Protein AF-0000000070043891 (afdb_homodimer)

InterPro domains:
  IPR001279 Metallo-beta-lactamase [PF00753] (77-173)
  IPR036866 Ribonuclease Z/Hydroxyacylglutathione hydrolase-like [G3DSA:3.60.15.10] (69-363)
  IPR036866 Ribonuclease Z/Hydroxyacylglutathione hydrolase-like [SSF56281] (68-349)
  IPR052159 Bacterial competence-related DNA uptake protein [PTHR30619] (62-343)

Foldseek 3Di:
DPLVQKKWFADQKWFFFAPPPDPDDDGDTQAIDGGQFIWGFDADDQQWTWIDGPNDIGITGNVGIGSFGWWKKKFFAQAQATWIWIQHRVGAIEIEFFFQAQRSVVVVCSVQVVVPVVAADEHAEYEQFFPDNGGQLNCLCQLQDLRYAYAEYEYAQWFAFPPRDTADDDPQKHFHGHFLCLPDDLNGGDPSVSSRSVSVVNNCVSPVNYGTGYDAQVNQFDPPPDDPFKTKGWLFDHFPDDPVGGMGGHDDDSVLRRQLGTTWIWIGGQQAIETDREARFQVSLVVSCVVDPLCVQAHQEYEDHSQQAPGYDLSSLLSHQYLEYEGHHHDDPPRPPNDPVSQVSNQVNHDPVRPDGYYAYLHVLKDKDWDDVVRPVVPDPDPDIDIDTDFGSMWMWIDPNFKIKIKGFRDQPVSCDPNNVRHTDMDMDMDGD/DPLVQKKWFADQKWFFFAPPPDPDDDGDTQAIDGGQFIWGFPADDQQWTWIDGPNAIGITGNVGIGSFGWWKKKFFAQAQATWIWIQHRVGAIEIEFFFQAQRSVVVVCSVQVVVPVVAAEEHAEYEQFFPDNGGQLNCLCQLQDLRYAYAEYEYAQWFAFPPRDTADDDPQKHFHGHFLPLPDDLNGGDPSRSSRSVSVVNNCVSPVNYGTGYDAQVNQFDPPPDDPFKTKGWLFDHFPDDPVGGMGGHDDDSVLRRQLGTGWIWIGGQQAIETDREQRFDVSLVVSCVVDPLCVQAHQEYEDHSQQAPGYDLSSLLSHQYLEYEGHHHDDPPRPPNDPVSQVSNVVNHDPVRPDGYYAYLHVLKDKDWDDVVRPVVPDPDPDIDIDTDFGSMWMWIDPNFKIKIKGFRDQPVSCDPNNVRRTDMDMDMDGD

Radius of gyration: 28.55 Å; Cα contacts (8 Å, |Δi|>4): 2301; chains: 2; bounding box: 86×83×62 Å

pLDDT: mean 90.48, std 13.35, range [35.81, 98.94]

Nearest PDB structures (foldseek):
  5xgg-assembly1_A  TM=6.224E-01  e=1.564E-01  Entamoeba histolytica
  6a9c-assembly1_A  TM=5.913E-01  e=1.472E-01  Entamoeba histolytica
  6biq-assembly4_C  TM=3.679E-01  e=1.414E-02  Trichomonas vaginalis
  1uhf-assembly1_A  TM=5.810E-01  e=4.089E-01  Homo sapiens
  6biq-assembly5_D  TM=2.377E-01  e=6.095E-03  Trichomonas vaginalis

Structure (mmCIF, N/CA/C/O backbone):
data_AF-0000000070043891-model_v1
#
loop_
_entity.id
_entity.type
_entity.pdbx_description
1 polymer 'Metallo-beta-lactamase domain-containing protein'
#
loop_
_atom_site.group_PDB
_atom_site.id
_atom_site.type_symbol
_atom_site.label_atom_id
_atom_site.label_alt_id
_atom_site.label_comp_id
_atom_site.label_asym_id
_atom_site.label_entity_id
_atom_site.label_seq_id
_atom_site.pdbx_PDB_ins_code
_atom_site.Cartn_x
_atom_site.Cartn_y
_atom_site.Cartn_z
_atom_site.occupancy
_atom_site.B_iso_or_equiv
_atom_site.auth_seq_id
_atom_site.auth_comp_id
_atom_site.auth_asym_id
_atom_site.auth_atom_id
_atom_site.pdbx_PDB_model_num
ATOM 1 N N . MET A 1 1 ? -24.203 30.234 5.625 1 35.81 1 MET A N 1
ATOM 2 C CA . MET A 1 1 ? -25.438 29.875 6.32 1 35.81 1 MET A CA 1
ATOM 3 C C . MET A 1 1 ? -25.172 29.594 7.793 1 35.81 1 MET A C 1
ATOM 5 O O . MET A 1 1 ? -24.109 29.094 8.148 1 35.81 1 MET A O 1
ATOM 9 N N . PRO A 1 2 ? -25.859 30.156 8.586 1 42.94 2 PRO A N 1
ATOM 10 C CA . PRO A 1 2 ? -25.547 29.922 9.992 1 42.94 2 PRO A CA 1
ATOM 11 C C . PRO A 1 2 ? -25.391 28.438 10.32 1 42.94 2 PRO A C 1
ATOM 13 O O . PRO A 1 2 ? -26.125 27.609 9.789 1 42.94 2 PRO A O 1
ATOM 16 N N . ILE A 1 3 ? -24.125 27.984 10.789 1 52.38 3 ILE A N 1
ATOM 17 C CA . ILE A 1 3 ? -23.812 26.656 11.328 1 52.38 3 ILE A CA 1
ATOM 18 C C . ILE A 1 3 ? -25.031 26.109 12.078 1 52.38 3 ILE A C 1
ATOM 20 O O . ILE A 1 3 ? -25.203 24.906 12.203 1 52.38 3 ILE A O 1
ATOM 24 N N . SER A 1 4 ? -25.938 27.031 12.359 1 60.5 4 SER A N 1
ATOM 25 C CA . SER A 1 4 ? -27.016 26.703 13.305 1 60.5 4 SER A CA 1
ATOM 26 C C . SER A 1 4 ? -28 25.719 12.68 1 60.5 4 SER A C 1
ATOM 28 O O . SER A 1 4 ? -28.672 24.969 13.398 1 60.5 4 SER A O 1
ATOM 30 N N . ASP A 1 5 ? -27.906 25.516 11.344 1 80.81 5 ASP A N 1
ATOM 31 C CA . ASP A 1 5 ? -28.969 24.672 10.805 1 80.81 5 ASP A CA 1
ATOM 32 C C . ASP A 1 5 ? -28.391 23.328 10.32 1 80.81 5 ASP A C 1
ATOM 34 O O . ASP A 1 5 ? -29.141 22.453 9.898 1 80.81 5 ASP A O 1
ATOM 38 N N . TRP A 1 6 ? -27.062 23.188 10.555 1 88.62 6 TRP A N 1
ATOM 39 C CA . TRP A 1 6 ? -26.453 21.953 10.062 1 88.62 6 TRP A CA 1
ATOM 40 C C . TRP A 1 6 ? -26.531 20.859 11.125 1 88.62 6 TRP A C 1
ATOM 42 O O . TRP A 1 6 ? -26.609 21.156 12.32 1 88.62 6 TRP A O 1
ATOM 52 N N . ARG A 1 7 ? -26.672 19.656 10.602 1 94.88 7 ARG A N 1
ATOM 53 C CA . ARG A 1 7 ? -26.562 18.438 11.406 1 94.88 7 ARG A CA 1
ATOM 54 C C . ARG A 1 7 ? -25.438 17.547 10.891 1 94.88 7 ARG A C 1
ATOM 56 O O . ARG A 1 7 ? -24.906 17.766 9.812 1 94.88 7 ARG A O 1
ATOM 63 N N . PHE A 1 8 ? -25.078 16.609 11.75 1 96 8 PHE A N 1
ATOM 64 C CA . PHE A 1 8 ? -23.938 15.758 11.43 1 96 8 PHE A CA 1
ATOM 65 C C . PHE A 1 8 ? -24.297 14.289 11.609 1 96 8 PHE A C 1
ATOM 67 O O . PHE A 1 8 ? -24.938 13.914 12.594 1 96 8 PHE A O 1
ATOM 74 N N . THR A 1 9 ? -23.906 13.5 10.633 1 96.19 9 THR A N 1
ATOM 75 C CA . THR A 1 9 ? -24.172 12.07 10.727 1 96.19 9 THR A CA 1
ATOM 76 C C . THR A 1 9 ? -23.422 11.461 11.906 1 96.19 9 THR A C 1
ATOM 78 O O . THR A 1 9 ? -22.281 11.828 12.18 1 96.19 9 THR A O 1
ATOM 81 N N . LYS A 1 10 ? -24.062 10.398 12.562 1 95.25 10 LYS A N 1
ATOM 82 C CA . LYS A 1 10 ? -23.5 9.875 13.805 1 95.25 10 LYS A CA 1
ATOM 83 C C . LYS A 1 10 ? -23 8.438 13.625 1 95.25 10 LYS A C 1
ATOM 85 O O . LYS A 1 10 ? -22.141 7.98 14.367 1 95.25 10 LYS A O 1
ATOM 90 N N . ASN A 1 11 ? -23.625 7.73 12.672 1 95.19 11 ASN A N 1
ATOM 91 C CA . ASN A 1 11 ? -23.234 6.344 12.445 1 95.19 11 ASN A CA 1
ATOM 92 C C . ASN A 1 11 ? -21.969 6.25 11.609 1 95.19 11 ASN A C 1
ATOM 94 O O . ASN A 1 11 ? -21.625 7.188 10.891 1 95.19 11 ASN A O 1
ATOM 98 N N . PRO A 1 12 ? -21.234 5.137 11.805 1 95.44 12 PRO A N 1
ATOM 99 C CA . PRO A 1 12 ? -20.047 5.008 10.961 1 95.44 12 PRO A CA 1
ATOM 100 C C . PRO A 1 12 ? -20.328 5.262 9.484 1 95.44 12 PRO A C 1
ATOM 102 O O . PRO A 1 12 ? -19.516 5.863 8.789 1 95.44 12 PRO A O 1
ATOM 105 N N . LEU A 1 13 ? -21.453 4.715 9.102 1 93.19 13 LEU A N 1
ATOM 106 C CA . LEU A 1 13 ? -21.953 4.973 7.758 1 93.19 13 LEU A CA 1
ATOM 107 C C . LEU A 1 13 ? -23.453 5.191 7.773 1 93.19 13 LEU A C 1
ATOM 109 O O . LEU A 1 13 ? -24.203 4.34 8.25 1 93.19 13 LEU A O 1
ATOM 113 N N . THR A 1 14 ? -23.906 6.355 7.285 1 93.88 14 THR A N 1
ATOM 114 C CA . THR A 1 14 ? -25.328 6.703 7.188 1 93.88 14 THR A CA 1
ATOM 115 C C . THR A 1 14 ? -25.812 6.602 5.746 1 93.88 14 THR A C 1
ATOM 117 O O . THR A 1 14 ? -25.188 7.152 4.836 1 93.88 14 THR A O 1
ATOM 120 N N . LEU A 1 15 ? -26.875 5.902 5.566 1 90.56 15 LEU A N 1
ATOM 121 C CA . LEU A 1 15 ? -27.422 5.715 4.234 1 90.56 15 LEU A CA 1
ATOM 122 C C . LEU A 1 15 ? -28.438 6.809 3.91 1 90.56 15 LEU A C 1
ATOM 124 O O . LEU A 1 15 ? -29.25 7.184 4.762 1 90.56 15 LEU A O 1
ATOM 128 N N . VAL A 1 16 ? -28.312 7.328 2.785 1 91 16 VAL A N 1
ATOM 129 C CA . VAL A 1 16 ? -29.312 8.258 2.25 1 91 16 VAL A CA 1
ATOM 130 C C . VAL A 1 16 ? -30.188 7.539 1.224 1 91 16 VAL A C 1
ATOM 132 O O . VAL A 1 16 ? -29.672 6.859 0.329 1 91 16 VAL A O 1
ATOM 135 N N . ARG A 1 17 ? -31.391 7.676 1.381 1 89.94 17 ARG A N 1
ATOM 136 C CA . ARG A 1 17 ? -32.312 6.969 0.52 1 89.94 17 ARG A CA 1
ATOM 137 C C . ARG A 1 17 ? -33.062 7.941 -0.387 1 89.94 17 ARG A C 1
ATOM 139 O O . ARG A 1 17 ? -33.25 9.109 -0.037 1 89.94 17 ARG A O 1
ATOM 146 N N . ASP A 1 18 ? -33.469 7.363 -1.527 1 85.06 18 ASP A N 1
ATOM 147 C CA . ASP A 1 18 ? -34.156 8.156 -2.543 1 85.06 18 ASP A CA 1
ATOM 148 C C . ASP A 1 18 ? -35.562 8.547 -2.086 1 85.06 18 ASP A C 1
ATOM 150 O O . ASP A 1 18 ? -36.156 7.879 -1.235 1 85.06 18 ASP A O 1
ATOM 154 N N . SER A 1 19 ? -36.062 9.805 -2.496 1 70.12 19 SER A N 1
ATOM 155 C CA . SER A 1 19 ? -37.375 10.312 -2.166 1 70.12 19 SER A CA 1
ATOM 156 C C . SER A 1 19 ? -38.469 9.523 -2.891 1 70.12 19 SER A C 1
ATOM 158 O O . SER A 1 19 ? -39.594 9.438 -2.416 1 70.12 19 SER A O 1
ATOM 160 N N . LYS A 1 20 ? -38.156 9.188 -4.176 1 62.25 20 LYS A N 1
ATOM 161 C CA . LYS A 1 20 ? -39.219 8.555 -4.973 1 62.25 20 LYS A CA 1
ATOM 162 C C . LYS A 1 20 ? -39.562 7.168 -4.441 1 62.25 20 LYS A C 1
ATOM 164 O O . LYS A 1 20 ? -38.656 6.375 -4.145 1 62.25 20 LYS A O 1
ATOM 169 N N . LYS A 1 21 ? -40.688 7.184 -3.678 1 52.72 21 LYS A N 1
ATOM 170 C CA . LYS A 1 21 ? -41.156 5.898 -3.17 1 52.72 21 LYS A CA 1
ATOM 171 C C . LYS A 1 21 ? -41.344 4.891 -4.301 1 52.72 21 LYS A C 1
ATOM 173 O O . LYS A 1 21 ? -42 5.176 -5.301 1 52.72 21 LYS A O 1
ATOM 178 N N . SER A 1 22 ? -40.281 4.184 -4.711 1 46 22 SER A N 1
ATOM 179 C CA . SER A 1 22 ? -40.75 3.09 -5.555 1 46 22 SER A CA 1
ATOM 180 C C . SER A 1 22 ? -41.781 2.238 -4.824 1 46 22 SER A C 1
ATOM 182 O O . SER A 1 22 ? -41.844 2.232 -3.594 1 46 22 SER A O 1
ATOM 184 N N . SER A 1 23 ? -42.938 1.804 -5.559 1 43.19 23 SER A N 1
ATOM 185 C CA . SER A 1 23 ? -43.969 0.9 -5.043 1 43.19 23 SER A CA 1
ATOM 186 C C . SER A 1 23 ? -43.375 -0.094 -4.051 1 43.19 23 SER A C 1
ATOM 188 O O . SER A 1 23 ? -44.125 -0.786 -3.344 1 43.19 23 SER A O 1
ATOM 190 N N . LYS A 1 24 ? -42.188 -0.672 -4.441 1 45 24 LYS A N 1
ATOM 191 C CA . LYS A 1 24 ? -41.719 -1.715 -3.543 1 45 24 LYS A CA 1
ATOM 192 C C . LYS A 1 24 ? -41.156 -1.114 -2.254 1 45 24 LYS A C 1
ATOM 194 O O . LYS A 1 24 ? -40.719 0.037 -2.238 1 45 24 LYS A O 1
ATOM 199 N N . LYS A 1 25 ? -41.031 -1.783 -0.883 1 56.41 25 LYS A N 1
ATOM 200 C CA . LYS A 1 25 ? -40.812 -1.515 0.537 1 56.41 25 LYS A CA 1
ATOM 201 C C . LYS A 1 25 ? -39.594 -0.644 0.758 1 56.41 25 LYS A C 1
ATOM 203 O O . LYS A 1 25 ? -39.594 0.267 1.589 1 56.41 25 LYS A O 1
ATOM 208 N N . ARG A 1 26 ? -38.406 -1.036 0.554 1 58.62 26 ARG A N 1
ATOM 209 C CA . ARG A 1 26 ? -37.219 -0.329 1.082 1 58.62 26 ARG A CA 1
ATOM 210 C C . ARG A 1 26 ? -36.688 0.666 0.063 1 58.62 26 ARG A C 1
ATOM 212 O O . ARG A 1 26 ? -36.5 0.326 -1.108 1 58.62 26 ARG A O 1
ATOM 219 N N . ARG A 1 27 ? -36.625 2.037 0.257 1 68.56 27 ARG A N 1
ATOM 220 C CA . ARG A 1 27 ? -36 3.098 -0.533 1 68.56 27 ARG A CA 1
ATOM 221 C C . ARG A 1 27 ? -34.594 2.721 -0.94 1 68.56 27 ARG A C 1
ATOM 223 O O . ARG A 1 27 ? -33.844 2.127 -0.155 1 68.56 27 ARG A O 1
ATOM 230 N N . LYS A 1 28 ? -34.406 2.895 -2.205 1 80.44 28 LYS A N 1
ATOM 231 C CA . LYS A 1 28 ? -33.062 2.643 -2.742 1 80.44 28 LYS A CA 1
ATOM 232 C C . LYS A 1 28 ? -32.031 3.57 -2.109 1 80.44 28 LYS A C 1
ATOM 234 O O . LYS A 1 28 ? -32.281 4.758 -1.92 1 80.44 28 LYS A O 1
ATOM 239 N N . THR A 1 29 ? -30.875 3.059 -1.69 1 85.94 29 THR A N 1
ATOM 240 C CA . THR A 1 29 ? -29.766 3.863 -1.184 1 85.94 29 THR A CA 1
ATOM 241 C C . THR A 1 29 ? -29.156 4.699 -2.301 1 85.94 29 THR A C 1
ATOM 243 O O . THR A 1 29 ? -28.812 4.172 -3.363 1 85.94 29 THR A O 1
ATOM 246 N N . ILE A 1 30 ? -29.016 6.012 -2.074 1 85.56 30 ILE A N 1
ATOM 247 C CA . ILE A 1 30 ? -28.5 6.871 -3.135 1 85.56 30 ILE A CA 1
ATOM 248 C C . ILE A 1 30 ? -27.188 7.496 -2.697 1 85.56 30 ILE A C 1
ATOM 250 O O . ILE A 1 30 ? -26.453 8.062 -3.518 1 85.56 30 ILE A O 1
ATOM 254 N N . ALA A 1 31 ? -26.844 7.445 -1.452 1 88.06 31 ALA A N 1
ATOM 255 C CA . ALA A 1 31 ? -25.562 7.953 -0.951 1 88.06 31 ALA A CA 1
ATOM 256 C C . ALA A 1 31 ? -25.203 7.305 0.383 1 88.06 31 ALA A C 1
ATOM 258 O O . ALA A 1 31 ? -26.062 6.758 1.069 1 88.06 31 ALA A O 1
ATOM 259 N N . ARG A 1 32 ? -24.016 7.262 0.603 1 90.69 32 ARG A N 1
ATOM 260 C CA . ARG A 1 32 ? -23.469 6.824 1.882 1 90.69 32 ARG A CA 1
ATOM 261 C C . ARG A 1 32 ? -22.594 7.91 2.498 1 90.69 32 ARG A C 1
ATOM 263 O O . ARG A 1 32 ? -21.672 8.406 1.852 1 90.69 32 ARG A O 1
ATOM 270 N N . LEU A 1 33 ? -22.922 8.281 3.695 1 92.44 33 LEU A N 1
ATOM 271 C CA . LEU A 1 33 ? -22.219 9.367 4.367 1 92.44 33 LEU A CA 1
ATOM 272 C C . LEU A 1 33 ? -21.438 8.844 5.566 1 92.44 33 LEU A C 1
ATOM 274 O O . LEU A 1 33 ? -21.984 8.156 6.426 1 92.44 33 LEU A O 1
ATOM 278 N N . LEU A 1 34 ? -20.188 9.125 5.582 1 94.75 34 LEU A N 1
ATOM 279 C CA . LEU A 1 34 ? -19.359 8.727 6.711 1 94.75 34 LEU A CA 1
ATOM 280 C C . LEU A 1 34 ? -19.734 9.508 7.969 1 94.75 34 LEU A C 1
ATOM 282 O O . LEU A 1 34 ? -20.422 10.523 7.887 1 94.75 34 LEU A O 1
ATOM 286 N N . MET A 1 35 ? -19.328 9.023 9.086 1 96.25 35 MET A N 1
ATOM 287 C CA . MET A 1 35 ? -19.547 9.711 10.352 1 96.25 35 MET A CA 1
ATOM 288 C C . MET A 1 35 ? -19.047 11.148 10.281 1 96.25 35 MET A C 1
ATOM 290 O O . MET A 1 35 ? -17.953 11.406 9.789 1 96.25 35 MET A O 1
ATOM 294 N N . GLY A 1 36 ? -19.844 12.086 10.734 1 95.31 36 GLY A N 1
ATOM 295 C CA . GLY A 1 36 ? -19.438 13.477 10.844 1 95.31 36 GLY A CA 1
ATOM 296 C C . GLY A 1 36 ? -19.766 14.297 9.609 1 95.31 36 GLY A C 1
ATOM 297 O O . GLY A 1 36 ? -19.516 15.508 9.586 1 95.31 36 GLY A O 1
ATOM 298 N N . GLU A 1 37 ? -20.344 13.656 8.617 1 93.5 37 GLU A N 1
ATOM 299 C CA . GLU A 1 37 ? -20.719 14.414 7.426 1 93.5 37 GLU A CA 1
ATOM 300 C C . GLU A 1 37 ? -21.844 15.398 7.723 1 93.5 37 GLU A C 1
ATOM 302 O O . GLU A 1 37 ? -22.75 15.086 8.508 1 93.5 37 GLU A O 1
ATOM 307 N N . TRP A 1 38 ? -21.797 16.516 7.031 1 92.62 38 TRP A N 1
ATOM 308 C CA . TRP A 1 38 ? -22.781 17.578 7.258 1 92.62 38 TRP A CA 1
ATOM 309 C C . TRP A 1 38 ? -24.031 17.328 6.414 1 92.62 38 TRP A C 1
ATOM 311 O O . TRP A 1 38 ? -23.938 17 5.23 1 92.62 38 TRP A O 1
ATOM 321 N N . VAL A 1 39 ? -25.141 17.484 7.109 1 93.25 39 VAL A N 1
ATOM 322 C CA . VAL A 1 39 ? -26.422 17.469 6.414 1 93.25 39 VAL A CA 1
ATOM 323 C C . VAL A 1 39 ? -27.281 18.641 6.867 1 93.25 39 VAL A C 1
ATOM 325 O O . VAL A 1 39 ? -27.094 19.172 7.969 1 93.25 39 VAL A O 1
ATOM 328 N N . LYS A 1 40 ? -28.094 19.078 5.988 1 93.94 40 LYS A N 1
ATOM 329 C CA . LYS A 1 40 ? -29.047 20.141 6.309 1 93.94 40 LYS A CA 1
ATOM 330 C C . LYS A 1 40 ? -30.484 19.641 6.227 1 93.94 40 LYS A C 1
ATOM 332 O O . LYS A 1 40 ? -30.969 19.281 5.145 1 93.94 40 LYS A O 1
ATOM 337 N N . PRO A 1 41 ? -31.125 19.656 7.344 1 94.12 41 PRO A N 1
ATOM 338 C CA . PRO A 1 41 ? -32.531 19.219 7.289 1 94.12 41 PRO A CA 1
ATOM 339 C C . PRO A 1 41 ? -33.406 20.156 6.445 1 94.12 41 PRO A C 1
ATOM 341 O O . PRO A 1 41 ? -33.312 21.375 6.582 1 94.12 41 PRO A O 1
ATOM 344 N N . ILE A 1 42 ? -34.125 19.578 5.602 1 94.06 42 ILE A N 1
ATOM 345 C CA . ILE A 1 42 ? -35.125 20.297 4.781 1 94.06 42 ILE A CA 1
ATOM 346 C C . ILE A 1 42 ? -36.5 20.109 5.359 1 94.06 42 ILE A C 1
ATOM 348 O O . ILE A 1 42 ? -37.281 21.078 5.465 1 94.06 42 ILE A O 1
ATOM 352 N N . ASP A 1 43 ? -36.844 18.906 5.656 1 93.69 43 ASP A N 1
ATOM 353 C CA . ASP A 1 43 ? -38.125 18.516 6.293 1 93.69 43 ASP A CA 1
ATOM 354 C C . ASP A 1 43 ? -37.875 17.469 7.379 1 93.69 43 ASP A C 1
ATOM 356 O O . ASP A 1 43 ? -37.812 16.266 7.094 1 93.69 43 ASP A O 1
ATOM 360 N N . MET A 1 44 ? -37.906 17.938 8.602 1 92.69 44 MET A N 1
ATOM 361 C CA . MET A 1 44 ? -37.594 17.062 9.742 1 92.69 44 MET A CA 1
ATOM 362 C C . MET A 1 44 ? -38.844 16.312 10.188 1 92.69 44 MET A C 1
ATOM 364 O O . MET A 1 44 ? -39.906 16.922 10.383 1 92.69 44 MET A O 1
ATOM 368 N N . LYS A 1 45 ? -38.688 15.078 10.258 1 92.62 45 LYS A N 1
ATOM 369 C CA . LYS A 1 45 ? -39.75 14.219 10.789 1 92.62 45 LYS A CA 1
ATOM 370 C C . LYS A 1 45 ? -39.219 13.289 11.867 1 92.62 45 LYS A C 1
ATOM 372 O O . LYS A 1 45 ? -38 13.312 12.172 1 92.62 45 LYS A O 1
ATOM 377 N N . ASN A 1 46 ? -40.062 12.438 12.406 1 90.69 46 ASN A N 1
ATOM 378 C CA . ASN A 1 46 ? -39.688 11.625 13.555 1 90.69 46 ASN A CA 1
ATOM 379 C C . ASN A 1 46 ? -38.844 10.422 13.133 1 90.69 46 ASN A C 1
ATOM 381 O O . ASN A 1 46 ? -37.906 10.047 13.82 1 90.69 46 ASN A O 1
ATOM 385 N N . THR A 1 47 ? -39.188 9.82 12.141 1 90.69 47 THR A N 1
ATOM 386 C CA . THR A 1 47 ? -38.531 8.578 11.758 1 90.69 47 THR A CA 1
ATOM 387 C C . THR A 1 47 ? -37.5 8.828 10.68 1 90.69 47 THR A C 1
ATOM 389 O O . THR A 1 47 ? -36.344 8.422 10.82 1 90.69 47 THR A O 1
ATOM 392 N N . GLU A 1 48 ? -37.938 9.508 9.594 1 93.5 48 GLU A N 1
ATOM 393 C CA . GLU A 1 48 ? -37.062 9.844 8.469 1 93.5 48 GLU A CA 1
ATOM 394 C C . GLU A 1 48 ? -37.188 11.312 8.086 1 93.5 48 GLU A C 1
ATOM 396 O O . GLU A 1 48 ? -38.312 11.859 8.086 1 93.5 48 GLU A O 1
ATOM 401 N N . SER A 1 49 ? -36.094 11.922 7.84 1 94.44 49 SER A N 1
ATOM 402 C CA . SER A 1 49 ? -36.062 13.336 7.48 1 94.44 49 SER A CA 1
ATOM 403 C C . SER A 1 49 ? -35.469 13.547 6.098 1 94.44 49 SER A C 1
ATOM 405 O O . SER A 1 49 ? -34.5 12.852 5.719 1 94.44 49 SER A O 1
ATOM 407 N N . LEU A 1 50 ? -36 14.43 5.414 1 94.56 50 LEU A N 1
ATOM 408 C CA . LEU A 1 50 ? -35.375 14.883 4.176 1 94.56 50 LEU A CA 1
ATOM 409 C C . LEU A 1 50 ? -34.25 15.852 4.469 1 94.56 50 LEU A C 1
ATOM 411 O O . LEU A 1 50 ? -34.406 16.844 5.18 1 94.56 50 LEU A O 1
ATOM 415 N N . VAL A 1 51 ? -33.094 15.484 3.953 1 93.56 51 VAL A N 1
ATOM 416 C CA . VAL A 1 51 ? -31.922 16.328 4.219 1 93.56 51 VAL A CA 1
ATOM 417 C C . VAL A 1 51 ? -31.219 16.656 2.906 1 93.56 51 VAL A C 1
ATOM 419 O O . VAL A 1 51 ? -31.344 15.922 1.923 1 93.56 51 VAL A O 1
ATOM 422 N N . ALA A 1 52 ? -30.547 17.812 2.883 1 92.19 52 ALA A N 1
ATOM 423 C CA . ALA A 1 52 ? -29.578 18.156 1.845 1 92.19 52 ALA A CA 1
ATOM 424 C C . ALA A 1 52 ? -28.172 17.734 2.254 1 92.19 52 ALA A C 1
ATOM 426 O O . ALA A 1 52 ? -27.797 17.844 3.426 1 92.19 52 ALA A O 1
ATOM 427 N N . TYR A 1 53 ? -27.469 17.141 1.362 1 89.31 53 TYR A N 1
ATOM 428 C CA . TYR A 1 53 ? -26.094 16.719 1.587 1 89.31 53 TYR A CA 1
ATOM 429 C C . TYR A 1 53 ? -25.266 16.875 0.319 1 89.31 53 TYR A C 1
ATOM 431 O O . TYR A 1 53 ? -25.688 16.484 -0.766 1 89.31 53 TYR A O 1
ATOM 439 N N . ARG A 1 54 ? -24.016 17.375 0.364 1 83 54 ARG A N 1
ATOM 440 C CA . ARG A 1 54 ? -23.031 17.453 -0.711 1 83 54 ARG A CA 1
ATOM 441 C C . ARG A 1 54 ? -23.688 17.797 -2.041 1 83 54 ARG A C 1
ATOM 443 O O . ARG A 1 54 ? -23.5 17.094 -3.037 1 83 54 ARG A O 1
ATOM 450 N N . GLY A 1 55 ? -24.594 18.625 -2.045 1 78.38 55 GLY A N 1
ATOM 451 C CA . GLY A 1 55 ? -25.219 19.094 -3.27 1 78.38 55 GLY A CA 1
ATOM 452 C C . GLY A 1 55 ? -26.453 18.281 -3.662 1 78.38 55 GLY A C 1
ATOM 453 O O . GLY A 1 55 ? -27.109 18.594 -4.656 1 78.38 55 GLY A O 1
ATOM 454 N N . GLY A 1 56 ? -26.75 17.188 -2.916 1 83.44 56 GLY A N 1
ATOM 455 C CA . GLY A 1 56 ? -27.938 16.375 -3.162 1 83.44 56 GLY A CA 1
ATOM 456 C C . GLY A 1 56 ? -28.938 16.406 -2.025 1 83.44 56 GLY A C 1
ATOM 457 O O . GLY A 1 56 ? -28.797 17.188 -1.087 1 83.44 56 GLY A O 1
ATOM 458 N N . LYS A 1 57 ? -30 15.672 -2.285 1 90.12 57 LYS A N 1
ATOM 459 C CA . LYS A 1 57 ? -31.016 15.555 -1.244 1 90.12 57 LYS A CA 1
ATOM 460 C C . LYS A 1 57 ? -31.547 14.125 -1.146 1 90.12 57 LYS A C 1
ATOM 462 O O . LYS A 1 57 ? 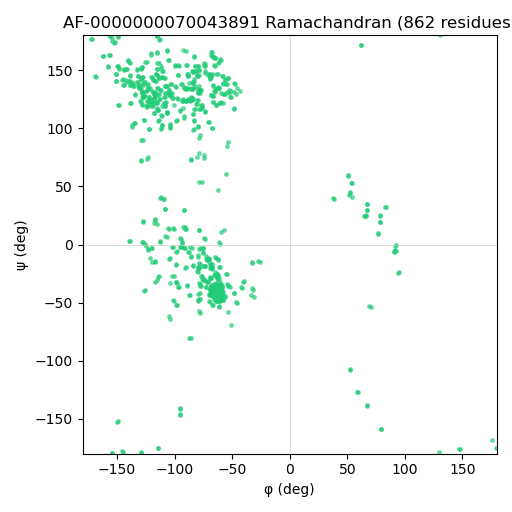-31.516 13.383 -2.131 1 90.12 57 LYS A O 1
ATOM 467 N N . GLY A 1 58 ? -31.844 13.75 -0.032 1 90.25 58 GLY A N 1
ATOM 468 C CA . GLY A 1 58 ? -32.406 12.43 0.21 1 90.25 58 GLY A CA 1
ATOM 469 C C . GLY A 1 58 ? -32.875 12.234 1.643 1 90.25 58 GLY A C 1
ATOM 470 O O . GLY A 1 58 ? -32.812 13.156 2.455 1 90.25 58 GLY A O 1
ATOM 471 N N . TYR A 1 59 ? -33.438 11.078 1.877 1 92.75 59 TYR A N 1
ATOM 472 C CA . TYR A 1 59 ? -33.969 10.781 3.195 1 92.75 59 TYR A CA 1
ATOM 473 C C . TYR A 1 59 ? -32.969 10.047 4.055 1 92.75 59 TYR A C 1
ATOM 475 O O . TYR A 1 59 ? -32.25 9.172 3.564 1 92.75 59 TYR A O 1
ATOM 483 N N . VAL A 1 60 ? -32.906 10.438 5.289 1 94.12 60 VAL A N 1
ATOM 484 C CA . VAL A 1 60 ? -32.031 9.812 6.293 1 94.12 60 VAL A CA 1
ATOM 485 C C . VAL A 1 60 ? -32.844 9.547 7.566 1 94.12 60 VAL A C 1
ATOM 487 O O . VAL A 1 60 ? -33.75 10.32 7.914 1 94.12 60 VAL A O 1
ATOM 490 N N . ASP A 1 61 ? -32.562 8.375 8.133 1 95.31 61 ASP A N 1
ATOM 491 C CA . ASP A 1 61 ? -33.188 8.188 9.445 1 95.31 61 ASP A CA 1
ATOM 492 C C . ASP A 1 61 ? -32.844 9.344 10.383 1 95.31 61 ASP A C 1
ATOM 494 O O . ASP A 1 61 ? -31.672 9.688 10.555 1 95.31 61 ASP A O 1
ATOM 498 N N . THR A 1 62 ? -33.844 9.883 11.016 1 95.38 62 THR A N 1
ATOM 499 C CA . THR A 1 62 ? -33.656 11.07 11.852 1 95.38 62 THR A CA 1
ATOM 500 C C . THR A 1 62 ? -32.719 10.766 13.008 1 95.38 62 THR A C 1
ATOM 502 O O . THR A 1 62 ? -31.969 11.648 13.453 1 95.38 62 THR A O 1
ATOM 505 N N . SER A 1 63 ? -32.656 9.555 13.453 1 95.56 63 SER A N 1
ATOM 506 C CA . SER A 1 63 ? -31.812 9.148 14.562 1 95.56 63 SER A CA 1
ATOM 507 C C . SER A 1 63 ? -30.359 9.07 14.141 1 95.56 63 SER A C 1
ATOM 509 O O . SER A 1 63 ? -29.469 8.922 14.977 1 95.56 63 SER A O 1
ATOM 511 N N . ASP A 1 64 ? -30.078 9.227 12.828 1 96 64 ASP A N 1
ATOM 512 C CA . ASP A 1 64 ? -28.734 8.984 12.305 1 96 64 ASP A CA 1
ATOM 513 C C . ASP A 1 64 ? -27.922 10.281 12.258 1 96 64 ASP A C 1
ATOM 515 O O . ASP A 1 64 ? -26.75 10.273 11.852 1 96 64 ASP A O 1
ATOM 519 N N . PHE A 1 65 ? -28.484 11.375 12.625 1 94.62 65 PHE A N 1
ATOM 520 C CA . PHE A 1 65 ? -27.734 12.625 12.656 1 94.62 65 PHE A CA 1
ATOM 521 C C . PHE A 1 65 ? -28.094 13.438 13.906 1 94.62 65 PHE A C 1
ATOM 523 O O . PHE A 1 65 ? -29.094 13.172 14.555 1 94.62 65 PHE A O 1
ATOM 530 N N . SER A 1 66 ? -27.203 14.297 14.32 1 92.88 66 SER A N 1
ATOM 531 C CA . SER A 1 66 ? -27.391 15.141 15.492 1 92.88 66 SER A CA 1
ATOM 532 C C . SER A 1 66 ? -26.75 16.516 15.297 1 92.88 66 SER A C 1
ATOM 534 O O . SER A 1 66 ? -26.203 16.797 14.227 1 92.88 66 SER A O 1
ATOM 536 N N . THR A 1 67 ? -26.844 17.328 16.312 1 92.88 67 THR A N 1
ATOM 537 C CA . THR A 1 67 ? -26.297 18.688 16.25 1 92.88 67 THR A CA 1
ATOM 538 C C . THR A 1 67 ? -24.828 18.703 16.672 1 92.88 67 THR A C 1
ATOM 540 O O . THR A 1 67 ? -24.141 19.703 16.5 1 92.88 67 THR A O 1
ATOM 543 N N . LYS A 1 68 ? -24.406 17.547 17.125 1 90.38 68 LYS A N 1
ATOM 544 C CA . LYS A 1 68 ? -23.047 17.5 17.641 1 90.38 68 LYS A CA 1
ATOM 545 C C . LYS A 1 68 ? -22.031 17.25 16.531 1 90.38 68 LYS A C 1
ATOM 547 O O . LYS A 1 68 ? -22.141 16.25 15.805 1 90.38 68 LYS A O 1
ATOM 552 N N . ARG A 1 69 ? -21.062 18.094 16.406 1 92.88 69 ARG A N 1
ATOM 553 C CA . ARG A 1 69 ? -20.016 17.938 15.414 1 92.88 69 ARG A CA 1
ATOM 554 C C . ARG A 1 69 ? -18.922 17 15.922 1 92.88 69 ARG A C 1
ATOM 556 O O . ARG A 1 69 ? -18.672 16.922 17.125 1 92.88 69 ARG A O 1
ATOM 563 N N . MET A 1 70 ? -18.312 16.297 15.016 1 94.25 70 MET A N 1
ATOM 564 C CA . MET A 1 70 ? -17.281 15.328 15.336 1 94.25 70 MET A CA 1
ATOM 565 C C . MET A 1 70 ? -15.898 15.867 14.961 1 94.25 70 MET A C 1
ATOM 567 O O . MET A 1 70 ? -15.789 16.891 14.273 1 94.25 70 MET A O 1
ATOM 571 N N . LEU A 1 71 ? -14.898 15.273 15.594 1 96.81 71 LEU A N 1
ATOM 572 C CA . LEU A 1 71 ? -13.547 15.5 15.094 1 96.81 71 LEU A CA 1
ATOM 573 C C . LEU A 1 71 ? -13.367 14.875 13.711 1 96.81 71 LEU A C 1
ATOM 575 O O . LEU A 1 71 ? -13.672 13.695 13.516 1 96.81 71 LEU A O 1
ATOM 579 N N . GLU A 1 72 ? -12.984 15.711 12.742 1 98 72 GLU A N 1
ATOM 580 C CA . GLU A 1 72 ? -12.695 15.234 11.391 1 98 72 GLU A CA 1
ATOM 581 C C . GLU A 1 72 ? -11.234 15.477 11.023 1 98 72 GLU A C 1
ATOM 583 O O . GLU A 1 72 ? -10.734 16.594 11.172 1 98 72 GLU A O 1
ATOM 588 N N . ILE A 1 73 ? -10.609 14.438 10.594 1 98.81 73 ILE A N 1
ATOM 589 C CA . ILE A 1 73 ? -9.25 14.562 10.086 1 98.81 73 ILE A CA 1
ATOM 590 C C . ILE A 1 73 ? -9.172 13.961 8.68 1 98.81 73 ILE A C 1
ATOM 592 O O . ILE A 1 73 ? -9.633 12.844 8.453 1 98.81 73 ILE A O 1
ATOM 596 N N . TYR A 1 74 ? -8.648 14.727 7.75 1 98.69 74 TYR A N 1
ATOM 597 C CA . TYR A 1 74 ? -8.406 14.305 6.375 1 98.69 74 TYR A CA 1
ATOM 598 C C . TYR A 1 74 ? -6.914 14.203 6.09 1 98.69 74 TYR A C 1
ATOM 600 O O . TYR A 1 74 ? -6.199 15.203 6.105 1 98.69 74 TYR A O 1
ATOM 608 N N . PHE A 1 75 ? -6.445 13.008 5.906 1 98.81 75 PHE A N 1
ATOM 609 C CA . PHE A 1 75 ? -5.117 12.844 5.32 1 98.81 75 PHE A CA 1
ATOM 610 C C . PHE A 1 75 ? -5.184 12.898 3.801 1 98.81 75 PHE A C 1
ATOM 612 O O . PHE A 1 75 ? -5.715 11.984 3.164 1 98.81 75 PHE A O 1
ATOM 619 N N . LEU A 1 76 ? -4.625 13.922 3.248 1 98.06 76 LEU A N 1
ATOM 620 C CA . LEU A 1 76 ? -4.82 14.203 1.83 1 98.06 76 LEU A CA 1
ATOM 621 C C . LEU A 1 76 ? -3.773 13.484 0.984 1 98.06 76 LEU A C 1
ATOM 623 O O . LEU A 1 76 ? -2.625 13.336 1.405 1 98.06 76 LEU A O 1
ATOM 627 N N . ASP A 1 77 ? -4.184 13.047 -0.193 1 94.38 77 ASP A N 1
ATOM 628 C CA . ASP A 1 77 ? -3.252 12.492 -1.172 1 94.38 77 ASP A CA 1
ATOM 629 C C . ASP A 1 77 ? -2.51 13.602 -1.913 1 94.38 77 ASP A C 1
ATOM 631 O O . ASP A 1 77 ? -3.012 14.141 -2.9 1 94.38 77 ASP A O 1
ATOM 635 N N . VAL A 1 78 ? -1.26 13.828 -1.474 1 94 78 VAL A N 1
ATOM 636 C CA . VAL A 1 78 ? -0.444 14.859 -2.102 1 94 78 VAL A CA 1
ATOM 637 C C . VAL A 1 78 ? 0.784 14.227 -2.752 1 94 78 VAL A C 1
ATOM 639 O O . VAL A 1 78 ? 1.8 14.898 -2.955 1 94 78 VAL A O 1
ATOM 642 N N . GLY A 1 79 ? 0.64 12.922 -3.018 1 90.56 79 GLY A N 1
ATOM 643 C CA . GLY A 1 79 ? 1.835 12.211 -3.436 1 90.56 79 GLY A CA 1
ATOM 644 C C . GLY A 1 79 ? 2.883 12.102 -2.344 1 90.56 79 GLY A C 1
ATOM 645 O O . GLY A 1 79 ? 2.557 11.82 -1.188 1 90.56 79 GLY A O 1
ATOM 646 N N . GLN A 1 80 ? 4.113 12.281 -2.691 1 91.31 80 GLN A N 1
ATOM 647 C CA . GLN A 1 80 ? 5.18 12.305 -1.697 1 91.31 80 GLN A CA 1
ATOM 648 C C . GLN A 1 80 ? 5.105 13.562 -0.833 1 91.31 80 GLN A C 1
ATOM 650 O O . GLN A 1 80 ? 5.41 14.664 -1.3 1 91.31 80 GLN A O 1
ATOM 655 N N . GLY A 1 81 ? 4.648 13.352 0.392 1 94.62 81 GLY A N 1
ATOM 656 C CA . GLY A 1 81 ? 4.496 14.5 1.278 1 94.62 81 GLY A CA 1
ATOM 657 C C . GLY A 1 81 ? 3.328 14.359 2.234 1 94.62 81 GLY A C 1
ATOM 658 O O . GLY A 1 81 ? 2.699 13.305 2.309 1 94.62 81 GLY A O 1
ATOM 659 N N . ASP A 1 82 ? 3.117 15.445 2.996 1 97.5 82 ASP A N 1
ATOM 660 C CA . ASP A 1 82 ? 2.027 15.445 3.967 1 97.5 82 ASP A CA 1
ATOM 661 C C . ASP A 1 82 ? 1.141 16.672 3.791 1 97.5 82 ASP A C 1
ATOM 663 O O . ASP A 1 82 ? 1.636 17.766 3.498 1 97.5 82 ASP A O 1
ATOM 667 N N . ALA A 1 83 ? -0.077 16.5 3.867 1 98.75 83 ALA A N 1
ATOM 668 C CA . ALA A 1 83 ? -1.101 17.516 4.059 1 98.75 83 ALA A CA 1
ATOM 669 C C . ALA A 1 83 ? -2.295 16.969 4.828 1 98.75 83 ALA A C 1
ATOM 671 O O . ALA A 1 83 ? -2.92 15.992 4.402 1 98.75 83 ALA A O 1
ATOM 672 N N . ILE A 1 84 ? -2.588 17.547 5.969 1 98.94 84 ILE A N 1
ATOM 673 C CA . ILE A 1 84 ? -3.627 17.031 6.855 1 98.94 84 ILE A CA 1
ATOM 674 C C . ILE A 1 84 ? -4.594 18.156 7.223 1 98.94 84 ILE A C 1
ATOM 676 O O . ILE A 1 84 ? -4.18 19.188 7.758 1 98.94 84 ILE A O 1
ATOM 680 N N . LEU A 1 85 ? -5.848 17.984 6.914 1 98.88 85 LEU A N 1
ATOM 681 C CA . LEU A 1 85 ? -6.898 18.922 7.309 1 98.88 85 LEU A CA 1
ATOM 682 C C . LEU A 1 85 ? -7.613 18.422 8.562 1 98.88 85 LEU A C 1
ATOM 684 O O . LEU A 1 85 ? -8.07 17.281 8.617 1 98.88 85 LEU A O 1
ATOM 688 N N . VAL A 1 86 ? -7.66 19.25 9.547 1 98.19 86 VAL A N 1
ATOM 689 C CA . VAL A 1 86 ? -8.352 18.922 10.797 1 98.19 86 VAL A CA 1
ATOM 690 C C . VAL A 1 86 ? -9.531 19.875 10.992 1 98.19 86 VAL A C 1
ATOM 692 O O . VAL A 1 86 ? -9.375 21.094 10.93 1 98.19 86 VAL A O 1
ATOM 695 N N . GLN A 1 87 ? -10.664 19.375 11.117 1 96.31 87 GLN A N 1
ATOM 696 C CA . GLN A 1 87 ? -11.867 20.078 11.555 1 96.31 87 GLN A CA 1
ATOM 697 C C . GLN A 1 87 ? -12.25 19.672 12.977 1 96.31 87 GLN A C 1
ATOM 699 O O . GLN A 1 87 ? -12.664 18.531 13.211 1 96.31 87 GLN A O 1
ATOM 704 N N . THR A 1 88 ? -12.164 20.609 13.867 1 95.19 88 THR A N 1
ATOM 705 C CA . THR A 1 88 ? -12.422 20.297 15.273 1 95.19 88 THR A CA 1
ATOM 706 C C . THR A 1 88 ? -13.922 20.328 15.562 1 95.19 88 THR A C 1
ATOM 708 O O . THR A 1 88 ? -14.703 20.891 14.789 1 95.19 88 THR A O 1
ATOM 711 N N . PRO A 1 89 ? -14.336 19.719 16.641 1 92.62 89 PRO A N 1
ATOM 712 C CA . PRO A 1 89 ? -15.758 19.672 16.984 1 92.62 89 PRO A CA 1
ATOM 713 C C . PRO A 1 89 ? -16.328 21.062 17.266 1 92.62 89 PRO A C 1
ATOM 715 O O . PRO A 1 89 ? -17.547 21.25 17.188 1 92.62 89 PRO A O 1
ATOM 718 N N . ASP A 1 90 ? -15.539 22.016 17.688 1 90.5 90 ASP A N 1
ATOM 719 C CA . ASP A 1 90 ? -16 23.375 17.922 1 90.5 90 ASP A CA 1
ATOM 720 C C . ASP A 1 90 ? -15.844 24.234 16.672 1 90.5 90 ASP A C 1
ATOM 722 O O . ASP A 1 90 ? -15.703 25.453 16.766 1 90.5 90 ASP A O 1
ATOM 726 N N . ASP A 1 91 ? -15.617 23.578 15.5 1 89.94 91 ASP A N 1
ATOM 727 C CA . ASP A 1 91 ? -15.703 24.156 14.156 1 89.94 91 ASP A CA 1
ATOM 728 C C . ASP A 1 91 ? -14.461 24.984 13.836 1 89.94 91 ASP A C 1
ATOM 730 O O . ASP A 1 91 ? -14.523 25.922 13.047 1 89.94 91 ASP A O 1
ATOM 734 N N . ARG A 1 92 ? -13.414 24.688 14.453 1 93.69 92 ARG A N 1
ATOM 735 C CA . ARG A 1 92 ? -12.133 25.281 14.078 1 93.69 92 ARG A CA 1
ATOM 736 C C . ARG A 1 92 ? -11.422 24.422 13.039 1 93.69 92 ARG A C 1
ATOM 738 O O . ARG A 1 92 ? -11.664 23.219 12.945 1 93.69 92 ARG A O 1
ATOM 745 N N . ARG A 1 93 ? -10.57 25.094 12.281 1 96.56 93 ARG A N 1
ATOM 746 C CA . ARG A 1 93 ? -9.93 24.422 11.148 1 96.56 93 ARG A CA 1
ATOM 747 C C . ARG A 1 93 ? -8.422 24.594 11.188 1 96.56 93 ARG A C 1
ATOM 749 O O . ARG A 1 93 ? -7.922 25.703 11.383 1 96.56 93 ARG A O 1
ATOM 756 N N . ILE A 1 94 ? -7.75 23.5 11.039 1 98.31 94 ILE A N 1
ATOM 757 C CA . ILE A 1 94 ? -6.289 23.484 11.031 1 98.31 94 ILE A CA 1
ATOM 758 C C . ILE A 1 94 ? -5.785 22.75 9.797 1 98.31 94 ILE A C 1
ATOM 760 O O . ILE A 1 94 ? -6.293 21.688 9.445 1 98.31 94 ILE A O 1
ATOM 764 N N . LEU A 1 95 ? -4.883 23.328 9.086 1 98.81 95 LEU A N 1
ATOM 765 C CA . LEU A 1 95 ? -4.156 22.641 8.031 1 98.81 95 LEU A CA 1
ATOM 766 C C . LEU A 1 95 ? -2.711 22.375 8.445 1 98.81 95 LEU A C 1
ATOM 768 O O . LEU A 1 95 ? -1.999 23.297 8.844 1 98.81 95 LEU A O 1
ATOM 772 N N . ILE A 1 96 ? -2.354 21.141 8.438 1 98.94 96 ILE A N 1
ATOM 773 C CA . ILE A 1 96 ? -0.986 20.75 8.766 1 98.94 96 ILE A CA 1
ATOM 774 C C . ILE A 1 96 ? -0.25 20.328 7.496 1 98.94 96 ILE A C 1
ATOM 776 O O . ILE A 1 96 ? -0.589 19.312 6.883 1 98.94 96 ILE A O 1
ATOM 780 N N . ASP A 1 97 ? 0.75 21.109 7.094 1 98.81 97 ASP A N 1
ATOM 781 C CA . ASP A 1 97 ? 1.524 20.922 5.871 1 98.81 97 ASP A CA 1
ATOM 782 C C . ASP A 1 97 ? 0.633 21.031 4.637 1 98.81 97 ASP A C 1
ATOM 784 O O . ASP A 1 97 ? -0.585 21.188 4.754 1 98.81 97 ASP A O 1
ATOM 788 N N . GLY A 1 98 ? 1.354 21.047 3.443 1 98.25 98 GLY A N 1
ATOM 789 C CA . GLY A 1 98 ? 0.596 21.266 2.223 1 98.25 98 GLY A CA 1
ATOM 790 C C . GLY A 1 98 ? 1.052 20.391 1.072 1 98.25 98 GLY A C 1
ATOM 791 O O . GLY A 1 98 ? 0.53 20.5 -0.04 1 98.25 98 GLY A O 1
ATOM 792 N N . GLY A 1 99 ? 1.998 19.531 1.338 1 96.12 99 GLY A N 1
ATOM 793 C CA . GLY A 1 99 ? 2.535 18.703 0.266 1 96.12 99 GLY A CA 1
ATOM 794 C C . GLY A 1 99 ? 3.541 19.438 -0.602 1 96.12 99 GLY A C 1
ATOM 795 O O . GLY A 1 99 ? 4.141 20.438 -0.171 1 96.12 99 GLY A O 1
ATOM 796 N N . ARG A 1 100 ? 3.771 18.938 -1.87 1 93.38 100 ARG A N 1
ATOM 797 C CA . ARG A 1 100 ? 4.836 19.438 -2.736 1 93.38 100 ARG A CA 1
ATOM 798 C C . ARG A 1 100 ? 4.277 20.328 -3.832 1 93.38 100 ARG A C 1
ATOM 800 O O . ARG A 1 100 ? 5.035 21.016 -4.531 1 93.38 100 ARG A O 1
ATOM 807 N N . ASP A 1 101 ? 2.953 20.297 -3.965 1 92.19 101 ASP A N 1
ATOM 808 C CA . ASP A 1 101 ? 2.352 21.062 -5.055 1 92.19 101 ASP A CA 1
ATOM 809 C C . ASP A 1 101 ? 0.95 21.531 -4.68 1 92.19 101 ASP A C 1
ATOM 811 O O . ASP A 1 101 ? 0.663 21.781 -3.508 1 92.19 101 ASP A O 1
ATOM 815 N N . GLY A 1 102 ? 0.128 21.719 -5.66 1 94.06 102 GLY A N 1
ATOM 816 C CA . GLY A 1 102 ? -1.15 22.375 -5.418 1 94.06 102 GLY A CA 1
ATOM 817 C C . GLY A 1 102 ? -2.258 21.391 -5.066 1 94.06 102 GLY A C 1
ATOM 818 O O . GLY A 1 102 ? -3.43 21.766 -5.008 1 94.06 102 GLY A O 1
ATOM 819 N N . LYS A 1 103 ? -1.939 20.156 -4.762 1 93.5 103 LYS A N 1
ATOM 820 C CA . LYS A 1 103 ? -2.963 19.141 -4.574 1 93.5 103 LYS A CA 1
ATOM 821 C C . LYS A 1 103 ? -3.793 19.406 -3.324 1 93.5 103 LYS A C 1
ATOM 823 O O . LYS A 1 103 ? -5.012 19.234 -3.334 1 93.5 103 LYS A O 1
ATOM 828 N N . ALA A 1 104 ? -3.141 19.797 -2.252 1 97.62 104 ALA A N 1
ATOM 829 C CA . ALA A 1 104 ? -3.902 20.156 -1.06 1 97.62 104 ALA A CA 1
ATOM 830 C C . ALA A 1 104 ? -4.859 21.312 -1.346 1 97.62 104 ALA A C 1
ATOM 832 O O . ALA A 1 104 ? -6.027 21.266 -0.951 1 97.62 104 ALA A O 1
ATOM 833 N N . HIS A 1 105 ? -4.355 22.312 -2.033 1 98.12 105 HIS A N 1
ATOM 834 C CA . HIS A 1 105 ? -5.172 23.453 -2.408 1 98.12 105 HIS A CA 1
ATOM 835 C C . HIS A 1 105 ? -6.355 23.031 -3.271 1 98.12 105 HIS A C 1
ATOM 837 O O . HIS A 1 105 ? -7.473 23.516 -3.074 1 98.12 105 HIS A O 1
ATOM 843 N N . SER A 1 106 ? -6.074 22.172 -4.207 1 94.5 106 SER A N 1
ATOM 844 C CA . SER A 1 106 ? -7.133 21.672 -5.078 1 94.5 106 SER A CA 1
ATOM 845 C C . SER A 1 106 ? -8.219 20.953 -4.277 1 94.5 106 SER A C 1
ATOM 847 O O . SER A 1 106 ? -9.414 21.109 -4.559 1 94.5 106 SER A O 1
ATOM 849 N N . PHE A 1 107 ? -7.824 20.203 -3.369 1 95.38 107 PHE A N 1
ATOM 850 C CA . PHE A 1 107 ? -8.789 19.531 -2.51 1 95.38 107 PHE A CA 1
ATOM 851 C C . PHE A 1 107 ? -9.648 20.547 -1.768 1 95.38 107 PHE A C 1
ATOM 853 O O . PHE A 1 107 ? -10.875 20.406 -1.701 1 95.38 107 PHE A O 1
ATOM 860 N N . LEU A 1 108 ? -9.008 21.531 -1.18 1 97.12 108 LEU A N 1
ATOM 861 C CA . LEU A 1 108 ? -9.727 22.547 -0.434 1 97.12 108 LEU A CA 1
ATOM 862 C C . LEU A 1 108 ? -10.711 23.297 -1.336 1 97.12 108 LEU A C 1
ATOM 864 O O . LEU A 1 108 ? -11.836 23.578 -0.93 1 97.12 108 LEU A O 1
ATOM 868 N N . LYS A 1 109 ? -10.242 23.609 -2.5 1 95.56 109 LYS A N 1
ATOM 869 C CA . LYS A 1 109 ? -11.117 24.281 -3.451 1 95.56 109 LYS A CA 1
ATOM 870 C C . LYS A 1 109 ? -12.359 23.438 -3.746 1 95.56 109 LYS A C 1
ATOM 872 O O . LYS A 1 109 ? -13.469 23.969 -3.838 1 95.56 109 LYS A O 1
ATOM 877 N N . TRP A 1 110 ? -12.062 22.156 -3.928 1 91.19 110 TRP A N 1
ATOM 878 C CA . TRP A 1 110 ? -13.18 21.25 -4.176 1 91.19 110 TRP A CA 1
ATOM 879 C C . TRP A 1 110 ? -14.078 21.141 -2.951 1 91.19 110 TRP A C 1
ATOM 881 O O . TRP A 1 110 ? -15.289 21.328 -3.047 1 91.19 110 TRP A O 1
ATOM 891 N N . LYS A 1 111 ? -13.547 20.859 -1.803 1 92.5 111 LYS A N 1
ATOM 892 C CA . LYS A 1 111 ? -14.305 20.578 -0.581 1 92.5 111 LYS A CA 1
ATOM 893 C C . LYS A 1 111 ? -15.18 21.766 -0.202 1 92.5 111 LYS A C 1
ATOM 895 O O . LYS A 1 111 ? -16.328 21.594 0.219 1 92.5 111 LYS A O 1
ATOM 900 N N . TYR A 1 112 ? -14.648 22.922 -0.401 1 93.81 112 TYR A N 1
ATOM 901 C CA . TYR A 1 112 ? -15.359 24.109 0.082 1 93.81 112 TYR A CA 1
ATOM 902 C C . TYR A 1 112 ? -15.977 24.891 -1.076 1 93.81 112 TYR A C 1
ATOM 904 O O . TYR A 1 112 ? -16.422 26.016 -0.901 1 93.81 112 TYR A O 1
ATOM 912 N N . ASN A 1 113 ? -15.922 24.359 -2.266 1 92 113 ASN A N 1
ATOM 913 C CA . ASN A 1 113 ? -16.5 24.953 -3.469 1 92 113 ASN A CA 1
ATOM 914 C C . ASN A 1 113 ? -16 26.391 -3.674 1 92 113 ASN A C 1
ATOM 916 O O . ASN A 1 113 ? -16.812 27.312 -3.811 1 92 113 ASN A O 1
ATOM 920 N N . LEU A 1 114 ? -14.766 26.562 -3.664 1 94.31 114 LEU A N 1
ATOM 921 C CA . LEU A 1 114 ? -14.164 27.891 -3.789 1 94.31 114 LEU A CA 1
ATOM 922 C C . LEU A 1 114 ? -14.227 28.391 -5.23 1 94.31 114 LEU A C 1
ATOM 924 O O . LEU A 1 114 ? -13.797 29.5 -5.531 1 94.31 114 LEU A O 1
ATOM 928 N N . LYS A 1 115 ? -14.742 27.547 -6.094 1 92 115 LYS A N 1
ATOM 929 C CA . LYS A 1 115 ? -15.078 28.062 -7.418 1 92 115 LYS A CA 1
ATOM 930 C C . LYS A 1 115 ? -16.125 29.172 -7.332 1 92 115 LYS A C 1
ATOM 932 O O . LYS A 1 115 ? -16.156 30.078 -8.172 1 92 115 LYS A O 1
ATOM 937 N N . LYS A 1 116 ? -16.922 29.016 -6.375 1 93 116 LYS A N 1
ATOM 938 C CA . LYS A 1 116 ? -17.844 30.094 -6.074 1 93 116 LYS A CA 1
ATOM 939 C C . LYS A 1 116 ? -17.141 31.234 -5.359 1 93 116 LYS A C 1
ATOM 941 O O . LYS A 1 116 ? -16.781 31.125 -4.184 1 93 116 LYS A O 1
ATOM 946 N N . THR A 1 117 ? -17.125 32.312 -5.922 1 92.19 117 THR A N 1
ATOM 947 C CA . THR A 1 117 ? -16.297 33.438 -5.469 1 92.19 117 THR A CA 1
ATOM 948 C C . THR A 1 117 ? -16.828 33.969 -4.145 1 92.19 117 THR A C 1
ATOM 950 O O . THR A 1 117 ? -16.109 34.688 -3.436 1 92.19 117 THR A O 1
ATOM 953 N N . THR A 1 118 ? -18 33.688 -3.855 1 94.06 118 THR A N 1
ATOM 954 C CA . THR A 1 118 ? -18.594 34.188 -2.621 1 94.06 118 THR A CA 1
ATOM 955 C C . THR A 1 118 ? -18.141 33.344 -1.429 1 94.06 118 THR A C 1
ATOM 957 O O . THR A 1 118 ? -18.266 33.781 -0.28 1 94.06 118 THR A O 1
ATOM 960 N N . ASN A 1 119 ? -17.672 32.125 -1.696 1 94.31 119 ASN A N 1
ATOM 961 C CA . ASN A 1 119 ? -17.234 31.25 -0.61 1 94.31 119 ASN A CA 1
ATOM 962 C C . ASN A 1 119 ? -15.859 31.625 -0.094 1 94.31 119 ASN A C 1
ATOM 964 O O . ASN A 1 119 ? -14.961 31.938 -0.88 1 94.31 119 ASN A O 1
ATOM 968 N N . LYS A 1 120 ? -15.773 31.75 1.2 1 95.75 120 LYS A N 1
ATOM 969 C CA . LYS A 1 120 ? -14.508 32 1.869 1 95.75 120 LYS A CA 1
ATOM 970 C C . LYS A 1 120 ? -14.258 31 2.99 1 95.75 120 LYS A C 1
ATOM 972 O O . LYS A 1 120 ? -15.203 30.531 3.637 1 95.75 120 LYS A O 1
ATOM 977 N N . ILE A 1 121 ? -13.023 30.703 3.086 1 95.69 121 ILE A N 1
ATOM 978 C CA . ILE A 1 121 ? -12.664 29.781 4.148 1 95.69 121 ILE A CA 1
ATOM 979 C C . ILE A 1 121 ? -11.609 30.406 5.059 1 95.69 121 ILE A C 1
ATOM 981 O O . ILE A 1 121 ? -10.695 31.078 4.582 1 95.69 121 ILE A O 1
ATOM 985 N N . HIS A 1 122 ? -11.828 30.203 6.312 1 97 122 HIS A N 1
ATOM 986 C CA . HIS A 1 122 ? -10.914 30.703 7.332 1 97 122 HIS A CA 1
ATOM 987 C C . HIS A 1 122 ? -10.227 29.562 8.062 1 97 122 HIS A C 1
ATOM 989 O O . HIS A 1 122 ? -10.883 28.625 8.516 1 97 122 HIS A O 1
ATOM 995 N N . PHE A 1 123 ? -8.906 29.609 8.164 1 97.94 123 PHE A N 1
ATOM 996 C CA . PHE A 1 123 ? -8.141 28.688 8.984 1 97.94 123 PHE A CA 1
ATOM 997 C C . PHE A 1 123 ? -7.711 29.344 10.289 1 97.94 123 PHE A C 1
ATOM 999 O O . PHE A 1 123 ? -7.098 30.406 10.273 1 97.94 123 PHE A O 1
ATOM 1006 N N . ASP A 1 124 ? -8.055 28.672 11.359 1 97.25 124 ASP A N 1
ATOM 1007 C CA . ASP A 1 124 ? -7.586 29.141 12.656 1 97.25 124 ASP A CA 1
ATOM 1008 C C . ASP A 1 124 ? -6.074 28.984 12.781 1 97.25 124 ASP A C 1
ATOM 1010 O O . ASP A 1 124 ? -5.406 29.828 13.398 1 97.25 124 ASP A O 1
ATOM 1014 N N . ALA A 1 125 ? -5.586 27.938 12.195 1 98.31 125 ALA A N 1
ATOM 1015 C CA . ALA A 1 125 ? -4.141 27.734 12.203 1 98.31 125 ALA A CA 1
ATOM 1016 C C . ALA A 1 125 ? -3.686 26.969 10.969 1 98.31 125 ALA A C 1
ATOM 1018 O O . ALA A 1 125 ? -4.395 26.078 10.492 1 98.31 125 ALA A O 1
ATOM 1019 N N . ILE A 1 126 ? -2.537 27.266 10.508 1 98.62 126 ILE A N 1
ATOM 1020 C CA . ILE A 1 126 ? -1.746 26.438 9.609 1 98.62 126 ILE A CA 1
ATOM 1021 C C . ILE A 1 126 ? -0.427 26.047 10.273 1 98.62 126 ILE A C 1
ATOM 1023 O O . ILE A 1 126 ? 0.24 26.906 10.867 1 98.62 126 ILE A O 1
ATOM 1027 N N . VAL A 1 127 ? -0.117 24.797 10.25 1 98.81 127 VAL A N 1
ATOM 1028 C CA . VAL A 1 127 ? 1.129 24.312 10.844 1 98.81 127 VAL A CA 1
ATOM 1029 C C . VAL A 1 127 ? 2.037 23.75 9.758 1 98.81 127 VAL A C 1
ATOM 1031 O O . VAL A 1 127 ? 1.662 22.812 9.055 1 98.81 127 VAL A O 1
ATOM 1034 N N . MET A 1 128 ? 3.135 24.344 9.547 1 98.62 128 MET A N 1
ATOM 1035 C CA . MET A 1 128 ? 4.207 23.766 8.742 1 98.62 128 MET A CA 1
ATOM 1036 C C . MET A 1 128 ? 5.191 22.984 9.609 1 98.62 128 MET A C 1
ATOM 1038 O O . MET A 1 128 ? 5.957 23.578 10.367 1 98.62 128 MET A O 1
ATOM 1042 N N . THR A 1 129 ? 5.199 21.672 9.477 1 98.81 129 THR A N 1
ATOM 1043 C CA . THR A 1 129 ? 5.965 20.859 10.406 1 98.81 129 THR A CA 1
ATOM 1044 C C . THR A 1 129 ? 7.461 21.125 10.258 1 98.81 129 THR A C 1
ATOM 1046 O O . THR A 1 129 ? 8.188 21.203 11.25 1 98.81 129 THR A O 1
ATOM 1049 N N . HIS A 1 130 ? 7.938 21.141 9.023 1 98.5 130 HIS A N 1
ATOM 1050 C CA . HIS A 1 130 ? 9.32 21.5 8.695 1 98.5 130 HIS A CA 1
ATOM 1051 C C . HIS A 1 130 ? 9.43 22 7.262 1 98.5 130 HIS A C 1
ATOM 1053 O O . HIS A 1 130 ? 8.531 21.781 6.449 1 98.5 130 HIS A O 1
ATOM 1059 N N . PRO A 1 131 ? 10.516 22.672 6.898 1 97.56 131 PRO A N 1
ATOM 1060 C CA . PRO A 1 131 ? 10.484 23.469 5.668 1 97.56 131 PRO A CA 1
ATOM 1061 C C . PRO A 1 131 ? 10.969 22.688 4.449 1 97.56 131 PRO A C 1
ATOM 1063 O O . PRO A 1 131 ? 11.477 23.266 3.492 1 97.56 131 PRO A O 1
ATOM 1066 N N . ASP A 1 132 ? 10.797 21.391 4.414 1 95.56 132 ASP A N 1
ATOM 1067 C CA . ASP A 1 132 ? 11.047 20.641 3.18 1 95.56 132 ASP A CA 1
ATOM 1068 C C . ASP A 1 132 ? 9.93 20.891 2.162 1 95.56 132 ASP A C 1
ATOM 1070 O O . ASP A 1 132 ? 8.789 21.156 2.535 1 95.56 132 ASP A O 1
ATOM 1074 N N . GLN A 1 133 ? 10.25 20.75 0.942 1 95.06 133 GLN A N 1
ATOM 1075 C CA . GLN A 1 133 ? 9.352 21.094 -0.155 1 95.06 133 GLN A CA 1
ATOM 1076 C C . GLN A 1 133 ? 8.062 20.266 -0.09 1 95.06 133 GLN A C 1
ATOM 1078 O O . GLN A 1 133 ? 6.977 20.781 -0.354 1 95.06 133 GLN A O 1
ATOM 1083 N N . ASP A 1 134 ? 8.156 19 0.26 1 94.5 134 ASP A N 1
ATOM 1084 C CA . ASP A 1 134 ? 6.996 18.125 0.237 1 94.5 134 ASP A CA 1
ATOM 1085 C C . ASP A 1 134 ? 6.117 18.344 1.465 1 94.5 134 ASP A C 1
ATOM 1087 O O . ASP A 1 134 ? 5.199 17.562 1.724 1 94.5 134 ASP A O 1
ATOM 1091 N N . HIS A 1 135 ? 6.328 19.375 2.219 1 97.19 135 HIS A N 1
ATOM 1092 C CA . HIS A 1 135 ? 5.484 19.828 3.32 1 97.19 135 HIS A CA 1
ATOM 1093 C C . HIS A 1 135 ? 5.082 21.297 3.143 1 97.19 135 HIS A C 1
ATOM 1095 O O . HIS A 1 135 ? 3.918 21.641 3.342 1 97.19 135 HIS A O 1
ATOM 1101 N N . ALA A 1 136 ? 6.027 22.094 2.67 1 97.56 136 ALA A N 1
ATOM 1102 C CA . ALA A 1 136 ? 5.871 23.547 2.723 1 97.56 136 ALA A CA 1
ATOM 1103 C C . ALA A 1 136 ? 5.348 24.094 1.395 1 97.56 136 ALA A C 1
ATOM 1105 O O . ALA A 1 136 ? 4.566 25.047 1.371 1 97.56 136 ALA A O 1
ATOM 1106 N N . LYS A 1 137 ? 5.773 23.516 0.345 1 97.19 137 LYS A N 1
ATOM 1107 C CA . LYS A 1 137 ? 5.523 24.125 -0.963 1 97.19 137 LYS A CA 1
ATOM 1108 C C . LYS A 1 137 ? 4.031 24.156 -1.274 1 97.19 137 LYS A C 1
ATOM 1110 O O . LYS A 1 137 ? 3.549 25.078 -1.926 1 97.19 137 LYS A O 1
ATOM 1115 N N . GLY A 1 138 ? 3.324 23.141 -0.843 1 97.69 138 GLY A N 1
ATOM 1116 C CA . GLY A 1 138 ? 1.892 23.094 -1.093 1 97.69 138 GLY A CA 1
ATOM 1117 C C . GLY A 1 138 ? 1.108 24.125 -0.303 1 97.69 138 GLY A C 1
ATOM 1118 O O . GLY A 1 138 ? -0.064 24.375 -0.591 1 97.69 138 GLY A O 1
ATOM 1119 N N . LEU A 1 139 ? 1.699 24.75 0.656 1 98.62 139 LEU A N 1
ATOM 1120 C CA . LEU A 1 139 ? 1.046 25.797 1.438 1 98.62 139 LEU A CA 1
ATOM 1121 C C . LEU A 1 139 ? 1.023 27.109 0.672 1 98.62 139 LEU A C 1
ATOM 1123 O O . LEU A 1 139 ? 0.237 28 0.991 1 98.62 139 LEU A O 1
ATOM 1127 N N . VAL A 1 140 ? 1.889 27.25 -0.313 1 98.44 140 VAL A N 1
ATOM 1128 C CA . VAL A 1 140 ? 2.027 28.5 -1.055 1 98.44 140 VAL A CA 1
ATOM 1129 C C . VAL A 1 140 ? 0.71 28.828 -1.747 1 98.44 140 VAL A C 1
ATOM 1131 O O . VAL A 1 140 ? 0.153 29.906 -1.54 1 98.44 140 VAL A O 1
ATOM 1134 N N . PRO A 1 141 ? 0.165 27.891 -2.527 1 98.31 141 PRO A N 1
ATOM 1135 C CA . PRO A 1 141 ? -1.11 28.25 -3.156 1 98.31 141 PRO A CA 1
ATOM 1136 C C . PRO A 1 141 ? -2.236 28.438 -2.141 1 98.31 141 PRO A C 1
ATOM 1138 O O . PRO A 1 141 ? -3.172 29.203 -2.383 1 98.31 141 PRO A O 1
ATOM 1141 N N . VAL A 1 142 ? -2.201 27.812 -0.991 1 98.62 142 VAL A N 1
ATOM 1142 C CA . VAL A 1 142 ? -3.227 27.953 0.038 1 98.62 142 VAL A CA 1
ATOM 1143 C C . VAL A 1 142 ? -3.174 29.359 0.643 1 98.62 142 VAL A C 1
ATOM 1145 O O . VAL A 1 142 ? -4.184 30.062 0.689 1 98.62 142 VAL A O 1
ATOM 1148 N N . LEU A 1 143 ? -2.027 29.75 1.006 1 98.56 143 LEU A N 1
ATOM 1149 C CA . LEU A 1 143 ? -1.826 31.047 1.655 1 98.56 143 LEU A CA 1
ATOM 1150 C C . LEU A 1 143 ? -2.061 32.188 0.676 1 98.56 143 LEU A C 1
ATOM 1152 O O . LEU A 1 143 ? -2.451 33.281 1.079 1 98.56 143 LEU A O 1
ATOM 1156 N N . SER A 1 144 ? -1.824 31.938 -0.597 1 98.12 144 SER A N 1
ATOM 1157 C CA . SER A 1 144 ? -1.923 32.969 -1.617 1 98.12 144 SER A CA 1
ATOM 1158 C C . SER A 1 144 ? -3.359 33.156 -2.102 1 98.12 144 SER A C 1
ATOM 1160 O O . SER A 1 144 ? -3.686 34.125 -2.771 1 98.12 144 SER A O 1
ATOM 1162 N N . ASP A 1 145 ? -4.164 32.188 -1.845 1 98.06 145 ASP A N 1
ATOM 1163 C CA . ASP A 1 145 ? -5.531 32.219 -2.352 1 98.06 145 ASP A CA 1
ATOM 1164 C C . ASP A 1 145 ? -6.336 33.344 -1.707 1 98.06 145 ASP A C 1
ATOM 1166 O O . ASP A 1 145 ? -6.453 33.406 -0.482 1 98.06 145 ASP A O 1
ATOM 1170 N N . PRO A 1 146 ? -7.004 34.219 -2.479 1 97.19 146 PRO A N 1
ATOM 1171 C CA . PRO A 1 146 ? -7.73 35.344 -1.922 1 97.19 146 PRO A CA 1
ATOM 1172 C C . PRO A 1 146 ? -8.961 34.938 -1.113 1 97.19 146 PRO A C 1
ATOM 1174 O O . PRO A 1 146 ? -9.477 35.719 -0.32 1 97.19 146 PRO A O 1
ATOM 1177 N N . GLN A 1 147 ? -9.375 33.75 -1.305 1 97.94 147 GLN A N 1
ATOM 1178 C CA . GLN A 1 147 ? -10.578 33.281 -0.628 1 97.94 147 GLN A CA 1
ATOM 1179 C C . GLN A 1 147 ? -10.242 32.562 0.679 1 97.94 147 GLN A C 1
ATOM 1181 O O . GLN A 1 147 ? -11.133 32.094 1.391 1 97.94 147 GLN A O 1
ATOM 1186 N N . ILE A 1 148 ? -8.961 32.5 1.013 1 98.44 148 ILE A N 1
ATOM 1187 C CA . ILE A 1 148 ? -8.523 31.812 2.217 1 98.44 148 ILE A CA 1
ATOM 1188 C C . ILE A 1 148 ? -7.82 32.781 3.152 1 98.44 148 ILE A C 1
ATOM 1190 O O . ILE A 1 148 ? -6.875 33.469 2.752 1 98.44 148 ILE A O 1
ATOM 1194 N N . THR A 1 149 ? -8.312 32.906 4.367 1 98.31 149 THR A N 1
ATOM 1195 C CA . THR A 1 149 ? -7.656 33.688 5.406 1 98.31 149 THR A CA 1
ATOM 1196 C C . THR A 1 149 ? -7.16 32.812 6.539 1 98.31 149 THR A C 1
ATOM 1198 O O . THR A 1 149 ? -7.633 31.672 6.695 1 98.31 149 THR A O 1
ATOM 1201 N N . VAL A 1 150 ? -6.195 33.25 7.262 1 98.31 150 VAL A N 1
ATOM 1202 C CA . VAL A 1 150 ? -5.562 32.438 8.312 1 98.31 150 VAL A CA 1
ATOM 1203 C C . VAL A 1 150 ? -5.285 33.312 9.523 1 98.31 150 VAL A C 1
ATOM 1205 O O . VAL A 1 150 ? -4.887 34.469 9.383 1 98.31 150 VAL A O 1
ATOM 1208 N N . ASP A 1 151 ? -5.484 32.781 10.742 1 97.81 151 ASP A N 1
ATOM 1209 C CA . ASP A 1 151 ? -5.215 33.531 11.961 1 97.81 151 ASP A CA 1
ATOM 1210 C C . ASP A 1 151 ? -3.756 33.375 12.391 1 97.81 151 ASP A C 1
ATOM 1212 O O . ASP A 1 151 ? -3.125 34.344 12.828 1 97.81 151 ASP A O 1
ATOM 1216 N N . SER A 1 152 ? -3.297 32.156 12.305 1 98.12 152 SER A N 1
ATOM 1217 C CA . SER A 1 152 ? -1.951 31.906 12.797 1 98.12 152 SER A CA 1
ATOM 1218 C C . SER A 1 152 ? -1.227 30.906 11.906 1 98.12 152 SER A C 1
ATOM 1220 O O . SER A 1 152 ? -1.832 29.938 11.414 1 98.12 152 SER A O 1
ATOM 1222 N N . VAL A 1 153 ? -0.003 31.078 11.672 1 98.5 153 VAL A N 1
ATOM 1223 C CA . VAL A 1 153 ? 0.878 30.125 11.016 1 98.5 153 VAL A CA 1
ATOM 1224 C C . VAL A 1 153 ? 1.982 29.688 11.984 1 98.5 153 VAL A C 1
ATOM 1226 O O . VAL A 1 153 ? 2.711 30.531 12.516 1 98.5 153 VAL A O 1
ATOM 1229 N N . TYR A 1 154 ? 2.057 28.438 12.219 1 98.5 154 TYR A N 1
ATOM 1230 C CA . TYR A 1 154 ? 3.07 27.875 13.102 1 98.5 154 TYR A CA 1
ATOM 1231 C C . TYR A 1 154 ? 4.086 27.047 12.32 1 98.5 154 TYR A C 1
ATOM 1233 O O . TYR A 1 154 ? 3.756 26.469 11.281 1 98.5 154 TYR A O 1
ATOM 1241 N N . HIS A 1 155 ? 5.254 27 12.773 1 98.38 155 HIS A N 1
ATOM 1242 C CA . HIS A 1 155 ? 6.336 26.25 12.148 1 98.38 155 HIS A CA 1
ATOM 1243 C C . HIS A 1 155 ? 7.398 25.859 13.172 1 98.38 155 HIS A C 1
ATOM 1245 O O . HIS A 1 155 ? 7.25 26.141 14.367 1 98.38 155 HIS A O 1
ATOM 1251 N N . ASN A 1 156 ? 8.484 25.172 12.742 1 98.38 156 ASN A N 1
ATOM 1252 C CA . ASN A 1 156 ? 9.461 24.656 13.703 1 98.38 156 ASN A CA 1
ATOM 1253 C C . ASN A 1 156 ? 10.586 25.672 13.938 1 98.38 156 ASN A C 1
ATOM 1255 O O . ASN A 1 156 ? 11.508 25.406 14.711 1 98.38 156 ASN A O 1
ATOM 1259 N N . GLY A 1 157 ? 10.602 26.828 13.242 1 97.44 157 GLY A N 1
ATOM 1260 C CA . GLY A 1 157 ? 11.578 27.891 13.453 1 97.44 157 GLY A CA 1
ATOM 1261 C C . GLY A 1 157 ? 12.812 27.734 12.57 1 97.44 157 GLY A C 1
ATOM 1262 O O . GLY A 1 157 ? 13.672 28.625 12.562 1 97.44 157 GLY A O 1
ATOM 1263 N N . ILE A 1 158 ? 12.898 26.625 11.844 1 98.06 158 ILE A N 1
ATOM 1264 C CA . ILE A 1 158 ? 14.07 26.391 11 1 98.06 158 ILE A CA 1
ATOM 1265 C C . ILE A 1 158 ? 13.828 26.984 9.609 1 98.06 158 ILE A C 1
ATOM 1267 O O . ILE A 1 158 ? 12.773 26.766 9.008 1 98.06 158 ILE A O 1
ATOM 1271 N N . VAL A 1 159 ? 14.82 27.703 9.078 1 96.94 159 VAL A N 1
ATOM 1272 C CA . VAL A 1 159 ? 14.727 28.375 7.789 1 96.94 159 VAL A CA 1
ATOM 1273 C C . VAL A 1 159 ? 15.68 27.734 6.793 1 96.94 159 VAL A C 1
ATOM 1275 O O . VAL A 1 159 ? 16.766 27.266 7.168 1 96.94 159 VAL A O 1
ATOM 1278 N N . ARG A 1 160 ? 15.203 27.672 5.578 1 96.69 160 ARG A N 1
ATOM 1279 C CA . ARG A 1 160 ? 16.094 27.234 4.512 1 96.69 160 ARG A CA 1
ATOM 1280 C C . ARG A 1 160 ? 16.766 28.438 3.836 1 96.69 160 ARG A C 1
ATOM 1282 O O . ARG A 1 160 ? 16.078 29.281 3.256 1 96.69 160 ARG A O 1
ATOM 1289 N N . PHE A 1 161 ? 18.062 28.438 3.83 1 96.44 161 PHE A N 1
ATOM 1290 C CA . PHE A 1 161 ? 18.844 29.516 3.234 1 96.44 161 PHE A CA 1
ATOM 1291 C C . PHE A 1 161 ? 19.469 29.078 1.917 1 96.44 161 PHE A C 1
ATOM 1293 O O . PHE A 1 161 ? 19.438 27.891 1.579 1 96.44 161 PHE A O 1
ATOM 1300 N N . LYS A 1 162 ? 19.938 30 1.212 1 94.62 162 LYS A N 1
ATOM 1301 C CA . LYS A 1 162 ? 20.656 29.688 -0.021 1 94.62 162 LYS A CA 1
ATOM 1302 C C . LYS A 1 162 ? 21.781 28.688 0.232 1 94.62 162 LYS A C 1
ATOM 1304 O O . LYS A 1 162 ? 22.422 28.719 1.284 1 94.62 162 LYS A O 1
ATOM 1309 N N . GLY A 1 163 ? 21.969 27.797 -0.762 1 92 163 GLY A N 1
ATOM 1310 C CA . GLY A 1 163 ? 23.047 26.828 -0.665 1 92 163 GLY A CA 1
ATOM 1311 C C . GLY A 1 163 ? 22.734 25.672 0.247 1 92 163 GLY A C 1
ATOM 1312 O O . GLY A 1 163 ? 23.625 25.109 0.881 1 92 163 GLY A O 1
ATOM 1313 N N . ASP A 1 164 ? 21.469 25.438 0.52 1 90.12 164 ASP A N 1
ATOM 1314 C CA . ASP A 1 164 ? 20.984 24.312 1.318 1 90.12 164 ASP A CA 1
ATOM 1315 C C . ASP A 1 164 ? 21.422 24.438 2.773 1 90.12 164 ASP A C 1
ATOM 1317 O O . ASP A 1 164 ? 21.766 23.453 3.414 1 90.12 164 ASP A O 1
ATOM 1321 N N . LYS A 1 165 ? 21.469 25.609 3.23 1 94.38 165 LYS A N 1
ATOM 1322 C CA . LYS A 1 165 ? 21.828 25.891 4.621 1 94.38 165 LYS A CA 1
ATOM 1323 C C . LYS A 1 165 ? 20.594 26.062 5.484 1 94.38 165 LYS A C 1
ATOM 1325 O O . LYS A 1 165 ? 19.531 26.438 4.984 1 94.38 165 LYS A O 1
ATOM 1330 N N . ILE A 1 166 ? 20.531 25.812 6.922 1 95.62 166 ILE A N 1
ATOM 1331 C CA . ILE A 1 166 ? 19.344 25.891 7.754 1 95.62 166 ILE A CA 1
ATOM 1332 C C . ILE A 1 166 ? 19.594 26.797 8.953 1 95.62 166 ILE A C 1
ATOM 1334 O O . ILE A 1 166 ? 18.734 26.953 9.82 1 95.62 166 ILE A O 1
ATOM 1338 N N . GLY A 1 167 ? 20.766 27.438 9.117 1 93.81 167 GLY A N 1
ATOM 1339 C CA . GLY A 1 167 ? 21.125 28.281 10.25 1 93.81 167 GLY A CA 1
ATOM 1340 C C . GLY A 1 167 ? 22.469 27.922 10.859 1 93.81 167 GLY A C 1
ATOM 1341 O O . GLY A 1 167 ? 23.125 26.984 10.414 1 93.81 167 GLY A O 1
ATOM 1342 N N . LYS A 1 168 ? 22.75 28.641 11.859 1 96.06 168 LYS A N 1
ATOM 1343 C CA . LYS A 1 168 ? 24.062 28.453 12.492 1 96.06 168 LYS A CA 1
ATOM 1344 C C . LYS A 1 168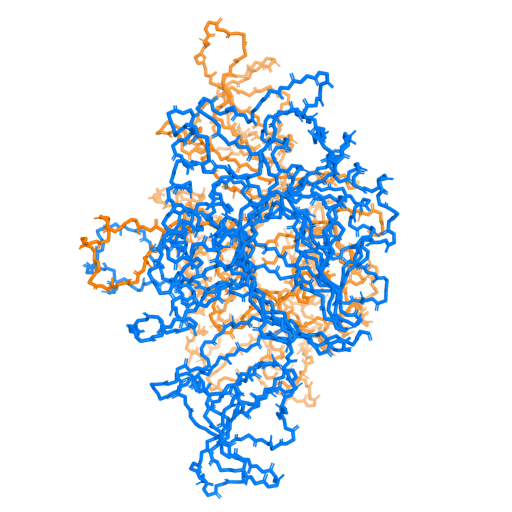 ? 24.062 27.219 13.383 1 96.06 168 LYS A C 1
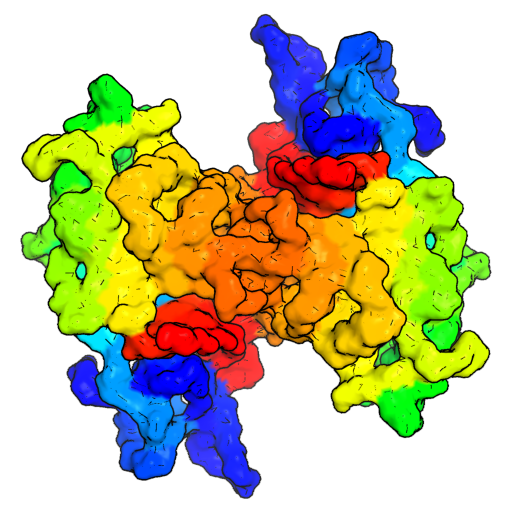ATOM 1346 O O . LYS A 1 168 ? 23.109 26.969 14.125 1 96.06 168 LYS A O 1
ATOM 1351 N N . ILE A 1 169 ? 25.094 26.391 13.242 1 96.81 169 ILE A N 1
ATOM 1352 C CA . ILE A 1 169 ? 25.297 25.203 14.062 1 96.81 169 ILE A CA 1
ATOM 1353 C C . ILE A 1 169 ? 26.469 25.422 15.008 1 96.81 169 ILE A C 1
ATOM 1355 O O . ILE A 1 169 ? 27.562 25.797 14.57 1 96.81 169 ILE A O 1
ATOM 1359 N N . LYS A 1 170 ? 26.281 25.328 16.266 1 96.25 170 LYS A N 1
ATOM 1360 C CA . LYS A 1 170 ? 27.312 25.391 17.297 1 96.25 170 LYS A CA 1
ATOM 1361 C C . LYS A 1 170 ? 27.219 24.188 18.234 1 96.25 170 LYS A C 1
ATOM 1363 O O . LYS A 1 170 ? 26.156 23.906 18.781 1 96.25 170 LYS A O 1
ATOM 1368 N N . ASN A 1 171 ? 28.359 23.422 18.453 1 95.81 171 ASN A N 1
ATOM 1369 C CA . ASN A 1 171 ? 28.422 22.297 19.359 1 95.81 171 ASN A CA 1
ATOM 1370 C C . ASN A 1 171 ? 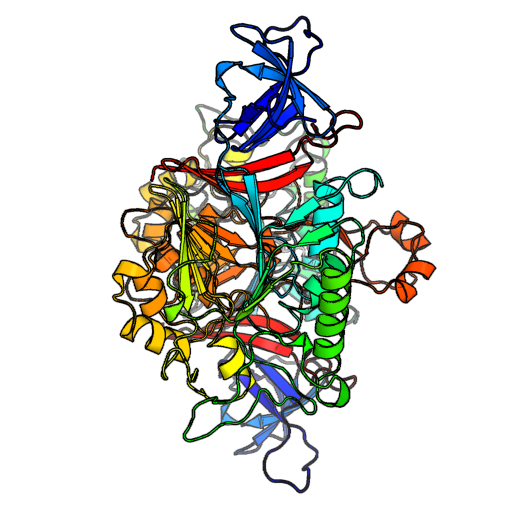27.297 21.281 19.094 1 95.81 171 ASN A C 1
ATOM 1372 O O . ASN A 1 171 ? 26.562 20.906 20 1 95.81 171 ASN A O 1
ATOM 1376 N N . LYS A 1 172 ? 27 20.969 17.828 1 96.38 172 LYS A N 1
ATOM 1377 C CA . LYS A 1 172 ? 26.031 19.984 17.359 1 96.38 172 LYS A CA 1
ATOM 1378 C C . LYS A 1 172 ? 24.594 20.406 17.703 1 96.38 172 LYS A C 1
ATOM 1380 O O . LYS A 1 172 ? 23.75 19.578 17.984 1 96.38 172 LYS A O 1
ATOM 1385 N N . GLN A 1 173 ? 24.453 21.703 17.75 1 97.88 173 GLN A N 1
ATOM 1386 C CA . GLN A 1 173 ? 23.125 22.281 17.984 1 97.88 173 GLN A CA 1
ATOM 1387 C C . GLN A 1 173 ? 22.812 23.359 16.969 1 97.88 173 GLN A C 1
ATOM 1389 O O . GLN A 1 173 ? 23.688 24.156 16.609 1 97.88 173 GLN A O 1
ATOM 1394 N N . LEU A 1 174 ? 21.656 23.297 16.484 1 98.25 174 LEU A N 1
ATOM 1395 C CA . LEU A 1 174 ? 21.156 24.406 15.688 1 98.25 174 LEU A CA 1
ATOM 1396 C C . LEU A 1 174 ? 20.734 25.562 16.578 1 98.25 174 LEU A C 1
ATOM 1398 O O . LEU A 1 174 ? 19.797 25.438 17.375 1 98.25 174 LEU A O 1
ATOM 1402 N N . VAL A 1 175 ? 21.344 26.812 16.453 1 97.25 175 VAL A N 1
ATOM 1403 C CA . VAL A 1 175 ? 21.188 27.859 17.453 1 97.25 175 VAL A CA 1
ATOM 1404 C C . VAL A 1 175 ? 20.547 29.094 16.812 1 97.25 175 VAL A C 1
ATOM 1406 O O . VAL A 1 175 ? 20.328 30.109 17.484 1 97.25 175 VAL A O 1
ATOM 1409 N N . GLU A 1 176 ? 20.328 29.016 15.547 1 95.94 176 GLU A N 1
ATOM 1410 C CA . GLU A 1 176 ? 19.672 30.109 14.836 1 95.94 176 GLU A CA 1
ATOM 1411 C C . GLU A 1 176 ? 18.281 29.688 14.352 1 95.94 176 GLU A C 1
ATOM 1413 O O . GLU A 1 176 ? 18.156 28.984 13.344 1 95.94 176 GLU A O 1
ATOM 1418 N N . LEU A 1 177 ? 17.281 30.078 15.062 1 96.19 177 LEU A N 1
ATOM 1419 C CA . LEU A 1 177 ? 15.867 29.797 14.789 1 96.19 177 LEU A CA 1
ATOM 1420 C C . LEU A 1 177 ? 15.062 31.094 14.734 1 96.19 177 LEU A C 1
ATOM 1422 O O . LEU A 1 177 ? 15.492 32.125 15.266 1 96.19 177 LEU A O 1
ATOM 1426 N N . TYR A 1 178 ? 13.969 31.047 14.086 1 94.88 178 TYR A N 1
ATOM 1427 C CA . TYR A 1 178 ? 13.195 32.25 13.852 1 94.88 178 TYR A CA 1
ATOM 1428 C C . TYR A 1 178 ? 11.727 32.062 14.195 1 94.88 178 TYR A C 1
ATOM 1430 O O . TYR A 1 178 ? 11.18 30.984 13.977 1 94.88 178 TYR A O 1
ATOM 1438 N N . ASP A 1 179 ? 11.117 33.062 14.688 1 94.5 179 ASP A N 1
ATOM 1439 C CA . ASP A 1 179 ? 9.664 33.094 14.82 1 94.5 179 ASP A CA 1
ATOM 1440 C C . ASP A 1 179 ? 9.016 33.625 13.531 1 94.5 179 ASP A C 1
ATOM 1442 O O . ASP A 1 179 ? 8.734 32.812 12.617 1 94.5 179 ASP A O 1
ATOM 1446 N N . ASP A 1 180 ? 8.969 34.875 13.305 1 95.62 180 ASP A N 1
ATOM 1447 C CA . ASP A 1 180 ? 8.391 35.438 12.094 1 95.62 180 ASP A CA 1
ATOM 1448 C C . ASP A 1 180 ? 9.398 35.438 10.945 1 95.62 180 ASP A C 1
ATOM 1450 O O . ASP A 1 180 ? 10.211 36.344 10.82 1 95.62 180 ASP A O 1
ATOM 1454 N N . VAL A 1 181 ? 9.266 34.5 10.133 1 95.75 181 VAL A N 1
ATOM 1455 C CA . VAL A 1 181 ? 10.242 34.25 9.078 1 95.75 181 VAL A CA 1
ATOM 1456 C C . VAL A 1 181 ? 10.117 35.312 7.996 1 95.75 181 VAL A C 1
ATOM 1458 O O . VAL A 1 181 ? 10.992 35.438 7.129 1 95.75 181 VAL A O 1
ATOM 1461 N N . THR A 1 182 ? 9.039 36.125 7.988 1 95.75 182 THR A N 1
ATOM 1462 C CA . THR A 1 182 ? 8.859 37.156 6.984 1 95.75 182 THR A CA 1
ATOM 1463 C C . THR A 1 182 ? 9.828 38.312 7.227 1 95.75 182 THR A C 1
ATOM 1465 O O . THR A 1 182 ? 10 39.156 6.359 1 95.75 182 THR A O 1
ATOM 1468 N N . GLU A 1 183 ? 10.477 38.312 8.32 1 94.5 183 GLU A N 1
ATOM 1469 C CA . GLU A 1 183 ? 11.406 39.375 8.672 1 94.5 183 GLU A CA 1
ATOM 1470 C C . GLU A 1 183 ? 12.797 39.125 8.102 1 94.5 183 GLU A C 1
ATOM 1472 O O . GLU A 1 183 ? 13.664 40 8.141 1 94.5 183 GLU A O 1
ATOM 1477 N N . ILE A 1 184 ? 12.992 37.969 7.605 1 95 184 ILE A N 1
ATOM 1478 C CA . ILE A 1 184 ? 14.297 37.594 7.066 1 95 184 ILE A CA 1
ATOM 1479 C C . ILE A 1 184 ? 14.461 38.188 5.664 1 95 184 ILE A C 1
ATOM 1481 O O . ILE A 1 184 ? 13.516 38.188 4.875 1 95 184 ILE A O 1
ATOM 1485 N N . ASP A 1 185 ? 15.711 38.594 5.312 1 94.44 185 ASP A N 1
ATOM 1486 C CA . ASP A 1 185 ? 16 39.094 3.971 1 94.44 185 ASP A CA 1
ATOM 1487 C C . ASP A 1 185 ? 15.789 38 2.924 1 94.44 185 ASP A C 1
ATOM 1489 O O . ASP A 1 185 ? 16.453 36.969 2.967 1 94.44 185 ASP A O 1
ATOM 1493 N N . LYS A 1 186 ? 14.914 38.25 2.02 1 91.94 186 LYS A N 1
ATOM 1494 C CA . LYS A 1 186 ? 14.562 37.281 0.98 1 91.94 186 LYS A CA 1
ATOM 1495 C C . LYS A 1 186 ? 15.797 36.781 0.235 1 91.94 186 LYS A C 1
ATOM 1497 O O . LYS A 1 186 ? 15.836 35.656 -0.241 1 91.94 186 LYS A O 1
ATOM 1502 N N . ARG A 1 187 ? 16.875 37.688 0.009 1 91 187 ARG A N 1
ATOM 1503 C CA . ARG A 1 187 ? 18.078 37.375 -0.748 1 91 187 ARG A CA 1
ATOM 1504 C C . ARG A 1 187 ? 18.875 36.25 -0.092 1 91 187 ARG A C 1
ATOM 1506 O O . ARG A 1 187 ? 19.719 35.625 -0.731 1 91 187 ARG A O 1
ATOM 1513 N N . ASP A 1 188 ? 18.469 35.969 1.134 1 95.38 188 ASP A N 1
ATOM 1514 C CA . ASP A 1 188 ? 19.219 34.969 1.876 1 95.38 188 ASP A CA 1
ATOM 1515 C C . ASP A 1 188 ? 18.531 33.625 1.815 1 95.38 188 ASP A C 1
ATOM 1517 O O . ASP A 1 188 ? 19.141 32.594 2.141 1 95.38 188 ASP A O 1
ATOM 1521 N N . LEU A 1 189 ? 17.359 33.656 1.476 1 96.62 189 LEU A N 1
ATOM 1522 C CA . LEU A 1 189 ? 16.531 32.438 1.53 1 96.62 189 LEU A CA 1
ATOM 1523 C C . LEU A 1 189 ? 16.719 31.594 0.279 1 96.62 189 LEU A C 1
ATOM 1525 O O . LEU A 1 189 ? 17.031 32.125 -0.793 1 96.62 189 LEU A O 1
ATOM 1529 N N . SER A 1 190 ? 16.578 30.281 0.455 1 95.38 190 SER A N 1
ATOM 1530 C CA . SER A 1 190 ? 16.484 29.422 -0.721 1 95.38 190 SER A CA 1
ATOM 1531 C C . SER A 1 190 ? 15.281 29.797 -1.584 1 95.38 190 SER A C 1
ATOM 1533 O O . SER A 1 190 ? 14.312 30.375 -1.093 1 95.38 190 SER A O 1
ATOM 1535 N N . ARG A 1 191 ? 15.344 29.406 -2.846 1 92 191 ARG A N 1
ATOM 1536 C CA . ARG A 1 191 ? 14.289 29.781 -3.785 1 92 191 ARG A CA 1
ATOM 1537 C C . ARG A 1 191 ? 12.938 29.234 -3.332 1 92 191 ARG A C 1
ATOM 1539 O O . ARG A 1 191 ? 11.93 29.953 -3.365 1 92 191 ARG A O 1
ATOM 1546 N N . ASP A 1 192 ? 12.906 28.078 -2.936 1 88.56 192 ASP A N 1
ATOM 1547 C CA . ASP A 1 192 ? 11.648 27.453 -2.521 1 88.56 192 ASP A CA 1
ATOM 1548 C C . ASP A 1 192 ? 11.086 28.141 -1.276 1 88.56 192 ASP A C 1
ATOM 1550 O O . ASP A 1 192 ? 9.875 28.344 -1.169 1 88.56 192 ASP A O 1
ATOM 1554 N N . TYR A 1 193 ? 11.961 28.5 -0.424 1 94.38 193 TYR A N 1
ATOM 1555 C CA . TYR A 1 193 ? 11.492 29.109 0.811 1 94.38 193 TYR A CA 1
ATOM 1556 C C . TYR A 1 193 ? 11.055 30.547 0.565 1 94.38 193 TYR A C 1
ATOM 1558 O O . TYR A 1 193 ? 10.195 31.078 1.283 1 94.38 193 TYR A O 1
ATOM 1566 N N . GLN A 1 194 ? 11.664 31.188 -0.481 1 95.81 194 GLN A N 1
ATOM 1567 C CA . GLN A 1 194 ? 11.219 32.531 -0.878 1 95.81 194 GLN A CA 1
ATOM 1568 C C . GLN A 1 194 ? 9.734 32.531 -1.237 1 95.81 194 GLN A C 1
ATOM 1570 O O . GLN A 1 194 ? 9.008 33.438 -0.879 1 95.81 194 GLN A O 1
ATOM 1575 N N . GLY A 1 195 ? 9.359 31.484 -1.927 1 95.62 195 GLY A N 1
ATOM 1576 C CA . GLY A 1 195 ? 7.961 31.375 -2.295 1 95.62 195 GLY A CA 1
ATOM 1577 C C . GLY A 1 195 ? 7.035 31.281 -1.098 1 95.62 195 GLY A C 1
ATOM 1578 O O . GLY A 1 195 ? 5.973 31.922 -1.078 1 95.62 195 GLY A O 1
ATOM 1579 N N . PHE A 1 196 ? 7.449 30.578 -0.154 1 96.81 196 PHE A N 1
ATOM 1580 C CA . PHE A 1 196 ? 6.656 30.406 1.059 1 96.81 196 PHE A CA 1
ATOM 1581 C C . PHE A 1 196 ? 6.539 31.734 1.809 1 96.81 196 PHE A C 1
ATOM 1583 O O . PHE A 1 196 ? 5.441 32.125 2.221 1 96.81 196 PHE A O 1
ATOM 1590 N N . VAL A 1 197 ? 7.617 32.438 1.926 1 97.38 197 VAL A N 1
ATOM 1591 C CA . VAL A 1 197 ? 7.645 33.719 2.643 1 97.38 197 VAL A CA 1
ATOM 1592 C C . VAL A 1 197 ? 6.793 34.75 1.901 1 97.38 197 VAL A C 1
ATOM 1594 O O . VAL A 1 197 ? 6.074 35.531 2.523 1 97.38 197 VAL A O 1
ATOM 1597 N N . ALA A 1 198 ? 6.879 34.719 0.638 1 97.56 198 ALA A N 1
ATOM 1598 C CA . ALA A 1 198 ? 6.043 35.594 -0.157 1 97.56 198 ALA A CA 1
ATOM 1599 C C . ALA A 1 198 ? 4.562 35.312 0.076 1 97.56 198 ALA A C 1
ATOM 1601 O O . ALA A 1 198 ? 3.756 36.25 0.177 1 97.56 198 ALA A O 1
ATOM 1602 N N . ALA A 1 199 ? 4.238 34.094 0.122 1 98.06 199 ALA A N 1
ATOM 1603 C CA . ALA A 1 199 ? 2.855 33.688 0.373 1 98.06 199 ALA A CA 1
ATOM 1604 C C . ALA A 1 199 ? 2.404 34.125 1.763 1 98.06 199 ALA A C 1
ATOM 1606 O O . ALA A 1 199 ? 1.253 34.531 1.95 1 98.06 199 ALA A O 1
ATOM 1607 N N . LEU A 1 200 ? 3.258 34.062 2.73 1 98 200 LEU A N 1
ATOM 1608 C CA . LEU A 1 200 ? 2.955 34.531 4.078 1 98 200 LEU A CA 1
ATOM 1609 C C . LEU A 1 200 ? 2.66 36.031 4.09 1 98 200 LEU A C 1
ATOM 1611 O O . LEU A 1 200 ? 1.744 36.469 4.777 1 98 200 LEU A O 1
ATOM 1615 N N . ASN A 1 201 ? 3.445 36.719 3.354 1 97.5 201 ASN A N 1
ATOM 1616 C CA . ASN A 1 201 ? 3.225 38.156 3.266 1 97.5 201 ASN A CA 1
ATOM 1617 C C . ASN A 1 201 ? 1.866 38.469 2.646 1 97.5 201 ASN A C 1
ATOM 1619 O O . ASN A 1 201 ? 1.188 39.406 3.076 1 97.5 201 ASN A O 1
ATOM 1623 N N . LEU A 1 202 ? 1.539 37.719 1.687 1 97.75 202 LEU A N 1
ATOM 1624 C CA . LEU A 1 202 ? 0.217 37.875 1.097 1 97.75 202 LEU A CA 1
ATOM 1625 C C . LEU A 1 202 ? -0.878 37.594 2.113 1 97.75 202 LEU A C 1
ATOM 1627 O O . LEU A 1 202 ? -1.893 38.281 2.166 1 97.75 202 LEU A O 1
ATOM 1631 N N . ALA A 1 203 ? -0.691 36.562 2.883 1 98.12 203 ALA A N 1
ATOM 1632 C CA . ALA A 1 203 ? -1.653 36.188 3.924 1 98.12 203 ALA A CA 1
ATOM 1633 C C . ALA A 1 203 ? -1.783 37.312 4.953 1 98.12 203 ALA A C 1
ATOM 1635 O O . ALA A 1 203 ? -2.883 37.625 5.43 1 98.12 203 ALA A O 1
ATOM 1636 N N . LYS A 1 204 ? -0.708 38 5.277 1 97.25 204 LYS A N 1
ATOM 1637 C CA . LYS A 1 204 ? -0.712 39.125 6.203 1 97.25 204 LYS A CA 1
ATOM 1638 C C . LYS A 1 204 ? -1.536 40.281 5.652 1 97.25 204 LYS A C 1
ATOM 1640 O O . LYS A 1 204 ? -2.178 41.031 6.41 1 97.25 204 LYS A O 1
ATOM 1645 N N . GLN A 1 205 ? -1.441 40.438 4.418 1 97.31 205 GLN A N 1
ATOM 1646 C CA . GLN A 1 205 ? -2.211 41.5 3.781 1 97.31 205 GLN A CA 1
ATOM 1647 C C . GLN A 1 205 ? -3.709 41.25 3.891 1 97.31 205 GLN A C 1
ATOM 1649 O O . GLN A 1 205 ? -4.5 42.188 4.023 1 97.31 205 GLN A O 1
ATOM 1654 N N . LYS A 1 206 ? -4.051 40 3.838 1 97 206 LYS A N 1
ATOM 1655 C CA . LYS A 1 206 ? -5.461 39.625 3.91 1 97 206 LYS A CA 1
ATOM 1656 C C . LYS A 1 206 ? -5.969 39.656 5.348 1 97 206 LYS A C 1
ATOM 1658 O O . LYS A 1 206 ? -7.152 39.906 5.582 1 97 206 LYS A O 1
ATOM 1663 N N . ASN A 1 207 ? -5.117 39.344 6.27 1 97.25 207 ASN A N 1
ATOM 1664 C CA . ASN A 1 207 ? -5.398 39.438 7.699 1 97.25 207 ASN A CA 1
ATOM 1665 C C . ASN A 1 207 ? -4.25 40.094 8.461 1 97.25 207 ASN A C 1
ATOM 1667 O O . ASN A 1 207 ? -3.293 39.406 8.852 1 97.25 207 ASN A O 1
ATOM 1671 N N . SER A 1 208 ? -4.418 41.25 8.828 1 95.31 208 SER A N 1
ATOM 1672 C CA . SER A 1 208 ? -3.355 42.031 9.445 1 95.31 208 SER A CA 1
ATOM 1673 C C . SER A 1 208 ? -3.023 41.531 10.844 1 95.31 208 SER A C 1
ATOM 1675 O O . SER A 1 208 ? -1.969 41.844 11.391 1 95.31 208 SER A O 1
ATOM 1677 N N . ASN A 1 209 ? -3.869 40.75 11.391 1 96.44 209 ASN A N 1
ATOM 1678 C CA . ASN A 1 209 ? -3.656 40.219 12.734 1 96.44 209 ASN A CA 1
ATOM 1679 C C . ASN A 1 209 ? -3.023 38.844 12.695 1 96.44 209 ASN A C 1
ATOM 1681 O O . ASN A 1 209 ? -2.875 38.188 13.734 1 96.44 209 ASN A O 1
ATOM 1685 N N . LEU A 1 210 ? -2.65 38.375 11.484 1 97.44 210 LEU A N 1
ATOM 1686 C CA . LEU A 1 210 ? -2.035 37.031 11.352 1 97.44 210 LEU A CA 1
ATOM 1687 C C . LEU A 1 210 ? -0.762 36.969 12.18 1 97.44 210 LEU A C 1
ATOM 1689 O O . LEU A 1 210 ? 0.083 37.844 12.133 1 97.44 210 LEU A O 1
ATOM 1693 N N . THR A 1 211 ? -0.655 35.938 12.969 1 97.12 211 THR A N 1
ATOM 1694 C CA . THR A 1 211 ? 0.547 35.688 13.758 1 97.12 211 THR A CA 1
ATOM 1695 C C . THR A 1 211 ? 1.391 34.594 13.133 1 97.12 211 THR A C 1
ATOM 1697 O O . THR A 1 211 ? 0.854 33.594 12.633 1 97.12 211 THR A O 1
ATOM 1700 N N . ILE A 1 212 ? 2.645 34.719 13.094 1 97.62 212 ILE A N 1
ATOM 1701 C CA . ILE A 1 212 ? 3.621 33.75 12.664 1 97.62 212 ILE A CA 1
ATOM 1702 C C . ILE A 1 212 ? 4.586 33.438 13.805 1 97.62 212 ILE A C 1
ATOM 1704 O O . ILE A 1 212 ? 5.277 34.312 14.297 1 97.62 212 ILE A O 1
ATOM 1708 N N . LYS A 1 213 ? 4.602 32.156 14.219 1 96.38 213 LYS A N 1
ATOM 1709 C CA . LYS A 1 213 ? 5.402 31.812 15.391 1 96.38 213 LYS A CA 1
ATOM 1710 C C . LYS A 1 213 ? 5.938 30.391 15.281 1 96.38 213 LYS A C 1
ATOM 1712 O O . LYS A 1 213 ? 5.293 29.531 14.688 1 96.38 213 LYS A O 1
ATOM 1717 N N . HIS A 1 214 ? 7.07 30.141 15.898 1 96.56 214 HIS A N 1
ATOM 1718 C CA . HIS A 1 214 ? 7.559 28.781 15.992 1 96.56 214 HIS A CA 1
ATOM 1719 C C . HIS A 1 214 ? 6.895 28.031 17.156 1 96.56 214 HIS A C 1
ATOM 1721 O O . HIS A 1 214 ? 6.379 28.656 18.078 1 96.56 214 HIS A O 1
ATOM 1727 N N . LEU A 1 215 ? 6.832 26.703 17.031 1 97.44 215 LEU A N 1
ATOM 1728 C CA . LEU A 1 215 ? 6.398 25.812 18.094 1 97.44 215 LEU A CA 1
ATOM 1729 C C . LEU A 1 215 ? 7.531 24.891 18.531 1 97.44 215 LEU A C 1
ATOM 1731 O O . LEU A 1 215 ? 8.352 24.484 17.703 1 97.44 215 LEU A O 1
ATOM 1735 N N . ASP A 1 216 ? 7.582 24.562 19.719 1 97.69 216 ASP A N 1
ATOM 1736 C CA . ASP A 1 216 ? 8.375 23.469 20.281 1 97.69 216 ASP A CA 1
ATOM 1737 C C . ASP A 1 216 ? 7.691 22.859 21.516 1 97.69 216 ASP A C 1
ATOM 1739 O O . ASP A 1 216 ? 6.562 23.234 21.844 1 97.69 216 ASP A O 1
ATOM 1743 N N . GLN A 1 217 ? 8.328 21.844 22.078 1 97.06 217 GLN A N 1
ATOM 1744 C CA . GLN A 1 217 ? 7.66 21.109 23.156 1 97.06 217 GLN A CA 1
ATOM 1745 C C . GLN A 1 217 ? 7.34 22.016 24.328 1 97.06 217 GLN A C 1
ATOM 1747 O O . GLN A 1 217 ? 6.465 21.703 25.141 1 97.06 217 GLN A O 1
ATOM 1752 N N . LEU A 1 218 ? 7.988 23.156 24.453 1 96.31 218 LEU A N 1
ATOM 1753 C CA . LEU A 1 218 ? 7.75 24.062 25.562 1 96.31 218 LEU A CA 1
ATOM 1754 C C . LEU A 1 218 ? 6.477 24.875 25.344 1 96.31 218 LEU A C 1
ATOM 1756 O O . LEU A 1 218 ? 5.961 25.5 26.266 1 96.31 218 LEU A O 1
ATOM 1760 N N . SER A 1 219 ? 5.992 24.875 24.078 1 94.88 219 SER A N 1
ATOM 1761 C CA . SER A 1 219 ? 4.695 25.484 23.797 1 94.88 219 SER A CA 1
ATOM 1762 C C . SER A 1 219 ? 3.564 24.734 24.484 1 94.88 219 SER A C 1
ATOM 1764 O O . SER A 1 219 ? 2.479 25.281 24.703 1 94.88 219 SER A O 1
ATOM 1766 N N . LYS A 1 220 ? 3.721 23.5 24.797 1 94.31 220 LYS A N 1
ATOM 1767 C CA . LYS A 1 220 ? 2.826 22.594 25.531 1 94.31 220 LYS A CA 1
ATOM 1768 C C . LYS A 1 220 ? 1.578 22.281 24.719 1 94.31 220 LYS A C 1
ATOM 1770 O O . LYS A 1 220 ? 1.257 21.109 24.484 1 94.31 220 LYS A O 1
ATOM 1775 N N . LYS A 1 221 ? 0.872 23.312 24.234 1 95.19 221 LYS A N 1
ATOM 1776 C CA . LYS A 1 221 ? -0.328 23.109 23.438 1 95.19 221 LYS A CA 1
ATOM 1777 C C . LYS A 1 221 ? -0.417 24.141 22.312 1 95.19 221 LYS A C 1
ATOM 1779 O O . LYS A 1 221 ? 0.199 25.203 22.391 1 95.19 221 LYS A O 1
ATOM 1784 N N . LEU A 1 222 ? -1.058 23.75 21.234 1 94.56 222 LEU A N 1
ATOM 1785 C CA . LEU A 1 222 ? -1.34 24.719 20.172 1 94.56 222 LEU A CA 1
ATOM 1786 C C . LEU A 1 222 ? -2.209 25.859 20.703 1 94.56 222 LEU A C 1
ATOM 1788 O O . LEU A 1 222 ? -3.283 25.625 21.25 1 94.56 222 LEU A O 1
ATOM 1792 N N . PRO A 1 223 ? -1.765 27.047 20.609 1 85.12 223 PRO A N 1
ATOM 1793 C CA . PRO A 1 223 ? -2.492 28.172 21.188 1 85.12 223 PRO A CA 1
ATOM 1794 C C . PRO A 1 223 ? -3.914 28.297 20.641 1 85.12 223 PRO A C 1
ATOM 1796 O O . PRO A 1 223 ? -4.148 28.062 19.453 1 85.12 223 PRO A O 1
ATOM 1799 N N . GLU A 1 224 ? -4.891 28.578 21.406 1 77.12 224 GLU A N 1
ATOM 1800 C CA . GLU A 1 224 ? -6.273 28.938 21.109 1 77.12 224 GLU A CA 1
ATOM 1801 C C . GLU A 1 224 ? -7.086 27.703 20.719 1 77.12 224 GLU A C 1
ATOM 1803 O O . GLU A 1 224 ? -8.164 27.812 20.141 1 77.12 224 GLU A O 1
ATOM 1808 N N . PHE A 1 225 ? -6.492 26.547 20.891 1 79.31 225 PHE A N 1
ATOM 1809 C CA . PHE A 1 225 ? -7.25 25.328 20.578 1 79.31 225 PHE A CA 1
ATOM 1810 C C . PHE A 1 225 ? -7.555 24.547 21.844 1 79.31 225 PHE A C 1
ATOM 1812 O O . PHE A 1 225 ? -7.461 23.312 21.859 1 79.31 225 PHE A O 1
ATOM 1819 N N . ASP A 1 226 ? -7.898 25.219 22.844 1 71.56 226 ASP A N 1
ATOM 1820 C CA . ASP A 1 226 ? -8.289 24.547 24.062 1 71.56 226 ASP A CA 1
ATOM 1821 C C . ASP A 1 226 ? -9.805 24.578 24.25 1 71.56 226 ASP A C 1
ATOM 1823 O O . ASP A 1 226 ? -10.406 25.641 24.328 1 71.56 226 ASP A O 1
ATOM 1827 N N . SER A 1 227 ? -10.312 23.469 23.953 1 77.31 227 SER A N 1
ATOM 1828 C CA . SER A 1 227 ? -11.711 23.266 24.312 1 77.31 227 SER A CA 1
ATOM 1829 C C . SER A 1 227 ? -11.852 22.156 25.359 1 77.31 227 SER A C 1
ATOM 1831 O O . SER A 1 227 ? -10.867 21.5 25.719 1 77.31 227 SER A O 1
ATOM 1833 N N . ASP A 1 228 ? -13.016 22.109 25.969 1 72.56 228 ASP A N 1
ATOM 1834 C CA . ASP A 1 228 ? -13.242 21.172 27.078 1 72.56 228 ASP A CA 1
ATOM 1835 C C . ASP A 1 228 ? -12.93 19.734 26.656 1 72.56 228 ASP A C 1
ATOM 1837 O O . ASP A 1 228 ? -12.422 18.953 27.453 1 72.56 228 ASP A O 1
ATOM 1841 N N . ASP A 1 229 ? -13.016 19.453 25.406 1 86.44 229 ASP A N 1
ATOM 1842 C CA . ASP A 1 229 ? -12.891 18.031 25.109 1 86.44 229 ASP A CA 1
ATOM 1843 C C . ASP A 1 229 ? -11.742 17.766 24.125 1 86.44 229 ASP A C 1
ATOM 1845 O O . ASP A 1 229 ? -11.398 16.625 23.859 1 86.44 229 ASP A O 1
ATOM 1849 N N . LEU A 1 230 ? -11.102 18.844 23.609 1 93.38 230 LEU A N 1
ATOM 1850 C CA . LEU A 1 230 ? -10.031 18.688 22.641 1 93.38 230 LEU A CA 1
ATOM 1851 C C . LEU A 1 230 ? -8.797 19.484 23.047 1 93.38 230 LEU A C 1
ATOM 1853 O O . LEU A 1 230 ? -8.891 20.672 23.359 1 93.38 230 LEU A O 1
ATOM 1857 N N . ILE A 1 231 ? -7.727 18.781 23.156 1 94.69 231 ILE A N 1
ATOM 1858 C CA . ILE A 1 231 ? -6.426 19.406 23.391 1 94.69 231 ILE A CA 1
ATOM 1859 C C . ILE A 1 231 ? -5.457 18.984 22.281 1 94.69 231 ILE A C 1
ATOM 1861 O O . ILE A 1 231 ? -5.418 17.812 21.891 1 94.69 231 ILE A O 1
ATOM 1865 N N . ILE A 1 232 ? -4.746 19.953 21.75 1 97.12 232 ILE A N 1
ATOM 1866 C CA . ILE A 1 232 ? -3.674 19.656 20.812 1 97.12 232 ILE A CA 1
ATOM 1867 C C . ILE A 1 232 ? -2.324 19.969 21.453 1 97.12 232 ILE A C 1
ATOM 1869 O O . ILE A 1 232 ? -1.908 21.125 21.516 1 97.12 232 ILE A O 1
ATOM 1873 N N . LYS A 1 233 ? -1.675 18.953 21.859 1 96.88 233 LYS A N 1
ATOM 1874 C CA . LYS A 1 233 ? -0.389 19.109 22.547 1 96.88 233 LYS A CA 1
ATOM 1875 C C . LYS A 1 233 ? 0.748 19.25 21.531 1 96.88 233 LYS A C 1
ATOM 1877 O O . LYS A 1 233 ? 0.746 18.594 20.484 1 96.88 233 LYS A O 1
ATOM 1882 N N . VAL A 1 234 ? 1.607 20.109 21.844 1 97.88 234 VAL A N 1
ATOM 1883 C CA . VAL A 1 234 ? 2.848 20.234 21.078 1 97.88 234 VAL A CA 1
ATOM 1884 C C . VAL A 1 234 ? 3.951 19.438 21.766 1 97.88 234 VAL A C 1
ATOM 1886 O O . VAL A 1 234 ? 4.383 19.766 22.875 1 97.88 234 VAL A O 1
ATOM 1889 N N . LEU A 1 235 ? 4.422 18.406 21.062 1 98.12 235 LEU A N 1
ATOM 1890 C CA . LEU A 1 235 ? 5.367 17.484 21.688 1 98.12 235 LEU A CA 1
ATOM 1891 C C . LEU A 1 235 ? 6.789 17.766 21.219 1 98.12 235 LEU A C 1
ATOM 1893 O O . LEU A 1 235 ? 7.758 17.328 21.844 1 98.12 235 LEU A O 1
ATOM 1897 N N . GLY A 1 236 ? 6.875 18.297 20.062 1 97.75 236 GLY A N 1
ATOM 1898 C CA . GLY A 1 236 ? 8.156 18.656 19.484 1 97.75 236 GLY A CA 1
ATOM 1899 C C . GLY A 1 236 ? 8.07 19.812 18.516 1 97.75 236 GLY A C 1
ATOM 1900 O O . GLY A 1 236 ? 6.973 20.297 18.203 1 97.75 236 GLY A O 1
ATOM 1901 N N . PRO A 1 237 ? 9.305 20.281 18.016 1 98.38 237 PRO A N 1
ATOM 1902 C CA . PRO A 1 237 ? 10.641 19.75 18.266 1 98.38 237 PRO A CA 1
ATOM 1903 C C . PRO A 1 237 ? 11.07 19.906 19.719 1 98.38 237 PRO A C 1
ATOM 1905 O O . PRO A 1 237 ? 10.445 20.656 20.484 1 98.38 237 PRO A O 1
ATOM 1908 N N . LEU A 1 238 ? 12.117 19.094 20.094 1 98.06 238 LEU A N 1
ATOM 1909 C CA . LEU A 1 238 ? 12.656 19.188 21.453 1 98.06 238 LEU A CA 1
ATOM 1910 C C . LEU A 1 238 ? 13.664 20.328 21.547 1 98.06 238 LEU A C 1
ATOM 1912 O O . LEU A 1 238 ? 14.758 20.25 20.984 1 98.06 238 LEU A O 1
ATOM 1916 N N . ASN A 1 239 ? 13.234 21.359 22.203 1 98.06 239 ASN A N 1
ATOM 1917 C CA . ASN A 1 239 ? 14.125 22.484 22.531 1 98.06 239 ASN A CA 1
ATOM 1918 C C . ASN A 1 239 ? 15.102 22.109 23.641 1 98.06 239 ASN A C 1
ATOM 1920 O O . ASN A 1 239 ? 14.703 21.922 24.781 1 98.06 239 ASN A O 1
ATOM 1924 N N . VAL A 1 240 ? 16.391 22.078 23.328 1 97.31 240 VAL A N 1
ATOM 1925 C CA . VAL A 1 240 ? 17.391 21.703 24.312 1 97.31 240 VAL A CA 1
ATOM 1926 C C . VAL A 1 240 ? 17.969 22.953 24.969 1 97.31 240 VAL A C 1
ATOM 1928 O O . VAL A 1 240 ? 18.891 22.859 25.781 1 97.31 240 VAL A O 1
ATOM 1931 N N . GLY A 1 241 ? 17.547 24.109 24.547 1 95.88 241 GLY A N 1
ATOM 1932 C CA . GLY A 1 241 ? 17.891 25.359 25.188 1 95.88 241 GLY A CA 1
ATOM 1933 C C . GLY A 1 241 ? 16.844 25.844 26.188 1 95.88 241 GLY A C 1
ATOM 1934 O O . GLY A 1 241 ? 16.391 25.062 27.016 1 95.88 241 GLY A O 1
ATOM 1935 N N . THR A 1 242 ? 16.625 27.203 26.172 1 92.19 242 THR A N 1
ATOM 1936 C CA . THR A 1 242 ? 15.609 27.797 27.016 1 92.19 242 THR A CA 1
ATOM 1937 C C . THR A 1 242 ? 14.477 28.375 26.172 1 92.19 242 THR A C 1
ATOM 1939 O O . THR A 1 242 ? 14.508 28.297 24.938 1 92.19 242 THR A O 1
ATOM 1942 N N . LYS A 1 243 ? 13.484 28.859 26.797 1 88 243 LYS A N 1
ATOM 1943 C CA . LYS A 1 243 ? 12.367 29.484 26.109 1 88 243 LYS A CA 1
ATOM 1944 C C . LYS A 1 243 ? 12.812 30.703 25.312 1 88 243 LYS A C 1
ATOM 1946 O O . LYS A 1 243 ? 12.273 30.984 24.234 1 88 243 LYS A O 1
ATOM 1951 N N . SER A 1 244 ? 13.773 31.438 25.844 1 89 244 SER A N 1
ATOM 1952 C CA . SER A 1 244 ? 14.234 32.656 25.219 1 89 244 SER A CA 1
ATOM 1953 C C . SER A 1 244 ? 15.391 32.406 24.25 1 89 244 SER A C 1
ATOM 1955 O O . SER A 1 244 ? 15.711 33.25 23.422 1 89 244 SER A O 1
ATOM 1957 N N . GLU A 1 245 ? 16 31.266 24.453 1 92.62 245 GLU A N 1
ATOM 1958 C CA . GLU A 1 245 ? 17.094 30.844 23.578 1 92.62 245 GLU A CA 1
ATOM 1959 C C . GLU A 1 245 ? 16.875 29.422 23.062 1 92.62 245 GLU A C 1
ATOM 1961 O O . GLU A 1 245 ? 17.438 28.469 23.578 1 92.62 245 GLU A O 1
ATOM 1966 N N . ILE A 1 246 ? 16.234 29.359 21.984 1 94.88 246 ILE A N 1
ATOM 1967 C CA . ILE A 1 246 ? 15.805 28.078 21.422 1 94.88 246 ILE A CA 1
ATOM 1968 C C . ILE A 1 246 ? 16.984 27.422 20.719 1 94.88 246 ILE A C 1
ATOM 1970 O O . ILE A 1 246 ? 17.703 28.062 19.953 1 94.88 246 ILE A O 1
ATOM 1974 N N . LYS A 1 247 ? 17.203 26.172 21.016 1 97.75 247 LYS A N 1
ATOM 1975 C CA . LYS A 1 247 ? 18.203 25.344 20.359 1 97.75 247 LYS A CA 1
ATOM 1976 C C . LYS A 1 247 ? 17.656 23.953 20.047 1 97.75 247 LYS A C 1
ATOM 1978 O O . LYS A 1 247 ? 16.891 23.391 20.844 1 97.75 247 LYS A O 1
ATOM 1983 N N . TYR A 1 248 ? 18 23.484 18.891 1 98.62 248 TYR A N 1
ATOM 1984 C CA . TYR A 1 248 ? 17.641 22.109 18.531 1 98.62 248 TYR A CA 1
ATOM 1985 C C . TYR A 1 248 ? 18.891 21.25 18.359 1 98.62 248 TYR A C 1
ATOM 1987 O O . TYR A 1 248 ? 19.953 21.766 18 1 98.62 248 TYR A O 1
ATOM 1995 N N . ARG A 1 249 ? 18.766 20 18.609 1 98.19 249 ARG A N 1
ATOM 1996 C CA . ARG A 1 249 ? 19.859 19.078 18.328 1 98.19 249 ARG A CA 1
ATOM 1997 C C . ARG A 1 249 ? 20.141 19 16.828 1 98.19 249 ARG A C 1
ATOM 1999 O O . ARG A 1 249 ? 19.203 18.953 16.031 1 98.19 249 ARG A O 1
ATOM 2006 N N . TYR A 1 250 ? 21.391 19.078 16.516 1 98.25 250 TYR A N 1
ATOM 2007 C CA . TYR A 1 250 ? 21.828 18.812 15.156 1 98.25 250 TYR A CA 1
ATOM 2008 C C . TYR A 1 250 ? 22.172 17.328 14.969 1 98.25 250 TYR A C 1
ATOM 2010 O O . TYR A 1 250 ? 23 16.781 15.703 1 98.25 250 TYR A O 1
ATOM 2018 N N . PHE A 1 251 ? 21.578 16.75 14.086 1 97 251 PHE A N 1
ATOM 2019 C CA . PHE A 1 251 ? 21.797 15.328 13.844 1 97 251 PHE A CA 1
ATOM 2020 C C . PHE A 1 251 ? 22.828 15.117 12.75 1 97 251 PHE A C 1
ATOM 2022 O O . PHE A 1 251 ? 23.828 15.844 12.68 1 97 251 PHE A O 1
ATOM 2029 N N . LYS A 1 252 ? 22.859 14.203 11.914 1 95.12 252 LYS A N 1
ATOM 2030 C CA . LYS A 1 252 ? 23.859 13.727 10.969 1 95.12 252 LYS A CA 1
ATOM 2031 C C . LYS A 1 252 ? 24.172 14.789 9.914 1 95.12 252 LYS A C 1
ATOM 2033 O O . LYS A 1 252 ? 25.344 15.039 9.594 1 95.12 252 LYS A O 1
ATOM 2038 N N . ASP A 1 253 ? 23.188 15.438 9.352 1 96.38 253 ASP A N 1
ATOM 2039 C CA . ASP A 1 253 ? 23.281 16.469 8.328 1 96.38 253 ASP A CA 1
ATOM 2040 C C . ASP A 1 253 ? 22.047 17.375 8.352 1 96.38 253 ASP A C 1
ATOM 2042 O O . ASP A 1 253 ? 21.172 17.203 9.195 1 96.38 253 ASP A O 1
ATOM 2046 N N . ASN A 1 254 ? 22.062 18.359 7.457 1 96.56 254 ASN A N 1
ATOM 2047 C CA . ASN A 1 254 ? 20.969 19.344 7.453 1 96.56 254 ASN A CA 1
ATOM 2048 C C . ASN A 1 254 ? 19.625 18.672 7.207 1 96.56 254 ASN A C 1
ATOM 2050 O O . ASN A 1 254 ? 18.625 19.016 7.855 1 96.56 254 ASN A O 1
ATOM 2054 N N . GLY A 1 255 ? 19.562 17.703 6.297 1 95.62 255 GLY A N 1
ATOM 2055 C CA . GLY A 1 255 ? 18.328 17.031 5.984 1 95.62 255 GLY A CA 1
ATOM 2056 C C . GLY A 1 255 ? 17.766 16.234 7.152 1 95.62 255 GLY A C 1
ATOM 2057 O O . GLY A 1 255 ? 16.578 16.359 7.477 1 95.62 255 GLY A O 1
ATOM 2058 N N . VAL A 1 256 ? 18.625 15.461 7.762 1 97.06 256 VAL A N 1
ATOM 2059 C CA . VAL A 1 256 ? 18.219 14.656 8.914 1 97.06 256 VAL A CA 1
ATOM 2060 C C . VAL A 1 256 ? 17.797 15.57 10.062 1 97.06 256 VAL A C 1
ATOM 2062 O O . VAL A 1 256 ? 16.859 15.258 10.797 1 97.06 256 VAL A O 1
ATOM 2065 N N . THR A 1 257 ? 18.484 16.703 10.188 1 98 257 THR A N 1
ATOM 2066 C CA . THR A 1 257 ? 18.203 17.656 11.258 1 98 257 THR A CA 1
ATOM 2067 C C . THR A 1 257 ? 16.844 18.328 11.031 1 98 257 THR A C 1
ATOM 2069 O O . THR A 1 257 ? 16.047 18.453 11.953 1 98 257 THR A O 1
ATOM 2072 N N . LEU A 1 258 ? 16.578 18.703 9.805 1 97.19 258 LEU A N 1
ATOM 2073 C CA . LEU A 1 258 ? 15.297 19.312 9.461 1 97.19 258 LEU A CA 1
ATOM 2074 C C . LEU A 1 258 ? 14.156 18.344 9.75 1 97.19 258 LEU A C 1
ATOM 2076 O O . LEU A 1 258 ? 13.172 18.719 10.398 1 97.19 258 LEU A O 1
ATOM 2080 N N . ASN A 1 259 ? 14.305 17.141 9.289 1 97.81 259 ASN A N 1
ATOM 2081 C CA . ASN A 1 259 ? 13.281 16.109 9.469 1 97.81 259 ASN A CA 1
ATOM 2082 C C . ASN A 1 259 ? 13.078 15.766 10.938 1 97.81 259 ASN A C 1
ATOM 2084 O O . ASN A 1 259 ? 11.945 15.68 11.406 1 97.81 259 ASN A O 1
ATOM 2088 N N . GLY A 1 260 ? 14.172 15.641 11.594 1 98.5 260 GLY A N 1
ATOM 2089 C CA . GLY A 1 260 ? 14.133 15.203 12.984 1 98.5 260 GLY A CA 1
ATOM 2090 C C . GLY A 1 260 ? 13.516 16.234 13.914 1 98.5 260 GLY A C 1
ATOM 2091 O O . GLY A 1 260 ? 13.078 15.891 15.016 1 98.5 260 GLY A O 1
ATOM 2092 N N . ASN A 1 261 ? 13.477 17.453 13.5 1 98.56 261 ASN A N 1
ATOM 2093 C CA . ASN A 1 261 ? 12.938 18.531 14.312 1 98.56 261 ASN A CA 1
ATOM 2094 C C . ASN A 1 261 ? 11.609 19.047 13.758 1 98.56 261 ASN A C 1
ATOM 2096 O O . ASN A 1 261 ? 11.352 20.25 13.773 1 98.56 261 ASN A O 1
ATOM 2100 N N . SER A 1 262 ? 10.812 18.188 13.305 1 98.75 262 SER A N 1
ATOM 2101 C CA . SER A 1 262 ? 9.453 18.5 12.859 1 98.75 262 SER A CA 1
ATOM 2102 C C . SER A 1 262 ? 8.562 18.891 14.031 1 98.75 262 SER A C 1
ATOM 2104 O O . SER A 1 262 ? 8.703 18.344 15.133 1 98.75 262 SER A O 1
ATOM 2106 N N . VAL A 1 263 ? 7.66 19.828 13.789 1 98.81 263 VAL A N 1
ATOM 2107 C CA . VAL A 1 263 ? 6.59 20.031 14.75 1 98.81 263 VAL A CA 1
ATOM 2108 C C . VAL A 1 263 ? 5.801 18.734 14.938 1 98.81 263 VAL A C 1
ATOM 2110 O O . VAL A 1 263 ? 5.34 18.141 13.961 1 98.81 263 VAL A O 1
ATOM 2113 N N . SER A 1 264 ? 5.734 18.25 16.141 1 98.62 264 SER A N 1
ATOM 2114 C CA . SER A 1 264 ? 5.008 17.047 16.5 1 98.62 264 SER A CA 1
ATOM 2115 C C . SER A 1 264 ? 3.805 17.344 17.375 1 98.62 264 SER A C 1
ATOM 2117 O O . SER A 1 264 ? 3.926 18.078 18.359 1 98.62 264 SER A O 1
ATOM 2119 N N . LEU A 1 265 ? 2.691 16.781 17.047 1 98.38 265 LEU A N 1
ATOM 2120 C CA . LEU A 1 265 ? 1.44 17.109 17.719 1 98.38 265 LEU A CA 1
ATOM 2121 C C . LEU A 1 265 ? 0.728 15.852 18.188 1 98.38 265 LEU A C 1
ATOM 2123 O O . LEU A 1 265 ? 0.738 14.828 17.5 1 98.38 265 LEU A O 1
ATOM 2127 N N . MET A 1 266 ? 0.11 15.898 19.328 1 98 266 MET A N 1
ATOM 2128 C CA . MET A 1 266 ? -0.851 14.914 19.828 1 98 266 MET A CA 1
ATOM 2129 C C . MET A 1 266 ? -2.24 15.531 19.953 1 98 266 MET A C 1
ATOM 2131 O O . MET A 1 266 ? -2.467 16.391 20.812 1 98 266 MET A O 1
ATOM 2135 N N . LEU A 1 267 ? -3.125 15.18 19.078 1 97.44 267 LEU A N 1
ATOM 2136 C CA . LEU A 1 267 ? -4.523 15.562 19.219 1 97.44 267 LEU A CA 1
ATOM 2137 C C . LEU A 1 267 ? -5.242 14.625 20.188 1 97.44 267 LEU A C 1
ATOM 2139 O O . LEU A 1 267 ? -5.262 13.406 19.984 1 97.44 267 LEU A O 1
ATOM 2143 N N . GLU A 1 268 ? -5.785 15.172 21.25 1 96.62 268 GLU A N 1
ATOM 2144 C CA . GLU A 1 268 ? -6.566 14.406 22.219 1 96.62 268 GLU A CA 1
ATOM 2145 C C . GLU A 1 268 ? -8.008 14.906 22.297 1 96.62 268 GLU A C 1
ATOM 2147 O O . GLU A 1 268 ? -8.258 16.031 22.719 1 96.62 268 GLU A O 1
ATOM 2152 N N . TYR A 1 269 ? -8.875 14.164 21.906 1 96.62 269 TYR A N 1
ATOM 2153 C CA . TYR A 1 269 ? -10.305 14.422 21.984 1 96.62 269 TYR A CA 1
ATOM 2154 C C . TYR A 1 269 ? -11.016 13.32 22.766 1 96.62 269 TYR A C 1
ATOM 2156 O O . TYR A 1 269 ? -11.375 12.289 22.203 1 96.62 269 TYR A O 1
ATOM 2164 N N . ASP A 1 270 ? -11.312 13.547 24.047 1 95.56 270 ASP A N 1
ATOM 2165 C CA . ASP A 1 270 ? -11.82 12.531 24.953 1 95.56 270 ASP A CA 1
ATOM 2166 C C . ASP A 1 270 ? -10.922 11.289 24.953 1 95.56 270 ASP A C 1
ATOM 2168 O O . ASP A 1 270 ? -9.742 11.375 25.281 1 95.56 270 ASP A O 1
ATOM 2172 N N . ARG A 1 271 ? -11.352 10.18 24.359 1 97 271 ARG A N 1
ATOM 2173 C CA . ARG A 1 271 ? -10.555 8.961 24.391 1 97 271 ARG A CA 1
ATOM 2174 C C . ARG A 1 271 ? -9.766 8.789 23.109 1 97 271 ARG A C 1
ATOM 2176 O O . ARG A 1 271 ? -8.93 7.891 23 1 97 271 ARG A O 1
ATOM 2183 N N . CYS A 1 272 ? -10 9.648 22.141 1 97.94 272 CYS A N 1
ATOM 2184 C CA . CYS A 1 272 ? -9.336 9.562 20.844 1 97.94 272 CYS A CA 1
ATOM 2185 C C . CYS A 1 272 ? -7.996 10.289 20.875 1 97.94 272 CYS A C 1
ATOM 2187 O O . CYS A 1 272 ? -7.938 11.477 21.203 1 97.94 272 CYS A O 1
ATOM 2189 N N . LYS A 1 273 ? -6.961 9.625 20.562 1 98.44 273 LYS A N 1
ATOM 2190 C CA . LYS A 1 273 ? -5.621 10.203 20.484 1 98.44 273 LYS A CA 1
ATOM 2191 C C . LYS A 1 273 ? -5.016 10 19.094 1 98.44 273 LYS A C 1
ATOM 2193 O O . LYS A 1 273 ? -4.988 8.883 18.578 1 98.44 273 LYS A O 1
ATOM 2198 N N . VAL A 1 274 ? -4.543 11.07 18.453 1 98.75 274 VAL A N 1
ATOM 2199 C CA . VAL A 1 274 ? -3.916 11.055 17.141 1 98.75 274 VAL A CA 1
ATOM 2200 C C . VAL A 1 274 ? -2.521 11.672 17.219 1 98.75 274 VAL A C 1
ATOM 2202 O O . VAL A 1 274 ? -2.363 12.805 17.656 1 98.75 274 VAL A O 1
ATOM 2205 N N . LEU A 1 275 ? -1.536 10.922 16.797 1 98.81 275 LEU A N 1
ATOM 2206 C CA . LEU A 1 275 ? -0.156 11.391 16.875 1 98.81 275 LEU A CA 1
ATOM 2207 C C . LEU A 1 275 ? 0.39 11.711 15.5 1 98.81 275 LEU A C 1
ATOM 2209 O O . LEU A 1 275 ? 0.314 10.891 14.586 1 98.81 275 LEU A O 1
ATOM 2213 N N . LEU A 1 276 ? 0.919 12.914 15.305 1 98.75 276 LEU A N 1
ATOM 2214 C CA . LEU A 1 276 ? 1.539 13.438 14.094 1 98.75 276 LEU A CA 1
ATOM 2215 C C . LEU A 1 276 ? 2.959 13.922 14.367 1 98.75 276 LEU A C 1
ATOM 2217 O O . LEU A 1 276 ? 3.158 14.875 15.125 1 98.75 276 LEU A O 1
ATOM 2221 N N . CYS A 1 277 ? 3.943 13.305 13.703 1 98.56 277 CYS A N 1
ATOM 2222 C CA . CYS A 1 277 ? 5.316 13.656 14.047 1 98.56 277 CYS A CA 1
ATOM 2223 C C . CYS A 1 277 ? 6.109 14.047 12.805 1 98.56 277 CYS A C 1
ATOM 2225 O O . CYS A 1 277 ? 7.336 13.922 12.781 1 98.56 277 CYS A O 1
ATOM 2227 N N . GLY A 1 278 ? 5.391 14.414 11.719 1 98.31 278 GLY A N 1
ATOM 2228 C CA . GLY A 1 278 ? 6.066 14.852 10.508 1 98.31 278 GLY A CA 1
ATOM 2229 C C . GLY A 1 278 ? 7.012 13.812 9.945 1 98.31 278 GLY A C 1
ATOM 2230 O O . GLY A 1 278 ? 6.625 12.656 9.734 1 98.31 278 GLY A O 1
ATOM 2231 N N . ASP A 1 279 ? 8.25 14.273 9.734 1 98.06 279 ASP A N 1
ATOM 2232 C CA . ASP A 1 279 ? 9.211 13.367 9.117 1 98.06 279 ASP A CA 1
ATOM 2233 C C . ASP A 1 279 ? 10.258 12.906 10.133 1 98.06 279 ASP A C 1
ATOM 2235 O O . ASP A 1 279 ? 11.414 12.664 9.773 1 98.06 279 ASP A O 1
ATOM 2239 N N . MET A 1 280 ? 9.883 12.812 11.367 1 98.06 280 MET A N 1
ATOM 2240 C CA . MET A 1 280 ? 10.82 12.375 12.398 1 98.06 280 MET A CA 1
ATOM 2241 C C . MET A 1 280 ? 11.562 11.117 11.961 1 98.06 280 MET A C 1
ATOM 2243 O O . MET A 1 280 ? 10.977 10.227 11.344 1 98.06 280 MET A O 1
ATOM 2247 N N . ASN A 1 281 ? 12.875 11.047 12.234 1 98.12 281 ASN A N 1
ATOM 2248 C CA . ASN A 1 281 ? 13.734 9.922 11.883 1 98.12 281 ASN A CA 1
ATOM 2249 C C . ASN A 1 281 ? 14.266 9.211 13.125 1 98.12 281 ASN A C 1
ATOM 2251 O O . ASN A 1 281 ? 13.922 9.586 14.25 1 98.12 281 ASN A O 1
ATOM 2255 N N . GLU A 1 282 ? 15.133 8.25 12.93 1 98 282 GLU A N 1
ATOM 2256 C CA . GLU A 1 282 ? 15.516 7.328 13.992 1 98 282 GLU A CA 1
ATOM 2257 C C . GLU A 1 282 ? 16.219 8.062 15.133 1 98 282 GLU A C 1
ATOM 2259 O O . GLU A 1 282 ? 15.859 7.883 16.297 1 98 282 GLU A O 1
ATOM 2264 N N . PRO A 1 283 ? 17.219 8.922 14.828 1 97.94 283 PRO A N 1
ATOM 2265 C CA . PRO A 1 283 ? 17.875 9.578 15.961 1 97.94 283 PRO A CA 1
ATOM 2266 C C . PRO A 1 283 ? 16.953 10.508 16.734 1 97.94 283 PRO A C 1
ATOM 2268 O O . PRO A 1 283 ? 17.031 10.602 17.953 1 97.94 283 PRO A O 1
ATOM 2271 N N . ALA A 1 284 ? 16.078 11.141 16.031 1 98 284 ALA A N 1
ATOM 2272 C CA . ALA A 1 284 ? 15.102 12.016 16.688 1 98 284 ALA A CA 1
ATOM 2273 C C . ALA A 1 284 ? 14.109 11.211 17.516 1 98 284 ALA A C 1
ATOM 2275 O O . ALA A 1 284 ? 13.703 11.641 18.609 1 98 284 ALA A O 1
ATOM 2276 N N . GLU A 1 285 ? 13.672 10.07 17 1 97.75 285 GLU A N 1
ATOM 2277 C CA . GLU A 1 285 ? 12.781 9.18 17.75 1 97.75 285 GLU A CA 1
ATOM 2278 C C . GLU A 1 285 ? 13.398 8.781 19.094 1 97.75 285 GLU A C 1
ATOM 2280 O O . GLU A 1 285 ? 12.703 8.766 20.109 1 97.75 285 GLU A O 1
ATOM 2285 N N . THR A 1 286 ? 14.656 8.453 19.031 1 96.94 286 THR A N 1
ATOM 2286 C CA . THR A 1 286 ? 15.359 8.047 20.25 1 96.94 286 THR A CA 1
ATOM 2287 C C . THR A 1 286 ? 15.328 9.156 21.281 1 96.94 286 THR A C 1
ATOM 2289 O O . THR A 1 286 ? 15.016 8.914 22.453 1 96.94 286 THR A O 1
ATOM 2292 N N . LYS A 1 287 ? 15.617 10.367 20.859 1 96.94 287 LYS A N 1
ATOM 2293 C CA . LYS A 1 287 ? 15.609 11.492 21.797 1 96.94 287 LYS A CA 1
ATOM 2294 C C . LYS A 1 287 ? 14.195 11.797 22.281 1 96.94 287 LYS A C 1
ATOM 2296 O O . LYS A 1 287 ? 14.008 12.188 23.438 1 96.94 287 LYS A O 1
ATOM 2301 N N . PHE A 1 288 ? 13.273 11.648 21.375 1 97 288 PHE A N 1
ATOM 2302 C CA . PHE A 1 288 ? 11.867 11.867 21.734 1 97 288 PHE A CA 1
ATOM 2303 C C . PHE A 1 288 ? 11.43 10.898 22.828 1 97 288 PHE A C 1
ATOM 2305 O O . PHE A 1 288 ? 10.719 11.297 23.75 1 97 288 PHE A O 1
ATOM 2312 N N . LEU A 1 289 ? 11.781 9.625 22.719 1 97.12 289 LEU A N 1
ATOM 2313 C CA . LEU A 1 289 ? 11.445 8.602 23.703 1 97.12 289 LEU A CA 1
ATOM 2314 C C . LEU A 1 289 ? 12.133 8.883 25.047 1 97.12 289 LEU A C 1
ATOM 2316 O O . LEU A 1 289 ? 11.562 8.617 26.109 1 97.12 289 LEU A O 1
ATOM 2320 N N . GLU A 1 290 ? 13.352 9.375 24.984 1 96.44 290 GLU A N 1
ATOM 2321 C CA . GLU A 1 290 ? 14.078 9.734 26.188 1 96.44 290 GLU A CA 1
ATOM 2322 C C . GLU A 1 290 ? 13.383 10.867 26.938 1 96.44 290 GLU A C 1
ATOM 2324 O O . GLU A 1 290 ? 13.32 10.859 28.172 1 96.44 290 GLU A O 1
ATOM 2329 N N . TYR A 1 291 ? 12.914 11.758 26.156 1 96.81 291 TYR A N 1
ATOM 2330 C CA . TYR A 1 291 ? 12.32 12.945 26.766 1 96.81 291 TYR A CA 1
ATOM 2331 C C . TYR A 1 291 ? 10.914 12.648 27.266 1 96.81 291 TYR A C 1
ATOM 2333 O O . TYR A 1 291 ? 10.555 13.023 28.391 1 96.81 291 TYR A O 1
ATOM 2341 N N . HIS A 1 292 ? 10.227 11.992 26.312 1 94.56 292 HIS A N 1
ATOM 2342 C CA . HIS A 1 292 ? 8.836 11.703 26.656 1 94.56 292 HIS A CA 1
ATOM 2343 C C . HIS A 1 292 ? 8.695 10.328 27.297 1 94.56 292 HIS A C 1
ATOM 2345 O O . HIS A 1 292 ? 9.406 9.391 26.922 1 94.56 292 HIS A O 1
ATOM 2351 N N . ASN A 1 293 ? 8.156 10.125 28.453 1 85.44 293 ASN A N 1
ATOM 2352 C CA . ASN A 1 293 ? 7.801 8.773 28.859 1 85.44 293 ASN A CA 1
ATOM 2353 C C . ASN A 1 293 ? 6.957 8.07 27.797 1 85.44 293 ASN A C 1
ATOM 2355 O O . ASN A 1 293 ? 6.012 8.648 27.266 1 85.44 293 ASN A O 1
ATOM 2359 N N . GLY A 1 294 ? 7.395 6.867 27.391 1 78.12 294 GLY A N 1
ATOM 2360 C CA . GLY A 1 294 ? 6.746 6.105 26.344 1 78.12 294 GLY A CA 1
ATOM 2361 C C . GLY A 1 294 ? 5.234 6.125 26.422 1 78.12 294 GLY A C 1
ATOM 2362 O O . GLY A 1 294 ? 4.547 6.23 25.406 1 78.12 294 GLY A O 1
ATOM 2363 N N . SER A 1 295 ? 4.703 6.102 27.516 1 81.62 295 SER A N 1
ATOM 2364 C CA . SER A 1 295 ? 3.258 6.031 27.703 1 81.62 295 SER A CA 1
ATOM 2365 C C . SER A 1 295 ? 2.57 7.305 27.234 1 81.62 295 SER A C 1
ATOM 2367 O O . SER A 1 295 ? 1.388 7.285 26.875 1 81.62 295 SER A O 1
ATOM 2369 N N . LYS A 1 296 ? 3.27 8.391 27.109 1 87.06 296 LYS A N 1
ATOM 2370 C CA . LYS A 1 296 ? 2.713 9.664 26.672 1 87.06 296 LYS A CA 1
ATOM 2371 C C . LYS A 1 296 ? 2.557 9.711 25.156 1 87.06 296 LYS A C 1
ATOM 2373 O O . LYS A 1 296 ? 1.882 10.594 24.625 1 87.06 296 LYS A O 1
ATOM 2378 N N . LEU A 1 297 ? 3.121 8.711 24.562 1 96.12 297 LEU A N 1
ATOM 2379 C CA . LEU A 1 297 ? 3.084 8.703 23.094 1 96.12 297 LEU A CA 1
ATOM 2380 C C . LEU A 1 297 ? 2.018 7.742 22.578 1 96.12 297 LEU A C 1
ATOM 2382 O O . LEU A 1 297 ? 1.778 7.664 21.375 1 96.12 297 LEU A O 1
ATOM 2386 N N . ARG A 1 298 ? 1.315 7.012 23.516 1 97.56 298 ARG A N 1
ATOM 2387 C CA . ARG A 1 298 ? 0.26 6.094 23.094 1 97.56 298 ARG A CA 1
ATOM 2388 C C . ARG A 1 298 ? -0.807 6.816 22.281 1 97.56 298 ARG A C 1
ATOM 2390 O O . ARG A 1 298 ? -1.304 7.867 22.703 1 97.56 298 ARG A O 1
ATOM 2397 N N . ALA A 1 299 ? -1.154 6.328 21.156 1 98.44 299 ALA A N 1
ATOM 2398 C CA . ALA A 1 299 ? -2.129 6.961 20.281 1 98.44 299 ALA A CA 1
ATOM 2399 C C . ALA A 1 299 ? -2.967 5.918 19.547 1 98.44 299 ALA A C 1
ATOM 2401 O O . ALA A 1 299 ? -2.461 4.859 19.172 1 98.44 299 ALA A O 1
ATOM 2402 N N . ASN A 1 300 ? -4.281 6.18 19.344 1 98.69 300 ASN A N 1
ATOM 2403 C CA . ASN A 1 300 ? -5.145 5.309 18.562 1 98.69 300 ASN A CA 1
ATOM 2404 C C . ASN A 1 300 ? -4.797 5.367 17.078 1 98.69 300 ASN A C 1
ATOM 2406 O O . ASN A 1 300 ? -4.758 4.332 16.406 1 98.69 300 ASN A O 1
ATOM 2410 N N . VAL A 1 301 ? -4.559 6.59 16.609 1 98.94 301 VAL A N 1
ATOM 2411 C CA . VAL A 1 301 ? -4.199 6.812 15.211 1 98.94 301 VAL A CA 1
ATOM 2412 C C . VAL A 1 301 ? -2.795 7.41 15.125 1 98.94 301 VAL A C 1
ATOM 2414 O O . VAL A 1 301 ? -2.482 8.383 15.82 1 98.94 301 VAL A O 1
ATOM 2417 N N . PHE A 1 302 ? -1.978 6.82 14.305 1 98.88 302 PHE A N 1
ATOM 2418 C CA . PHE A 1 302 ? -0.609 7.281 14.094 1 98.88 302 PHE A CA 1
ATOM 2419 C C . PHE A 1 302 ? -0.353 7.574 12.625 1 98.88 302 PHE A C 1
ATOM 2421 O O . PHE A 1 302 ? -0.544 6.707 11.766 1 98.88 302 PHE A O 1
ATOM 2428 N N . LYS A 1 303 ? -0.002 8.812 12.305 1 98.81 303 LYS A N 1
ATOM 2429 C CA . LYS A 1 303 ? 0.551 9.086 10.984 1 98.81 303 LYS A CA 1
ATOM 2430 C C . LYS A 1 303 ? 2.02 8.672 10.906 1 98.81 303 LYS A C 1
ATOM 2432 O O . LYS A 1 303 ? 2.867 9.258 11.594 1 98.81 303 LYS A O 1
ATOM 2437 N N . ALA A 1 304 ? 2.316 7.715 10.062 1 98.31 304 ALA A N 1
ATOM 2438 C CA . ALA A 1 304 ? 3.688 7.23 9.945 1 98.31 304 ALA A CA 1
ATOM 2439 C C . ALA A 1 304 ? 4.648 8.367 9.617 1 98.31 304 ALA A C 1
ATOM 2441 O O . ALA A 1 304 ? 4.324 9.25 8.82 1 98.31 304 ALA A O 1
ATOM 2442 N N . ASN A 1 305 ? 5.836 8.289 10.227 1 98.06 305 ASN A N 1
ATOM 2443 C CA . ASN A 1 305 ? 6.84 9.32 10 1 98.06 305 ASN A CA 1
ATOM 2444 C C . ASN A 1 305 ? 7.41 9.242 8.586 1 98.06 305 ASN A C 1
ATOM 2446 O O . ASN A 1 305 ? 7.461 8.164 7.988 1 98.06 305 ASN A O 1
ATOM 2450 N N . HIS A 1 306 ? 7.723 10.391 8.062 1 96.69 306 HIS A N 1
ATOM 2451 C CA . HIS A 1 306 ? 8.555 10.531 6.871 1 96.69 306 HIS A CA 1
ATOM 2452 C C . HIS A 1 306 ? 8.016 9.68 5.723 1 96.69 306 HIS A C 1
ATOM 2454 O O . HIS A 1 306 ? 8.758 8.883 5.137 1 96.69 306 HIS A O 1
ATOM 2460 N N . HIS A 1 307 ? 6.75 9.734 5.527 1 95.31 307 HIS A N 1
ATOM 2461 C CA . HIS A 1 307 ? 6.051 9.203 4.367 1 95.31 307 HIS A CA 1
ATOM 2462 C C . HIS A 1 307 ? 6.168 7.684 4.297 1 95.31 307 HIS A C 1
ATOM 2464 O O . HIS A 1 307 ? 6.137 7.102 3.209 1 95.31 307 HIS A O 1
ATOM 2470 N N . GLY A 1 308 ? 6.387 7.039 5.418 1 95.56 308 GLY A N 1
ATOM 2471 C CA . GLY A 1 308 ? 6.535 5.594 5.449 1 95.56 308 GLY A CA 1
ATOM 2472 C C . GLY A 1 308 ? 7.938 5.129 5.105 1 95.56 308 GLY A C 1
ATOM 2473 O O . GLY A 1 308 ? 8.117 4.062 4.508 1 95.56 308 GLY A O 1
ATOM 2474 N N . SER A 1 309 ? 8.922 5.875 5.438 1 93.94 309 SER A N 1
ATOM 2475 C CA . SER A 1 309 ? 10.32 5.523 5.234 1 93.94 309 SER A CA 1
ATOM 2476 C C . SER A 1 309 ? 10.734 4.355 6.129 1 93.94 309 SER A C 1
ATOM 2478 O O . SER A 1 309 ? 10.008 3.994 7.059 1 93.94 309 SER A O 1
ATOM 2480 N N . GLN A 1 310 ? 11.883 3.803 5.793 1 92.69 310 GLN A N 1
ATOM 2481 C CA . GLN A 1 310 ? 12.438 2.734 6.613 1 92.69 310 GLN A CA 1
ATOM 2482 C C . GLN A 1 310 ? 13.102 3.295 7.871 1 92.69 310 GLN A C 1
ATOM 2484 O O . GLN A 1 310 ? 13.516 2.537 8.75 1 92.69 310 GLN A O 1
ATOM 2489 N N . ASP A 1 311 ? 13.141 4.629 7.984 1 92.94 311 ASP A N 1
ATOM 2490 C CA . ASP A 1 311 ? 13.844 5.27 9.086 1 92.94 311 ASP A CA 1
ATOM 2491 C C . ASP A 1 311 ? 12.953 5.383 10.32 1 92.94 311 ASP A C 1
ATOM 2493 O O . ASP A 1 311 ? 12.508 6.48 10.672 1 92.94 311 ASP A O 1
ATOM 2497 N N . PHE A 1 312 ? 12.719 4.312 10.969 1 97.19 312 PHE A N 1
ATOM 2498 C CA . PHE A 1 312 ? 11.961 4.246 12.211 1 97.19 312 PHE A CA 1
ATOM 2499 C C . PHE A 1 312 ? 12.586 3.254 13.18 1 97.19 312 PHE A C 1
ATOM 2501 O O . PHE A 1 312 ? 13.375 2.396 12.773 1 97.19 312 PHE A O 1
ATOM 2508 N N . THR A 1 313 ? 12.312 3.385 14.438 1 97.38 313 THR A N 1
ATOM 2509 C CA . THR A 1 313 ? 12.742 2.402 15.422 1 97.38 313 THR A CA 1
ATOM 2510 C C . THR A 1 313 ? 11.547 1.602 15.938 1 97.38 313 THR A C 1
ATOM 2512 O O . THR A 1 313 ? 10.453 2.145 16.094 1 97.38 313 THR A O 1
ATOM 2515 N N . SER A 1 314 ? 11.773 0.337 16.172 1 97.12 314 SER A N 1
ATOM 2516 C CA . SER A 1 314 ? 10.734 -0.494 16.781 1 97.12 314 SER A CA 1
ATOM 2517 C C . SER A 1 314 ? 10.32 0.045 18.141 1 97.12 314 SER A C 1
ATOM 2519 O O . SER A 1 314 ? 9.148 -0.053 18.516 1 97.12 314 SER A O 1
ATOM 2521 N N . ALA A 1 315 ? 11.25 0.592 18.859 1 97.25 315 ALA A N 1
ATOM 2522 C CA . ALA A 1 315 ? 10.969 1.153 20.188 1 97.25 315 ALA A CA 1
ATOM 2523 C C . ALA A 1 315 ? 9.93 2.264 20.094 1 97.25 315 ALA A C 1
ATOM 2525 O O . ALA A 1 315 ? 9.039 2.359 20.953 1 97.25 315 ALA A O 1
ATOM 2526 N N . PHE A 1 316 ? 10.062 3.104 19.141 1 97.88 316 PHE A N 1
ATOM 2527 C CA . PHE A 1 316 ? 9.125 4.207 18.953 1 97.88 316 PHE A CA 1
ATOM 2528 C C . PHE A 1 316 ? 7.723 3.686 18.672 1 97.88 316 PHE A C 1
ATOM 2530 O O . PHE A 1 316 ? 6.75 4.137 19.281 1 97.88 316 PHE A O 1
ATOM 2537 N N . LEU A 1 317 ? 7.609 2.709 17.719 1 98.06 317 LEU A N 1
ATOM 2538 C CA . LEU A 1 317 ? 6.316 2.117 17.391 1 98.06 317 LEU A CA 1
ATOM 2539 C C . LEU A 1 317 ? 5.727 1.396 18.609 1 98.06 317 LEU A C 1
ATOM 2541 O O . LEU A 1 317 ? 4.512 1.42 18.812 1 98.06 317 LEU A O 1
ATOM 2545 N N . ASN A 1 318 ? 6.594 0.769 19.406 1 96.69 318 ASN A N 1
ATOM 2546 C CA . ASN A 1 318 ? 6.148 0.069 20.594 1 96.69 318 ASN A CA 1
ATOM 2547 C C . ASN A 1 318 ? 5.629 1.042 21.656 1 96.69 318 ASN A C 1
ATOM 2549 O O . ASN A 1 318 ? 4.82 0.667 22.5 1 96.69 318 ASN A O 1
ATOM 2553 N N . ALA A 1 319 ? 6.148 2.236 21.656 1 97.88 319 ALA A N 1
ATOM 2554 C CA . ALA A 1 319 ? 5.648 3.262 22.562 1 97.88 319 ALA A CA 1
ATOM 2555 C C . ALA A 1 319 ? 4.277 3.766 22.125 1 97.88 319 ALA A C 1
ATOM 2557 O O . ALA A 1 319 ? 3.412 4.039 22.969 1 97.88 319 ALA A O 1
ATOM 2558 N N . ILE A 1 320 ? 4.066 3.865 20.891 1 98.25 320 ILE A N 1
ATOM 2559 C CA . ILE A 1 320 ? 2.838 4.43 20.344 1 98.25 320 ILE A CA 1
ATOM 2560 C C . ILE A 1 320 ? 1.724 3.385 20.391 1 98.25 320 ILE A C 1
ATOM 2562 O O . ILE A 1 320 ? 0.614 3.676 20.859 1 98.25 320 ILE A O 1
ATOM 2566 N N . LYS A 1 321 ? 2.039 2.084 19.891 1 98.12 321 LYS A N 1
ATOM 2567 C CA . LYS A 1 321 ? 1.092 0.978 19.797 1 98.12 321 LYS A CA 1
ATOM 2568 C C . LYS A 1 321 ? -0.193 1.417 19.094 1 98.12 321 LYS A C 1
ATOM 2570 O O . LYS A 1 321 ? -1.283 1.294 19.656 1 98.12 321 LYS A O 1
ATOM 2575 N N . PRO A 1 322 ? -0.081 1.856 17.906 1 98.5 322 PRO A N 1
ATOM 2576 C CA . PRO A 1 322 ? -1.252 2.41 17.234 1 98.5 322 PRO A CA 1
ATOM 2577 C C . PRO A 1 322 ? -2.295 1.347 16.891 1 98.5 322 PRO A C 1
ATOM 2579 O O . PRO A 1 322 ? -1.941 0.218 16.547 1 98.5 322 PRO A O 1
ATOM 2582 N N . TRP A 1 323 ? -3.623 1.724 17 1 98.69 323 TRP A N 1
ATOM 2583 C CA . TRP A 1 323 ? -4.703 0.864 16.531 1 98.69 323 TRP A CA 1
ATOM 2584 C C . TRP A 1 323 ? -4.828 0.939 15.016 1 98.69 323 TRP A C 1
ATOM 2586 O O . TRP A 1 323 ? -5.168 -0.053 14.367 1 98.69 323 TRP A O 1
ATOM 2596 N N . ALA A 1 324 ? -4.586 2.127 14.539 1 98.81 324 ALA A N 1
ATOM 2597 C CA . ALA A 1 324 ? -4.617 2.439 13.117 1 98.81 324 ALA A CA 1
ATOM 2598 C C . ALA A 1 324 ? -3.467 3.361 12.727 1 98.81 324 ALA A C 1
ATOM 2600 O O . ALA A 1 324 ? -3.123 4.281 13.477 1 98.81 324 ALA A O 1
ATOM 2601 N N . SER A 1 325 ? -2.867 3.078 11.633 1 98.88 325 SER A N 1
ATOM 2602 C CA . SER A 1 325 ? -1.809 3.928 11.102 1 98.88 325 SER A CA 1
ATOM 2603 C C . SER A 1 325 ? -2.17 4.453 9.711 1 98.88 325 SER A C 1
ATOM 2605 O O . SER A 1 325 ? -2.85 3.77 8.945 1 98.88 325 SER A O 1
ATOM 2607 N N . VAL A 1 326 ? -1.788 5.656 9.43 1 98.81 326 VAL A N 1
ATOM 2608 C CA . VAL A 1 326 ? -1.956 6.273 8.117 1 98.81 326 VAL A CA 1
ATOM 2609 C C . VAL A 1 326 ? -0.589 6.617 7.527 1 98.81 326 VAL A C 1
ATOM 2611 O O . VAL A 1 326 ? 0.244 7.234 8.195 1 98.81 326 VAL A O 1
ATOM 2614 N N . VAL A 1 327 ? -0.337 6.16 6.34 1 97.94 327 VAL A N 1
ATOM 2615 C CA . VAL A 1 327 ? 0.886 6.496 5.617 1 97.94 327 VAL A CA 1
ATOM 2616 C C . VAL A 1 327 ? 0.563 7.449 4.469 1 97.94 327 VAL A C 1
ATOM 2618 O O . VAL A 1 327 ? -0.266 7.141 3.609 1 97.94 327 VAL A O 1
ATOM 2621 N N . SER A 1 328 ? 1.122 8.57 4.512 1 96.38 328 SER A N 1
ATOM 2622 C CA . SER A 1 328 ? 1.005 9.531 3.42 1 96.38 328 SER A CA 1
ATOM 2623 C C . SER A 1 328 ? 2.227 9.484 2.51 1 96.38 328 SER A C 1
ATOM 2625 O O . SER A 1 328 ? 3.33 9.844 2.924 1 96.38 328 SER A O 1
ATOM 2627 N N . SER A 1 329 ? 2.037 8.93 1.366 1 91.12 329 SER A N 1
ATOM 2628 C CA . SER A 1 329 ? 3.145 8.75 0.434 1 91.12 329 SER A CA 1
ATOM 2629 C C . SER A 1 329 ? 2.648 8.688 -1.007 1 91.12 329 SER A C 1
ATOM 2631 O O . SER A 1 329 ? 1.443 8.734 -1.257 1 91.12 329 SER A O 1
ATOM 2633 N N . GLY A 1 330 ? 3.574 8.578 -1.964 1 77.5 330 GLY A N 1
ATOM 2634 C CA . GLY A 1 330 ? 3.129 8.391 -3.336 1 77.5 330 GLY A CA 1
ATOM 2635 C C . GLY A 1 330 ? 4.27 8.375 -4.336 1 77.5 330 GLY A C 1
ATOM 2636 O O . GLY A 1 330 ? 5.441 8.344 -3.951 1 77.5 330 GLY A O 1
ATOM 2637 N N . ASP A 1 331 ? 3.863 8.461 -5.672 1 62.84 331 ASP A N 1
ATOM 2638 C CA . ASP A 1 331 ? 4.453 8.086 -6.953 1 62.84 331 ASP A CA 1
ATOM 2639 C C . ASP A 1 331 ? 5.742 8.859 -7.215 1 62.84 331 ASP A C 1
ATOM 2641 O O . ASP A 1 331 ? 5.742 9.836 -7.965 1 62.84 331 ASP A O 1
ATOM 2645 N N . SER A 1 332 ? 6.551 8.859 -6.148 1 63.75 332 SER A N 1
ATOM 2646 C CA . SER A 1 332 ? 7.824 9.445 -6.562 1 63.75 332 SER A CA 1
ATOM 2647 C C . SER A 1 332 ? 8.93 8.398 -6.582 1 63.75 332 SER A C 1
ATOM 2649 O O . SER A 1 332 ? 9.148 7.695 -5.59 1 63.75 332 SER A O 1
ATOM 2651 N N . PRO A 1 333 ? 9.445 8.258 -7.809 1 60.28 333 PRO A N 1
ATOM 2652 C CA . PRO A 1 333 ? 10.477 7.234 -8 1 60.28 333 PRO A CA 1
ATOM 2653 C C . PRO A 1 333 ? 11.703 7.457 -7.117 1 60.28 333 PRO A C 1
ATOM 2655 O O . PRO A 1 333 ? 12.609 6.625 -7.094 1 60.28 333 PRO A O 1
ATOM 2658 N N . ASP A 1 334 ? 11.555 8.352 -6.199 1 63.78 334 ASP A N 1
ATOM 2659 C CA . ASP A 1 334 ? 12.852 8.711 -5.625 1 63.78 334 ASP A CA 1
ATOM 2660 C C . ASP A 1 334 ? 13.094 7.961 -4.316 1 63.78 334 ASP A C 1
ATOM 2662 O O . ASP A 1 334 ? 14.211 7.508 -4.055 1 63.78 334 ASP A O 1
ATOM 2666 N N . TYR A 1 335 ? 12.109 7.715 -3.598 1 78.44 335 TYR A N 1
ATOM 2667 C CA . TYR A 1 335 ? 12.43 7.203 -2.268 1 78.44 335 TYR A CA 1
ATOM 2668 C C . TYR A 1 335 ? 11.797 5.836 -2.049 1 78.44 335 TYR A C 1
ATOM 2670 O O . TYR A 1 335 ? 12.164 5.117 -1.116 1 78.44 335 TYR A O 1
ATOM 2678 N N . GLY A 1 336 ? 10.93 5.496 -2.934 1 85.5 336 GLY A N 1
ATOM 2679 C CA . GLY A 1 336 ? 10.273 4.203 -2.834 1 85.5 336 GLY A CA 1
ATOM 2680 C C . GLY A 1 336 ? 9.375 4.082 -1.614 1 85.5 336 GLY A C 1
ATOM 2681 O O . GLY A 1 336 ? 9.266 3.008 -1.021 1 85.5 336 GLY A O 1
ATOM 2682 N N . HIS A 1 337 ? 8.875 5.184 -1.093 1 90.31 337 HIS A N 1
ATOM 2683 C CA . HIS A 1 337 ? 7.949 5.145 0.036 1 90.31 337 HIS A CA 1
ATOM 2684 C C . HIS A 1 337 ? 6.539 4.785 -0.419 1 90.31 337 HIS A C 1
ATOM 2686 O O . HIS A 1 337 ? 6.129 5.145 -1.526 1 90.31 337 HIS A O 1
ATOM 2692 N N . PRO A 1 338 ? 5.789 4.102 0.533 1 93.75 338 PRO A N 1
ATOM 2693 C CA . PRO A 1 338 ? 6.223 3.523 1.806 1 93.75 338 PRO A CA 1
ATOM 2694 C C . PRO A 1 338 ? 7.043 2.246 1.623 1 93.75 338 PRO A C 1
ATOM 2696 O O . PRO A 1 338 ? 6.832 1.507 0.658 1 93.75 338 PRO A O 1
ATOM 2699 N N . ARG A 1 339 ? 7.934 2.074 2.514 1 95.31 339 ARG A N 1
ATOM 2700 C CA . ARG A 1 339 ? 8.773 0.88 2.5 1 95.31 339 ARG A CA 1
ATOM 2701 C C . ARG A 1 339 ? 8.023 -0.319 3.078 1 95.31 339 ARG A C 1
ATOM 2703 O O . ARG A 1 339 ? 7.258 -0.179 4.027 1 95.31 339 ARG A O 1
ATOM 2710 N N . ALA A 1 340 ? 8.32 -1.491 2.516 1 97.19 340 ALA A N 1
ATOM 2711 C CA . ALA A 1 340 ? 7.648 -2.723 2.924 1 97.19 340 ALA A CA 1
ATOM 2712 C C . ALA A 1 340 ? 7.863 -2.996 4.41 1 97.19 340 ALA A C 1
ATOM 2714 O O . ALA A 1 340 ? 6.957 -3.479 5.094 1 97.19 340 ALA A O 1
ATOM 2715 N N . VAL A 1 341 ? 9.047 -2.688 4.918 1 97.88 341 VAL A N 1
ATOM 2716 C CA . VAL A 1 341 ? 9.391 -2.984 6.305 1 97.88 341 VAL A CA 1
ATOM 2717 C C . VAL A 1 341 ? 8.57 -2.107 7.242 1 97.88 341 VAL A C 1
ATOM 2719 O O . VAL A 1 341 ? 8.18 -2.545 8.328 1 97.88 341 VAL A O 1
ATOM 2722 N N . LEU A 1 342 ? 8.305 -0.871 6.852 1 97.81 342 LEU A N 1
ATOM 2723 C CA . LEU A 1 342 ? 7.457 0 7.66 1 97.81 342 LEU A CA 1
ATOM 2724 C C . LEU A 1 342 ? 6.023 -0.518 7.699 1 97.81 342 LEU A C 1
ATOM 2726 O O . LEU A 1 342 ? 5.41 -0.575 8.766 1 97.81 342 LEU A O 1
ATOM 2730 N N . LEU A 1 343 ? 5.5 -0.918 6.562 1 97.88 343 LEU A N 1
ATOM 2731 C CA . LEU A 1 343 ? 4.129 -1.405 6.496 1 97.88 343 LEU A CA 1
ATOM 2732 C C . LEU A 1 343 ? 3.926 -2.598 7.422 1 97.88 343 LEU A C 1
ATOM 2734 O O . LEU A 1 343 ? 2.963 -2.635 8.195 1 97.88 343 LEU A O 1
ATOM 2738 N N . GLY A 1 344 ? 4.828 -3.541 7.344 1 98.62 344 GLY A N 1
ATOM 2739 C CA . GLY A 1 344 ? 4.73 -4.691 8.227 1 98.62 344 GLY A CA 1
ATOM 2740 C C . GLY A 1 344 ? 4.863 -4.328 9.695 1 98.62 344 GLY A C 1
ATOM 2741 O O . GLY A 1 344 ? 4.137 -4.859 10.539 1 98.62 344 GLY A O 1
ATOM 2742 N N . SER A 1 345 ? 5.727 -3.393 9.992 1 98.62 345 SER A N 1
ATOM 2743 C CA . SER A 1 345 ? 6.031 -3.037 11.375 1 98.62 345 SER A CA 1
ATOM 2744 C C . SER A 1 345 ? 4.871 -2.291 12.023 1 98.62 345 SER A C 1
ATOM 2746 O O . SER A 1 345 ? 4.652 -2.4 13.234 1 98.62 345 SER A O 1
ATOM 2748 N N . LEU A 1 346 ? 4.145 -1.521 11.25 1 98.62 346 LEU A N 1
ATOM 2749 C CA . LEU A 1 346 ? 2.998 -0.796 11.789 1 98.62 346 LEU A CA 1
ATOM 2750 C C . LEU A 1 346 ? 1.97 -1.762 12.367 1 98.62 346 LEU A C 1
ATOM 2752 O O . LEU A 1 346 ? 1.413 -1.512 13.438 1 98.62 346 LEU A O 1
ATOM 2756 N N . GLY A 1 347 ? 1.693 -2.871 11.633 1 98.31 347 GLY A N 1
ATOM 2757 C CA . GLY A 1 347 ? 0.793 -3.887 12.156 1 98.31 347 GLY A CA 1
ATOM 2758 C C . GLY A 1 347 ? 1.375 -4.652 13.328 1 98.31 347 GLY A C 1
ATOM 2759 O O . GLY A 1 347 ? 0.68 -4.914 14.312 1 98.31 347 GLY A O 1
ATOM 2760 N N . ARG A 1 348 ? 2.639 -4.922 13.266 1 98.12 348 ARG A N 1
ATOM 2761 C CA . ARG A 1 348 ? 3.348 -5.734 14.258 1 98.12 348 ARG A CA 1
ATOM 2762 C C . ARG A 1 348 ? 3.291 -5.086 15.633 1 98.12 348 ARG A C 1
ATOM 2764 O O . ARG A 1 348 ? 3.197 -5.781 16.656 1 98.12 348 ARG A O 1
ATOM 2771 N N . HIS A 1 349 ? 3.318 -3.801 15.672 1 97.56 349 HIS A N 1
ATOM 2772 C CA . HIS A 1 349 ? 3.5 -3.117 16.953 1 97.56 349 HIS A CA 1
ATOM 2773 C C . HIS A 1 349 ? 2.189 -2.502 17.438 1 97.56 349 HIS A C 1
ATOM 2775 O O . HIS A 1 349 ? 2.195 -1.631 18.297 1 97.56 349 HIS A O 1
ATOM 2781 N N . ALA A 1 350 ? 1.06 -2.895 16.844 1 97.5 350 ALA A N 1
ATOM 2782 C CA . ALA A 1 350 ? -0.243 -2.559 17.406 1 97.5 350 ALA A CA 1
ATOM 2783 C C . ALA A 1 350 ? -0.416 -3.182 18.781 1 97.5 350 ALA A C 1
ATOM 2785 O O . ALA A 1 350 ? 0.292 -4.129 19.141 1 97.5 350 ALA A O 1
ATOM 2786 N N . PRO A 1 351 ? -1.282 -2.615 19.609 1 96.62 351 PRO A N 1
ATOM 2787 C CA . PRO A 1 351 ? -1.448 -3.197 20.938 1 96.62 351 PRO A CA 1
ATOM 2788 C C . PRO A 1 351 ? -2.027 -4.609 20.906 1 96.62 351 PRO A C 1
ATOM 2790 O O . PRO A 1 351 ? -2.783 -4.945 19.984 1 96.62 351 PRO A O 1
ATOM 2793 N N . SER A 1 352 ? -1.759 -5.367 21.859 1 92.56 352 SER A N 1
ATOM 2794 C CA . SER A 1 352 ? -2.074 -6.793 21.891 1 92.56 352 SER A CA 1
ATOM 2795 C C . SER A 1 352 ? -3.578 -7.027 21.812 1 92.56 352 SER A C 1
ATOM 2797 O O . SER A 1 352 ? -4.027 -8.078 21.344 1 92.56 352 SER A O 1
ATOM 2799 N N . ASN A 1 353 ? -4.324 -6.051 22.25 1 93.81 353 ASN A N 1
ATOM 2800 C CA . ASN A 1 353 ? -5.77 -6.246 22.281 1 93.81 353 ASN A CA 1
ATOM 2801 C C . ASN A 1 353 ? -6.414 -5.922 20.938 1 93.81 353 ASN A C 1
ATOM 2803 O O . ASN A 1 353 ? -7.629 -6.047 20.781 1 93.81 353 ASN A O 1
ATOM 2807 N N . ILE A 1 354 ? -5.695 -5.496 20.031 1 95.88 354 ILE A N 1
ATOM 2808 C CA . ILE A 1 354 ? -6.176 -5.254 18.672 1 95.88 354 ILE A CA 1
ATOM 2809 C C . ILE A 1 354 ? -5.688 -6.363 17.75 1 95.88 354 ILE A C 1
ATOM 2811 O O . ILE A 1 354 ? -4.562 -6.309 17.25 1 95.88 354 ILE A O 1
ATOM 2815 N N . ASP A 1 355 ? -6.465 -7.254 17.453 1 94.44 355 ASP A N 1
ATOM 2816 C CA . ASP A 1 355 ? -6.125 -8.422 16.641 1 94.44 355 ASP A CA 1
ATOM 2817 C C . ASP A 1 355 ? -5.992 -8.055 15.172 1 94.44 355 ASP A C 1
ATOM 2819 O O . ASP A 1 355 ? -5.25 -8.703 14.43 1 94.44 355 ASP A O 1
ATOM 2823 N N . ARG A 1 356 ? -6.727 -7.062 14.773 1 97.25 356 ARG A N 1
ATOM 2824 C CA . ARG A 1 356 ? -6.754 -6.637 13.375 1 97.25 356 ARG A CA 1
ATOM 2825 C C . ARG A 1 356 ? -6.527 -5.133 13.258 1 97.25 356 ARG A C 1
ATOM 2827 O O . ARG A 1 356 ? -7.453 -4.383 12.938 1 97.25 356 ARG A O 1
ATOM 2834 N N . PRO A 1 357 ? -5.301 -4.707 13.5 1 98.5 357 PRO A N 1
ATOM 2835 C CA . PRO A 1 357 ? -4.996 -3.283 13.344 1 98.5 357 PRO A CA 1
ATOM 2836 C C . PRO A 1 357 ? -5.133 -2.801 11.906 1 98.5 357 PRO A C 1
ATOM 2838 O O . PRO A 1 357 ? -5.215 -3.617 10.984 1 98.5 357 PRO A O 1
ATOM 2841 N N . LEU A 1 358 ? -5.277 -1.513 11.719 1 98.75 358 LEU A N 1
ATOM 2842 C CA . LEU A 1 358 ? -5.5 -0.93 10.398 1 98.75 358 LEU A CA 1
ATOM 2843 C C . LEU A 1 358 ? -4.246 -0.224 9.898 1 98.75 358 LEU A C 1
ATOM 2845 O O . LEU A 1 358 ? -3.555 0.447 10.664 1 98.75 358 LEU A O 1
ATOM 2849 N N . VAL A 1 359 ? -3.891 -0.409 8.648 1 98.69 359 VAL A N 1
ATOM 2850 C CA . VAL A 1 359 ? -2.857 0.375 7.984 1 98.69 359 VAL A CA 1
ATOM 2851 C C . VAL A 1 359 ? -3.41 0.958 6.684 1 98.69 359 VAL A C 1
ATOM 2853 O O . VAL A 1 359 ? -3.617 0.232 5.707 1 98.69 359 VAL A O 1
ATOM 2856 N N . PHE A 1 360 ? -3.658 2.256 6.691 1 98.06 360 PHE A N 1
ATOM 2857 C CA . PHE A 1 360 ? -4.117 2.982 5.512 1 98.06 360 PHE A CA 1
ATOM 2858 C C . PHE A 1 360 ? -2.947 3.66 4.805 1 98.06 360 PHE A C 1
ATOM 2860 O O . PHE A 1 360 ? -1.99 4.09 5.453 1 98.06 360 PHE A O 1
ATOM 2867 N N . SER A 1 361 ? -2.98 3.754 3.529 1 95.88 361 SER A N 1
ATOM 2868 C CA . SER A 1 361 ? -2.012 4.441 2.682 1 95.88 361 SER A CA 1
ATOM 2869 C C . SER A 1 361 ? -2.709 5.293 1.626 1 95.88 361 SER A C 1
ATOM 2871 O O . SER A 1 361 ? -3.586 4.809 0.908 1 95.88 361 SER A O 1
ATOM 2873 N N . THR A 1 362 ? -2.316 6.555 1.546 1 95.12 362 THR A N 1
ATOM 2874 C CA . THR A 1 362 ? -2.936 7.422 0.55 1 95.12 362 THR A CA 1
ATOM 2875 C C . THR A 1 362 ? -2.648 6.922 -0.861 1 95.12 362 THR A C 1
ATOM 2877 O O . THR A 1 362 ? -3.475 7.078 -1.763 1 95.12 362 THR A O 1
ATOM 2880 N N . GLU A 1 363 ? -1.533 6.266 -1.015 1 90.62 363 GLU A N 1
ATOM 2881 C CA . GLU A 1 363 ? -1.187 5.695 -2.312 1 90.62 363 GLU A CA 1
ATOM 2882 C C . GLU A 1 363 ? -2.133 4.559 -2.686 1 90.62 363 GLU A C 1
ATOM 2884 O O . GLU A 1 363 ? -2.588 4.473 -3.828 1 90.62 363 GLU A O 1
ATOM 2889 N N . ILE A 1 364 ? -2.422 3.703 -1.766 1 89.38 364 ILE A N 1
ATOM 2890 C CA . ILE A 1 364 ? -3.316 2.572 -1.997 1 89.38 364 ILE A CA 1
ATOM 2891 C C . ILE A 1 364 ? -4.75 3.074 -2.156 1 89.38 364 ILE A C 1
ATOM 2893 O O . ILE A 1 364 ? -5.527 2.51 -2.928 1 89.38 364 ILE A O 1
ATOM 2897 N N . ALA A 1 365 ? -5.047 4.133 -1.479 1 87.5 365 ALA A N 1
ATOM 2898 C CA . ALA A 1 365 ? -6.406 4.668 -1.509 1 87.5 365 ALA A CA 1
ATOM 2899 C C . ALA A 1 365 ? -6.695 5.363 -2.836 1 87.5 365 ALA A C 1
ATOM 2901 O O . ALA A 1 365 ? -7.852 5.629 -3.166 1 87.5 365 ALA A O 1
ATOM 2902 N N . ALA A 1 366 ? -5.672 5.711 -3.57 1 86.44 366 ALA A N 1
ATOM 2903 C CA . ALA A 1 366 ? -5.863 6.305 -4.891 1 86.44 366 ALA A CA 1
ATOM 2904 C C . ALA A 1 366 ? -6.125 5.23 -5.941 1 86.44 366 ALA A C 1
ATOM 2906 O O . ALA A 1 366 ? -5.672 4.09 -5.801 1 86.44 366 ALA A O 1
ATOM 2907 N N . THR A 1 367 ? -6.879 5.543 -6.969 1 83.19 367 THR A N 1
ATOM 2908 C CA . THR A 1 367 ? -7.16 4.613 -8.055 1 83.19 367 THR A CA 1
ATOM 2909 C C . THR A 1 367 ? -6.828 5.242 -9.406 1 83.19 367 THR A C 1
ATOM 2911 O O . THR A 1 367 ? -7.246 6.367 -9.688 1 83.19 367 THR A O 1
ATOM 2914 N N . PHE A 1 368 ? -6.051 4.555 -10.125 1 82.19 368 PHE A N 1
ATOM 2915 C CA . PHE A 1 368 ? -5.723 4.949 -11.492 1 82.19 368 PHE A CA 1
ATOM 2916 C C . PHE A 1 368 ? -6.398 4.027 -12.5 1 82.19 368 PHE A C 1
ATOM 2918 O O . PHE A 1 368 ? -6.465 2.812 -12.289 1 82.19 368 PHE A O 1
ATOM 2925 N N . LYS A 1 369 ? -6.926 4.535 -13.492 1 80.38 369 LYS A N 1
ATOM 2926 C CA . LYS A 1 369 ? -7.551 3.77 -14.57 1 80.38 369 LYS A CA 1
ATOM 2927 C C . LYS A 1 369 ? -6.824 3.994 -15.891 1 80.38 369 LYS A C 1
ATOM 2929 O O . LYS A 1 369 ? -6.516 5.133 -16.25 1 80.38 369 LYS A O 1
ATOM 2934 N N . GLU A 1 370 ? -6.527 2.869 -16.531 1 81 370 GLU A N 1
ATOM 2935 C CA . GLU A 1 370 ? -5.918 2.961 -17.859 1 81 370 GLU A CA 1
ATOM 2936 C C . GLU A 1 370 ? -6.891 3.557 -18.875 1 81 370 GLU A C 1
ATOM 2938 O O . GLU A 1 370 ? -8.07 3.203 -18.891 1 81 370 GLU A O 1
ATOM 2943 N N . ILE A 1 371 ? -6.273 4.445 -19.641 1 77.19 371 ILE A N 1
ATOM 2944 C CA . ILE A 1 371 ? -7.086 5.082 -20.672 1 77.19 371 ILE A CA 1
ATOM 2945 C C . ILE A 1 371 ? -7.043 4.242 -21.953 1 77.19 371 ILE A C 1
ATOM 2947 O O . ILE A 1 371 ? -5.977 3.777 -22.359 1 77.19 371 ILE A O 1
ATOM 2951 N N . SER A 1 372 ? -8.172 3.844 -22.5 1 66.88 372 SER A N 1
ATOM 2952 C CA . SER A 1 372 ? -8.266 3.004 -23.688 1 66.88 372 SER A CA 1
ATOM 2953 C C . SER A 1 372 ? -7.59 3.662 -24.875 1 66.88 372 SER A C 1
ATOM 2955 O O . SER A 1 372 ? -7.477 4.887 -24.938 1 66.88 372 SER A O 1
ATOM 2957 N N . GLU A 1 373 ? -6.961 2.789 -25.75 1 57.78 373 GLU A N 1
ATOM 2958 C CA . GLU A 1 373 ? -6.289 3.18 -26.984 1 57.78 373 GLU A CA 1
ATOM 2959 C C . GLU A 1 373 ? -7.141 4.152 -27.797 1 57.78 373 GLU A C 1
ATOM 2961 O O . GLU A 1 373 ? -6.613 5.082 -28.422 1 57.78 373 GLU A O 1
ATOM 2966 N N . LYS A 1 374 ? -8.438 3.785 -28 1 53.75 374 LYS A N 1
ATOM 2967 C CA . LYS A 1 374 ? -9.312 4.664 -28.781 1 53.75 374 LYS A CA 1
ATOM 2968 C C . LYS A 1 374 ? -9.297 6.082 -28.219 1 53.75 374 LYS A C 1
ATOM 2970 O O . LYS A 1 374 ? -9.305 7.055 -28.984 1 53.75 374 LYS A O 1
ATOM 2975 N N . GLU A 1 375 ? -9.203 6.164 -26.922 1 54 375 GLU A N 1
ATOM 2976 C CA . GLU A 1 375 ? -9.156 7.469 -26.266 1 54 375 GLU A CA 1
ATOM 2977 C C . GLU A 1 375 ? -7.781 8.117 -26.422 1 54 375 GLU A C 1
ATOM 2979 O O . GLU A 1 375 ? -7.68 9.344 -26.531 1 54 375 GLU A O 1
ATOM 2984 N N . PHE A 1 376 ? -6.707 7.176 -26.531 1 54.56 376 PHE A N 1
ATOM 2985 C CA . PHE A 1 376 ? -5.301 7.535 -26.625 1 54.56 376 PHE A CA 1
ATOM 2986 C C . PHE A 1 376 ? -4.957 8.008 -28.031 1 54.56 376 PHE A C 1
ATOM 2988 O O . PHE A 1 376 ? -4.137 8.906 -28.203 1 54.56 376 PHE A O 1
ATOM 2995 N N . ALA A 1 377 ? -5.195 7.09 -29.062 1 50.41 377 ALA A N 1
ATOM 2996 C CA . ALA A 1 377 ? -4.898 7.441 -30.453 1 50.41 377 ALA A CA 1
ATOM 2997 C C . ALA A 1 377 ? -5.117 8.93 -30.703 1 50.41 377 ALA A C 1
ATOM 2999 O O . ALA A 1 377 ? -4.383 9.547 -31.484 1 50.41 377 ALA A O 1
ATOM 3000 N N . HIS A 1 378 ? -6.109 9.438 -30.094 1 46.66 378 HIS A N 1
ATOM 3001 C CA . HIS A 1 378 ? -6.332 10.859 -30.312 1 46.66 378 HIS A CA 1
ATOM 3002 C C . HIS A 1 378 ? -5.32 11.703 -29.547 1 46.66 378 HIS A C 1
ATOM 3004 O O . HIS A 1 378 ? -5.145 12.891 -29.844 1 46.66 378 HIS A O 1
ATOM 3010 N N . MET A 1 379 ? -4.746 11.008 -28.594 1 47.09 379 MET A N 1
ATOM 3011 C CA . MET A 1 379 ? -3.947 11.875 -27.719 1 47.09 379 MET A CA 1
ATOM 3012 C C . MET A 1 379 ? -2.459 11.703 -28.016 1 47.09 379 MET A C 1
ATOM 3014 O O . MET A 1 379 ? -1.686 12.656 -27.891 1 47.09 379 MET A O 1
ATOM 3018 N N . SER A 1 380 ? -1.878 10.477 -27.828 1 50.81 380 SER A N 1
ATOM 3019 C CA . SER A 1 380 ? -0.423 10.367 -27.844 1 50.81 380 SER A CA 1
ATOM 3020 C C . SER A 1 380 ? 0.046 9.367 -28.891 1 50.81 380 SER A C 1
ATOM 3022 O O . SER A 1 380 ? -0.692 8.445 -29.25 1 50.81 380 SER A O 1
ATOM 3024 N N . THR A 1 381 ? 1.051 9.656 -29.719 1 47.81 381 THR A N 1
ATOM 3025 C CA . THR A 1 381 ? 1.81 8.766 -30.594 1 47.81 381 THR A CA 1
ATOM 3026 C C . THR A 1 381 ? 2.6 7.75 -29.781 1 47.81 381 THR A C 1
ATOM 3028 O O . THR A 1 381 ? 3.24 6.859 -30.344 1 47.81 381 THR A O 1
ATOM 3031 N N . LYS A 1 382 ? 2.648 7.969 -28.562 1 52.06 382 LYS A N 1
ATOM 3032 C CA . LYS A 1 382 ? 3.527 7.066 -27.828 1 52.06 382 LYS A CA 1
ATOM 3033 C C . LYS A 1 382 ? 2.818 5.754 -27.5 1 52.06 382 LYS A C 1
ATOM 3035 O O . LYS A 1 382 ? 1.603 5.73 -27.312 1 52.06 382 LYS A O 1
ATOM 3040 N N . SER A 1 383 ? 3.527 4.609 -27.594 1 57.62 383 SER A N 1
ATOM 3041 C CA . SER A 1 383 ? 3.105 3.225 -27.406 1 57.62 383 SER A CA 1
ATOM 3042 C C . SER A 1 383 ? 2.877 2.912 -25.938 1 57.62 383 SER A C 1
ATOM 3044 O O . SER A 1 383 ? 2.465 1.803 -25.578 1 57.62 383 SER A O 1
ATOM 3046 N N . THR A 1 384 ? 2.992 4.023 -24.984 1 64.81 384 THR A N 1
ATOM 3047 C CA . THR A 1 384 ? 2.838 3.652 -23.578 1 64.81 384 THR A CA 1
ATOM 3048 C C . THR A 1 384 ? 1.422 3.953 -23.094 1 64.81 384 THR A C 1
ATOM 3050 O O . THR A 1 384 ? 0.892 5.039 -23.344 1 64.81 384 THR A O 1
ATOM 3053 N N . PRO A 1 385 ? 0.874 3.041 -22.391 1 74.94 385 PRO A N 1
ATOM 3054 C CA . PRO A 1 385 ? -0.473 3.281 -21.859 1 74.94 385 PRO A CA 1
ATOM 3055 C C . PRO A 1 385 ? -0.532 4.469 -20.906 1 74.94 385 PRO A C 1
ATOM 3057 O O . PRO A 1 385 ? 0.408 4.699 -20.141 1 74.94 385 PRO A O 1
ATOM 3060 N N . LEU A 1 386 ? -1.528 5.305 -21.078 1 81.62 386 LEU A N 1
ATOM 3061 C CA . LEU A 1 386 ? -1.765 6.441 -20.188 1 81.62 386 LEU A CA 1
ATOM 3062 C C . LEU A 1 386 ? -2.855 6.117 -19.172 1 81.62 386 LEU A C 1
ATOM 3064 O O . LEU A 1 386 ? -3.682 5.23 -19.406 1 81.62 386 LEU A O 1
ATOM 3068 N N . TYR A 1 387 ? -2.76 6.816 -18.047 1 83.5 387 TYR A N 1
ATOM 3069 C CA . TYR A 1 387 ? -3.699 6.578 -16.953 1 83.5 387 TYR A CA 1
ATOM 3070 C C . TYR A 1 387 ? -4.328 7.883 -16.484 1 83.5 387 TYR A C 1
ATOM 3072 O O . TYR A 1 387 ? -3.758 8.961 -16.672 1 83.5 387 TYR A O 1
ATOM 3080 N N . GLU A 1 388 ? -5.504 7.809 -15.945 1 82.94 388 GLU A N 1
ATOM 3081 C CA . GLU A 1 388 ? -6.152 8.883 -15.211 1 82.94 388 GLU A CA 1
ATOM 3082 C C . GLU A 1 388 ? -6.398 8.484 -13.758 1 82.94 388 GLU A C 1
ATOM 3084 O O . GLU A 1 388 ? -6.727 7.336 -13.469 1 82.94 388 GLU A O 1
ATOM 3089 N N . LYS A 1 389 ? -6.195 9.445 -12.945 1 85.56 389 LYS A N 1
ATOM 3090 C CA . LYS A 1 389 ? -6.531 9.203 -11.547 1 85.56 389 LYS A CA 1
ATOM 3091 C C . LYS A 1 389 ? -8.016 9.422 -11.289 1 85.56 389 LYS A C 1
ATOM 3093 O O . LYS A 1 389 ? -8.508 10.547 -11.352 1 85.56 389 LYS A O 1
ATOM 3098 N N . THR A 1 390 ? -8.766 8.383 -10.883 1 81.31 390 THR A N 1
ATOM 3099 C CA . THR A 1 390 ? -10.219 8.445 -10.766 1 81.31 390 THR A CA 1
ATOM 3100 C C . THR A 1 390 ? -10.641 8.688 -9.312 1 81.31 390 THR A C 1
ATOM 3102 O O . THR A 1 390 ? -11.719 9.211 -9.055 1 81.31 390 THR A O 1
ATOM 3105 N N . ILE A 1 391 ? -9.961 8.242 -8.406 1 83.81 391 ILE A N 1
ATOM 3106 C CA . ILE A 1 391 ? -10.219 8.484 -6.992 1 83.81 391 ILE A CA 1
ATOM 3107 C C . ILE A 1 391 ? -8.969 9.07 -6.34 1 83.81 391 ILE A C 1
ATOM 3109 O O . ILE A 1 391 ? -7.875 8.523 -6.477 1 83.81 391 ILE A O 1
ATOM 3113 N N . GLN A 1 392 ? -9.242 10.125 -5.609 1 85.69 392 GLN A N 1
ATOM 3114 C CA . GLN A 1 392 ? -8.148 10.688 -4.824 1 85.69 392 GLN A CA 1
ATOM 3115 C C . GLN A 1 392 ? -7.906 9.875 -3.557 1 85.69 392 GLN A C 1
ATOM 3117 O O . GLN A 1 392 ? -8.852 9.375 -2.943 1 85.69 392 GLN A O 1
ATOM 3122 N N . GLY A 1 393 ? -6.742 9.617 -3.229 1 90.44 393 GLY A N 1
ATOM 3123 C CA . GLY A 1 393 ? -6.336 8.75 -2.137 1 90.44 393 GLY A CA 1
ATOM 3124 C C . GLY A 1 393 ? -6.434 9.406 -0.775 1 90.44 393 GLY A C 1
ATOM 3125 O O . GLY A 1 393 ? -5.492 9.359 0.016 1 90.44 393 GLY A O 1
ATOM 3126 N N . VAL A 1 394 ? -7.711 10.008 -0.372 1 95.69 394 VAL A N 1
ATOM 3127 C CA . VAL A 1 394 ? -7.895 10.664 0.918 1 95.69 394 VAL A CA 1
ATOM 3128 C C . VAL A 1 394 ? -8.25 9.633 1.981 1 95.69 394 VAL A C 1
ATOM 3130 O O . VAL A 1 394 ? -9.086 8.75 1.744 1 95.69 394 VAL A O 1
ATOM 3133 N N . ILE A 1 395 ? -7.629 9.688 3.135 1 98 395 ILE A N 1
ATOM 3134 C CA . ILE A 1 395 ? -7.988 8.867 4.285 1 98 395 ILE A CA 1
ATOM 3135 C C . ILE A 1 395 ? -8.727 9.711 5.316 1 98 395 ILE A C 1
ATOM 3137 O O . ILE A 1 395 ? -8.266 10.797 5.688 1 98 395 ILE A O 1
ATOM 3141 N N . HIS A 1 396 ? -9.859 9.227 5.777 1 97.94 396 HIS A N 1
ATOM 3142 C CA . HIS A 1 396 ? -10.727 9.945 6.707 1 97.94 396 HIS A CA 1
ATOM 3143 C C . HIS A 1 396 ? -10.625 9.367 8.117 1 97.94 396 HIS A C 1
ATOM 3145 O O . HIS A 1 396 ? -10.68 8.148 8.297 1 97.94 396 HIS A O 1
ATOM 3151 N N . VAL A 1 397 ? -10.477 10.188 9.07 1 98.81 397 VAL A N 1
ATOM 3152 C CA . VAL A 1 397 ? -10.586 9.844 10.484 1 98.81 397 VAL A CA 1
ATOM 3153 C C . VAL A 1 397 ? -11.695 10.664 11.133 1 98.81 397 VAL A C 1
ATOM 3155 O O . VAL A 1 397 ? -11.711 11.898 11.008 1 98.81 397 VAL A O 1
ATOM 3158 N N . ARG A 1 398 ? -12.633 10 11.75 1 98.44 398 ARG A N 1
ATOM 3159 C CA . ARG A 1 398 ? -13.758 10.617 12.453 1 98.44 398 ARG A CA 1
ATOM 3160 C C . ARG A 1 398 ? -13.852 10.109 13.883 1 98.44 398 ARG A C 1
ATOM 3162 O O . ARG A 1 398 ? -13.648 8.922 14.141 1 98.44 398 ARG A O 1
ATOM 3169 N N . SER A 1 399 ? -14.164 11.023 14.805 1 98.06 399 SER A N 1
ATOM 3170 C CA . SER A 1 399 ? -14.344 10.555 16.172 1 98.06 399 SER A CA 1
ATOM 3171 C C . SER A 1 399 ? -15.336 11.43 16.938 1 98.06 399 SER A C 1
ATOM 3173 O O . SER A 1 399 ? -15.344 12.656 16.766 1 98.06 399 SER A O 1
ATOM 3175 N N . ASP A 1 400 ? -16.156 10.82 17.75 1 96.25 400 ASP A N 1
ATOM 3176 C CA . ASP A 1 400 ? -17 11.547 18.688 1 96.25 400 ASP A CA 1
ATOM 3177 C C . ASP A 1 400 ? -16.406 11.492 20.094 1 96.25 400 ASP A C 1
ATOM 3179 O O . ASP A 1 400 ? -17.094 11.805 21.078 1 96.25 400 ASP A O 1
ATOM 3183 N N . GLY A 1 401 ? -15.164 11.086 20.188 1 96.06 401 GLY A N 1
ATOM 3184 C CA . GLY A 1 401 ? -14.5 10.984 21.469 1 96.06 401 GLY A CA 1
ATOM 3185 C C . GLY A 1 401 ? -14.578 9.594 22.078 1 96.06 401 GLY A C 1
ATOM 3186 O O . GLY A 1 401 ? -13.711 9.203 22.859 1 96.06 401 GLY A O 1
ATOM 3187 N N . LYS A 1 402 ? -15.562 8.789 21.719 1 96.5 402 LYS A N 1
ATOM 3188 C CA . LYS A 1 402 ? -15.742 7.434 22.234 1 96.5 402 LYS A CA 1
ATOM 3189 C C . LYS A 1 402 ? -15.594 6.395 21.141 1 96.5 402 LYS A C 1
ATOM 3191 O O . LYS A 1 402 ? -15.219 5.25 21.391 1 96.5 402 LYS A O 1
ATOM 3196 N N . ASN A 1 403 ? -15.953 6.762 19.953 1 97.19 403 ASN A N 1
ATOM 3197 C CA . ASN A 1 403 ? -15.805 5.926 18.766 1 97.19 403 ASN A CA 1
ATOM 3198 C C . ASN A 1 403 ? -14.82 6.535 17.766 1 97.19 403 ASN A C 1
ATOM 3200 O O . ASN A 1 403 ? -14.68 7.758 17.703 1 97.19 403 ASN A O 1
ATOM 3204 N N . LEU A 1 404 ? -14.148 5.723 17.141 1 98.31 404 LEU A N 1
ATOM 3205 C CA . LEU A 1 404 ? -13.195 6.086 16.094 1 98.31 404 LEU A CA 1
ATOM 3206 C C . LEU A 1 404 ? -13.547 5.395 14.789 1 98.31 404 LEU A C 1
ATOM 3208 O O . LEU A 1 404 ? -13.727 4.176 14.75 1 98.31 404 LEU A O 1
ATOM 3212 N N . VAL A 1 405 ? -13.734 6.156 13.773 1 98.44 405 VAL A N 1
ATOM 3213 C CA . VAL A 1 405 ? -14.039 5.609 12.453 1 98.44 405 VAL A CA 1
ATOM 3214 C C . VAL A 1 405 ? -12.961 6.031 11.461 1 98.44 405 VAL A C 1
ATOM 3216 O O . VAL A 1 405 ? -12.625 7.215 11.359 1 98.44 405 VAL A O 1
ATOM 3219 N N . LEU A 1 406 ? -12.352 5.145 10.828 1 98.38 406 LEU A N 1
ATOM 3220 C CA . LEU A 1 406 ? -11.469 5.418 9.703 1 98.38 406 LEU A CA 1
ATOM 3221 C C . LEU A 1 406 ? -12.086 4.91 8.398 1 98.38 406 LEU A C 1
ATOM 3223 O O . LEU A 1 406 ? -12.742 3.863 8.383 1 98.38 406 LEU A O 1
ATOM 3227 N N . GLY A 1 407 ? -11.875 5.625 7.336 1 95.69 407 GLY A N 1
ATOM 3228 C CA . GLY A 1 407 ? -12.422 5.176 6.066 1 95.69 407 GLY A CA 1
ATOM 3229 C C . GLY A 1 407 ? -11.773 5.836 4.867 1 95.69 407 GLY A C 1
ATOM 3230 O O . GLY A 1 407 ? -11.047 6.824 5.012 1 95.69 407 GLY A O 1
ATOM 3231 N N . ARG A 1 408 ? -11.914 5.293 3.725 1 93.69 408 ARG A N 1
ATOM 3232 C CA . ARG A 1 408 ? -11.539 5.836 2.424 1 93.69 408 ARG A CA 1
ATOM 3233 C C . ARG A 1 408 ? -12.555 5.438 1.352 1 93.69 408 ARG A C 1
ATOM 3235 O O . ARG A 1 408 ? -13.219 4.406 1.473 1 93.69 408 ARG A O 1
ATOM 3242 N N . VAL A 1 409 ? -12.711 6.273 0.339 1 89.94 409 VAL A N 1
ATOM 3243 C CA . VAL A 1 409 ? -13.547 5.977 -0.817 1 89.94 409 VAL A CA 1
ATOM 3244 C C . VAL A 1 409 ? -12.812 5.023 -1.758 1 89.94 409 VAL A C 1
ATOM 3246 O O . VAL A 1 409 ? -11.625 5.203 -2.025 1 89.94 409 VAL A O 1
ATOM 3249 N N . PHE A 1 410 ? -13.461 3.936 -2.252 1 84.38 410 PHE A N 1
ATOM 3250 C CA . PHE A 1 410 ? -12.766 3.07 -3.197 1 84.38 410 PHE A CA 1
ATOM 3251 C C . PHE A 1 410 ? -13.586 2.896 -4.473 1 84.38 410 PHE A C 1
ATOM 3253 O O . PHE A 1 410 ? -13.141 2.234 -5.414 1 84.38 410 PHE A O 1
ATOM 3260 N N . GLY A 1 411 ? -14.602 3.422 -4.578 1 75.94 411 GLY A N 1
ATOM 3261 C CA . GLY A 1 411 ? -15.344 3.314 -5.824 1 75.94 411 GLY A CA 1
ATOM 3262 C C . GLY A 1 411 ? -16.516 4.266 -5.906 1 75.94 411 GLY A C 1
ATOM 3263 O O . GLY A 1 411 ? -16.922 4.852 -4.898 1 75.94 411 GLY A O 1
ATOM 3264 N N . ASP A 1 412 ? -16.656 4.691 -7.219 1 59.34 412 ASP A N 1
ATOM 3265 C CA . ASP A 1 412 ? -17.922 5.398 -7.461 1 59.34 412 ASP A CA 1
ATOM 3266 C C . ASP A 1 412 ? -19.078 4.426 -7.613 1 59.34 412 ASP A C 1
ATOM 3268 O O . ASP A 1 412 ? -19.047 3.553 -8.484 1 59.34 412 ASP A O 1
ATOM 3272 N N . SER A 1 413 ? -19.688 4.172 -6.531 1 50.59 413 SER A N 1
ATOM 3273 C CA . SER A 1 413 ? -20.812 3.234 -6.613 1 50.59 413 SER A CA 1
ATOM 3274 C C . SER A 1 413 ? -21.688 3.521 -7.832 1 50.59 413 SER A C 1
ATOM 3276 O O . SER A 1 413 ? -21.703 4.645 -8.336 1 50.59 413 SER A O 1
ATOM 3278 N N . LYS A 1 414 ? -22.016 2.463 -8.602 1 50.47 414 LYS A N 1
ATOM 3279 C CA . LYS A 1 414 ? -23.156 2.588 -9.508 1 50.47 414 LYS A CA 1
ATOM 3280 C C . LYS A 1 414 ? -24.156 3.637 -9.008 1 50.47 414 LYS A C 1
ATOM 3282 O O . LYS A 1 414 ? -25.047 4.043 -9.742 1 50.47 414 LYS A O 1
ATOM 3287 N N . LEU A 1 415 ? -23.953 3.928 -7.855 1 45.59 415 LEU A N 1
ATOM 3288 C CA . LEU A 1 415 ? -24.844 4.902 -7.238 1 45.59 415 LEU A CA 1
ATOM 3289 C C . LEU A 1 415 ? -24.453 6.32 -7.641 1 45.59 415 LEU A C 1
ATOM 3291 O O . LEU A 1 415 ? -25.25 7.25 -7.5 1 45.59 415 LEU A O 1
ATOM 3295 N N . ALA A 1 416 ? -23.016 6.418 -8.047 1 45.47 416 ALA A N 1
ATOM 3296 C CA . ALA A 1 416 ? -22.641 7.762 -8.477 1 45.47 416 ALA A CA 1
ATOM 3297 C C . ALA A 1 416 ? -23.203 8.062 -9.867 1 45.47 416 ALA A C 1
ATOM 3299 O O . ALA A 1 416 ? -22.891 7.352 -10.828 1 45.47 416 ALA A O 1
ATOM 3300 N N . ASN A 1 417 ? -24.328 8.305 -10.117 1 44.25 417 ASN A N 1
ATOM 3301 C CA . ASN A 1 417 ? -24.922 8.773 -11.359 1 44.25 417 ASN A CA 1
ATOM 3302 C C . ASN A 1 417 ? -24.953 10.297 -11.43 1 44.25 417 ASN A C 1
ATOM 3304 O O . ASN A 1 417 ? -24.453 10.969 -10.523 1 44.25 417 ASN A O 1
ATOM 3308 N N . ARG A 1 418 ? -25.219 10.641 -12.648 1 42.12 418 ARG A N 1
ATOM 3309 C CA . ARG A 1 418 ? -25.328 12.062 -12.945 1 42.12 418 ARG A CA 1
ATOM 3310 C C . ARG A 1 418 ? -26.047 12.812 -11.828 1 42.12 418 ARG A C 1
ATOM 3312 O O . ARG A 1 418 ? -25.734 13.977 -11.562 1 42.12 418 ARG A O 1
ATOM 3319 N N . GLU A 1 419 ? -26.844 12.086 -11.32 1 40 419 GLU A N 1
ATOM 3320 C CA . GLU A 1 419 ? -27.703 12.781 -10.352 1 40 419 GLU A CA 1
ATOM 3321 C C . GLU A 1 419 ? -27.078 12.75 -8.953 1 40 419 GLU A C 1
ATOM 3323 O O . GLU A 1 419 ? -27.344 13.633 -8.133 1 40 419 GLU A O 1
ATOM 3328 N N . ASN A 1 420 ? -26.406 11.617 -8.648 1 44.28 420 ASN A N 1
ATOM 3329 C CA . ASN A 1 420 ? -25.781 11.578 -7.328 1 44.28 420 ASN A CA 1
ATOM 3330 C C . ASN A 1 420 ? -24.281 11.32 -7.414 1 44.28 420 ASN A C 1
ATOM 3332 O O . ASN A 1 420 ? -23.828 10.195 -7.203 1 44.28 420 ASN A O 1
ATOM 3336 N N . PRO A 1 421 ? -23.609 12.258 -7.777 1 47.47 421 PRO A N 1
ATOM 3337 C CA . PRO A 1 421 ? -22.172 12.141 -8.008 1 47.47 421 PRO A CA 1
ATOM 3338 C C . PRO A 1 421 ? -21.391 11.727 -6.754 1 47.47 421 PRO A C 1
ATOM 3340 O O . PRO A 1 421 ? -20.203 11.445 -6.824 1 47.47 421 PRO A O 1
ATOM 3343 N N . ASN A 1 422 ? -22.234 11.547 -5.68 1 54.56 422 ASN A N 1
ATOM 3344 C CA . ASN A 1 422 ? -21.531 11.352 -4.41 1 54.56 422 ASN A CA 1
ATOM 3345 C C . ASN A 1 422 ? -21.781 9.961 -3.844 1 54.56 422 ASN A C 1
ATOM 3347 O O . ASN A 1 422 ? -21.609 9.727 -2.646 1 54.56 422 ASN A O 1
ATOM 3351 N N . GLY A 1 423 ? -22.219 9.086 -4.621 1 64.81 423 GLY A N 1
ATOM 3352 C CA . GLY A 1 423 ? -22.469 7.742 -4.125 1 64.81 423 GLY A CA 1
ATOM 3353 C C . GLY A 1 423 ? -21.203 6.906 -4.031 1 64.81 423 GLY A C 1
ATOM 3354 O O . GLY A 1 423 ? -21.094 5.855 -4.668 1 64.81 423 GLY A O 1
ATOM 3355 N N . TYR A 1 424 ? -20.469 7.27 -2.998 1 76.12 424 TYR A N 1
ATOM 3356 C CA . TYR A 1 424 ? -19.172 6.605 -2.889 1 76.12 424 TYR A CA 1
ATOM 3357 C C . TYR A 1 424 ? -19.312 5.27 -2.17 1 76.12 424 TYR A C 1
ATOM 3359 O O . TYR A 1 424 ? -20.141 5.117 -1.271 1 76.12 424 TYR A O 1
ATOM 3367 N N . ASP A 1 425 ? -18.609 4.281 -2.65 1 85.25 425 ASP A N 1
ATOM 3368 C CA . ASP A 1 425 ? -18.375 3.092 -1.839 1 85.25 425 ASP A CA 1
ATOM 3369 C C . ASP A 1 425 ? -17.203 3.305 -0.886 1 85.25 425 ASP A C 1
ATOM 3371 O O . ASP A 1 425 ? -16.203 3.918 -1.256 1 85.25 425 ASP A O 1
ATOM 3375 N N . TRP A 1 426 ? -17.484 2.854 0.392 1 90.12 426 TRP A N 1
ATOM 3376 C CA . TRP A 1 426 ? -16.5 3.115 1.438 1 90.12 426 TRP A CA 1
ATOM 3377 C C . TRP A 1 426 ? -15.898 1.815 1.956 1 90.12 426 TRP A C 1
ATOM 3379 O O . TRP A 1 426 ? -16.609 0.822 2.137 1 90.12 426 TRP A O 1
ATOM 3389 N N . GLU A 1 427 ? -14.641 1.803 2.096 1 92.5 427 GLU A N 1
ATOM 3390 C CA . GLU A 1 427 ? -14.047 0.988 3.152 1 92.5 427 GLU A CA 1
ATOM 3391 C C . GLU A 1 427 ? -14.031 1.736 4.48 1 92.5 427 GLU A C 1
ATOM 3393 O O . GLU A 1 427 ? -13.555 2.871 4.555 1 92.5 427 GLU A O 1
ATOM 3398 N N . TYR A 1 428 ? -14.586 1.139 5.496 1 95.12 428 TYR A N 1
ATOM 3399 C CA . TYR A 1 428 ? -14.555 1.829 6.777 1 95.12 428 TYR A CA 1
ATOM 3400 C C . TYR A 1 428 ? -14.523 0.834 7.934 1 95.12 428 TYR A C 1
ATOM 3402 O O . TYR A 1 428 ? -14.93 -0.32 7.777 1 95.12 428 TYR A O 1
ATOM 3410 N N . TYR A 1 429 ? -13.984 1.272 8.992 1 97.38 429 TYR A N 1
ATOM 3411 C CA . TYR A 1 429 ? -13.867 0.507 10.227 1 97.38 429 TYR A CA 1
ATOM 3412 C C . TYR A 1 429 ? -14.242 1.356 11.438 1 97.38 429 TYR A C 1
ATOM 3414 O O . TYR A 1 429 ? -13.906 2.539 11.5 1 97.38 429 TYR A O 1
ATOM 3422 N N . GLN A 1 430 ? -14.969 0.813 12.32 1 97.81 430 GLN A N 1
ATOM 3423 C CA . GLN A 1 430 ? -15.266 1.462 13.594 1 97.81 430 GLN A CA 1
ATOM 3424 C C . GLN A 1 430 ? -14.531 0.779 14.742 1 97.81 430 GLN A C 1
ATOM 3426 O O . GLN A 1 430 ? -14.547 -0.448 14.852 1 97.81 430 GLN A O 1
ATOM 3431 N N . LEU A 1 431 ? -13.891 1.524 15.516 1 97.44 431 LEU A N 1
ATOM 3432 C CA . LEU A 1 431 ? -13.203 1.065 16.719 1 97.44 431 LEU A CA 1
ATOM 3433 C C . LEU A 1 431 ? -13.781 1.733 17.953 1 97.44 431 LEU A C 1
ATOM 3435 O O . LEU A 1 431 ? -13.992 2.949 17.984 1 97.44 431 LEU A O 1
ATOM 3439 N N . LYS A 1 432 ? -14.094 0.974 18.953 1 96.31 432 LYS A N 1
ATOM 3440 C CA . LYS A 1 432 ? -14.523 1.53 20.234 1 96.31 432 LYS A CA 1
ATOM 3441 C C . LYS A 1 432 ? -13.328 1.885 21.109 1 96.31 432 LYS A C 1
ATOM 3443 O O . LYS A 1 432 ? -12.469 1.04 21.375 1 96.31 432 LYS A O 1
ATOM 3448 N N . LEU A 1 433 ? -13.344 3.086 21.469 1 96.38 433 LEU A N 1
ATOM 3449 C CA . LEU A 1 433 ? -12.188 3.594 22.203 1 96.38 433 LEU A CA 1
ATOM 3450 C C . LEU A 1 433 ? -12.352 3.346 23.703 1 96.38 433 LEU A C 1
ATOM 3452 O O . LEU A 1 433 ? -13.469 3.328 24.219 1 96.38 433 LEU A O 1
ATOM 3456 N N . MET B 1 1 ? 21.812 -20.234 -25.922 1 35.91 1 MET B N 1
ATOM 3457 C CA . MET B 1 1 ? 23.203 -20.406 -25.469 1 35.91 1 MET B CA 1
ATOM 3458 C C . MET B 1 1 ? 23.281 -21.422 -24.344 1 35.91 1 MET B C 1
ATOM 3460 O O . MET B 1 1 ? 22.359 -21.516 -23.516 1 35.91 1 MET B O 1
ATOM 3464 N N . PRO B 1 2 ? 24.047 -22.312 -24.453 1 43.19 2 PRO B N 1
ATOM 3465 C CA . PRO B 1 2 ? 24.062 -23.312 -23.391 1 43.19 2 PRO B CA 1
ATOM 3466 C C . PRO B 1 2 ? 24.125 -22.688 -22 1 43.19 2 PRO B C 1
ATOM 3468 O O . PRO B 1 2 ? 24.828 -21.688 -21.797 1 43.19 2 PRO B O 1
ATOM 3471 N N . ILE B 1 3 ? 23.016 -22.906 -21.094 1 52.59 3 ILE B N 1
ATOM 3472 C CA . ILE B 1 3 ? 22.969 -22.578 -19.688 1 52.59 3 ILE B CA 1
ATOM 3473 C C . ILE B 1 3 ? 24.359 -22.734 -19.062 1 52.59 3 ILE B C 1
ATOM 3475 O O . ILE B 1 3 ? 24.672 -22.078 -18.062 1 52.59 3 ILE B O 1
ATOM 3479 N N . SER B 1 4 ? 25.203 -23.422 -19.812 1 60.81 4 SER B N 1
ATOM 3480 C CA . SER B 1 4 ? 26.469 -23.859 -19.219 1 60.81 4 SER B CA 1
ATOM 3481 C C . SER B 1 4 ? 27.406 -22.688 -18.984 1 60.81 4 SER B C 1
ATOM 3483 O O . SER B 1 4 ? 28.281 -22.734 -18.109 1 60.81 4 SER B O 1
ATOM 3485 N N . ASP B 1 5 ? 27.078 -21.5 -19.562 1 80.94 5 ASP B N 1
ATOM 3486 C CA . ASP B 1 5 ? 28.078 -20.453 -19.406 1 80.94 5 ASP B CA 1
ATOM 3487 C C . ASP B 1 5 ? 27.547 -19.328 -18.5 1 80.94 5 ASP B C 1
ATOM 3489 O O . ASP B 1 5 ? 28.281 -18.391 -18.172 1 80.94 5 ASP B O 1
ATOM 3493 N N . TRP B 1 6 ? 26.312 -19.562 -18 1 88.81 6 TRP B N 1
ATOM 3494 C CA . TRP B 1 6 ? 25.75 -18.5 -17.172 1 88.81 6 TRP B CA 1
ATOM 3495 C C . TRP B 1 6 ? 26.156 -18.688 -15.711 1 88.81 6 TRP B C 1
ATOM 3497 O O . TRP B 1 6 ? 26.438 -19.797 -15.266 1 88.81 6 TRP B O 1
ATOM 3507 N N . ARG B 1 7 ? 26.312 -17.516 -15.07 1 94.94 7 ARG B N 1
ATOM 3508 C CA . ARG B 1 7 ? 26.5 -17.438 -13.625 1 94.94 7 ARG B CA 1
ATOM 3509 C C . ARG B 1 7 ? 25.391 -16.609 -12.977 1 94.94 7 ARG B C 1
ATOM 3511 O O . ARG B 1 7 ? 24.609 -15.953 -13.664 1 94.94 7 ARG B O 1
ATOM 3518 N N . PHE B 1 8 ? 25.297 -16.781 -11.672 1 96.06 8 PHE B N 1
ATOM 3519 C CA . PHE B 1 8 ? 24.203 -16.141 -10.945 1 96.06 8 PHE B CA 1
ATOM 3520 C C . PHE B 1 8 ? 24.734 -15.367 -9.742 1 96.06 8 PHE B C 1
ATOM 3522 O O . PHE B 1 8 ? 25.609 -15.859 -9.023 1 96.06 8 PHE B O 1
ATOM 3529 N N . THR B 1 9 ? 24.25 -14.148 -9.602 1 96.31 9 THR B N 1
ATOM 3530 C CA . THR B 1 9 ? 24.672 -13.344 -8.461 1 96.31 9 THR B CA 1
ATOM 3531 C C . THR B 1 9 ? 24.25 -14 -7.148 1 96.31 9 THR B C 1
ATOM 3533 O O . THR B 1 9 ? 23.156 -14.555 -7.051 1 96.31 9 THR B O 1
ATOM 3536 N N . LYS B 1 10 ? 25.109 -13.82 -6.062 1 95.38 10 LYS B N 1
ATOM 3537 C CA . LYS B 1 10 ? 24.875 -14.555 -4.824 1 95.38 10 LYS B CA 1
ATOM 3538 C C . LYS B 1 10 ? 24.5 -13.609 -3.686 1 95.38 10 LYS B C 1
ATOM 3540 O O . LYS B 1 10 ? 23.859 -14.023 -2.715 1 95.38 10 LYS B O 1
ATOM 3545 N N . ASN B 1 11 ? 24.984 -12.367 -3.789 1 95.38 11 ASN B N 1
ATOM 3546 C CA . ASN B 1 11 ? 24.703 -11.391 -2.738 1 95.38 11 ASN B CA 1
ATOM 3547 C C . ASN B 1 11 ? 23.297 -10.805 -2.883 1 95.38 11 ASN B C 1
ATOM 3549 O O . ASN B 1 11 ? 22.719 -10.828 -3.971 1 95.38 11 ASN B O 1
ATOM 3553 N N . PRO B 1 12 ? 22.75 -10.367 -1.737 1 95.56 12 PRO B N 1
ATOM 3554 C CA . PRO B 1 12 ? 21.438 -9.742 -1.873 1 95.56 12 PRO B CA 1
ATOM 3555 C C . PRO B 1 12 ? 21.391 -8.695 -2.979 1 95.56 12 PRO B C 1
ATOM 3557 O O . PRO B 1 12 ? 20.391 -8.578 -3.689 1 95.56 12 PRO B O 1
ATOM 3560 N N . LEU B 1 13 ? 22.453 -7.949 -2.99 1 93.38 13 LEU B N 1
ATOM 3561 C CA . LEU B 1 13 ? 22.641 -6.98 -4.062 1 93.38 13 LEU B CA 1
ATOM 3562 C C . LEU B 1 13 ? 24.078 -6.969 -4.539 1 93.38 13 LEU B C 1
ATOM 3564 O O . LEU B 1 13 ? 25 -6.77 -3.742 1 93.38 13 LEU B O 1
ATOM 3568 N N . THR B 1 14 ? 24.312 -7.234 -5.832 1 94.12 14 THR B N 1
ATOM 3569 C CA . THR B 1 14 ? 25.625 -7.219 -6.453 1 94.12 14 THR B CA 1
ATOM 3570 C C . THR B 1 14 ? 25.812 -5.961 -7.293 1 94.12 14 THR B C 1
ATOM 3572 O O . THR B 1 14 ? 24.969 -5.629 -8.125 1 94.12 14 THR B O 1
ATOM 3575 N N . LEU B 1 15 ? 26.875 -5.285 -7.055 1 90.69 15 LEU B N 1
ATOM 3576 C CA . LEU B 1 15 ? 27.172 -4.055 -7.781 1 90.69 15 LEU B CA 1
ATOM 3577 C C . LEU B 1 15 ? 27.969 -4.34 -9.039 1 90.69 15 LEU B C 1
ATOM 3579 O O . LEU B 1 15 ? 28.906 -5.156 -9.016 1 90.69 15 LEU B O 1
ATOM 3583 N N . VAL B 1 16 ? 27.578 -3.773 -10.062 1 91.06 16 VAL B N 1
ATOM 3584 C CA . VAL B 1 16 ? 28.328 -3.799 -11.312 1 91.06 16 VAL B CA 1
ATOM 3585 C C . VAL B 1 16 ? 29.047 -2.463 -11.508 1 91.06 16 VAL B C 1
ATOM 3587 O O . VAL B 1 16 ? 28.438 -1.399 -11.367 1 91.06 16 VAL B O 1
ATOM 3590 N N . ARG B 1 17 ? 30.234 -2.541 -11.773 1 89.88 17 ARG B N 1
ATOM 3591 C CA . ARG B 1 17 ? 31.047 -1.336 -11.891 1 89.88 17 ARG B CA 1
ATOM 3592 C C . ARG B 1 17 ? 31.5 -1.115 -13.336 1 89.88 17 ARG B C 1
ATOM 3594 O O . ARG B 1 17 ? 31.625 -2.07 -14.102 1 89.88 17 ARG B O 1
ATOM 3601 N N . ASP B 1 18 ? 31.703 0.181 -13.609 1 85 18 ASP B N 1
ATOM 3602 C CA . ASP B 1 18 ? 32.094 0.588 -14.961 1 85 18 ASP B CA 1
ATOM 3603 C C . ASP B 1 18 ? 33.5 0.146 -15.281 1 85 18 ASP B C 1
ATOM 3605 O O . ASP B 1 18 ? 34.312 -0.086 -14.375 1 85 18 ASP B O 1
ATOM 3609 N N . SER B 1 19 ? 33.781 -0.206 -16.625 1 69.88 19 SER B N 1
ATOM 3610 C CA . SER B 1 19 ? 35.094 -0.622 -17.094 1 69.88 19 SER B CA 1
ATOM 3611 C C . SER B 1 19 ? 36.094 0.536 -17.062 1 69.88 19 SER B C 1
ATOM 3613 O O . SER B 1 19 ? 37.312 0.322 -16.938 1 69.88 19 SER B O 1
ATOM 3615 N N . LYS B 1 20 ? 35.562 1.734 -17.453 1 62.41 20 LYS B N 1
ATOM 3616 C CA . LYS B 1 20 ? 36.469 2.854 -17.594 1 62.41 20 LYS B CA 1
ATOM 3617 C C . LYS B 1 20 ? 37.031 3.273 -16.234 1 62.41 20 LYS B C 1
ATOM 3619 O O . LYS B 1 20 ? 36.281 3.4 -15.266 1 62.41 20 LYS B O 1
ATOM 3624 N N . LYS B 1 21 ? 38.281 2.779 -16.047 1 52.5 21 LYS B N 1
ATOM 3625 C CA . LYS B 1 21 ? 38.938 3.188 -14.805 1 52.5 21 LYS B CA 1
ATOM 3626 C C . LYS B 1 21 ? 38.938 4.707 -14.656 1 52.5 21 LYS B C 1
ATOM 3628 O O . LYS B 1 21 ? 39.344 5.426 -15.586 1 52.5 21 LYS B O 1
ATOM 3633 N N . SER B 1 22 ? 37.938 5.305 -14.086 1 46.25 22 SER B N 1
ATOM 3634 C CA . SER B 1 22 ? 38.25 6.688 -13.773 1 46.25 22 SER B CA 1
ATOM 3635 C C . SER B 1 22 ? 39.531 6.766 -12.93 1 46.25 22 SER B C 1
ATOM 3637 O O . SER B 1 22 ? 39.906 5.793 -12.281 1 46.25 22 SER B O 1
ATOM 3639 N N . SER B 1 23 ? 40.5 7.809 -13.227 1 43.22 23 SER B N 1
ATOM 3640 C CA . SER B 1 23 ? 41.688 8.078 -12.438 1 43.22 23 SER B CA 1
ATOM 3641 C C . SER B 1 23 ? 41.438 7.801 -10.961 1 43.22 23 SER B C 1
ATOM 3643 O O . SER B 1 23 ? 42.375 7.742 -10.172 1 43.22 23 SER B O 1
ATOM 3645 N N . LYS B 1 24 ? 40.25 8.266 -10.477 1 45.44 24 LYS B N 1
ATOM 3646 C CA . LYS B 1 24 ? 40.094 8.094 -9.039 1 45.44 24 LYS B CA 1
ATOM 3647 C C . LYS B 1 24 ? 39.844 6.629 -8.688 1 45.44 24 LYS B C 1
ATOM 3649 O O . LYS B 1 24 ? 39.344 5.863 -9.508 1 45.44 24 LYS B O 1
ATOM 3654 N N . LYS B 1 25 ? 40.125 5.93 -7.383 1 57.03 25 LYS B N 1
ATOM 3655 C CA . LYS B 1 25 ? 40.25 4.602 -6.785 1 57.03 25 LYS B CA 1
ATOM 3656 C C . LYS B 1 25 ? 39 3.748 -7.07 1 57.03 25 LYS B C 1
ATOM 3658 O O . LYS B 1 25 ? 39.125 2.527 -7.215 1 57.03 25 LYS B O 1
ATOM 3663 N N . ARG B 1 26 ? 37.844 4.059 -6.75 1 59.44 26 ARG B N 1
ATOM 3664 C CA . ARG B 1 26 ? 36.75 3.08 -6.777 1 59.44 26 ARG B CA 1
ATOM 3665 C C . ARG B 1 26 ? 35.906 3.24 -8.039 1 59.44 26 ARG B C 1
ATOM 3667 O O . ARG B 1 26 ? 35.531 4.359 -8.406 1 59.44 26 ARG B O 1
ATOM 3674 N N . ARG B 1 27 ? 35.719 2.26 -8.984 1 69.44 27 ARG B N 1
ATOM 3675 C CA . ARG B 1 27 ? 34.844 2.188 -10.156 1 69.44 27 ARG B CA 1
ATOM 3676 C C . ARG B 1 27 ? 33.406 2.592 -9.805 1 69.44 27 ARG B C 1
ATOM 3678 O O . ARG B 1 27 ? 32.906 2.246 -8.727 1 69.44 27 ARG B O 1
ATOM 3685 N N . LYS B 1 28 ? 32.938 3.451 -10.633 1 80.56 28 LYS B N 1
ATOM 3686 C CA . LYS B 1 28 ? 31.547 3.891 -10.461 1 80.56 28 LYS B CA 1
ATOM 3687 C C . LYS B 1 28 ? 30.578 2.725 -10.625 1 80.56 28 LYS B C 1
ATOM 3689 O O . LYS B 1 28 ? 30.734 1.897 -11.531 1 80.56 28 LYS B O 1
ATOM 3694 N N . THR B 1 29 ? 29.594 2.588 -9.758 1 86.06 29 THR B N 1
ATOM 3695 C CA . THR B 1 29 ? 28.531 1.59 -9.883 1 86.06 29 THR B CA 1
ATOM 3696 C C . THR B 1 29 ? 27.625 1.914 -11.062 1 86.06 29 THR B C 1
ATOM 3698 O O . THR B 1 29 ? 27.125 3.039 -11.18 1 86.06 29 THR B O 1
ATOM 3701 N N . ILE B 1 30 ? 27.391 0.949 -11.945 1 85.56 30 ILE B N 1
ATOM 3702 C CA . ILE B 1 30 ? 26.594 1.223 -13.133 1 85.56 30 ILE B CA 1
ATOM 3703 C C . ILE B 1 30 ? 25.328 0.362 -13.109 1 85.56 30 ILE B C 1
ATOM 3705 O O . ILE B 1 30 ? 24.391 0.603 -13.883 1 85.56 30 ILE B O 1
ATOM 3709 N N . ALA B 1 31 ? 25.266 -0.637 -12.289 1 88.06 31 ALA B N 1
ATOM 3710 C CA . ALA B 1 31 ? 24.078 -1.471 -12.148 1 88.06 31 ALA B CA 1
ATOM 3711 C C . ALA B 1 31 ? 24.062 -2.182 -10.797 1 88.06 31 ALA B C 1
ATOM 3713 O O . ALA B 1 31 ? 25.094 -2.311 -10.148 1 88.06 31 ALA B O 1
ATOM 3714 N N . ARG B 1 32 ? 22.953 -2.449 -10.398 1 90.81 32 ARG B N 1
ATOM 3715 C CA . ARG B 1 32 ? 22.719 -3.26 -9.203 1 90.81 32 ARG B CA 1
ATOM 3716 C C . ARG B 1 32 ? 21.875 -4.488 -9.539 1 90.81 32 ARG B C 1
ATOM 3718 O O . ARG B 1 32 ? 20.797 -4.367 -10.109 1 90.81 32 ARG B O 1
ATOM 3725 N N . LEU B 1 33 ? 22.406 -5.621 -9.219 1 92.56 33 LEU B N 1
ATOM 3726 C CA . LEU B 1 33 ? 21.75 -6.875 -9.555 1 92.56 33 LEU B CA 1
ATOM 3727 C C . LEU B 1 33 ? 21.281 -7.602 -8.297 1 92.56 33 LEU B C 1
ATOM 3729 O O . LEU B 1 33 ? 22.078 -7.816 -7.371 1 92.56 33 LEU B O 1
ATOM 3733 N N . LEU B 1 34 ? 20.047 -7.91 -8.258 1 94.81 34 LEU B N 1
ATOM 3734 C CA . LEU B 1 34 ? 19.5 -8.656 -7.129 1 94.81 34 LEU B CA 1
ATOM 3735 C C . LEU B 1 34 ? 20.047 -10.078 -7.105 1 94.81 34 LEU B C 1
ATOM 3737 O O . LEU B 1 34 ? 20.594 -10.562 -8.102 1 94.81 34 LEU B O 1
ATOM 3741 N N . MET B 1 35 ? 19.938 -10.719 -5.992 1 96.38 35 MET B N 1
ATOM 3742 C CA . MET B 1 35 ? 20.328 -12.117 -5.859 1 96.38 35 MET B CA 1
ATOM 3743 C C . MET B 1 35 ? 19.688 -12.977 -6.941 1 96.38 35 MET B C 1
ATOM 3745 O O . MET B 1 35 ? 18.484 -12.852 -7.207 1 96.38 35 MET B O 1
ATOM 3749 N N . GLY B 1 36 ? 20.469 -13.805 -7.594 1 95.44 36 GLY B N 1
ATOM 3750 C CA . GLY B 1 36 ? 19.953 -14.773 -8.547 1 95.44 36 GLY B CA 1
ATOM 3751 C C . GLY B 1 36 ? 19.922 -14.25 -9.977 1 95.44 36 GLY B C 1
ATOM 3752 O O . GLY B 1 36 ? 19.547 -14.969 -10.898 1 95.44 36 GLY B O 1
ATOM 3753 N N . GLU B 1 37 ? 20.359 -13.016 -10.148 1 93.56 37 GLU B N 1
ATOM 3754 C CA . GLU B 1 37 ? 20.391 -12.484 -11.508 1 93.56 37 GLU B CA 1
ATOM 3755 C C . GLU B 1 37 ? 21.453 -13.188 -12.352 1 93.56 37 GLU B C 1
ATOM 3757 O O . GLU B 1 37 ? 22.531 -13.531 -11.852 1 93.56 37 GLU B O 1
ATOM 3762 N N . TRP B 1 38 ? 21.141 -13.328 -13.625 1 92.69 38 TRP B N 1
ATOM 3763 C CA . TRP B 1 38 ? 22.047 -14.031 -14.531 1 92.69 38 TRP B CA 1
ATOM 3764 C C . TRP B 1 38 ? 23.109 -13.094 -15.078 1 92.69 38 TRP B C 1
ATOM 3766 O O . TRP B 1 38 ? 22.797 -11.961 -15.469 1 92.69 38 TRP B O 1
ATOM 3776 N N . VAL B 1 39 ? 24.312 -13.625 -15.039 1 93.31 39 VAL B N 1
ATOM 3777 C CA . VAL B 1 39 ? 25.422 -12.922 -15.68 1 93.31 39 VAL B CA 1
ATOM 3778 C C . VAL B 1 39 ? 26.219 -13.898 -16.531 1 93.31 39 VAL B C 1
ATOM 3780 O O . VAL B 1 39 ? 26.219 -15.102 -16.281 1 93.31 39 VAL B O 1
ATOM 3783 N N . LYS B 1 40 ? 26.797 -13.375 -17.547 1 94 40 LYS B N 1
ATOM 3784 C CA . LYS B 1 40 ? 27.688 -14.164 -18.391 1 94 40 LYS B CA 1
ATOM 3785 C C . LYS B 1 40 ? 29.125 -13.648 -18.328 1 94 40 LYS B C 1
ATOM 3787 O O . LYS B 1 40 ? 29.406 -12.531 -18.766 1 94 40 LYS B O 1
ATOM 3792 N N . PRO B 1 41 ? 29.984 -14.484 -17.844 1 94.19 41 PRO B N 1
ATOM 3793 C CA . PRO B 1 41 ? 31.375 -14.031 -17.812 1 94.19 41 PRO B CA 1
ATOM 3794 C C . PRO B 1 41 ? 31.953 -13.828 -19.203 1 94.19 41 PRO B C 1
ATOM 3796 O O . PRO B 1 41 ? 31.781 -14.68 -20.078 1 94.19 41 PRO B O 1
ATOM 3799 N N . ILE B 1 42 ? 32.562 -12.734 -19.391 1 94.06 42 ILE B N 1
ATOM 3800 C CA . ILE B 1 42 ? 33.25 -12.406 -20.625 1 94.06 42 ILE B CA 1
ATOM 3801 C C . ILE B 1 42 ? 34.75 -12.609 -20.438 1 94.06 42 ILE B C 1
ATOM 3803 O O . ILE B 1 42 ? 35.406 -13.195 -21.297 1 94.06 42 ILE B O 1
ATOM 3807 N N . ASP B 1 43 ? 35.281 -12.094 -19.375 1 93.62 43 ASP B N 1
ATOM 3808 C CA . ASP B 1 43 ? 36.656 -12.234 -18.953 1 93.62 43 ASP B CA 1
ATOM 3809 C C . ASP B 1 43 ? 36.781 -12.5 -17.453 1 93.62 43 ASP B C 1
ATOM 3811 O O . ASP B 1 43 ? 36.75 -11.562 -16.656 1 93.62 43 ASP B O 1
ATOM 3815 N N . MET B 1 44 ? 37 -13.75 -17.125 1 92.75 44 MET B N 1
ATOM 3816 C CA . MET B 1 44 ? 37.031 -14.172 -15.727 1 92.75 44 MET B CA 1
ATOM 3817 C C . MET B 1 44 ? 38.406 -13.945 -15.133 1 92.75 44 MET B C 1
ATOM 3819 O O . MET B 1 44 ? 39.406 -14.352 -15.711 1 92.75 44 MET B O 1
ATOM 3823 N N . LYS B 1 45 ? 38.406 -13.266 -14.078 1 92.5 45 LYS B N 1
ATOM 3824 C CA . LYS B 1 45 ? 39.625 -13.07 -13.305 1 92.5 45 LYS B CA 1
ATOM 3825 C C . LYS B 1 45 ? 39.406 -13.414 -11.836 1 92.5 45 LYS B C 1
ATOM 3827 O O . LYS B 1 45 ? 38.312 -13.805 -11.445 1 92.5 45 LYS B O 1
ATOM 3832 N N . ASN B 1 46 ? 40.469 -13.258 -11.031 1 90.56 46 ASN B N 1
ATOM 3833 C CA . ASN B 1 46 ? 40.406 -13.719 -9.648 1 90.56 46 ASN B CA 1
ATOM 3834 C C . ASN B 1 46 ? 39.625 -12.742 -8.766 1 90.56 46 ASN B C 1
ATOM 3836 O O . ASN B 1 46 ? 38.844 -13.164 -7.895 1 90.56 46 ASN B O 1
ATOM 3840 N N . THR B 1 47 ? 39.812 -11.57 -8.922 1 90.75 47 THR B N 1
ATOM 3841 C CA . THR B 1 47 ? 39.219 -10.586 -8.016 1 90.75 47 THR B CA 1
ATOM 3842 C C . THR B 1 47 ? 37.938 -9.992 -8.617 1 90.75 47 THR B C 1
ATOM 3844 O O . THR B 1 47 ? 36.906 -9.984 -7.98 1 90.75 47 THR B O 1
ATOM 3847 N N . GLU B 1 48 ? 38.094 -9.5 -9.875 1 93.44 48 GLU B N 1
ATOM 3848 C CA . GLU B 1 48 ? 36.969 -8.898 -10.609 1 93.44 48 GLU B CA 1
ATOM 3849 C C . GLU B 1 48 ? 36.875 -9.461 -12.023 1 93.44 48 GLU B C 1
ATOM 3851 O O . GLU B 1 48 ? 37.906 -9.672 -12.68 1 93.44 48 GLU B O 1
ATOM 3856 N N . SER B 1 49 ? 35.688 -9.734 -12.414 1 94.44 49 SER B N 1
ATOM 3857 C CA . SER B 1 49 ? 35.438 -10.297 -13.742 1 94.44 49 SER B CA 1
ATOM 3858 C C . SER B 1 49 ? 34.562 -9.383 -14.578 1 94.44 49 SER B C 1
ATOM 3860 O O . SER B 1 49 ? 33.625 -8.766 -14.055 1 94.44 49 SER B O 1
ATOM 3862 N N . LEU B 1 50 ? 34.844 -9.32 -15.781 1 94.44 50 LEU B N 1
ATOM 3863 C CA . LEU B 1 50 ? 33.938 -8.672 -16.719 1 94.44 50 LEU B CA 1
ATOM 3864 C C . LEU B 1 50 ? 32.812 -9.602 -17.094 1 94.44 50 LEU B C 1
ATOM 3866 O O . LEU B 1 50 ? 33.031 -10.742 -17.516 1 94.44 50 LEU B O 1
ATOM 3870 N N . VAL B 1 51 ? 31.609 -9.078 -16.859 1 93.56 51 VAL B N 1
ATOM 3871 C CA . VAL B 1 51 ? 30.438 -9.914 -17.125 1 93.56 51 VAL B CA 1
ATOM 3872 C C . VAL B 1 51 ? 29.453 -9.148 -18 1 93.56 51 VAL B C 1
ATOM 3874 O O . VAL B 1 51 ? 29.438 -7.914 -18 1 93.56 51 VAL B O 1
ATOM 3877 N N . ALA B 1 52 ? 28.688 -9.891 -18.797 1 92.06 52 ALA B N 1
ATOM 3878 C CA . ALA B 1 52 ? 27.5 -9.367 -19.469 1 92.06 52 ALA B CA 1
ATOM 3879 C C . ALA B 1 52 ? 26.25 -9.586 -18.609 1 92.06 52 ALA B C 1
ATOM 3881 O O . ALA B 1 52 ? 26.125 -10.625 -17.953 1 92.06 52 ALA B O 1
ATOM 3882 N N . TYR B 1 53 ? 25.438 -8.594 -18.516 1 89.25 53 TYR B N 1
ATOM 3883 C CA . TYR B 1 53 ? 24.188 -8.656 -17.766 1 89.25 53 TYR B CA 1
ATOM 3884 C C . TYR B 1 53 ? 23.109 -7.824 -18.453 1 89.25 53 TYR B C 1
ATOM 3886 O O . TYR B 1 53 ? 23.344 -6.68 -18.844 1 89.25 53 TYR B O 1
ATOM 3894 N N . ARG B 1 54 ? 21.844 -8.289 -18.562 1 83.06 54 ARG B N 1
ATOM 3895 C CA . ARG B 1 54 ? 20.656 -7.574 -19.031 1 83.06 54 ARG B CA 1
ATOM 3896 C C . ARG B 1 54 ? 21 -6.652 -20.188 1 83.06 54 ARG B C 1
ATOM 3898 O O . ARG B 1 54 ? 20.672 -5.461 -20.172 1 83.06 54 ARG B O 1
ATOM 3905 N N . GLY B 1 55 ? 21.797 -7.055 -21.047 1 78.31 55 GLY B N 1
ATOM 3906 C CA . GLY B 1 55 ? 22.109 -6.293 -22.25 1 78.31 55 GLY B CA 1
ATOM 3907 C C . GLY B 1 55 ? 23.297 -5.375 -22.078 1 78.31 55 GLY B C 1
ATOM 3908 O O . GLY B 1 55 ? 23.703 -4.695 -23.031 1 78.31 55 GLY B O 1
ATOM 3909 N N . GLY B 1 56 ? 23.859 -5.289 -20.844 1 83.25 56 GLY B N 1
ATOM 3910 C CA . GLY B 1 56 ? 25.047 -4.484 -20.578 1 83.25 56 GLY B CA 1
ATOM 3911 C C . GLY B 1 56 ? 26.25 -5.312 -20.156 1 83.25 56 GLY B C 1
ATOM 3912 O O . GLY B 1 56 ? 26.203 -6.543 -20.203 1 83.25 56 GLY B O 1
ATOM 3913 N N . LYS B 1 57 ? 27.312 -4.559 -19.938 1 90.06 57 LYS B N 1
ATOM 3914 C CA . LYS B 1 57 ? 28.531 -5.211 -19.453 1 90.06 57 LYS B CA 1
ATOM 3915 C C . LYS B 1 57 ? 29.203 -4.379 -18.375 1 90.06 57 LYS B C 1
ATOM 3917 O O . LYS B 1 57 ? 29.047 -3.156 -18.328 1 90.06 57 LYS B O 1
ATOM 3922 N N . GLY B 1 58 ? 29.75 -5.008 -17.484 1 90.12 58 GLY B N 1
ATOM 3923 C CA . GLY B 1 58 ? 30.5 -4.352 -16.422 1 90.12 58 GLY B CA 1
ATOM 3924 C C . GLY B 1 58 ? 31.25 -5.324 -15.539 1 90.12 58 GLY B C 1
ATOM 3925 O O . GLY B 1 58 ? 31.266 -6.531 -15.797 1 90.12 58 GLY B O 1
ATOM 3926 N N . TYR B 1 59 ? 31.984 -4.758 -14.609 1 92.75 59 TYR B N 1
ATOM 3927 C CA . TYR B 1 59 ? 32.812 -5.57 -13.734 1 92.75 59 TYR B CA 1
ATOM 3928 C C . TYR B 1 59 ? 32.062 -5.918 -12.445 1 92.75 59 TYR B C 1
ATOM 3930 O O . TYR B 1 59 ? 31.375 -5.078 -11.883 1 92.75 59 TYR B O 1
ATOM 3938 N N . VAL B 1 60 ? 32.219 -7.145 -12.047 1 94 60 VAL B N 1
ATOM 3939 C CA . VAL B 1 60 ? 31.656 -7.656 -10.805 1 94 60 VAL B CA 1
ATOM 3940 C C . VAL B 1 60 ? 32.719 -8.422 -10.031 1 94 60 VAL B C 1
ATOM 3942 O O . VAL B 1 60 ? 33.594 -9.07 -10.625 1 94 60 VAL B O 1
ATOM 3945 N N . ASP B 1 61 ? 32.688 -8.203 -8.719 1 95.38 61 ASP B N 1
ATOM 3946 C CA . ASP B 1 61 ? 33.562 -9.07 -7.941 1 95.38 61 ASP B CA 1
ATOM 3947 C C . ASP B 1 61 ? 33.312 -10.539 -8.258 1 95.38 61 ASP B C 1
ATOM 3949 O O . ASP B 1 61 ? 32.188 -11 -8.195 1 95.38 61 ASP B O 1
ATOM 3953 N N . THR B 1 62 ? 34.375 -11.266 -8.539 1 95.5 62 THR B N 1
ATOM 3954 C CA . THR B 1 62 ? 34.25 -12.656 -8.953 1 95.5 62 THR B CA 1
ATOM 3955 C C . THR B 1 62 ? 33.594 -13.5 -7.863 1 95.5 62 THR B C 1
ATOM 3957 O O . THR B 1 62 ? 32.875 -14.445 -8.156 1 95.5 62 THR B O 1
ATOM 3960 N N . SER B 1 63 ? 33.75 -13.125 -6.637 1 95.62 63 SER B N 1
ATOM 3961 C CA . SER B 1 63 ? 33.188 -13.852 -5.504 1 95.62 63 SER B CA 1
ATOM 3962 C C . SER B 1 63 ? 31.703 -13.617 -5.383 1 95.62 63 SER B C 1
ATOM 3964 O O . SER B 1 63 ? 31.016 -14.281 -4.598 1 95.62 63 SER B O 1
ATOM 3966 N N . ASP B 1 64 ? 31.141 -12.703 -6.207 1 96.12 64 ASP B N 1
ATOM 3967 C CA . ASP B 1 64 ? 29.75 -12.281 -6.039 1 96.12 64 ASP B CA 1
ATOM 3968 C C . ASP B 1 64 ? 28.812 -13.102 -6.93 1 96.12 64 ASP B C 1
ATOM 3970 O O . ASP B 1 64 ? 27.594 -12.891 -6.922 1 96.12 64 ASP B O 1
ATOM 3974 N N . PHE B 1 65 ? 29.328 -14 -7.695 1 94.75 65 PHE B N 1
ATOM 3975 C CA . PHE B 1 65 ? 28.469 -14.852 -8.523 1 94.75 65 PHE B CA 1
ATOM 3976 C C . PHE B 1 65 ? 28.984 -16.281 -8.523 1 94.75 65 PHE B C 1
ATOM 3978 O O . PHE B 1 65 ? 30.125 -16.547 -8.148 1 94.75 65 PHE B O 1
ATOM 3985 N N . SER B 1 66 ? 28.125 -17.219 -8.797 1 93 66 SER B N 1
ATOM 3986 C CA . SER B 1 66 ? 28.453 -18.641 -8.836 1 93 66 SER B CA 1
ATOM 3987 C C . SER B 1 66 ? 27.656 -19.375 -9.906 1 93 66 SER B C 1
ATOM 3989 O O . SER B 1 66 ? 26.875 -18.75 -10.641 1 93 66 SER B O 1
ATOM 3991 N N . THR B 1 67 ? 27.859 -20.656 -9.977 1 92.94 67 THR B N 1
ATOM 3992 C CA . THR B 1 67 ? 27.172 -21.469 -10.977 1 92.94 67 THR B CA 1
ATOM 3993 C C . THR B 1 67 ? 25.828 -21.969 -10.453 1 92.94 67 THR B C 1
ATOM 3995 O O . THR B 1 67 ? 25.031 -22.516 -11.203 1 92.94 67 THR B O 1
ATOM 3998 N N . LYS B 1 68 ? 25.641 -21.688 -9.188 1 90.44 68 LYS B N 1
ATOM 3999 C CA . LYS B 1 68 ? 24.422 -22.203 -8.578 1 90.44 68 LYS B CA 1
ATOM 4000 C C . LYS B 1 68 ? 23.234 -21.266 -8.82 1 90.44 68 LYS B C 1
ATOM 4002 O O . LYS B 1 68 ? 23.297 -20.094 -8.461 1 90.44 68 LYS B O 1
ATOM 4007 N N . ARG B 1 69 ? 22.172 -21.797 -9.359 1 92.88 69 ARG B N 1
ATOM 4008 C CA . ARG B 1 69 ? 20.969 -21 -9.586 1 92.88 69 ARG B CA 1
ATOM 4009 C C . ARG B 1 69 ? 20.109 -20.953 -8.336 1 92.88 69 ARG B C 1
ATOM 4011 O O . ARG B 1 69 ? 20.109 -21.891 -7.527 1 92.88 69 ARG B O 1
ATOM 4018 N N . MET B 1 70 ? 19.406 -19.875 -8.18 1 94.31 70 MET B N 1
ATOM 4019 C CA . MET B 1 70 ? 18.547 -19.656 -7.016 1 94.31 70 MET B CA 1
ATOM 4020 C C . MET B 1 70 ? 17.078 -19.828 -7.379 1 94.31 70 MET B C 1
ATOM 4022 O O . MET B 1 70 ? 16.734 -19.906 -8.555 1 94.31 70 MET B O 1
ATOM 4026 N N . LEU B 1 71 ? 16.297 -20.078 -6.344 1 96.81 71 LEU B N 1
ATOM 4027 C CA . LEU B 1 71 ? 14.859 -19.953 -6.535 1 96.81 71 LEU B CA 1
ATOM 4028 C C . LEU B 1 71 ? 14.461 -18.5 -6.789 1 96.81 71 LEU B C 1
ATOM 4030 O O . LEU B 1 71 ? 14.836 -17.609 -6.02 1 96.81 71 LEU B O 1
ATOM 4034 N N . GLU B 1 72 ? 13.805 -18.281 -7.926 1 98 72 GLU B N 1
ATOM 4035 C CA . GLU B 1 72 ? 13.297 -16.953 -8.258 1 98 72 GLU B CA 1
ATOM 4036 C C . GLU B 1 72 ? 11.781 -16.953 -8.367 1 98 72 GLU B C 1
ATOM 4038 O O . GLU B 1 72 ? 11.203 -17.781 -9.07 1 98 72 GLU B O 1
ATOM 4043 N N . ILE B 1 73 ? 11.188 -16.047 -7.66 1 98.81 73 ILE B N 1
ATOM 4044 C CA . ILE B 1 73 ? 9.75 -15.859 -7.773 1 98.81 73 ILE B CA 1
ATOM 4045 C C . ILE B 1 73 ? 9.445 -14.391 -8.078 1 98.81 73 ILE B C 1
ATOM 4047 O O . ILE B 1 73 ? 9.969 -13.492 -7.414 1 98.81 73 ILE B O 1
ATOM 4051 N N . TYR B 1 74 ? 8.672 -14.164 -9.117 1 98.69 74 TYR B N 1
ATOM 4052 C CA . TYR B 1 74 ? 8.203 -12.844 -9.516 1 98.69 74 TYR B CA 1
ATOM 4053 C C . TYR B 1 74 ? 6.703 -12.703 -9.297 1 98.69 74 TYR B C 1
ATOM 4055 O O . TYR B 1 74 ? 5.91 -13.398 -9.945 1 98.69 74 TYR B O 1
ATOM 4063 N N . PHE B 1 75 ? 6.332 -11.898 -8.359 1 98.81 75 PHE B N 1
ATOM 4064 C CA . PHE B 1 75 ? 4.938 -11.477 -8.297 1 98.81 75 PHE B CA 1
ATOM 4065 C C . PHE B 1 75 ? 4.688 -10.297 -9.227 1 98.81 75 PHE B C 1
ATOM 4067 O O . PHE B 1 75 ? 5.164 -9.188 -8.969 1 98.81 75 PHE B O 1
ATOM 4074 N N . LEU B 1 76 ? 3.936 -10.523 -10.242 1 98.06 76 LEU B N 1
ATOM 4075 C CA . LEU B 1 76 ? 3.807 -9.539 -11.32 1 98.06 76 LEU B CA 1
ATOM 4076 C C . LEU B 1 76 ? 2.689 -8.547 -11.016 1 98.06 76 LEU B C 1
ATOM 4078 O O . LEU B 1 76 ? 1.672 -8.914 -10.422 1 98.06 76 LEU B O 1
ATOM 4082 N N . ASP B 1 77 ? 2.896 -7.312 -11.422 1 94.5 77 ASP B N 1
ATOM 4083 C CA . ASP B 1 77 ? 1.847 -6.301 -11.344 1 94.5 77 ASP B CA 1
ATOM 4084 C C . ASP B 1 77 ? 0.857 -6.449 -12.5 1 94.5 77 ASP B C 1
ATOM 4086 O O . ASP B 1 77 ? 1.089 -5.934 -13.594 1 94.5 77 ASP B O 1
ATOM 4090 N N . VAL B 1 78 ? -0.298 -7.051 -12.18 1 94.12 78 VAL B N 1
ATOM 4091 C CA . VAL B 1 78 ? -1.329 -7.254 -13.188 1 94.12 78 VAL B CA 1
ATOM 4092 C C . VAL B 1 78 ? -2.588 -6.48 -12.805 1 94.12 78 VAL B C 1
ATOM 4094 O O . VAL B 1 78 ? -3.689 -6.816 -13.25 1 94.12 78 VAL B O 1
ATOM 4097 N N . GLY B 1 79 ? -2.363 -5.48 -11.945 1 90.69 79 GLY B N 1
ATOM 4098 C CA . GLY B 1 79 ? -3.539 -4.84 -11.367 1 90.69 79 GLY B CA 1
ATOM 4099 C C . GLY B 1 79 ? -4.324 -5.754 -10.445 1 90.69 79 GLY B C 1
ATOM 4100 O O . GLY B 1 79 ? -3.74 -6.469 -9.625 1 90.69 79 GLY B O 1
ATOM 4101 N N . GLN B 1 80 ? -5.605 -5.719 -10.539 1 91.44 80 GLN B N 1
ATOM 4102 C CA . GLN B 1 80 ? -6.445 -6.629 -9.766 1 91.44 80 GLN B CA 1
ATOM 4103 C C . GLN B 1 80 ? -6.328 -8.055 -10.289 1 91.44 80 GLN B C 1
ATOM 4105 O O . GLN B 1 80 ? -6.844 -8.375 -11.359 1 91.44 80 GLN B O 1
ATOM 4110 N N . GLY B 1 81 ? -5.605 -8.859 -9.531 1 94.88 81 GLY B N 1
ATOM 4111 C CA . GLY B 1 81 ? -5.402 -10.234 -9.969 1 94.88 81 GLY B CA 1
ATOM 4112 C C . GLY B 1 81 ? -4.055 -10.797 -9.555 1 94.88 81 GLY B C 1
ATOM 4113 O O . GLY B 1 81 ? -3.312 -10.156 -8.805 1 94.88 81 GLY B O 1
ATOM 4114 N N . ASP B 1 82 ? -3.811 -12.023 -10.016 1 97.62 82 ASP B N 1
ATOM 4115 C CA . ASP B 1 82 ? -2.555 -12.688 -9.688 1 97.62 82 ASP B CA 1
ATOM 4116 C C . ASP B 1 82 ? -1.854 -13.188 -10.945 1 97.62 82 ASP B C 1
ATOM 4118 O O . ASP B 1 82 ? -2.506 -13.656 -11.883 1 97.62 82 ASP B O 1
ATOM 4122 N N . ALA B 1 83 ? -0.638 -13.016 -11.016 1 98.75 83 ALA B N 1
ATOM 4123 C CA . ALA B 1 83 ? 0.292 -13.68 -11.93 1 98.75 83 ALA B CA 1
ATOM 4124 C C . ALA B 1 83 ? 1.668 -13.836 -11.289 1 98.75 83 ALA B C 1
ATOM 4126 O O . ALA B 1 83 ? 2.293 -12.852 -10.891 1 98.75 83 ALA B O 1
ATOM 4127 N N . ILE B 1 84 ? 2.119 -15.055 -11.148 1 98.94 84 ILE B N 1
ATOM 4128 C CA . ILE B 1 84 ? 3.361 -15.352 -10.445 1 98.94 84 ILE B CA 1
ATOM 4129 C C . ILE B 1 84 ? 4.262 -16.219 -11.32 1 98.94 84 ILE B C 1
ATOM 4131 O O . ILE B 1 84 ? 3.861 -17.297 -11.75 1 98.94 84 ILE B O 1
ATOM 4135 N N . LEU B 1 85 ? 5.445 -15.734 -11.625 1 98.88 85 LEU B N 1
ATOM 4136 C CA . LEU B 1 85 ? 6.453 -16.5 -12.352 1 98.88 85 LEU B CA 1
ATOM 4137 C C . LEU B 1 85 ? 7.457 -17.125 -11.391 1 98.88 85 LEU B C 1
ATOM 4139 O O . LEU B 1 85 ? 8.023 -16.438 -10.539 1 98.88 85 LEU B O 1
ATOM 4143 N N . VAL B 1 86 ? 7.613 -18.406 -11.484 1 98.19 86 VAL B N 1
ATOM 4144 C CA . VAL B 1 86 ? 8.57 -19.125 -10.656 1 98.19 86 VAL B CA 1
ATOM 4145 C C . VAL B 1 86 ? 9.664 -19.734 -11.539 1 98.19 86 VAL B C 1
ATOM 4147 O O . VAL B 1 86 ? 9.375 -20.438 -12.508 1 98.19 86 VAL B O 1
ATOM 4150 N N . GLN B 1 87 ? 10.844 -19.406 -11.297 1 96.31 87 GLN B N 1
ATOM 4151 C CA . GLN B 1 87 ? 12.031 -20.047 -11.852 1 96.31 87 GLN B CA 1
ATOM 4152 C C . GLN B 1 87 ? 12.734 -20.906 -10.797 1 96.31 87 GLN B C 1
ATOM 4154 O O . GLN B 1 87 ? 13.297 -20.375 -9.836 1 96.31 87 GLN B O 1
ATOM 4159 N N . THR B 1 88 ? 12.734 -22.203 -11.023 1 95.19 88 THR B N 1
ATOM 4160 C CA . THR B 1 88 ? 13.305 -23.094 -10.023 1 95.19 88 THR B CA 1
ATOM 4161 C C . THR B 1 88 ? 14.82 -23.188 -10.18 1 95.19 88 THR B C 1
ATOM 4163 O O . THR B 1 88 ? 15.367 -22.828 -11.227 1 95.19 88 THR B O 1
ATOM 4166 N N . PRO B 1 89 ? 15.508 -23.641 -9.164 1 92.56 89 PRO B N 1
ATOM 4167 C CA . PRO B 1 89 ? 16.969 -23.75 -9.219 1 92.56 89 PRO B CA 1
ATOM 4168 C C . PRO B 1 89 ? 17.453 -24.734 -10.273 1 92.56 89 PRO B C 1
ATOM 4170 O O . PRO B 1 89 ? 18.594 -24.672 -10.719 1 92.56 89 PRO B O 1
ATOM 4173 N N . ASP B 1 90 ? 16.656 -25.703 -10.641 1 90.5 90 ASP B N 1
ATOM 4174 C CA . ASP B 1 90 ? 17.016 -26.656 -11.688 1 90.5 90 ASP B CA 1
ATOM 4175 C C . ASP B 1 90 ? 16.516 -26.203 -13.055 1 90.5 90 ASP B C 1
ATOM 4177 O O . ASP B 1 90 ? 16.281 -27.016 -13.938 1 90.5 90 ASP B O 1
ATOM 4181 N N . ASP B 1 91 ? 16.125 -24.891 -13.156 1 89.88 91 ASP B N 1
ATOM 4182 C CA . ASP B 1 91 ? 15.875 -24.156 -14.391 1 89.88 91 ASP B CA 1
ATOM 4183 C C . ASP B 1 91 ? 14.516 -24.516 -14.977 1 89.88 91 ASP B C 1
ATOM 4185 O O . ASP B 1 91 ? 14.32 -24.453 -16.188 1 89.88 91 ASP B O 1
ATOM 4189 N N . ARG B 1 92 ? 13.656 -24.953 -14.18 1 93.62 92 ARG B N 1
ATOM 4190 C CA . ARG B 1 92 ? 12.273 -25.141 -14.602 1 93.62 92 ARG B CA 1
ATOM 4191 C C . ARG B 1 92 ? 11.453 -23.875 -14.367 1 93.62 92 ARG B C 1
ATOM 4193 O O . ARG B 1 92 ? 11.797 -23.062 -13.508 1 93.62 92 ARG B O 1
ATOM 4200 N N . ARG B 1 93 ? 10.398 -23.75 -15.164 1 96.56 93 ARG B N 1
ATOM 4201 C CA . ARG B 1 93 ? 9.609 -22.531 -15.148 1 96.56 93 ARG B CA 1
ATOM 4202 C C . ARG B 1 93 ? 8.125 -22.828 -14.953 1 96.56 93 ARG B C 1
ATOM 4204 O O . ARG B 1 93 ? 7.57 -23.688 -15.625 1 96.56 93 ARG B O 1
ATOM 4211 N N . ILE B 1 94 ? 7.562 -22.125 -14.039 1 98.31 94 ILE B N 1
ATOM 4212 C CA . ILE B 1 94 ? 6.145 -22.25 -13.734 1 98.31 94 ILE B CA 1
ATOM 4213 C C . ILE B 1 94 ? 5.477 -20.891 -13.75 1 98.31 94 ILE B C 1
ATOM 4215 O O . ILE B 1 94 ? 6.012 -19.922 -13.203 1 98.31 94 ILE B O 1
ATOM 4219 N N . LEU B 1 95 ? 4.391 -20.75 -14.438 1 98.81 95 LEU B N 1
ATOM 4220 C CA . LEU B 1 95 ? 3.539 -19.578 -14.336 1 98.81 95 LEU B CA 1
ATOM 4221 C C . LEU B 1 95 ? 2.244 -19.906 -13.594 1 98.81 95 LEU B C 1
ATOM 4223 O O . LEU B 1 95 ? 1.536 -20.844 -13.961 1 98.81 95 LEU B O 1
ATOM 4227 N N . ILE B 1 96 ? 2.029 -19.188 -12.539 1 98.94 96 ILE B N 1
ATOM 4228 C CA . ILE B 1 96 ? 0.803 -19.359 -11.766 1 98.94 96 ILE B CA 1
ATOM 4229 C C . ILE B 1 96 ? -0.128 -18.172 -12.008 1 98.94 96 ILE B C 1
ATOM 4231 O O . ILE B 1 96 ? 0.18 -17.047 -11.617 1 98.94 96 ILE B O 1
ATOM 4235 N N . ASP B 1 97 ? -1.266 -18.422 -12.656 1 98.81 97 ASP B N 1
ATOM 4236 C CA . ASP B 1 97 ? -2.25 -17.422 -13.047 1 98.81 97 ASP B CA 1
ATOM 4237 C C . ASP B 1 97 ? -1.646 -16.406 -14.023 1 98.81 97 ASP B C 1
ATOM 4239 O O . ASP B 1 97 ? -0.454 -16.469 -14.328 1 98.81 97 ASP B O 1
ATOM 4243 N N . GLY B 1 98 ? -2.598 -15.547 -14.57 1 98.25 98 GLY B N 1
ATOM 4244 C CA . GLY B 1 98 ? -2.131 -14.633 -15.602 1 98.25 98 GLY B CA 1
ATOM 4245 C C . GLY B 1 98 ? -2.719 -13.234 -15.469 1 98.25 98 GLY B C 1
ATOM 4246 O O . GLY B 1 98 ? -2.451 -12.367 -16.297 1 98.25 98 GLY B O 1
ATOM 4247 N N . GLY B 1 99 ? -3.488 -13.031 -14.43 1 96.19 99 GLY B N 1
ATOM 4248 C CA . GLY B 1 99 ? -4.141 -11.742 -14.281 1 96.19 99 GLY B CA 1
ATOM 4249 C C . GLY B 1 99 ? -5.375 -11.594 -15.148 1 96.19 99 GLY B C 1
ATOM 4250 O O . GLY B 1 99 ? -5.973 -12.594 -15.562 1 96.19 99 GLY B O 1
ATOM 4251 N N . ARG B 1 100 ? -5.809 -10.305 -15.438 1 93.38 100 ARG B N 1
ATOM 4252 C CA . ARG B 1 100 ? -7.074 -10.023 -16.094 1 93.38 100 ARG B CA 1
ATOM 4253 C C . ARG B 1 100 ? -6.852 -9.633 -17.562 1 93.38 100 ARG B C 1
ATOM 4255 O O . ARG B 1 100 ? -7.801 -9.562 -18.344 1 93.38 100 ARG B O 1
ATOM 4262 N N . ASP B 1 101 ? -5.586 -9.375 -17.875 1 92.12 101 ASP B N 1
ATOM 4263 C CA . ASP B 1 101 ? -5.305 -8.898 -19.219 1 92.12 101 ASP B CA 1
ATOM 4264 C C . ASP B 1 101 ? -3.916 -9.344 -19.688 1 92.12 101 ASP B C 1
ATOM 4266 O O . ASP B 1 101 ? -3.426 -10.398 -19.266 1 92.12 101 ASP B O 1
ATOM 4270 N N . GLY B 1 102 ? -3.324 -8.586 -20.547 1 94 102 GLY B N 1
ATOM 4271 C CA . GLY B 1 102 ? -2.098 -9.031 -21.188 1 94 102 GLY B CA 1
ATOM 4272 C C . GLY B 1 102 ? -0.847 -8.617 -20.438 1 94 102 GLY B C 1
ATOM 4273 O O . GLY B 1 102 ? 0.267 -8.766 -20.953 1 94 102 GLY B O 1
ATOM 4274 N N . LYS B 1 103 ? -0.972 -8.164 -19.219 1 93.56 103 LYS B N 1
ATOM 4275 C CA . LYS B 1 103 ? 0.169 -7.594 -18.516 1 93.56 103 LYS B CA 1
ATOM 4276 C C . LYS B 1 103 ? 1.203 -8.672 -18.188 1 93.56 103 LYS B C 1
ATOM 4278 O O . LYS B 1 103 ? 2.408 -8.43 -18.297 1 93.56 103 LYS B O 1
ATOM 4283 N N . ALA B 1 104 ? 0.749 -9.812 -17.75 1 97.56 104 ALA B N 1
ATOM 4284 C CA . ALA B 1 104 ? 1.695 -10.898 -17.5 1 97.56 104 ALA B CA 1
ATOM 4285 C C . ALA B 1 104 ? 2.451 -11.266 -18.781 1 97.56 104 ALA B C 1
ATOM 4287 O O . ALA B 1 104 ? 3.672 -11.43 -18.766 1 97.56 104 ALA B O 1
ATOM 4288 N N . HIS B 1 105 ? 1.717 -11.352 -19.859 1 98.19 105 HIS B N 1
ATOM 4289 C CA . HIS B 1 105 ? 2.318 -11.656 -21.156 1 98.19 105 HIS B CA 1
ATOM 4290 C C . HIS B 1 105 ? 3.338 -10.594 -21.547 1 98.19 105 HIS B C 1
ATOM 4292 O O . HIS B 1 105 ? 4.422 -10.922 -22.047 1 98.19 105 HIS B O 1
ATOM 4298 N N . SER B 1 106 ? 2.963 -9.359 -21.344 1 94.44 106 SER B N 1
ATOM 4299 C CA . SER B 1 106 ? 3.867 -8.258 -21.656 1 94.44 106 SER B CA 1
ATOM 4300 C C . SER B 1 106 ? 5.164 -8.359 -20.859 1 94.44 106 SER B C 1
ATOM 4302 O O . SER B 1 106 ? 6.246 -8.109 -21.391 1 94.44 106 SER B O 1
ATOM 4304 N N . PHE B 1 107 ? 5.031 -8.68 -19.656 1 95.31 107 PHE B N 1
ATOM 4305 C CA . PHE B 1 107 ? 6.219 -8.859 -18.828 1 95.31 107 PHE B CA 1
ATOM 4306 C C . PHE B 1 107 ? 7.102 -9.969 -19.391 1 95.31 107 PHE B C 1
ATOM 4308 O O . PHE B 1 107 ? 8.32 -9.805 -19.484 1 95.31 107 PHE B O 1
ATOM 4315 N N . LEU B 1 108 ? 6.5 -11.078 -19.703 1 97.12 108 LEU B N 1
ATOM 4316 C CA . LEU B 1 108 ? 7.246 -12.211 -20.234 1 97.12 108 LEU B CA 1
ATOM 4317 C C . LEU B 1 108 ? 7.941 -11.836 -21.547 1 97.12 108 LEU B C 1
ATOM 4319 O O . LEU B 1 108 ? 9.094 -12.211 -21.766 1 97.12 108 LEU B O 1
ATOM 4323 N N . LYS B 1 109 ? 7.211 -11.148 -22.359 1 95.5 109 LYS B N 1
ATOM 4324 C CA . LYS B 1 109 ? 7.805 -10.703 -23.609 1 95.5 109 LYS B CA 1
ATOM 4325 C C . LYS B 1 109 ? 9.039 -9.844 -23.375 1 95.5 109 LYS B C 1
ATOM 4327 O O . LYS B 1 109 ? 10.047 -9.969 -24.062 1 95.5 109 LYS B O 1
ATOM 4332 N N . TRP B 1 110 ? 8.852 -8.969 -22.391 1 91.06 110 TRP B N 1
ATOM 4333 C CA . TRP B 1 110 ? 9.969 -8.109 -22.047 1 91.06 110 TRP B CA 1
ATOM 4334 C C . TRP B 1 110 ? 11.109 -8.922 -21.438 1 91.06 110 TRP B C 1
ATOM 4336 O O . TRP B 1 110 ? 12.25 -8.836 -21.891 1 91.06 110 TRP B O 1
ATOM 4346 N N . LYS B 1 111 ? 10.859 -9.719 -20.438 1 92.44 111 LYS B N 1
ATOM 4347 C CA . LYS B 1 111 ? 11.875 -10.453 -19.688 1 92.44 111 LYS B CA 1
ATOM 4348 C C . LYS B 1 111 ? 12.68 -11.375 -20.594 1 92.44 111 LYS B C 1
ATOM 4350 O O . LYS B 1 111 ? 13.898 -11.484 -20.438 1 92.44 111 LYS B O 1
ATOM 4355 N N . TYR B 1 112 ? 12.016 -11.953 -21.531 1 93.81 112 TYR B N 1
ATOM 4356 C CA . TYR B 1 112 ? 12.68 -12.969 -22.328 1 93.81 112 TYR B CA 1
ATOM 4357 C C . TYR B 1 112 ? 12.961 -12.453 -23.734 1 93.81 112 TYR B C 1
ATOM 4359 O O . TYR B 1 112 ? 13.312 -1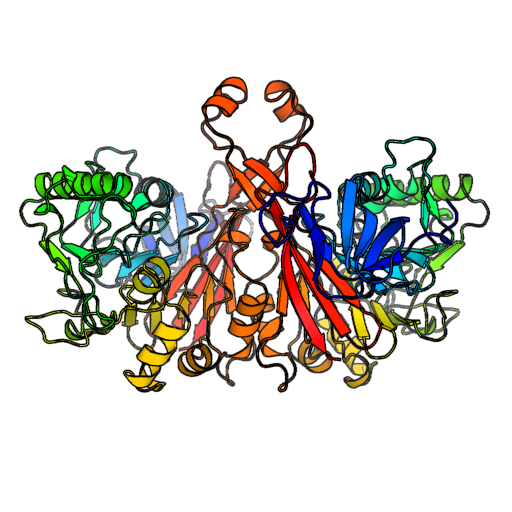3.227 -24.625 1 93.81 112 TYR B O 1
ATOM 4367 N N . ASN B 1 113 ? 12.727 -11.203 -24 1 91.88 113 ASN B N 1
ATOM 4368 C CA . ASN B 1 113 ? 12.977 -10.547 -25.266 1 91.88 113 ASN B CA 1
ATOM 4369 C C . ASN B 1 113 ? 12.312 -11.289 -26.422 1 91.88 113 ASN B C 1
ATOM 4371 O O . ASN B 1 113 ? 12.977 -11.648 -27.406 1 91.88 113 ASN B O 1
ATOM 4375 N N . LEU B 1 114 ? 11.078 -11.531 -26.312 1 94.25 114 LEU B N 1
ATOM 4376 C CA . LEU B 1 114 ? 10.328 -12.281 -27.312 1 94.25 114 LEU B CA 1
ATOM 4377 C C . LEU B 1 114 ? 10.047 -11.422 -28.547 1 94.25 114 LEU B C 1
ATOM 4379 O O . LEU B 1 114 ? 9.461 -11.898 -29.516 1 94.25 114 LEU B O 1
ATOM 4383 N N . LYS B 1 115 ? 10.461 -10.188 -28.484 1 91.94 115 LYS B N 1
ATOM 4384 C CA . LYS B 1 115 ? 10.461 -9.406 -29.719 1 91.94 115 LYS B CA 1
ATOM 4385 C C . LYS B 1 115 ? 11.391 -10.023 -30.75 1 91.94 115 LYS B C 1
ATOM 4387 O O . LYS B 1 115 ? 11.164 -9.891 -31.953 1 91.94 115 LYS B O 1
ATOM 4392 N N . LYS B 1 116 ? 12.375 -10.602 -30.234 1 93 116 LYS B N 1
ATOM 4393 C CA . LYS B 1 116 ? 13.234 -11.391 -31.109 1 93 116 LYS B CA 1
ATOM 4394 C C . LYS B 1 116 ? 12.578 -12.719 -31.469 1 93 116 LYS B C 1
ATOM 4396 O O . LYS B 1 116 ? 12.484 -13.617 -30.641 1 93 116 LYS B O 1
ATOM 4401 N N . THR B 1 117 ? 12.336 -12.906 -32.625 1 92.25 117 THR B N 1
ATOM 4402 C CA . THR B 1 117 ? 11.508 -14.016 -33.094 1 92.25 117 THR B CA 1
ATOM 4403 C C . THR B 1 117 ? 12.227 -15.344 -32.875 1 92.25 117 THR B C 1
ATOM 4405 O O . THR B 1 117 ? 11.602 -16.406 -32.906 1 92.25 117 THR B O 1
ATOM 4408 N N . THR B 1 118 ? 13.453 -15.273 -32.719 1 94.12 118 THR B N 1
ATOM 4409 C CA . THR B 1 118 ? 14.234 -16.5 -32.531 1 94.12 118 THR B CA 1
ATOM 4410 C C . THR B 1 118 ? 14.125 -16.984 -31.109 1 94.12 118 THR B C 1
ATOM 4412 O O . THR B 1 118 ? 14.43 -18.141 -30.812 1 94.12 118 THR B O 1
ATOM 4415 N N . ASN B 1 119 ? 13.734 -16.094 -30.188 1 94.38 119 ASN B N 1
ATOM 4416 C CA . ASN B 1 119 ? 13.633 -16.484 -28.781 1 94.38 119 ASN B CA 1
ATOM 4417 C C . ASN B 1 119 ? 12.344 -17.25 -28.5 1 94.38 119 ASN B C 1
ATOM 4419 O O . ASN B 1 119 ? 11.281 -16.922 -29.031 1 94.38 119 ASN B O 1
ATOM 4423 N N . LYS B 1 120 ? 12.516 -18.359 -27.828 1 95.75 120 LYS B N 1
ATOM 4424 C CA . LYS B 1 120 ? 11.391 -19.188 -27.406 1 95.75 120 LYS B CA 1
ATOM 4425 C C . LYS B 1 120 ? 11.477 -19.5 -25.906 1 95.75 120 LYS B C 1
ATOM 4427 O O . LYS B 1 120 ? 12.57 -19.625 -25.359 1 95.75 120 LYS B O 1
ATOM 4432 N N . ILE B 1 121 ? 10.312 -19.531 -25.375 1 95.62 121 ILE B N 1
ATOM 4433 C CA . ILE B 1 121 ? 10.281 -19.859 -23.953 1 95.62 121 ILE B CA 1
ATOM 4434 C C . ILE B 1 121 ? 9.383 -21.078 -23.734 1 95.62 121 ILE B C 1
ATOM 4436 O O . ILE B 1 121 ? 8.32 -21.203 -24.344 1 95.62 121 ILE B O 1
ATOM 4440 N N . HIS B 1 122 ? 9.867 -21.922 -22.891 1 97 122 HIS B N 1
ATOM 4441 C CA . HIS B 1 122 ? 9.141 -23.141 -22.531 1 97 122 HIS B CA 1
ATOM 4442 C C . HIS B 1 122 ? 8.734 -23.109 -21.062 1 97 122 HIS B C 1
ATOM 4444 O O . HIS B 1 122 ? 9.562 -22.828 -20.188 1 97 122 HIS B O 1
ATOM 4450 N N . PHE B 1 123 ? 7.473 -23.344 -20.766 1 97.94 123 PHE B N 1
ATOM 4451 C CA . PHE B 1 123 ? 6.988 -23.531 -19.406 1 97.94 123 PHE B CA 1
ATOM 4452 C C . PHE B 1 123 ? 6.766 -25 -19.094 1 97.94 123 PHE B C 1
ATOM 4454 O O . PHE B 1 123 ? 6.059 -25.688 -19.828 1 97.94 123 PHE B O 1
ATOM 4461 N N . ASP B 1 124 ? 7.398 -25.422 -18.016 1 97.25 124 ASP B N 1
ATOM 4462 C CA . ASP B 1 124 ? 7.156 -26.781 -17.562 1 97.25 124 ASP B CA 1
ATOM 4463 C C . ASP B 1 124 ? 5.723 -26.938 -17.062 1 97.25 124 ASP B C 1
ATOM 4465 O O . ASP B 1 124 ? 5.113 -28 -17.234 1 97.25 124 ASP B O 1
ATOM 4469 N N . ALA B 1 125 ? 5.234 -25.906 -16.469 1 98.31 125 ALA B N 1
ATOM 4470 C CA . ALA B 1 125 ? 3.848 -25.938 -16 1 98.31 125 ALA B CA 1
ATOM 4471 C C . ALA B 1 125 ? 3.236 -24.547 -16 1 98.31 125 ALA B C 1
ATOM 4473 O O . ALA B 1 125 ? 3.922 -23.562 -15.711 1 98.31 125 ALA B O 1
ATOM 4474 N N . ILE B 1 126 ? 1.986 -24.469 -16.266 1 98.69 126 ILE B N 1
ATOM 4475 C CA . ILE B 1 126 ? 1.121 -23.344 -15.953 1 98.69 126 ILE B CA 1
ATOM 4476 C C . ILE B 1 126 ? 0.013 -23.781 -15 1 98.69 126 ILE B C 1
ATOM 4478 O O . ILE B 1 126 ? -0.606 -24.828 -15.203 1 98.69 126 ILE B O 1
ATOM 4482 N N . VAL B 1 127 ? -0.157 -23.047 -13.945 1 98.81 127 VAL B N 1
ATOM 4483 C CA . VAL B 1 127 ? -1.2 -23.359 -12.977 1 98.81 127 VAL B CA 1
ATOM 4484 C C . VAL B 1 127 ? -2.246 -22.25 -12.961 1 98.81 127 VAL B C 1
ATOM 4486 O O . VAL B 1 127 ? -1.926 -21.078 -12.695 1 98.81 127 VAL B O 1
ATOM 4489 N N . MET B 1 128 ? -3.422 -22.547 -13.336 1 98.62 128 MET B N 1
ATOM 4490 C CA . MET B 1 128 ? -4.57 -21.672 -13.125 1 98.62 128 MET B CA 1
ATOM 4491 C C . MET B 1 128 ? -5.277 -21.984 -11.812 1 98.62 128 MET B C 1
ATOM 4493 O O . MET B 1 128 ? -5.93 -23.031 -11.695 1 98.62 128 MET B O 1
ATOM 4497 N N . THR B 1 129 ? -5.164 -21.109 -10.836 1 98.81 129 THR B N 1
ATOM 4498 C CA . THR B 1 129 ? -5.637 -21.438 -9.5 1 98.81 129 THR B CA 1
ATOM 4499 C C . THR B 1 129 ? -7.152 -21.625 -9.492 1 98.81 129 THR B C 1
ATOM 4501 O O . THR B 1 129 ? -7.664 -22.547 -8.844 1 98.81 129 THR B O 1
ATOM 4504 N N . HIS B 1 130 ? -7.875 -20.719 -10.125 1 98.5 130 HIS B N 1
ATOM 4505 C CA . HIS B 1 130 ? -9.32 -20.812 -10.305 1 98.5 130 HIS B CA 1
ATOM 4506 C C . HIS B 1 130 ? -9.773 -19.984 -11.5 1 98.5 130 HIS B C 1
ATOM 4508 O O . HIS B 1 130 ? -9.047 -19.109 -11.977 1 98.5 130 HIS B O 1
ATOM 4514 N N . PRO B 1 131 ? -10.977 -20.203 -12.023 1 97.56 131 PRO B N 1
ATOM 4515 C CA . PRO B 1 131 ? -11.289 -19.688 -13.359 1 97.56 131 PRO B CA 1
ATOM 4516 C C . PRO B 1 131 ? -11.922 -18.312 -13.328 1 97.56 131 PRO B C 1
ATOM 4518 O O . PRO B 1 131 ? -12.695 -17.953 -14.227 1 97.56 131 PRO B O 1
ATOM 4521 N N . ASP B 1 132 ? -11.625 -17.484 -12.359 1 95.62 132 ASP B N 1
ATOM 4522 C CA . ASP B 1 132 ? -12.039 -16.078 -12.422 1 95.62 132 ASP B CA 1
ATOM 4523 C C . ASP B 1 132 ? -11.188 -15.297 -13.414 1 95.62 132 ASP B C 1
ATOM 4525 O O . ASP B 1 132 ? -10.031 -15.641 -13.648 1 95.62 132 ASP B O 1
ATOM 4529 N N . GLN B 1 133 ? -11.734 -14.289 -13.938 1 95.12 133 GLN B N 1
ATOM 4530 C CA . GLN B 1 133 ? -11.117 -13.523 -15.016 1 95.12 133 GLN B CA 1
ATOM 4531 C C . GLN B 1 133 ? -9.766 -12.961 -14.594 1 95.12 133 GLN B C 1
ATOM 4533 O O . GLN B 1 133 ? -8.82 -12.953 -15.375 1 95.12 133 GLN B O 1
ATOM 4538 N N . ASP B 1 134 ? -9.656 -12.492 -13.367 1 94.62 134 ASP B N 1
ATOM 4539 C CA . ASP B 1 134 ? -8.438 -11.828 -12.914 1 94.62 134 ASP B CA 1
ATOM 4540 C C . ASP B 1 134 ? -7.352 -12.844 -12.562 1 94.62 134 ASP B C 1
ATOM 4542 O O . ASP B 1 134 ? -6.32 -12.492 -11.992 1 94.62 134 ASP B O 1
ATOM 4546 N N . HIS B 1 135 ? -7.508 -14.086 -12.922 1 97.25 135 HIS B N 1
ATOM 4547 C CA . HIS B 1 135 ? -6.512 -15.141 -12.82 1 97.25 135 HIS B CA 1
ATOM 4548 C C . HIS B 1 135 ? -6.309 -15.836 -14.164 1 97.25 135 HIS B C 1
ATOM 4550 O O . HIS B 1 135 ? -5.172 -16.078 -14.578 1 97.25 135 HIS B O 1
ATOM 4556 N N . ALA B 1 136 ? -7.402 -16.047 -14.883 1 97.62 136 ALA B N 1
ATOM 4557 C CA . ALA B 1 136 ? -7.395 -16.938 -16.047 1 97.62 136 ALA B CA 1
ATOM 4558 C C . ALA B 1 136 ? -7.211 -16.156 -17.344 1 97.62 136 ALA B C 1
ATOM 4560 O O . ALA B 1 136 ? -6.547 -16.625 -18.266 1 97.62 136 ALA B O 1
ATOM 4561 N N . LYS B 1 137 ? -7.777 -15.016 -17.391 1 97.25 137 LYS B N 1
ATOM 4562 C CA . LYS B 1 137 ? -7.863 -14.312 -18.672 1 97.25 137 LYS B CA 1
ATOM 4563 C C . LYS B 1 137 ? -6.48 -13.93 -19.188 1 97.25 137 LYS B C 1
ATOM 4565 O O . LYS B 1 137 ? -6.242 -13.914 -20.391 1 97.25 137 LYS B O 1
ATOM 4570 N N . GLY B 1 138 ? -5.605 -13.594 -18.281 1 97.69 138 GLY B N 1
ATOM 4571 C CA . GLY B 1 138 ? -4.258 -13.211 -18.672 1 97.69 138 GLY B CA 1
ATOM 4572 C C . GLY B 1 138 ? -3.439 -14.375 -19.203 1 97.69 138 GLY B C 1
ATOM 4573 O O . GLY B 1 138 ? -2.383 -14.172 -19.797 1 97.69 138 GLY B O 1
ATOM 4574 N N . LEU B 1 139 ? -3.887 -15.57 -19.031 1 98.62 139 LEU B N 1
ATOM 4575 C CA . LEU B 1 139 ? -3.197 -16.75 -19.547 1 98.62 139 LEU B CA 1
ATOM 4576 C C . LEU B 1 139 ? -3.467 -16.922 -21.047 1 98.62 139 LEU B C 1
ATOM 4578 O O . LEU B 1 139 ? -2.729 -17.625 -21.734 1 98.62 139 LEU B O 1
ATOM 4582 N N . VAL B 1 140 ? -4.52 -16.312 -21.531 1 98.44 140 VAL B N 1
ATOM 4583 C CA . VAL B 1 140 ? -4.934 -16.484 -22.906 1 98.44 140 VAL B CA 1
ATOM 4584 C C . VAL B 1 140 ? -3.826 -16 -23.844 1 98.44 140 VAL B C 1
ATOM 4586 O O . VAL B 1 140 ? -3.354 -16.75 -24.703 1 98.44 140 VAL B O 1
ATOM 4589 N N . PRO B 1 141 ? -3.359 -14.758 -23.672 1 98.31 141 PRO B N 1
ATOM 4590 C CA . PRO B 1 141 ? -2.281 -14.344 -24.562 1 98.31 141 PRO B CA 1
ATOM 4591 C C . PRO B 1 141 ? -0.995 -15.141 -24.359 1 98.31 141 PRO B C 1
ATOM 4593 O O . PRO B 1 141 ? -0.211 -15.305 -25.297 1 98.31 141 PRO B O 1
ATOM 4596 N N . VAL B 1 142 ? -0.735 -15.688 -23.203 1 98.69 142 VAL B N 1
ATOM 4597 C CA . VAL B 1 142 ? 0.46 -16.484 -22.938 1 98.69 142 VAL B CA 1
ATOM 4598 C C . VAL B 1 142 ? 0.387 -17.812 -23.688 1 98.69 142 VAL B C 1
ATOM 4600 O O . VAL B 1 142 ? 1.312 -18.156 -24.422 1 98.69 142 VAL B O 1
ATOM 4603 N N . LEU B 1 143 ? -0.697 -18.453 -23.562 1 98.62 143 LEU B N 1
ATOM 4604 C CA . LEU B 1 143 ? -0.892 -19.766 -24.188 1 98.62 143 LEU B CA 1
ATOM 4605 C C . LEU B 1 143 ? -0.982 -19.641 -25.703 1 98.62 143 LEU B C 1
ATOM 4607 O O . LEU B 1 143 ? -0.632 -20.578 -26.422 1 98.62 143 LEU B O 1
ATOM 4611 N N . SER B 1 144 ? -1.442 -18.5 -26.172 1 98.12 144 SER B N 1
ATOM 4612 C CA . SER B 1 144 ? -1.663 -18.297 -27.609 1 98.12 144 SER B CA 1
ATOM 4613 C C . SER B 1 144 ? -0.38 -17.875 -28.312 1 98.12 144 SER B C 1
ATOM 4615 O O . SER B 1 144 ? -0.302 -17.891 -29.547 1 98.12 144 SER B O 1
ATOM 4617 N N . ASP B 1 145 ? 0.559 -17.422 -27.578 1 98.06 145 ASP B N 1
ATOM 4618 C CA . ASP B 1 145 ? 1.785 -16.891 -28.172 1 98.06 145 ASP B CA 1
ATOM 4619 C C . ASP B 1 145 ? 2.582 -18 -28.859 1 98.06 145 ASP B C 1
ATOM 4621 O O . ASP B 1 145 ? 2.938 -19 -28.234 1 98.06 145 ASP B O 1
ATOM 4625 N N . PRO B 1 146 ? 2.979 -17.844 -30.141 1 97.12 146 PRO B N 1
ATOM 4626 C CA . PRO B 1 146 ? 3.684 -18.891 -30.875 1 97.12 146 PRO B CA 1
ATOM 4627 C C . PRO B 1 146 ? 5.082 -19.156 -30.328 1 97.12 146 PRO B C 1
ATOM 4629 O O . PRO B 1 146 ? 5.672 -20.203 -30.609 1 97.12 146 PRO B O 1
ATOM 4632 N N . GLN B 1 147 ? 5.578 -18.234 -29.562 1 97.94 147 GLN B N 1
ATOM 4633 C CA . GLN B 1 147 ? 6.938 -18.375 -29.047 1 97.94 147 GLN B CA 1
ATOM 4634 C C . GLN B 1 147 ? 6.945 -19.016 -27.672 1 97.94 147 GLN B C 1
ATOM 4636 O O . GLN B 1 147 ? 8.008 -19.219 -27.078 1 97.94 147 GLN B O 1
ATOM 4641 N N . ILE B 1 148 ? 5.781 -19.391 -27.172 1 98.38 148 ILE B N 1
ATOM 4642 C CA . ILE B 1 148 ? 5.668 -19.969 -25.844 1 98.38 148 ILE B CA 1
ATOM 4643 C C . ILE B 1 148 ? 5.074 -21.375 -25.938 1 98.38 148 ILE B C 1
ATOM 4645 O O . ILE B 1 148 ? 3.998 -21.562 -26.516 1 98.38 148 ILE B O 1
ATOM 4649 N N . THR B 1 149 ? 5.781 -22.359 -25.422 1 98.31 149 THR B N 1
ATOM 4650 C CA . THR B 1 149 ? 5.277 -23.719 -25.328 1 98.31 149 THR B CA 1
ATOM 4651 C C . THR B 1 149 ? 5.117 -24.141 -23.875 1 98.31 149 THR B C 1
ATOM 4653 O O . THR B 1 149 ? 5.727 -23.547 -22.984 1 98.31 149 THR B O 1
ATOM 4656 N N . VAL B 1 150 ? 4.27 -25.078 -23.609 1 98.38 150 VAL B N 1
ATOM 4657 C CA . VAL B 1 150 ? 3.955 -25.5 -22.25 1 98.38 150 VAL B CA 1
ATOM 4658 C C . VAL B 1 150 ? 3.842 -27.031 -22.203 1 98.38 150 VAL B C 1
ATOM 4660 O O . VAL B 1 150 ? 3.305 -27.641 -23.125 1 98.38 150 VAL B O 1
ATOM 4663 N N . ASP B 1 151 ? 4.34 -27.656 -21.125 1 97.88 151 ASP B N 1
ATOM 4664 C CA . ASP B 1 151 ? 4.246 -29.094 -20.969 1 97.88 151 ASP B CA 1
ATOM 4665 C C . ASP B 1 151 ? 2.928 -29.5 -20.312 1 97.88 151 ASP B C 1
ATOM 4667 O O . ASP B 1 151 ? 2.301 -30.484 -20.703 1 97.88 151 ASP B O 1
ATOM 4671 N N . SER B 1 152 ? 2.59 -28.75 -19.297 1 98.19 152 SER B N 1
ATOM 4672 C CA . SER B 1 152 ? 1.405 -29.125 -18.516 1 98.19 152 SER B CA 1
ATOM 4673 C C . SER B 1 152 ? 0.622 -27.891 -18.078 1 98.19 152 SER B C 1
ATOM 4675 O O . SER B 1 152 ? 1.211 -26.875 -17.719 1 98.19 152 SER B O 1
ATOM 4677 N N . VAL B 1 153 ? -0.638 -27.938 -18.125 1 98.5 153 VAL B N 1
ATOM 4678 C CA . VAL B 1 153 ? -1.527 -26.938 -17.547 1 98.5 153 VAL B CA 1
ATOM 4679 C C . VAL B 1 153 ? -2.359 -27.562 -16.422 1 98.5 153 VAL B C 1
ATOM 4681 O O . VAL B 1 153 ? -3.051 -28.562 -16.641 1 98.5 153 VAL B O 1
ATOM 4684 N N . TYR B 1 154 ? -2.246 -27.016 -15.273 1 98.56 154 TYR B N 1
ATOM 4685 C CA . TYR B 1 154 ? -2.992 -27.484 -14.109 1 98.56 154 TYR B CA 1
ATOM 4686 C C . TYR B 1 154 ? -4.055 -26.469 -13.703 1 98.56 154 TYR B C 1
ATOM 4688 O O . TYR B 1 154 ? -3.879 -25.266 -13.891 1 98.56 154 TYR B O 1
ATOM 4696 N N . HIS B 1 155 ? -5.105 -26.922 -13.172 1 98.38 155 HIS B N 1
ATOM 4697 C CA . HIS B 1 155 ? -6.207 -26.078 -12.703 1 98.38 155 HIS B CA 1
ATOM 4698 C C . HIS B 1 155 ? -6.996 -26.781 -11.602 1 98.38 155 HIS B C 1
ATOM 4700 O O . HIS B 1 155 ? -6.641 -27.875 -11.172 1 98.38 155 HIS B O 1
ATOM 4706 N N . ASN B 1 156 ? -8.062 -26.125 -11.07 1 98.44 156 ASN B N 1
ATOM 4707 C CA . ASN B 1 156 ? -8.766 -26.688 -9.93 1 98.44 156 ASN B CA 1
ATOM 4708 C C . ASN B 1 156 ? -9.922 -27.594 -10.367 1 98.44 156 ASN B C 1
ATOM 4710 O O . ASN B 1 156 ? -10.641 -28.141 -9.523 1 98.44 156 ASN B O 1
ATOM 4714 N N . GLY B 1 157 ? -10.203 -27.734 -11.672 1 97.38 157 GLY B N 1
ATOM 4715 C CA . GLY B 1 157 ? -11.227 -28.641 -12.203 1 97.38 157 GLY B CA 1
ATOM 4716 C C . GLY B 1 157 ? -12.578 -27.984 -12.336 1 97.38 157 GLY B C 1
ATOM 4717 O O . GLY B 1 157 ? -13.516 -28.578 -12.867 1 97.38 157 GLY B O 1
ATOM 4718 N N . ILE B 1 158 ? -12.703 -26.734 -11.852 1 98.06 158 ILE B N 1
ATOM 4719 C CA . ILE B 1 158 ? -13.984 -26.047 -11.906 1 98.06 158 ILE B CA 1
ATOM 4720 C C . ILE B 1 158 ? -14.094 -25.266 -13.219 1 98.06 158 ILE B C 1
ATOM 4722 O O . ILE B 1 158 ? -13.164 -24.562 -13.602 1 98.06 158 ILE B O 1
ATOM 4726 N N . VAL B 1 159 ? -15.242 -25.375 -13.883 1 96.94 159 VAL B N 1
ATOM 4727 C CA . VAL B 1 159 ? -15.477 -24.75 -15.18 1 96.94 159 VAL B CA 1
ATOM 4728 C C . VAL B 1 159 ? -16.547 -23.672 -15.047 1 96.94 159 VAL B C 1
ATOM 4730 O O . VAL B 1 159 ? -17.469 -23.797 -14.25 1 96.94 159 VAL B O 1
ATOM 4733 N N . ARG B 1 160 ? -16.328 -22.625 -15.789 1 96.75 160 ARG B N 1
ATOM 4734 C CA . ARG B 1 160 ? -17.375 -21.609 -15.875 1 96.75 160 ARG B CA 1
ATOM 4735 C C . ARG B 1 160 ? -18.281 -21.844 -17.078 1 96.75 160 ARG B C 1
ATOM 4737 O O . ARG B 1 160 ? -17.812 -21.812 -18.219 1 96.75 160 ARG B O 1
ATOM 4744 N N . PHE B 1 161 ? -19.547 -21.969 -16.812 1 96.44 161 PHE B N 1
ATOM 4745 C CA . PHE B 1 161 ? -20.531 -22.219 -17.859 1 96.44 161 PHE B CA 1
ATOM 4746 C C . PHE B 1 161 ? -21.359 -20.969 -18.125 1 96.44 161 PHE B C 1
ATOM 4748 O O . PHE B 1 161 ? -21.281 -19.984 -17.391 1 96.44 161 PHE B O 1
ATOM 4755 N N . LYS B 1 162 ? -22.062 -21.016 -19.172 1 94.62 162 LYS B N 1
ATOM 4756 C CA . LYS B 1 162 ? -22.984 -19.922 -19.484 1 94.62 162 LYS B CA 1
ATOM 4757 C C . LYS B 1 162 ? -23.922 -19.641 -18.312 1 94.62 162 LYS B C 1
ATOM 4759 O O . LYS B 1 162 ? -24.328 -20.562 -17.594 1 94.62 162 LYS B O 1
ATOM 4764 N N . GLY B 1 163 ? -24.203 -18.328 -18.141 1 91.88 163 GLY B N 1
ATOM 4765 C CA . GLY B 1 163 ? -25.141 -17.938 -17.094 1 91.88 163 GLY B CA 1
ATOM 4766 C C . GLY B 1 163 ? -24.516 -17.938 -15.711 1 91.88 163 GLY B C 1
ATOM 4767 O O . GLY B 1 163 ? -25.203 -18.188 -14.719 1 91.88 163 GLY B O 1
ATOM 4768 N N . ASP B 1 164 ? -23.203 -17.891 -15.633 1 89.81 164 ASP B N 1
ATOM 4769 C CA . ASP B 1 164 ? -22.453 -17.797 -14.383 1 89.81 164 ASP B CA 1
ATOM 4770 C C . ASP B 1 164 ? -22.609 -19.078 -13.562 1 89.81 164 ASP B C 1
ATOM 4772 O O . ASP B 1 164 ? -22.688 -19.031 -12.336 1 89.81 164 ASP B O 1
ATOM 4776 N N . LYS B 1 165 ? -22.688 -20.156 -14.227 1 94.38 165 LYS B N 1
ATOM 4777 C CA . LYS B 1 165 ? -22.781 -21.453 -13.57 1 94.38 165 LYS B CA 1
ATOM 4778 C C . LYS B 1 165 ? -21.406 -22.125 -13.477 1 94.38 165 LYS B C 1
ATOM 4780 O O . LYS B 1 165 ? -20.516 -21.844 -14.273 1 94.38 165 LYS B O 1
ATOM 4785 N N . ILE B 1 166 ? -21.047 -23.109 -12.469 1 95.56 166 ILE B N 1
ATOM 4786 C CA . ILE B 1 166 ? -19.719 -23.688 -12.297 1 95.56 166 ILE B CA 1
ATOM 4787 C C . ILE B 1 166 ? -19.812 -25.219 -12.273 1 95.56 166 ILE B C 1
ATOM 4789 O O . ILE B 1 166 ? -18.812 -25.906 -12.086 1 95.56 166 ILE B O 1
ATOM 4793 N N . GLY B 1 167 ? -20.984 -25.859 -12.438 1 93.69 167 GLY B N 1
ATOM 4794 C CA . GLY B 1 167 ? -21.188 -27.297 -12.383 1 93.69 167 GLY B CA 1
ATOM 4795 C C . GLY B 1 167 ? -22.328 -27.688 -11.477 1 93.69 167 GLY B C 1
ATOM 4796 O O . GLY B 1 167 ? -22.953 -26.844 -10.844 1 93.69 167 GLY B O 1
ATOM 4797 N N . LYS B 1 168 ? -22.5 -28.953 -11.438 1 96 168 LYS B N 1
ATOM 4798 C CA . LYS B 1 168 ? -23.625 -29.469 -10.664 1 96 168 LYS B CA 1
ATOM 4799 C C . LYS B 1 168 ? -23.328 -29.453 -9.172 1 96 168 LYS B C 1
ATOM 4801 O O . LYS B 1 168 ? -22.219 -29.781 -8.742 1 96 168 LYS B O 1
ATOM 4806 N N . ILE B 1 169 ? -24.266 -28.953 -8.383 1 96.75 169 ILE B N 1
ATOM 4807 C CA . ILE B 1 169 ? -24.172 -28.906 -6.926 1 96.75 169 ILE B CA 1
ATOM 4808 C C . ILE B 1 169 ? -25.156 -29.906 -6.316 1 96.75 169 ILE B C 1
ATOM 4810 O O . ILE B 1 169 ? -26.344 -29.906 -6.648 1 96.75 169 ILE B O 1
ATOM 4814 N N . LYS B 1 170 ? -24.688 -30.828 -5.559 1 96.19 170 LYS B N 1
ATOM 4815 C CA . LYS B 1 170 ? -25.5 -31.781 -4.812 1 96.19 170 LYS B CA 1
ATOM 4816 C C . LYS B 1 170 ? -25.094 -31.812 -3.34 1 96.19 170 LYS B C 1
ATOM 4818 O O . LYS B 1 170 ? -23.922 -31.953 -3.016 1 96.19 170 LYS B O 1
ATOM 4823 N N . ASN B 1 171 ? -26.094 -31.625 -2.375 1 95.81 171 ASN B N 1
ATOM 4824 C CA . ASN B 1 171 ? -25.844 -31.688 -0.938 1 95.81 171 ASN B CA 1
ATOM 4825 C C . ASN B 1 171 ? -24.719 -30.75 -0.521 1 95.81 171 ASN B C 1
ATOM 4827 O O . ASN B 1 171 ? -23.766 -31.188 0.152 1 95.81 171 ASN B O 1
ATOM 4831 N N . LYS B 1 172 ? -24.641 -29.531 -1.062 1 96.38 172 LYS B N 1
ATOM 4832 C CA . LYS B 1 172 ? -23.688 -28.469 -0.746 1 96.38 172 LYS B CA 1
ATOM 4833 C C . LYS B 1 172 ? -22.266 -28.859 -1.179 1 96.38 172 LYS B C 1
ATOM 4835 O O . LYS B 1 172 ? -21.297 -28.484 -0.527 1 96.38 172 LYS B O 1
ATOM 4840 N N . GLN B 1 173 ? -22.234 -29.656 -2.205 1 97.81 173 GLN B N 1
ATOM 4841 C CA . GLN B 1 173 ? -20.969 -30.047 -2.799 1 97.81 173 GLN B CA 1
ATOM 4842 C C . GLN B 1 173 ? -20.984 -29.859 -4.312 1 97.81 173 GLN B C 1
ATOM 4844 O O . GLN B 1 173 ? -21.984 -30.141 -4.969 1 97.81 173 GLN B O 1
ATOM 4849 N N . LEU B 1 174 ? -19.953 -29.312 -4.762 1 98.25 174 LEU B N 1
ATOM 4850 C CA . LEU B 1 174 ? -19.734 -29.297 -6.203 1 98.25 174 LEU B CA 1
ATOM 4851 C C . LEU B 1 174 ? -19.266 -30.656 -6.703 1 98.25 174 LEU B C 1
ATOM 4853 O O . LEU B 1 174 ? -18.172 -31.109 -6.34 1 98.25 174 LEU B O 1
ATOM 4857 N N . VAL B 1 175 ? -20.016 -31.359 -7.645 1 97.19 175 VAL B N 1
ATOM 4858 C CA . VAL B 1 175 ? -19.766 -32.781 -7.938 1 97.19 175 VAL B CA 1
ATOM 4859 C C . VAL B 1 175 ? -19.406 -32.938 -9.414 1 97.19 175 VAL B C 1
ATOM 4861 O O . VAL B 1 175 ? -19.172 -34.062 -9.883 1 97.19 175 VAL B O 1
ATOM 4864 N N . GLU B 1 176 ? -19.438 -31.859 -10.117 1 95.94 176 GLU B N 1
ATOM 4865 C CA . GLU B 1 176 ? -19.047 -31.875 -11.523 1 95.94 176 GLU B CA 1
ATOM 4866 C C . GLU B 1 176 ? -17.75 -31.109 -11.758 1 95.94 176 GLU B C 1
ATOM 4868 O O . GLU B 1 176 ? -17.75 -29.875 -11.789 1 95.94 176 GLU B O 1
ATOM 4873 N N . LEU B 1 177 ? -16.672 -31.797 -11.852 1 96.19 177 LEU B N 1
ATOM 4874 C CA . LEU B 1 177 ? -15.336 -31.281 -12.078 1 96.19 177 LEU B CA 1
ATOM 4875 C C . LEU B 1 177 ? -14.695 -31.922 -13.305 1 96.19 177 LEU B C 1
ATOM 4877 O O . LEU B 1 177 ? -15.125 -33 -13.734 1 96.19 177 LEU B O 1
ATOM 4881 N N . TYR B 1 178 ? -13.742 -31.25 -13.859 1 94.88 178 TYR B N 1
ATOM 4882 C CA . TYR B 1 178 ? -13.172 -31.719 -15.117 1 94.88 178 TYR B CA 1
ATOM 4883 C C . TYR B 1 178 ? -11.648 -31.719 -15.055 1 94.88 178 TYR B C 1
ATOM 4885 O O . TYR B 1 178 ? -11.047 -30.844 -14.43 1 94.88 178 TYR B O 1
ATOM 4893 N N . ASP B 1 179 ? -11.055 -32.656 -15.695 1 94.44 179 ASP B N 1
ATOM 4894 C CA . ASP B 1 179 ? -9.617 -32.625 -15.953 1 94.44 179 ASP B CA 1
ATOM 4895 C C . ASP B 1 179 ? -9.297 -31.844 -17.219 1 94.44 179 ASP B C 1
ATOM 4897 O O . ASP B 1 179 ? -9.133 -30.625 -17.172 1 94.44 179 ASP B O 1
ATOM 4901 N N . ASP B 1 180 ? -9.438 -32.406 -18.359 1 95.62 180 ASP B N 1
ATOM 4902 C CA . ASP B 1 180 ? -9.18 -31.734 -19.625 1 95.62 180 ASP B CA 1
ATOM 4903 C C . ASP B 1 180 ? -10.391 -30.922 -20.078 1 95.62 180 ASP B C 1
ATOM 4905 O O . ASP B 1 180 ? -11.312 -31.453 -20.703 1 95.62 180 ASP B O 1
ATOM 4909 N N . VAL B 1 181 ? -10.32 -29.703 -19.812 1 95.75 181 VAL B N 1
ATOM 4910 C CA . VAL B 1 181 ? -11.461 -28.812 -20.031 1 95.75 181 VAL B CA 1
ATOM 4911 C C . VAL B 1 181 ? -11.672 -28.578 -21.516 1 95.75 181 VAL B C 1
ATOM 4913 O O . VAL B 1 181 ? -12.703 -28.031 -21.938 1 95.75 181 VAL B O 1
ATOM 4916 N N . THR B 1 182 ? -10.695 -28.938 -22.375 1 95.81 182 THR B N 1
ATOM 4917 C CA . THR B 1 182 ? -10.828 -28.75 -23.828 1 95.81 182 THR B CA 1
ATOM 4918 C C . THR B 1 182 ? -11.844 -29.719 -24.406 1 95.81 182 THR B C 1
ATOM 4920 O O . THR B 1 182 ? -12.281 -29.562 -25.547 1 95.81 182 THR B O 1
ATOM 4923 N N . GLU B 1 183 ? -12.258 -30.672 -23.656 1 94.5 183 GLU B N 1
ATOM 4924 C CA . GLU B 1 183 ? -13.203 -31.688 -24.109 1 94.5 183 GLU B CA 1
ATOM 4925 C C . GLU B 1 183 ? -14.648 -31.219 -23.938 1 94.5 183 GLU B C 1
ATOM 4927 O O . GLU B 1 183 ? -15.57 -31.859 -24.438 1 94.5 183 GLU B O 1
ATOM 4932 N N . ILE B 1 184 ? -14.82 -30.156 -23.281 1 95 184 ILE B N 1
ATOM 4933 C CA . ILE B 1 184 ? -16.156 -29.641 -23.031 1 95 184 ILE B CA 1
ATOM 4934 C C . ILE B 1 184 ? -16.656 -28.891 -24.25 1 95 184 ILE B C 1
ATOM 4936 O O . ILE B 1 184 ? -15.906 -28.156 -24.891 1 95 184 ILE B O 1
ATOM 4940 N N . ASP B 1 185 ? -17.984 -28.984 -24.531 1 94.31 185 ASP B N 1
ATOM 4941 C CA . ASP B 1 185 ? -18.594 -28.25 -25.641 1 94.31 185 ASP B CA 1
ATOM 4942 C C . ASP B 1 185 ? -18.5 -26.75 -25.406 1 94.31 185 ASP B C 1
ATOM 4944 O O . ASP B 1 185 ? -19.016 -26.219 -24.422 1 94.31 185 ASP B O 1
ATOM 4948 N N . LYS B 1 186 ? -17.859 -26.078 -26.297 1 91.94 186 LYS B N 1
ATOM 4949 C CA . LYS B 1 186 ? -17.625 -24.641 -26.188 1 91.94 186 LYS B CA 1
ATOM 4950 C C . LYS B 1 186 ? -18.922 -23.875 -25.984 1 91.94 186 LYS B C 1
ATOM 4952 O O . LYS B 1 186 ? -18.938 -22.828 -25.344 1 91.94 186 LYS B O 1
ATOM 4957 N N . ARG B 1 187 ? -20.109 -24.344 -26.609 1 91.19 187 ARG B N 1
ATOM 4958 C CA . ARG B 1 187 ? -21.406 -23.688 -26.562 1 91.19 187 ARG B CA 1
ATOM 4959 C C . ARG B 1 187 ? -21.938 -23.609 -25.125 1 91.19 187 ARG B C 1
ATOM 4961 O O . ARG B 1 187 ? -22.828 -22.812 -24.812 1 91.19 187 ARG B O 1
ATOM 4968 N N . ASP B 1 188 ? -21.266 -24.375 -24.281 1 95.38 188 ASP B N 1
ATOM 4969 C CA . ASP B 1 188 ? -21.75 -24.438 -22.906 1 95.38 188 ASP B CA 1
ATOM 4970 C C . ASP B 1 188 ? -20.953 -23.516 -22 1 95.38 188 ASP B C 1
ATOM 4972 O O . ASP B 1 188 ? -21.375 -23.219 -20.875 1 95.38 188 ASP B O 1
ATOM 4976 N N . LEU B 1 189 ? -19.875 -23.141 -22.453 1 96.62 189 LEU B N 1
ATOM 4977 C CA . LEU B 1 189 ? -18.938 -22.391 -21.641 1 96.62 189 LEU B CA 1
ATOM 4978 C C . LEU B 1 189 ? -19.281 -20.906 -21.641 1 96.62 189 LEU B C 1
ATOM 4980 O O . LEU B 1 189 ? -19.859 -20.391 -22.594 1 96.62 189 LEU B O 1
ATOM 4984 N N . SER B 1 190 ? -18.969 -20.25 -20.516 1 95.38 190 SER B N 1
ATOM 4985 C CA . SER B 1 190 ? -19.031 -18.781 -20.531 1 95.38 190 SER B CA 1
ATOM 4986 C C . SER B 1 190 ? -18.078 -18.203 -21.562 1 95.38 190 SER B C 1
ATOM 4988 O O . SER B 1 190 ? -17.109 -18.844 -21.938 1 95.38 190 SER B O 1
ATOM 4990 N N . ARG B 1 191 ? -18.344 -16.969 -21.953 1 92 191 ARG B N 1
ATOM 4991 C CA . ARG B 1 191 ? -17.562 -16.344 -23 1 92 191 ARG B CA 1
ATOM 4992 C C . ARG B 1 191 ? -16.094 -16.234 -22.594 1 92 191 ARG B C 1
ATOM 4994 O O . ARG B 1 191 ? -15.195 -16.547 -23.391 1 92 191 ARG B O 1
ATOM 5001 N N . ASP B 1 192 ? -15.859 -15.859 -21.438 1 88.75 192 ASP B N 1
ATOM 5002 C CA . ASP B 1 192 ? -14.484 -15.695 -20.969 1 88.75 192 ASP B CA 1
ATOM 5003 C C . ASP B 1 192 ? -13.758 -17.031 -20.906 1 88.75 192 ASP B C 1
ATOM 5005 O O . ASP B 1 192 ? -12.578 -17.125 -21.266 1 88.75 192 ASP B O 1
ATOM 5009 N N . TYR B 1 193 ? -14.477 -18.016 -20.547 1 94.38 193 TYR B N 1
ATOM 5010 C CA . TYR B 1 193 ? -13.836 -19.312 -20.422 1 94.38 193 TYR B CA 1
ATOM 5011 C C . TYR B 1 193 ? -13.602 -19.938 -21.797 1 94.38 193 TYR B C 1
ATOM 5013 O O . TYR B 1 193 ? -12.672 -20.734 -21.984 1 94.38 193 TYR B O 1
ATOM 5021 N N . GLN B 1 194 ? -14.469 -19.547 -22.781 1 95.81 194 GLN B N 1
ATOM 5022 C CA . GLN B 1 194 ? -14.258 -19.984 -24.156 1 95.81 194 GLN B CA 1
ATOM 5023 C C . GLN B 1 194 ? -12.883 -19.531 -24.656 1 95.81 194 GLN B C 1
ATOM 5025 O O . GLN B 1 194 ? -12.195 -20.297 -25.344 1 95.81 194 GLN B O 1
ATOM 5030 N N . GLY B 1 195 ? -12.562 -18.328 -24.312 1 95.69 195 GLY B N 1
ATOM 5031 C CA . GLY B 1 195 ? -11.266 -17.828 -24.719 1 95.69 195 GLY B CA 1
ATOM 5032 C C . GLY B 1 195 ? -10.109 -18.625 -24.156 1 95.69 195 GLY B C 1
ATOM 5033 O O . GLY B 1 195 ? -9.133 -18.906 -24.859 1 95.69 195 GLY B O 1
ATOM 5034 N N . PHE B 1 196 ? -10.234 -18.984 -22.953 1 96.81 196 PHE B N 1
ATOM 5035 C CA . PHE B 1 196 ? -9.203 -19.781 -22.281 1 96.81 196 PHE B CA 1
ATOM 5036 C C . PHE B 1 196 ? -9.07 -21.156 -22.938 1 96.81 196 PHE B C 1
ATOM 5038 O O . PHE B 1 196 ? -7.957 -21.594 -23.234 1 96.81 196 PHE B O 1
ATOM 5045 N N . VAL B 1 197 ? -10.172 -21.781 -23.219 1 97.44 197 VAL B N 1
ATOM 5046 C CA . VAL B 1 197 ? -10.18 -23.109 -23.812 1 97.44 197 VAL B CA 1
ATOM 5047 C C . VAL B 1 197 ? -9.609 -23.047 -25.219 1 97.44 197 VAL B C 1
ATOM 5049 O O . VAL B 1 197 ? -8.867 -23.938 -25.641 1 97.44 197 VAL B O 1
ATOM 5052 N N . ALA B 1 198 ? -9.945 -22.031 -25.906 1 97.62 198 ALA B N 1
ATOM 5053 C CA . ALA B 1 198 ? -9.391 -21.859 -27.25 1 97.62 198 ALA B CA 1
ATOM 5054 C C . ALA B 1 198 ? -7.867 -21.719 -27.188 1 97.62 198 ALA B C 1
ATOM 5056 O O . ALA B 1 198 ? -7.16 -22.281 -28.031 1 97.62 198 ALA B O 1
ATOM 5057 N N . ALA B 1 199 ? -7.422 -20.984 -26.234 1 98.06 199 ALA B N 1
ATOM 5058 C CA . ALA B 1 199 ? -5.98 -20.797 -26.062 1 98.06 199 ALA B CA 1
ATOM 5059 C C . ALA B 1 199 ? -5.305 -22.125 -25.703 1 98.06 199 ALA B C 1
ATOM 5061 O O . ALA B 1 199 ? -4.188 -22.391 -26.156 1 98.06 199 ALA B O 1
ATOM 5062 N N . LEU B 1 200 ? -5.93 -22.938 -24.938 1 98.06 200 LEU B N 1
ATOM 5063 C CA . LEU B 1 200 ? -5.41 -24.25 -24.594 1 98.06 200 LEU B CA 1
ATOM 5064 C C . LEU B 1 200 ? -5.277 -25.125 -25.844 1 98.06 200 LEU B C 1
ATOM 5066 O O . LEU B 1 200 ? -4.289 -25.844 -26 1 98.06 200 LEU B O 1
ATOM 5070 N N . ASN B 1 201 ? -6.266 -25.031 -26.656 1 97.56 201 ASN B N 1
ATOM 5071 C CA . ASN B 1 201 ? -6.219 -25.812 -27.891 1 97.56 201 ASN B CA 1
ATOM 5072 C C . ASN B 1 201 ? -5.055 -25.359 -28.781 1 97.56 201 ASN B C 1
ATOM 5074 O O . ASN B 1 201 ? -4.406 -26.203 -29.406 1 97.56 201 ASN B O 1
ATOM 5078 N N . LEU B 1 202 ? -4.855 -24.109 -28.781 1 97.81 202 LEU B N 1
ATOM 5079 C CA . LEU B 1 202 ? -3.705 -23.609 -29.531 1 97.81 202 LEU B CA 1
ATOM 5080 C C . LEU B 1 202 ? -2.4 -24.125 -28.938 1 97.81 202 LEU B C 1
ATOM 5082 O O . LEU B 1 202 ? -1.474 -24.484 -29.672 1 97.81 202 LEU B O 1
ATOM 5086 N N . ALA B 1 203 ? -2.316 -24.141 -27.641 1 98.12 203 ALA B N 1
ATOM 5087 C CA . ALA B 1 203 ? -1.132 -24.672 -26.953 1 98.12 203 ALA B CA 1
ATOM 5088 C C . ALA B 1 203 ? -0.912 -26.141 -27.297 1 98.12 203 ALA B C 1
ATOM 5090 O O . ALA B 1 203 ? 0.226 -26.578 -27.469 1 98.12 203 ALA B O 1
ATOM 5091 N N . LYS B 1 204 ? -1.966 -26.906 -27.422 1 97.31 204 LYS B N 1
ATOM 5092 C CA . LYS B 1 204 ? -1.892 -28.312 -27.797 1 97.31 204 LYS B CA 1
ATOM 5093 C C . LYS B 1 204 ? -1.32 -28.484 -29.203 1 97.31 204 LYS B C 1
ATOM 5095 O O . LYS B 1 204 ? -0.619 -29.469 -29.484 1 97.31 204 LYS B O 1
ATOM 5100 N N . GLN B 1 205 ? -1.677 -27.609 -30.016 1 97.31 205 GLN B N 1
ATOM 5101 C CA . GLN B 1 205 ? -1.169 -27.672 -31.375 1 97.31 205 GLN B CA 1
ATOM 5102 C C . GLN B 1 205 ? 0.341 -27.438 -31.406 1 97.31 205 GLN B C 1
ATOM 5104 O O . GLN B 1 205 ? 1.042 -28.031 -32.25 1 97.31 205 GLN B O 1
ATOM 5109 N N . LYS B 1 206 ? 0.793 -26.609 -30.516 1 97 206 LYS B N 1
ATOM 5110 C CA . LYS B 1 206 ? 2.217 -26.297 -30.453 1 97 206 LYS B CA 1
ATOM 5111 C C . LYS B 1 206 ? 3.002 -27.406 -29.781 1 97 206 LYS B C 1
ATOM 5113 O O . LYS B 1 206 ? 4.176 -27.625 -30.094 1 97 206 LYS B O 1
ATOM 5118 N N . ASN B 1 207 ? 2.393 -28.047 -28.828 1 97.25 207 ASN B N 1
ATOM 5119 C CA . ASN B 1 207 ? 2.949 -29.203 -28.125 1 97.25 207 ASN B CA 1
ATOM 5120 C C . ASN B 1 207 ? 1.92 -30.312 -27.969 1 97.25 207 ASN B C 1
ATOM 5122 O O . ASN B 1 207 ? 1.13 -30.312 -27.031 1 97.25 207 ASN B O 1
ATOM 5126 N N . SER B 1 208 ? 2.039 -31.297 -28.719 1 95.38 208 SER B N 1
ATOM 5127 C CA . SER B 1 208 ? 1.051 -32.375 -28.781 1 95.38 208 SER B CA 1
ATOM 5128 C C . SER B 1 208 ? 1.068 -33.188 -27.5 1 95.38 208 SER B C 1
ATOM 5130 O O . SER B 1 208 ? 0.121 -33.938 -27.219 1 95.38 208 SER B O 1
ATOM 5132 N N . ASN B 1 209 ? 2.076 -33.094 -26.75 1 96.5 209 ASN B N 1
ATOM 5133 C CA . ASN B 1 209 ? 2.199 -33.844 -25.531 1 96.5 209 ASN B CA 1
ATOM 5134 C C . ASN B 1 209 ? 1.717 -33.062 -24.312 1 96.5 209 ASN B C 1
ATOM 5136 O O . ASN B 1 209 ? 1.851 -33.531 -23.172 1 96.5 209 ASN B O 1
ATOM 5140 N N . LEU B 1 210 ? 1.163 -31.859 -24.562 1 97.44 210 LEU B N 1
ATOM 5141 C CA . LEU B 1 210 ? 0.67 -31.031 -23.469 1 97.44 210 LEU B CA 1
ATOM 5142 C C . LEU B 1 210 ? -0.391 -31.766 -22.656 1 97.44 210 LEU B C 1
ATOM 5144 O O . LEU B 1 210 ? -1.316 -32.344 -23.219 1 97.44 210 LEU B O 1
ATOM 5148 N N . THR B 1 211 ? -0.233 -31.797 -21.375 1 97.12 211 THR B N 1
ATOM 5149 C CA . THR B 1 211 ? -1.219 -32.406 -20.484 1 97.12 211 THR B CA 1
ATOM 5150 C C . THR B 1 211 ? -2.055 -31.328 -19.781 1 97.12 211 THR B C 1
ATOM 5152 O O . THR B 1 211 ? -1.529 -30.281 -19.391 1 97.12 211 THR B O 1
ATOM 5155 N N . ILE B 1 212 ? -3.303 -31.516 -19.672 1 97.69 212 ILE B N 1
ATOM 5156 C CA . ILE B 1 212 ? -4.234 -30.688 -18.922 1 97.69 212 ILE B CA 1
ATOM 5157 C C . ILE B 1 212 ? -4.906 -31.516 -17.828 1 97.69 212 ILE B C 1
ATOM 5159 O O . ILE B 1 212 ? -5.562 -32.5 -18.109 1 97.69 212 ILE B O 1
ATOM 5163 N N . LYS B 1 213 ? -4.711 -31.094 -16.578 1 96.44 213 LYS B N 1
ATOM 5164 C CA . LYS B 1 213 ? -5.219 -31.891 -15.469 1 96.44 213 LYS B CA 1
ATOM 5165 C C . LYS B 1 213 ? -5.617 -31.016 -14.289 1 96.44 213 LYS B C 1
ATOM 5167 O O . LYS B 1 213 ? -5.031 -29.938 -14.086 1 96.44 213 LYS B O 1
ATOM 5172 N N . HIS B 1 214 ? -6.57 -31.469 -13.516 1 96.56 214 HIS B N 1
ATOM 5173 C CA . HIS B 1 214 ? -6.883 -30.781 -12.273 1 96.56 214 HIS B CA 1
ATOM 5174 C C . HIS B 1 214 ? -5.926 -31.188 -11.156 1 96.56 214 HIS B C 1
ATOM 5176 O O . HIS B 1 214 ? -5.297 -32.25 -11.227 1 96.56 214 HIS B O 1
ATOM 5182 N N . LEU B 1 215 ? -5.742 -30.281 -10.18 1 97.44 215 LEU B N 1
ATOM 5183 C CA . LEU B 1 215 ? -5.012 -30.562 -8.945 1 97.44 215 LEU B CA 1
ATOM 5184 C C . LEU B 1 215 ? -5.938 -30.453 -7.734 1 97.44 215 LEU B C 1
ATOM 5186 O O . LEU B 1 215 ? -6.855 -29.641 -7.715 1 97.44 215 LEU B O 1
ATOM 5190 N N . ASP B 1 216 ? -5.727 -31.203 -6.777 1 97.69 216 ASP B N 1
ATOM 5191 C CA . ASP B 1 216 ? -6.273 -31.078 -5.43 1 97.69 216 ASP B CA 1
ATOM 5192 C C . ASP B 1 216 ? -5.301 -31.625 -4.391 1 97.69 216 ASP B C 1
ATOM 5194 O O . ASP B 1 216 ? -4.176 -32 -4.723 1 97.69 216 ASP B O 1
ATOM 5198 N N . GLN B 1 217 ? -5.695 -31.547 -3.121 1 97.06 217 GLN B N 1
ATOM 5199 C CA . GLN B 1 217 ? -4.754 -31.891 -2.061 1 97.06 217 GLN B CA 1
ATOM 5200 C C . GLN B 1 217 ? -4.297 -33.344 -2.176 1 97.06 217 GLN B C 1
ATOM 5202 O O . GLN B 1 217 ? -3.246 -33.719 -1.649 1 97.06 217 GLN B O 1
ATOM 5207 N N . LEU B 1 218 ? -5.023 -34.188 -2.877 1 96.38 218 LEU B N 1
ATOM 5208 C CA . LEU B 1 218 ? -4.66 -35.594 -3.021 1 96.38 218 LEU B CA 1
ATOM 5209 C C . LEU B 1 218 ? -3.551 -35.75 -4.051 1 96.38 218 LEU B C 1
ATOM 5211 O O . LEU B 1 218 ? -2.924 -36.812 -4.125 1 96.38 218 LEU B O 1
ATOM 5215 N N . SER B 1 219 ? -3.334 -34.719 -4.867 1 94.88 219 SER B N 1
ATOM 5216 C CA . SER B 1 219 ? -2.195 -34.719 -5.781 1 94.88 219 SER B CA 1
ATOM 5217 C C . SER B 1 219 ? -0.875 -34.719 -5.016 1 94.88 219 SER B C 1
ATOM 5219 O O . SER B 1 219 ? 0.166 -35.094 -5.555 1 94.88 219 SER B O 1
ATOM 5221 N N . LYS B 1 220 ? -0.828 -34.219 -3.826 1 94.38 220 LYS B N 1
ATOM 5222 C CA . LYS B 1 220 ? 0.284 -34.188 -2.881 1 94.38 220 LYS B CA 1
ATOM 5223 C C . LYS B 1 220 ? 1.367 -33.219 -3.352 1 94.38 220 LYS B C 1
ATOM 5225 O O . LYS B 1 220 ? 1.754 -32.312 -2.615 1 94.38 220 LYS B O 1
ATOM 5230 N N . LYS B 1 221 ? 1.854 -33.375 -4.59 1 95.25 221 LYS B N 1
ATOM 5231 C CA . LYS B 1 221 ? 2.883 -32.5 -5.129 1 95.25 221 LYS B CA 1
ATOM 5232 C C . LYS B 1 221 ? 2.641 -32.188 -6.605 1 95.25 221 LYS B C 1
ATOM 5234 O O . LYS B 1 221 ? 1.951 -32.969 -7.289 1 95.25 221 LYS B O 1
ATOM 5239 N N . LEU B 1 222 ? 3.088 -31.047 -7.039 1 94.5 222 LEU B N 1
ATOM 5240 C CA . LEU B 1 222 ? 3.055 -30.75 -8.469 1 94.5 222 LEU B CA 1
ATOM 5241 C C . LEU B 1 222 ? 3.896 -31.75 -9.25 1 94.5 222 LEU B C 1
ATOM 5243 O O . LEU B 1 222 ? 5.078 -31.938 -8.953 1 94.5 222 LEU B O 1
ATOM 5247 N N . PRO B 1 223 ? 3.336 -32.438 -10.164 1 85 223 PRO B N 1
ATOM 5248 C CA . PRO B 1 223 ? 4.051 -33.5 -10.875 1 85 223 PRO B CA 1
ATOM 5249 C C . PRO B 1 223 ? 5.316 -32.969 -11.57 1 85 223 PRO B C 1
ATOM 5251 O O . PRO B 1 223 ? 5.328 -31.875 -12.102 1 85 223 PRO B O 1
ATOM 5254 N N . GLU B 1 224 ? 6.398 -33.656 -11.531 1 77.44 224 GLU B N 1
ATOM 5255 C CA . GLU B 1 224 ? 7.652 -33.5 -12.266 1 77.44 224 GLU B CA 1
ATOM 5256 C C . GLU B 1 224 ? 8.484 -32.344 -11.664 1 77.44 224 GLU B C 1
ATOM 5258 O O . GLU B 1 224 ? 9.398 -31.844 -12.312 1 77.44 224 GLU B O 1
ATOM 5263 N N . PHE B 1 225 ? 8.055 -31.859 -10.539 1 79.5 225 PHE B N 1
ATOM 5264 C CA . PHE B 1 225 ? 8.844 -30.797 -9.914 1 79.5 225 PHE B CA 1
ATOM 5265 C C . PHE B 1 225 ? 9.477 -31.281 -8.617 1 79.5 225 PHE B C 1
ATOM 5267 O O . PHE B 1 225 ? 9.531 -30.547 -7.629 1 79.5 225 PHE B O 1
ATOM 5274 N N . ASP B 1 226 ? 9.93 -32.438 -8.641 1 72.31 226 ASP B N 1
ATOM 5275 C CA . ASP B 1 226 ? 10.641 -32.969 -7.477 1 72.31 226 ASP B CA 1
ATOM 5276 C C . ASP B 1 226 ? 12.148 -33 -7.715 1 72.31 226 ASP B C 1
ATOM 5278 O O . ASP B 1 226 ? 12.625 -33.625 -8.656 1 72.31 226 ASP B O 1
ATOM 5282 N N . SER B 1 227 ? 12.711 -32.062 -7.113 1 77.56 227 SER B N 1
ATOM 5283 C CA . SER B 1 227 ? 14.164 -32.094 -7.027 1 77.56 227 SER B CA 1
ATOM 5284 C C . SER B 1 227 ? 14.625 -32.25 -5.582 1 77.56 227 SER B C 1
ATOM 5286 O O . SER B 1 227 ? 13.812 -32.25 -4.66 1 77.56 227 SER B O 1
ATOM 5288 N N . ASP B 1 228 ? 15.906 -32.594 -5.426 1 73 228 ASP B N 1
ATOM 5289 C CA . ASP B 1 228 ? 16.438 -32.875 -4.102 1 73 228 ASP B CA 1
ATOM 5290 C C . ASP B 1 228 ? 16.188 -31.719 -3.141 1 73 228 ASP B C 1
ATOM 5292 O O . ASP B 1 228 ? 15.938 -31.938 -1.954 1 73 228 ASP B O 1
ATOM 5296 N N . ASP B 1 229 ? 16.047 -30.547 -3.65 1 86.56 229 ASP B N 1
ATOM 5297 C CA . ASP B 1 229 ? 16 -29.469 -2.67 1 86.56 229 ASP B CA 1
ATOM 5298 C C . ASP B 1 229 ? 14.711 -28.656 -2.795 1 86.56 229 ASP B C 1
ATOM 5300 O O . ASP B 1 229 ? 14.422 -27.797 -1.957 1 86.56 229 ASP B O 1
ATOM 5304 N N . LEU B 1 230 ? 13.867 -28.984 -3.822 1 93.44 230 LEU B N 1
ATOM 5305 C CA . LEU B 1 230 ? 12.633 -28.219 -4.035 1 93.44 230 LEU B CA 1
ATOM 5306 C C . LEU B 1 230 ? 11.438 -29.156 -4.18 1 93.44 230 LEU B C 1
ATOM 5308 O O . LEU B 1 230 ? 11.477 -30.094 -4.969 1 93.44 230 LEU B O 1
ATOM 5312 N N . ILE B 1 231 ? 10.492 -28.938 -3.352 1 94.81 231 ILE B N 1
ATOM 5313 C CA . ILE B 1 231 ? 9.203 -29.625 -3.447 1 94.81 231 ILE B CA 1
ATOM 5314 C C . ILE B 1 231 ? 8.078 -28.594 -3.547 1 94.81 231 ILE B C 1
ATOM 5316 O O . ILE B 1 231 ? 8.086 -27.578 -2.836 1 94.81 231 ILE B O 1
ATOM 5320 N N . ILE B 1 232 ? 7.172 -28.828 -4.465 1 97.12 232 ILE B N 1
ATOM 5321 C CA . ILE B 1 232 ? 5.965 -28 -4.559 1 97.12 232 ILE B CA 1
ATOM 5322 C C . ILE B 1 232 ? 4.75 -28.844 -4.156 1 97.12 232 ILE B C 1
ATOM 5324 O O . ILE B 1 232 ? 4.238 -29.625 -4.957 1 97.12 232 ILE B O 1
ATOM 5328 N N . LYS B 1 233 ? 4.312 -28.625 -2.988 1 96.88 233 LYS B N 1
ATOM 5329 C CA . LYS B 1 233 ? 3.182 -29.391 -2.457 1 96.88 233 LYS B CA 1
ATOM 5330 C C . LYS B 1 233 ? 1.855 -28.781 -2.918 1 96.88 233 LYS B C 1
ATOM 5332 O O . LYS B 1 233 ? 1.712 -27.562 -2.998 1 96.88 233 LYS B O 1
ATOM 5337 N N . VAL B 1 234 ? 0.981 -29.641 -3.256 1 97.88 234 VAL B N 1
ATOM 5338 C CA . VAL B 1 234 ? -0.394 -29.234 -3.537 1 97.88 234 VAL B CA 1
ATOM 5339 C C . VAL B 1 234 ? -1.247 -29.406 -2.281 1 97.88 234 VAL B C 1
ATOM 5341 O O . VAL B 1 234 ? -1.476 -30.531 -1.823 1 97.88 234 VAL B O 1
ATOM 5344 N N . LEU B 1 235 ? -1.73 -28.281 -1.76 1 98.19 235 LEU B N 1
ATOM 5345 C CA . LEU B 1 235 ? -2.432 -28.312 -0.48 1 98.19 235 LEU B CA 1
ATOM 5346 C C . LEU B 1 235 ? -3.941 -28.266 -0.686 1 98.19 235 LEU B C 1
ATOM 5348 O O . LEU B 1 235 ? -4.707 -28.609 0.217 1 98.19 235 LEU B O 1
ATOM 5352 N N . GLY B 1 236 ? -4.312 -27.688 -1.756 1 97.75 236 GLY B N 1
ATOM 5353 C CA . GLY B 1 236 ? -5.719 -27.562 -2.113 1 97.75 236 GLY B CA 1
ATOM 5354 C C . GLY B 1 236 ? -5.945 -27.469 -3.609 1 97.75 236 GLY B C 1
ATOM 5355 O O . GLY B 1 236 ? -4.992 -27.406 -4.387 1 97.75 236 GLY B O 1
ATOM 5356 N N . PRO B 1 237 ? -7.301 -27.484 -4.02 1 98.38 237 PRO B N 1
ATOM 5357 C CA . PRO B 1 237 ? -8.5 -27.5 -3.18 1 98.38 237 PRO B CA 1
ATOM 5358 C C . PRO B 1 237 ? -8.641 -28.797 -2.383 1 98.38 237 PRO B C 1
ATOM 5360 O O . PRO B 1 237 ? -7.945 -29.781 -2.664 1 98.38 237 PRO B O 1
ATOM 5363 N N . LEU B 1 238 ? -9.492 -28.703 -1.323 1 98.06 238 LEU B N 1
ATOM 5364 C CA . LEU B 1 238 ? -9.758 -29.891 -0.514 1 98.06 238 LEU B CA 1
ATOM 5365 C C . LEU B 1 238 ? -10.836 -30.766 -1.152 1 98.06 238 LEU B C 1
ATOM 5367 O O . LEU B 1 238 ? -12 -30.375 -1.201 1 98.06 238 LEU B O 1
ATOM 5371 N N . ASN B 1 239 ? -10.391 -31.859 -1.688 1 98 239 ASN B N 1
ATOM 5372 C CA . ASN B 1 239 ? -11.305 -32.875 -2.213 1 98 239 ASN B CA 1
ATOM 5373 C C . ASN B 1 239 ? -12 -33.656 -1.089 1 98 239 ASN B C 1
ATOM 5375 O O . ASN B 1 239 ? -11.359 -34.406 -0.368 1 98 239 ASN B O 1
ATOM 5379 N N . VAL B 1 240 ? -13.312 -33.5 -0.978 1 97.31 240 VAL B N 1
ATOM 5380 C CA . VAL B 1 240 ? -14.047 -34.156 0.094 1 97.31 240 VAL B CA 1
ATOM 5381 C C . VAL B 1 240 ? -14.609 -35.5 -0.404 1 97.31 240 VAL B C 1
ATOM 5383 O O . VAL B 1 240 ? -15.328 -36.188 0.323 1 97.31 240 VAL B O 1
ATOM 5386 N N . GLY B 1 241 ? -14.398 -35.812 -1.642 1 95.81 241 GLY B N 1
ATOM 5387 C CA . GLY B 1 241 ? -14.734 -37.094 -2.209 1 95.81 241 GLY B CA 1
ATOM 5388 C C . GLY B 1 241 ? -13.57 -38.062 -2.232 1 95.81 241 GLY B C 1
ATOM 5389 O O . GLY B 1 241 ? -12.875 -38.219 -1.229 1 95.81 241 GLY B O 1
ATOM 5390 N N . THR B 1 242 ? -13.5 -38.844 -3.369 1 92.12 242 THR B N 1
ATOM 5391 C CA . THR B 1 242 ? -12.398 -39.781 -3.576 1 92.12 242 THR B CA 1
ATOM 5392 C C . THR B 1 242 ? -11.523 -39.312 -4.742 1 92.12 242 THR B C 1
ATOM 5394 O O . THR B 1 242 ? -11.797 -38.312 -5.371 1 92.12 242 THR B O 1
ATOM 5397 N N . LYS B 1 243 ? -10.484 -40.031 -4.969 1 87.88 243 LYS B N 1
ATOM 5398 C CA . LYS B 1 243 ? -9.594 -39.719 -6.086 1 87.88 243 LYS B CA 1
ATOM 5399 C C . LYS B 1 243 ? -10.32 -39.875 -7.422 1 87.88 243 LYS B C 1
ATOM 5401 O O . LYS B 1 243 ? -10.039 -39.125 -8.367 1 87.88 243 LYS B O 1
ATOM 5406 N N . SER B 1 244 ? -11.227 -40.812 -7.488 1 89 244 SER B N 1
ATOM 5407 C CA . SER B 1 244 ? -11.93 -41.094 -8.734 1 89 244 SER B CA 1
ATOM 5408 C C . SER B 1 244 ? -13.219 -40.281 -8.844 1 89 244 SER B C 1
ATOM 5410 O O . SER B 1 244 ? -13.789 -40.156 -9.922 1 89 244 SER B O 1
ATOM 5412 N N . GLU B 1 245 ? -13.664 -39.844 -7.703 1 92.62 245 GLU B N 1
ATOM 5413 C CA . GLU B 1 245 ? -14.859 -39 -7.633 1 92.62 245 GLU B CA 1
ATOM 5414 C C . GLU B 1 245 ? -14.594 -37.719 -6.859 1 92.62 245 GLU B C 1
ATOM 5416 O O . GLU B 1 245 ? -14.938 -37.625 -5.68 1 92.62 245 GLU B O 1
ATOM 5421 N N . ILE B 1 246 ? -14.188 -36.75 -7.562 1 94.81 246 ILE B N 1
ATOM 5422 C CA . ILE B 1 246 ? -13.758 -35.5 -6.945 1 94.81 246 ILE B CA 1
ATOM 5423 C C . ILE B 1 246 ? -14.977 -34.656 -6.582 1 94.81 246 ILE B C 1
ATOM 5425 O O . ILE B 1 246 ? -15.898 -34.5 -7.387 1 94.81 246 ILE B O 1
ATOM 5429 N N . LYS B 1 247 ? -15 -34.188 -5.379 1 97.75 247 LYS B N 1
ATOM 5430 C CA . LYS B 1 247 ? -16.031 -33.281 -4.883 1 97.75 247 LYS B CA 1
ATOM 5431 C C . LYS B 1 247 ? -15.398 -32.156 -4.074 1 97.75 247 LYS B C 1
ATOM 5433 O O . LYS B 1 247 ? -14.453 -32.375 -3.318 1 97.75 247 LYS B O 1
ATOM 5438 N N . TYR B 1 248 ? -15.914 -30.969 -4.285 1 98.62 248 TYR B N 1
ATOM 5439 C CA . TYR B 1 248 ? -15.492 -29.844 -3.473 1 98.62 248 TYR B CA 1
ATOM 5440 C C . TYR B 1 248 ? -16.656 -29.312 -2.639 1 98.62 248 TYR B C 1
ATOM 5442 O O . TYR B 1 248 ? -17.812 -29.438 -3.033 1 98.62 248 TYR B O 1
ATOM 5450 N N . ARG B 1 249 ? -16.359 -28.75 -1.518 1 98.19 249 ARG B N 1
ATOM 5451 C CA . ARG B 1 249 ? -17.391 -28.078 -0.728 1 98.19 249 ARG B CA 1
ATOM 5452 C C . ARG B 1 249 ? -17.953 -26.875 -1.467 1 98.19 249 ARG B C 1
ATOM 5454 O O . ARG B 1 249 ? -17.203 -26.109 -2.074 1 98.19 249 ARG B O 1
ATOM 5461 N N . TYR B 1 250 ? -19.25 -26.797 -1.457 1 98.25 250 TYR B N 1
ATOM 5462 C CA . TYR B 1 250 ? -19.922 -25.594 -1.93 1 98.25 250 TYR B CA 1
ATOM 5463 C C . TYR B 1 250 ? -20.141 -24.609 -0.792 1 98.25 250 TYR B C 1
ATOM 5465 O O . TYR B 1 250 ? -20.734 -24.938 0.235 1 98.25 250 TYR B O 1
ATOM 5473 N N . PHE B 1 251 ? -19.672 -23.5 -0.948 1 97 251 PHE B N 1
ATOM 5474 C CA . PHE B 1 251 ? -19.781 -22.484 0.094 1 97 251 PHE B CA 1
ATOM 5475 C C . PHE B 1 251 ? -20.984 -21.578 -0.148 1 97 251 PHE B C 1
ATOM 5477 O O . PHE B 1 251 ? -22.047 -22.062 -0.548 1 97 251 PHE B O 1
ATOM 5484 N N . LYS B 1 252 ? -21.094 -20.375 0.092 1 94.94 252 LYS B N 1
ATOM 5485 C CA . LYS B 1 252 ? -22.219 -19.438 0.136 1 94.94 252 LYS B CA 1
ATOM 5486 C C . LYS B 1 252 ? -22.844 -19.25 -1.244 1 94.94 252 LYS B C 1
ATOM 5488 O O . LYS B 1 252 ? -24.062 -19.281 -1.385 1 94.94 252 LYS B O 1
ATOM 5493 N N . ASP B 1 253 ? -22.062 -19.094 -2.268 1 96.38 253 ASP B N 1
ATOM 5494 C CA . ASP B 1 253 ? -22.469 -18.906 -3.658 1 96.38 253 ASP B CA 1
ATOM 5495 C C . ASP B 1 253 ? -21.359 -19.344 -4.613 1 96.38 253 ASP B C 1
ATOM 5497 O O . ASP B 1 253 ? -20.312 -19.828 -4.18 1 96.38 253 ASP B O 1
ATOM 5501 N N . ASN B 1 254 ? -21.641 -19.219 -5.91 1 96.5 254 ASN B N 1
ATOM 5502 C CA . ASN B 1 254 ? -20.703 -19.703 -6.91 1 96.5 254 ASN B CA 1
ATOM 5503 C C . ASN B 1 254 ? -19.359 -18.969 -6.801 1 96.5 254 ASN B C 1
ATOM 5505 O O . ASN B 1 254 ? -18.297 -19.594 -6.906 1 96.5 254 ASN B O 1
ATOM 5509 N N . GLY B 1 255 ? -19.391 -17.656 -6.566 1 95.62 255 GLY B N 1
ATOM 5510 C CA . GLY B 1 255 ? -18.172 -16.875 -6.461 1 95.62 255 GLY B CA 1
ATOM 5511 C C . GLY B 1 255 ? -17.312 -17.281 -5.281 1 95.62 255 GLY B C 1
ATOM 5512 O O . GLY B 1 255 ? -16.094 -17.5 -5.434 1 95.62 255 GLY B O 1
ATOM 5513 N N . VAL B 1 256 ? -17.938 -17.391 -4.137 1 97.06 256 VAL B N 1
ATOM 5514 C CA . VAL B 1 256 ? -17.234 -17.781 -2.92 1 97.06 256 VAL B CA 1
ATOM 5515 C C . VAL B 1 256 ? -16.688 -19.188 -3.076 1 97.06 256 VAL B C 1
ATOM 5517 O O . VAL B 1 256 ? -15.586 -19.5 -2.602 1 97.06 256 VAL B O 1
ATOM 5520 N N . THR B 1 257 ? -17.438 -20.047 -3.76 1 98 257 THR B N 1
ATOM 5521 C CA . THR B 1 257 ? -17.047 -21.438 -3.969 1 98 257 THR B CA 1
ATOM 5522 C C . THR B 1 257 ? -15.852 -21.516 -4.91 1 98 257 THR B C 1
ATOM 5524 O O . THR B 1 257 ? -14.898 -22.25 -4.645 1 98 257 THR B O 1
ATOM 5527 N N . LEU B 1 258 ? -15.883 -20.75 -5.969 1 97.19 258 LEU B N 1
ATOM 5528 C CA . LEU B 1 258 ? -14.766 -20.703 -6.902 1 97.19 258 LEU B CA 1
ATOM 5529 C C . LEU B 1 258 ? -13.492 -20.234 -6.203 1 97.19 258 LEU B C 1
ATOM 5531 O O . LEU B 1 258 ? -12.445 -20.891 -6.324 1 97.19 258 LEU B O 1
ATOM 5535 N N . ASN B 1 259 ? -13.609 -19.172 -5.477 1 97.81 259 ASN B N 1
ATOM 5536 C CA . ASN B 1 259 ? -12.477 -18.594 -4.762 1 97.81 259 ASN B CA 1
ATOM 5537 C C . ASN B 1 259 ? -11.945 -19.547 -3.695 1 97.81 259 ASN B C 1
ATOM 5539 O O . ASN B 1 259 ? -10.734 -19.75 -3.586 1 97.81 259 ASN B O 1
ATOM 5543 N N . GLY B 1 260 ? -12.859 -20.094 -3 1 98.5 260 GLY B N 1
ATOM 5544 C CA . GLY B 1 260 ? -12.5 -20.938 -1.869 1 98.5 260 GLY B CA 1
ATOM 5545 C C . GLY B 1 260 ? -11.812 -22.219 -2.279 1 98.5 260 GLY B C 1
ATOM 5546 O O . GLY B 1 260 ? -11.133 -22.859 -1.47 1 98.5 260 GLY B O 1
ATOM 5547 N N . ASN B 1 261 ? -11.984 -22.625 -3.494 1 98.56 261 ASN B N 1
ATOM 5548 C CA . ASN B 1 261 ? -11.406 -23.859 -4.004 1 98.56 261 ASN B CA 1
ATOM 5549 C C . ASN B 1 261 ? -10.289 -23.594 -5.004 1 98.56 261 ASN B C 1
ATOM 5551 O O . ASN B 1 261 ? -10.156 -24.297 -6.008 1 98.56 261 ASN B O 1
ATOM 5555 N N . SER B 1 262 ? -9.508 -22.625 -4.73 1 98.75 262 SER B N 1
ATOM 5556 C CA . SER B 1 262 ? -8.312 -22.328 -5.512 1 98.75 262 SER B CA 1
ATOM 5557 C C . SER B 1 262 ? -7.246 -23.406 -5.336 1 98.75 262 SER B C 1
ATOM 5559 O O . SER B 1 262 ? -7.105 -23.969 -4.25 1 98.75 262 SER B O 1
ATOM 5561 N N . VAL B 1 263 ? -6.512 -23.672 -6.406 1 98.81 263 VAL B N 1
ATOM 5562 C CA . VAL B 1 263 ? -5.293 -24.469 -6.234 1 98.81 263 VAL B CA 1
ATOM 5563 C C . VAL B 1 263 ? -4.352 -23.75 -5.262 1 98.81 263 VAL B C 1
ATOM 5565 O O . VAL B 1 263 ? -4.039 -22.578 -5.441 1 98.81 263 VAL B O 1
ATOM 5568 N N . SER B 1 264 ? -3.994 -24.422 -4.203 1 98.62 264 SER B N 1
ATOM 5569 C CA . SER B 1 264 ? -3.09 -23.906 -3.182 1 98.62 264 SER B CA 1
ATOM 5570 C C . SER B 1 264 ? -1.772 -24.672 -3.17 1 98.62 264 SER B C 1
ATOM 5572 O O . SER B 1 264 ? -1.765 -25.906 -3.16 1 98.62 264 SER B O 1
ATOM 5574 N N . LEU B 1 265 ? -0.687 -23.953 -3.137 1 98.38 265 LEU B N 1
ATOM 5575 C CA . LEU B 1 265 ? 0.634 -24.562 -3.27 1 98.38 265 LEU B CA 1
ATOM 5576 C C . LEU B 1 265 ? 1.555 -24.109 -2.141 1 98.38 265 LEU B C 1
ATOM 5578 O O . LEU B 1 265 ? 1.509 -22.938 -1.724 1 98.38 265 LEU B O 1
ATOM 5582 N N . MET B 1 266 ? 2.373 -24.984 -1.646 1 98.06 266 MET B N 1
ATOM 5583 C CA . MET B 1 266 ? 3.508 -24.688 -0.778 1 98.06 266 MET B CA 1
ATOM 5584 C C . MET B 1 266 ? 4.824 -25.016 -1.473 1 98.06 266 MET B C 1
ATOM 5586 O O . MET B 1 266 ? 5.129 -26.188 -1.711 1 98.06 266 MET B O 1
ATOM 5590 N N . LEU B 1 267 ? 5.551 -24.016 -1.876 1 97.5 267 LEU B N 1
ATOM 5591 C CA . LEU B 1 267 ? 6.906 -24.219 -2.377 1 97.5 267 LEU B CA 1
ATOM 5592 C C . LEU B 1 267 ? 7.895 -24.359 -1.227 1 97.5 267 LEU B C 1
ATOM 5594 O O . LEU B 1 267 ? 7.996 -23.469 -0.383 1 97.5 267 LEU B O 1
ATOM 5598 N N . GLU B 1 268 ? 8.586 -25.469 -1.161 1 96.69 268 GLU B N 1
ATOM 5599 C CA . GLU B 1 268 ? 9.625 -25.703 -0.159 1 96.69 268 GLU B CA 1
ATOM 5600 C C . GLU B 1 268 ? 10.984 -25.906 -0.812 1 96.69 268 GLU B C 1
ATOM 5602 O O . GLU B 1 268 ? 11.203 -26.891 -1.521 1 96.69 268 GLU B O 1
ATOM 5607 N N . TYR B 1 269 ? 11.828 -25.062 -0.625 1 96.69 269 TYR B N 1
ATOM 5608 C CA . TYR B 1 269 ? 13.211 -25.141 -1.078 1 96.69 269 TYR B CA 1
ATOM 5609 C C . TYR B 1 269 ? 14.172 -25.031 0.096 1 96.69 269 TYR B C 1
ATOM 5611 O O . TYR B 1 269 ? 14.516 -23.922 0.521 1 96.69 269 TYR B O 1
ATOM 5619 N N . ASP B 1 270 ? 14.695 -26.141 0.594 1 95.62 270 ASP B N 1
ATOM 5620 C CA . ASP B 1 270 ? 15.477 -26.203 1.825 1 95.62 270 ASP B CA 1
ATOM 5621 C C . ASP B 1 270 ? 14.734 -25.547 2.984 1 95.62 270 ASP B C 1
ATOM 5623 O O . ASP B 1 270 ? 13.648 -26 3.365 1 95.62 270 ASP B O 1
ATOM 5627 N N . ARG B 1 271 ? 15.156 -24.391 3.439 1 97 271 ARG B N 1
ATOM 5628 C CA . ARG B 1 271 ? 14.508 -23.766 4.594 1 97 271 ARG B CA 1
ATOM 5629 C C . ARG B 1 271 ? 13.492 -22.719 4.152 1 97 271 ARG B C 1
ATOM 5631 O O . ARG B 1 271 ? 12.75 -22.172 4.977 1 97 271 ARG B O 1
ATOM 5638 N N . CYS B 1 272 ? 13.438 -22.453 2.865 1 97.94 272 CYS B N 1
ATOM 5639 C CA . CYS B 1 272 ? 12.531 -21.438 2.334 1 97.94 272 CYS B CA 1
ATOM 5640 C C . CYS B 1 272 ? 11.164 -22.031 2.045 1 97.94 272 CYS B C 1
ATOM 5642 O O . CYS B 1 272 ? 11.047 -23.016 1.312 1 97.94 272 CYS B O 1
ATOM 5644 N N . LYS B 1 273 ? 10.164 -21.484 2.605 1 98.44 273 LYS B N 1
ATOM 5645 C CA . LYS B 1 273 ? 8.781 -21.906 2.379 1 98.44 273 LYS B CA 1
ATOM 5646 C C . LYS B 1 273 ? 7.934 -20.75 1.87 1 98.44 273 LYS B C 1
ATOM 5648 O O . LYS B 1 273 ? 7.918 -19.672 2.471 1 98.44 273 LYS B O 1
ATOM 5653 N N . VAL B 1 274 ? 7.223 -20.922 0.74 1 98.75 274 VAL B N 1
ATOM 5654 C CA . VAL B 1 274 ? 6.348 -19.938 0.128 1 98.75 274 VAL B CA 1
ATOM 5655 C C . VAL B 1 274 ? 4.941 -20.5 -0.03 1 98.75 274 VAL B C 1
ATOM 5657 O O . VAL B 1 274 ? 4.762 -21.562 -0.642 1 98.75 274 VAL B O 1
ATOM 5660 N N . LEU B 1 275 ? 3.984 -19.828 0.525 1 98.81 275 LEU B N 1
ATOM 5661 C CA . LEU B 1 275 ? 2.607 -20.312 0.483 1 98.81 275 LEU B CA 1
ATOM 5662 C C . LEU B 1 275 ? 1.762 -19.453 -0.457 1 98.81 275 LEU B C 1
ATOM 5664 O O . LEU B 1 275 ? 1.737 -18.234 -0.337 1 98.81 275 LEU B O 1
ATOM 5668 N N . LEU B 1 276 ? 1.076 -20.078 -1.413 1 98.81 276 LEU B N 1
ATOM 5669 C CA . LEU B 1 276 ? 0.172 -19.484 -2.393 1 98.81 276 LEU B CA 1
ATOM 5670 C C . LEU B 1 276 ? -1.204 -20.141 -2.328 1 98.81 276 LEU B C 1
ATOM 5672 O O . LEU B 1 276 ? -1.344 -21.328 -2.611 1 98.81 276 LEU B O 1
ATOM 5676 N N . CYS B 1 277 ? -2.227 -19.344 -2.02 1 98.56 277 CYS B N 1
ATOM 5677 C CA . CYS B 1 277 ? -3.529 -19.969 -1.822 1 98.56 277 CYS B CA 1
ATOM 5678 C C . CYS B 1 277 ? -4.594 -19.297 -2.684 1 98.56 277 CYS B C 1
ATOM 5680 O O . CYS B 1 277 ? -5.777 -19.328 -2.35 1 98.56 277 CYS B O 1
ATOM 5682 N N . GLY B 1 278 ? -4.148 -18.578 -3.738 1 98.38 278 GLY B N 1
ATOM 5683 C CA . GLY B 1 278 ? -5.098 -17.953 -4.641 1 98.38 278 GLY B CA 1
ATOM 5684 C C . GLY B 1 278 ? -6.027 -16.969 -3.947 1 98.38 278 GLY B C 1
ATOM 5685 O O . GLY B 1 278 ? -5.57 -16.078 -3.229 1 98.38 278 GLY B O 1
ATOM 5686 N N . ASP B 1 279 ? -7.32 -17.203 -4.18 1 98.12 279 ASP B N 1
ATOM 5687 C CA . ASP B 1 279 ? -8.289 -16.266 -3.619 1 98.12 279 ASP B CA 1
ATOM 5688 C C . ASP B 1 279 ? -9.062 -16.906 -2.463 1 98.12 279 ASP B C 1
ATOM 5690 O O . ASP B 1 279 ? -10.234 -16.594 -2.24 1 98.12 279 ASP B O 1
ATOM 5694 N N . MET B 1 280 ? -8.43 -17.797 -1.763 1 98.06 280 MET B N 1
ATOM 5695 C CA . MET B 1 280 ? -9.086 -18.453 -0.635 1 98.06 280 MET B CA 1
ATOM 5696 C C . MET B 1 280 ? -9.773 -17.422 0.265 1 98.06 280 MET B C 1
ATOM 5698 O O . MET B 1 280 ? -9.227 -16.344 0.509 1 98.06 280 MET B O 1
ATO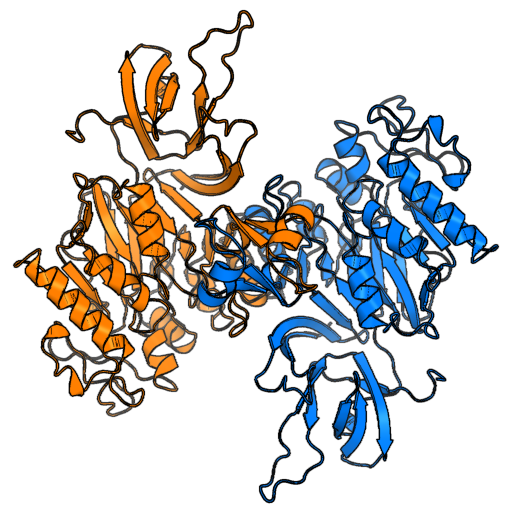M 5702 N N . ASN B 1 281 ? -10.992 -17.719 0.742 1 98.12 281 ASN B N 1
ATOM 5703 C CA . ASN B 1 281 ? -11.781 -16.859 1.61 1 98.12 281 ASN B CA 1
ATOM 5704 C C . ASN B 1 281 ? -11.977 -17.484 2.992 1 98.12 281 ASN B C 1
ATOM 5706 O O . ASN B 1 281 ? -11.461 -18.562 3.268 1 98.12 281 ASN B O 1
ATOM 5710 N N . GLU B 1 282 ? -12.75 -16.844 3.824 1 98 282 GLU B N 1
ATOM 5711 C CA . GLU B 1 282 ? -12.812 -17.172 5.242 1 98 282 GLU B CA 1
ATOM 5712 C C . GLU B 1 282 ? -13.344 -18.594 5.453 1 98 282 GLU B C 1
ATOM 5714 O O . GLU B 1 282 ? -12.742 -19.375 6.191 1 98 282 GLU B O 1
ATOM 5719 N N . PRO B 1 283 ? -14.477 -18.969 4.801 1 97.94 283 PRO B N 1
ATOM 5720 C CA . PRO B 1 283 ? -14.969 -20.328 5.051 1 97.94 283 PRO B CA 1
ATOM 5721 C C . PRO B 1 283 ? -14 -21.391 4.566 1 97.94 283 PRO B C 1
ATOM 5723 O O . PRO B 1 283 ? -13.852 -22.438 5.211 1 97.94 283 PRO B O 1
ATOM 5726 N N . ALA B 1 284 ? -13.352 -21.141 3.484 1 98 284 ALA B N 1
ATOM 5727 C CA . ALA B 1 284 ? -12.367 -22.094 2.969 1 98 284 ALA B CA 1
ATOM 5728 C C . ALA B 1 284 ? -11.148 -22.172 3.885 1 98 284 ALA B C 1
ATOM 5730 O O . ALA B 1 284 ? -10.586 -23.25 4.086 1 98 284 ALA B O 1
ATOM 5731 N N . GLU B 1 285 ? -10.703 -21.031 4.414 1 97.75 285 GLU B N 1
ATOM 5732 C CA . GLU B 1 285 ? -9.602 -21 5.367 1 97.75 285 GLU B CA 1
ATOM 5733 C C . GLU B 1 285 ? -9.891 -21.891 6.574 1 97.75 285 GLU B C 1
ATOM 5735 O O . GLU B 1 285 ? -9.008 -22.625 7.035 1 97.75 285 GLU B O 1
ATOM 5740 N N . THR B 1 286 ? -11.086 -21.766 7.055 1 96.94 286 THR B N 1
ATOM 5741 C CA . THR B 1 286 ? -11.484 -22.562 8.219 1 96.94 286 THR B CA 1
ATOM 5742 C C . THR B 1 286 ? -11.359 -24.047 7.926 1 96.94 286 THR B C 1
ATOM 5744 O O . THR B 1 286 ? -10.797 -24.797 8.727 1 96.94 286 THR B O 1
ATOM 5747 N N . LYS B 1 287 ? -11.859 -24.469 6.777 1 96.94 287 LYS B N 1
ATOM 5748 C CA . LYS B 1 287 ? -11.781 -25.891 6.406 1 96.94 287 LYS B CA 1
ATOM 5749 C C . LYS B 1 287 ? -10.336 -26.312 6.164 1 96.94 287 LYS B C 1
ATOM 5751 O O . LYS B 1 287 ? -9.961 -27.438 6.477 1 96.94 287 LYS B O 1
ATOM 5756 N N . PHE B 1 288 ? -9.609 -25.406 5.57 1 97 288 PHE B N 1
ATOM 5757 C CA . PHE B 1 288 ? -8.195 -25.656 5.305 1 97 288 PHE B CA 1
ATOM 5758 C C . PHE B 1 288 ? -7.438 -25.906 6.605 1 97 288 PHE B C 1
ATOM 5760 O O . PHE B 1 288 ? -6.602 -26.812 6.676 1 97 288 PHE B O 1
ATOM 5767 N N . LEU B 1 289 ? -7.676 -25.109 7.648 1 97.12 289 LEU B N 1
ATOM 5768 C CA . LEU B 1 289 ? -7.035 -25.25 8.953 1 97.12 289 LEU B CA 1
ATOM 5769 C C . LEU B 1 289 ? -7.461 -26.547 9.633 1 97.12 289 LEU B C 1
ATOM 5771 O O . LEU B 1 289 ? -6.66 -27.172 10.336 1 97.12 289 LEU B O 1
ATOM 5775 N N . GLU B 1 290 ? -8.711 -26.922 9.445 1 96.44 290 GLU B N 1
ATOM 5776 C CA . GLU B 1 290 ? -9.203 -28.172 10.008 1 96.44 290 GLU B CA 1
ATOM 5777 C C . GLU B 1 290 ? -8.492 -29.375 9.391 1 96.44 290 GLU B C 1
ATOM 5779 O O . GLU B 1 290 ? -8.188 -30.344 10.086 1 96.44 290 GLU B O 1
ATOM 5784 N N . TYR B 1 291 ? -8.289 -29.25 8.148 1 96.81 291 TYR B N 1
ATOM 5785 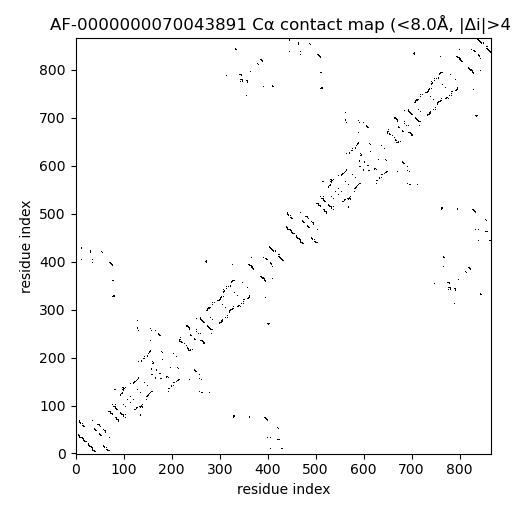C CA . TYR B 1 291 ? -7.711 -30.375 7.43 1 96.81 291 TYR B CA 1
ATOM 5786 C C . TYR B 1 291 ? -6.207 -30.453 7.664 1 96.81 291 TYR B C 1
ATOM 5788 O O . TYR B 1 291 ? -5.668 -31.531 7.945 1 96.81 291 TYR B O 1
ATOM 5796 N N . HIS B 1 292 ? -5.656 -29.234 7.5 1 94.69 292 HIS B N 1
ATOM 5797 C CA . HIS B 1 292 ? -4.207 -29.188 7.641 1 94.69 292 HIS B CA 1
ATOM 5798 C C . HIS B 1 292 ? -3.805 -28.859 9.078 1 94.69 292 HIS B C 1
ATOM 5800 O O . HIS B 1 292 ? -4.477 -28.078 9.75 1 94.69 292 HIS B O 1
ATOM 5806 N N . ASN B 1 293 ? -3.002 -29.609 9.781 1 85.56 293 ASN B N 1
ATOM 5807 C CA . ASN B 1 293 ? -2.432 -29.094 11.023 1 85.56 293 ASN B CA 1
ATOM 5808 C C . ASN B 1 293 ? -1.753 -27.734 10.812 1 85.56 293 ASN B C 1
ATOM 5810 O O . ASN B 1 293 ? -1.006 -27.562 9.844 1 85.56 293 ASN B O 1
ATOM 5814 N N . GLY B 1 294 ? -2.139 -26.734 11.625 1 78.94 294 GLY B N 1
ATOM 5815 C CA . GLY B 1 294 ? -1.648 -25.375 11.492 1 78.94 294 GLY B CA 1
ATOM 5816 C C . GLY B 1 294 ? -0.159 -25.297 11.219 1 78.94 294 GLY B C 1
ATOM 5817 O O . GLY B 1 294 ? 0.29 -24.484 10.414 1 78.94 294 GLY B O 1
ATOM 5818 N N . SER B 1 295 ? 0.589 -26.094 11.75 1 81.81 295 SER B N 1
ATOM 5819 C CA . SER B 1 295 ? 2.043 -26.062 11.633 1 81.81 295 SER B CA 1
ATOM 5820 C C . SER B 1 295 ? 2.484 -26.375 10.203 1 81.81 295 SER B C 1
ATOM 5822 O O . SER B 1 295 ? 3.566 -25.953 9.781 1 81.81 295 SER B O 1
ATOM 5824 N N . LYS B 1 296 ? 1.661 -26.984 9.414 1 87.12 296 LYS B N 1
ATOM 5825 C CA . LYS B 1 296 ? 1.981 -27.344 8.031 1 87.12 296 LYS B CA 1
ATOM 5826 C C . LYS B 1 296 ? 1.827 -26.141 7.102 1 87.12 296 LYS B C 1
ATOM 5828 O O . LYS B 1 296 ? 2.287 -26.172 5.961 1 87.12 296 LYS B O 1
ATOM 5833 N N . LEU B 1 297 ? 1.256 -25.141 7.668 1 96.19 297 LEU B N 1
ATOM 5834 C CA . LEU B 1 297 ? 0.998 -23.969 6.828 1 96.19 297 LEU B CA 1
ATOM 5835 C C . LEU B 1 297 ? 2.033 -22.875 7.082 1 96.19 297 LEU B C 1
ATOM 5837 O O . LEU B 1 297 ? 2.031 -21.844 6.406 1 96.19 297 LEU B O 1
ATOM 5841 N N . ARG B 1 298 ? 2.982 -23.109 8.055 1 97.56 298 ARG B N 1
ATOM 5842 C CA . ARG B 1 298 ? 4.02 -22.125 8.336 1 97.56 298 ARG B CA 1
ATOM 5843 C C . ARG B 1 298 ? 4.816 -21.797 7.074 1 97.56 298 ARG B C 1
ATOM 5845 O O . ARG B 1 298 ? 5.277 -22.703 6.375 1 97.56 298 ARG B O 1
ATOM 5852 N N . ALA B 1 299 ? 4.977 -20.578 6.762 1 98.44 299 ALA B N 1
ATOM 5853 C CA . ALA B 1 299 ? 5.676 -20.156 5.551 1 98.44 299 ALA B CA 1
ATOM 5854 C C . ALA B 1 299 ? 6.457 -18.859 5.785 1 98.44 299 ALA B C 1
ATOM 5856 O O . ALA B 1 299 ? 5.996 -17.984 6.516 1 98.44 299 ALA B O 1
ATOM 5857 N N . ASN B 1 300 ? 7.66 -18.734 5.195 1 98.69 300 ASN B N 1
ATOM 5858 C CA . ASN B 1 300 ? 8.438 -17.5 5.258 1 98.69 300 ASN B CA 1
ATOM 5859 C C . ASN B 1 300 ? 7.793 -16.391 4.434 1 98.69 300 ASN B C 1
ATOM 5861 O O . ASN B 1 300 ? 7.723 -15.242 4.879 1 98.69 300 ASN B O 1
ATOM 5865 N N . VAL B 1 301 ? 7.332 -16.766 3.236 1 98.94 301 VAL B N 1
ATOM 5866 C CA . VAL B 1 301 ? 6.676 -15.828 2.334 1 98.94 301 VAL B CA 1
ATOM 5867 C C . VAL B 1 301 ? 5.23 -16.266 2.096 1 98.94 301 VAL B C 1
ATOM 5869 O O . VAL B 1 301 ? 4.969 -17.422 1.792 1 98.94 301 VAL B O 1
ATOM 5872 N N . PHE B 1 302 ? 4.336 -15.344 2.271 1 98.88 302 PHE B N 1
ATOM 5873 C CA . PHE B 1 302 ? 2.914 -15.594 2.066 1 98.88 302 PHE B CA 1
ATOM 5874 C C . PHE B 1 302 ? 2.332 -14.625 1.044 1 98.88 302 PHE B C 1
ATOM 5876 O O . PHE B 1 302 ? 2.438 -13.406 1.205 1 98.88 302 PHE B O 1
ATOM 5883 N N . LYS B 1 303 ? 1.789 -15.148 -0.06 1 98.81 303 LYS B N 1
ATOM 5884 C CA . LYS B 1 303 ? 0.952 -14.312 -0.916 1 98.81 303 LYS B CA 1
ATOM 5885 C C . LYS B 1 303 ? -0.45 -14.164 -0.334 1 98.81 303 LYS B C 1
ATOM 5887 O O . LYS B 1 303 ? -1.193 -15.141 -0.229 1 98.81 303 LYS B O 1
ATOM 5892 N N . ALA B 1 304 ? -0.811 -12.945 0.011 1 98.38 304 ALA B N 1
ATOM 5893 C CA . ALA B 1 304 ? -2.121 -12.703 0.607 1 98.38 304 ALA B CA 1
ATOM 5894 C C . ALA B 1 304 ? -3.238 -13.219 -0.294 1 98.38 304 ALA B C 1
ATOM 5896 O O . ALA B 1 304 ? -3.174 -13.078 -1.518 1 98.38 304 ALA B O 1
ATOM 5897 N N . ASN B 1 305 ? -4.266 -13.773 0.356 1 98.06 305 ASN B N 1
ATOM 5898 C CA . ASN B 1 305 ? -5.398 -14.312 -0.392 1 98.06 305 ASN B CA 1
ATOM 5899 C C . ASN B 1 305 ? -6.227 -13.195 -1.026 1 98.06 305 ASN B C 1
ATOM 5901 O O . ASN B 1 305 ? -6.285 -12.086 -0.501 1 98.06 305 ASN B O 1
ATOM 5905 N N . HIS B 1 306 ? -6.758 -13.5 -2.168 1 96.81 306 HIS B N 1
ATOM 5906 C CA . HIS B 1 306 ? -7.82 -12.719 -2.789 1 96.81 306 HIS B CA 1
ATOM 5907 C C . HIS B 1 306 ? -7.445 -11.242 -2.875 1 96.81 306 HIS B C 1
ATOM 5909 O O . HIS B 1 306 ? -8.203 -10.375 -2.43 1 96.81 306 HIS B O 1
ATOM 5915 N N . HIS B 1 307 ? -6.246 -10.992 -3.279 1 95.44 307 HIS B N 1
ATOM 5916 C CA . HIS B 1 307 ? -5.742 -9.68 -3.662 1 95.44 307 HIS B CA 1
ATOM 5917 C C . HIS B 1 307 ? -5.715 -8.727 -2.471 1 95.44 307 HIS B C 1
ATOM 5919 O O . HIS B 1 307 ? -5.84 -7.512 -2.637 1 95.44 307 HIS B O 1
ATOM 5925 N N . GLY B 1 308 ? -5.641 -9.25 -1.271 1 95.69 308 GLY B N 1
ATOM 5926 C CA . GLY B 1 308 ? -5.629 -8.43 -0.073 1 95.69 308 GLY B CA 1
ATOM 5927 C C . GLY B 1 308 ? -7.016 -8.023 0.387 1 95.69 308 GLY B C 1
ATOM 5928 O O . GLY B 1 308 ? -7.199 -6.93 0.931 1 95.69 308 GLY B O 1
ATOM 5929 N N . SER B 1 309 ? -7.988 -8.828 0.177 1 94.06 309 SER B N 1
ATOM 5930 C CA . SER B 1 309 ? -9.359 -8.602 0.63 1 94.06 309 SER B CA 1
ATOM 5931 C C . SER B 1 309 ? -9.453 -8.664 2.15 1 94.06 309 SER B C 1
ATOM 5933 O O . SER B 1 309 ? -8.523 -9.117 2.82 1 94.06 309 SER B O 1
ATOM 5935 N N . GLN B 1 310 ? -10.586 -8.172 2.631 1 92.69 310 GLN B N 1
ATOM 5936 C CA . GLN B 1 310 ? -10.844 -8.242 4.062 1 92.69 310 GLN B CA 1
ATOM 5937 C C . GLN B 1 310 ? -11.297 -9.641 4.473 1 92.69 310 GLN B C 1
ATOM 5939 O O . GLN B 1 310 ? -11.445 -9.93 5.66 1 92.69 310 GLN B O 1
ATOM 5944 N N . ASP B 1 311 ? -11.453 -10.539 3.49 1 92.94 311 ASP B N 1
ATOM 5945 C CA . ASP B 1 311 ? -11.992 -11.867 3.756 1 92.94 311 ASP B CA 1
ATOM 5946 C C . ASP B 1 311 ? -10.891 -12.828 4.184 1 92.94 311 ASP B C 1
ATOM 5948 O O . ASP B 1 311 ? -10.508 -13.719 3.422 1 92.94 311 ASP B O 1
ATOM 5952 N N . PHE B 1 312 ? -10.406 -12.688 5.352 1 97.19 312 PHE B N 1
ATOM 5953 C CA . PHE B 1 312 ? -9.406 -13.562 5.953 1 97.19 312 PHE B CA 1
ATOM 5954 C C . PHE B 1 312 ? -9.719 -13.805 7.426 1 97.19 312 PHE B C 1
ATOM 5956 O O . PHE B 1 312 ? -10.477 -13.047 8.039 1 97.19 312 PHE B O 1
ATOM 5963 N N . THR B 1 313 ? -9.211 -14.844 7.984 1 97.38 313 THR B N 1
ATOM 5964 C CA . THR B 1 313 ? -9.32 -15.086 9.414 1 97.38 313 THR B CA 1
ATOM 5965 C C . THR B 1 313 ? -7.973 -14.898 10.102 1 97.38 313 THR B C 1
ATOM 5967 O O . THR B 1 313 ? -6.93 -15.234 9.539 1 97.38 313 THR B O 1
ATOM 5970 N N . SER B 1 314 ? -8.016 -14.359 11.289 1 97.12 314 SER B N 1
ATOM 5971 C CA . SER B 1 314 ? -6.797 -14.242 12.086 1 97.12 314 SER B CA 1
ATOM 5972 C C . SER B 1 314 ? -6.172 -15.602 12.352 1 97.12 314 SER B C 1
ATOM 5974 O O . SER B 1 314 ? -4.945 -15.734 12.406 1 97.12 314 SER B O 1
ATOM 5976 N N . ALA B 1 315 ? -6.988 -16.609 12.523 1 97.25 315 ALA B N 1
ATOM 5977 C CA . ALA B 1 315 ? -6.508 -17.953 12.773 1 97.25 315 ALA B CA 1
ATOM 5978 C C . ALA B 1 315 ? -5.625 -18.453 11.625 1 97.25 315 ALA B C 1
ATOM 5980 O O . ALA B 1 315 ? -4.598 -19.094 11.852 1 97.25 315 ALA B O 1
ATOM 5981 N N . PHE B 1 316 ? -6.043 -18.203 10.43 1 97.88 316 PHE B N 1
ATOM 5982 C CA . PHE B 1 316 ? -5.285 -18.609 9.258 1 97.88 316 PHE B CA 1
ATOM 5983 C C . PHE B 1 316 ? -3.922 -17.938 9.219 1 97.88 316 PHE B C 1
ATOM 5985 O O . PHE B 1 316 ? -2.898 -18.594 9.008 1 97.88 316 PHE B O 1
ATOM 5992 N N . LEU B 1 317 ? -3.9 -16.594 9.438 1 98.06 317 LEU B N 1
ATOM 5993 C CA . LEU B 1 317 ? -2.646 -15.844 9.461 1 98.06 317 LEU B CA 1
ATOM 5994 C C . LEU B 1 317 ? -1.753 -16.312 10.602 1 98.06 317 LEU B C 1
ATOM 5996 O O . LEU B 1 317 ? -0.53 -16.375 10.461 1 98.06 317 LEU B O 1
ATOM 6000 N N . ASN B 1 318 ? -2.369 -16.656 11.734 1 96.75 318 ASN B N 1
ATOM 6001 C CA . ASN B 1 318 ? -1.62 -17.141 12.883 1 96.75 318 ASN B CA 1
ATOM 6002 C C . ASN B 1 318 ? -0.998 -18.516 12.609 1 96.75 318 ASN B C 1
ATOM 6004 O O . ASN B 1 318 ? -0.003 -18.875 13.234 1 96.75 318 ASN B O 1
ATOM 6008 N N . ALA B 1 319 ? -1.629 -19.281 11.758 1 97.88 319 ALA B N 1
ATOM 6009 C CA . ALA B 1 319 ? -1.064 -20.562 11.359 1 97.88 319 ALA B CA 1
ATOM 6010 C C . ALA B 1 319 ? 0.131 -20.375 10.43 1 97.88 319 ALA B C 1
ATOM 6012 O O . ALA B 1 319 ? 1.115 -21.109 10.516 1 97.88 319 ALA B O 1
ATOM 6013 N N . ILE B 1 320 ? 0.073 -19.438 9.609 1 98.25 320 ILE B N 1
ATOM 6014 C CA . ILE B 1 320 ? 1.1 -19.219 8.594 1 98.25 320 ILE B CA 1
ATOM 6015 C C . ILE B 1 320 ? 2.303 -18.516 9.227 1 98.25 320 ILE B C 1
ATOM 6017 O O . ILE B 1 320 ? 3.445 -18.938 9.031 1 98.25 320 ILE B O 1
ATOM 6021 N N . LYS B 1 321 ? 2.037 -17.375 10.047 1 98.12 321 LYS B N 1
ATOM 6022 C CA . LYS B 1 321 ? 3.053 -16.547 10.672 1 98.12 321 LYS B CA 1
ATOM 6023 C C . LYS B 1 321 ? 4.117 -16.109 9.664 1 98.12 321 LYS B C 1
ATOM 6025 O O . LYS B 1 321 ? 5.305 -16.375 9.859 1 98.12 321 LYS B O 1
ATOM 6030 N N . PRO B 1 322 ? 3.719 -15.438 8.664 1 98.5 322 PRO B N 1
ATOM 6031 C CA . PRO B 1 322 ? 4.664 -15.102 7.594 1 98.5 322 PRO B CA 1
ATOM 6032 C C . PRO B 1 322 ? 5.719 -14.094 8.039 1 98.5 322 PRO B C 1
ATOM 6034 O O . PRO B 1 322 ? 5.422 -13.18 8.805 1 98.5 322 PRO B O 1
ATOM 6037 N N . TRP B 1 323 ? 7.008 -14.273 7.535 1 98.69 323 TRP B N 1
ATOM 6038 C CA . TRP B 1 323 ? 8.055 -13.273 7.73 1 98.69 323 TRP B CA 1
ATOM 6039 C C . TRP B 1 323 ? 7.863 -12.094 6.781 1 98.69 323 TRP B C 1
ATOM 6041 O O . TRP B 1 323 ? 8.164 -10.953 7.129 1 98.69 323 TRP B O 1
ATOM 6051 N N . ALA B 1 324 ? 7.406 -12.453 5.609 1 98.81 324 ALA B N 1
ATOM 6052 C CA . ALA B 1 324 ? 7.117 -11.5 4.539 1 98.81 324 ALA B CA 1
ATOM 6053 C C . ALA B 1 324 ? 5.824 -11.867 3.818 1 98.81 324 ALA B C 1
ATOM 6055 O O . ALA B 1 324 ? 5.543 -13.039 3.582 1 98.81 324 ALA B O 1
ATOM 6056 N N . SER B 1 325 ? 5.047 -10.883 3.543 1 98.88 325 SER B N 1
ATOM 6057 C CA . SER B 1 325 ? 3.818 -11.07 2.777 1 98.88 325 SER B CA 1
ATOM 6058 C C . SER B 1 325 ? 3.834 -10.25 1.495 1 98.88 325 SER B C 1
ATOM 6060 O O . SER B 1 325 ? 4.41 -9.164 1.458 1 98.88 325 SER B O 1
ATOM 6062 N N . VAL B 1 326 ? 3.273 -10.781 0.448 1 98.88 326 VAL B N 1
ATOM 6063 C CA . VAL B 1 326 ? 3.105 -10.094 -0.827 1 98.88 326 VAL B CA 1
ATOM 6064 C C . VAL B 1 326 ? 1.619 -9.969 -1.158 1 98.88 326 VAL B C 1
ATOM 6066 O O . VAL B 1 326 ? 0.88 -10.953 -1.093 1 98.88 326 VAL B O 1
ATOM 6069 N N . VAL B 1 327 ? 1.183 -8.781 -1.424 1 98 327 VAL B N 1
ATOM 6070 C CA . VAL B 1 327 ? -0.188 -8.531 -1.856 1 98 327 VAL B CA 1
ATOM 6071 C C . VAL B 1 327 ? -0.204 -8.156 -3.336 1 98 327 VAL B C 1
ATOM 6073 O O . VAL B 1 327 ? 0.458 -7.199 -3.746 1 98 327 VAL B O 1
ATOM 6076 N N . SER B 1 328 ? -0.852 -8.922 -4.094 1 96.5 328 SER B N 1
ATOM 6077 C CA . SER B 1 328 ? -1.059 -8.617 -5.504 1 96.5 328 SER B CA 1
ATOM 6078 C C . SER B 1 328 ? -2.426 -7.98 -5.738 1 96.5 328 SER B C 1
ATOM 6080 O O . SER B 1 328 ? -3.457 -8.641 -5.566 1 96.5 328 SER B O 1
ATOM 6082 N N . SER B 1 329 ? -2.404 -6.727 -6 1 91.44 329 SER B N 1
ATOM 6083 C CA . SER B 1 329 ? -3.65 -5.988 -6.164 1 91.44 329 SER B CA 1
ATOM 6084 C C . SER B 1 329 ? -3.453 -4.766 -7.055 1 91.44 329 SER B C 1
ATOM 6086 O O . SER B 1 329 ? -2.336 -4.48 -7.492 1 91.44 329 SER B O 1
ATOM 6088 N N . GLY B 1 330 ? -4.516 -4.066 -7.367 1 77.75 330 GLY B N 1
ATOM 6089 C CA . GLY B 1 330 ? -4.348 -2.844 -8.133 1 77.75 330 GLY B CA 1
ATOM 6090 C C . GLY B 1 330 ? -5.656 -2.143 -8.438 1 77.75 330 GLY B C 1
ATOM 6091 O O . GLY B 1 330 ? -6.723 -2.602 -8.023 1 77.75 330 GLY B O 1
ATOM 6092 N N . ASP B 1 331 ? -5.492 -1.036 -9.258 1 62.62 331 ASP B N 1
ATOM 6093 C CA . ASP B 1 331 ? -6.352 0.098 -9.586 1 62.62 331 ASP B CA 1
ATOM 6094 C C . ASP B 1 331 ? -7.695 -0.372 -10.133 1 62.62 331 ASP B C 1
ATOM 6096 O O . ASP B 1 331 ? -7.797 -0.743 -11.305 1 62.62 331 ASP B O 1
ATOM 6100 N N . SER B 1 332 ? -8.414 -1.127 -9.297 1 63.53 332 SER B N 1
ATOM 6101 C CA . SER B 1 332 ? -9.781 -1.271 -9.773 1 63.53 332 SER B CA 1
ATOM 6102 C C . SER B 1 332 ? -10.773 -0.686 -8.773 1 63.53 332 SER B C 1
ATOM 6104 O O . SER B 1 332 ? -10.719 -0.994 -7.578 1 63.53 332 SER B O 1
ATOM 6106 N N . PRO B 1 333 ? -11.477 0.301 -9.289 1 60.19 333 PRO B N 1
ATOM 6107 C CA . PRO B 1 333 ? -12.438 0.99 -8.422 1 60.19 333 PRO B CA 1
ATOM 6108 C C . PRO B 1 333 ? -13.477 0.045 -7.82 1 60.19 333 PRO B C 1
ATOM 6110 O O . PRO B 1 333 ? -14.305 0.467 -7.008 1 60.19 333 PRO B O 1
ATOM 6113 N N . ASP B 1 334 ? -13.219 -1.241 -7.949 1 64.31 334 ASP B N 1
ATOM 6114 C CA . ASP B 1 334 ? -14.398 -2.045 -7.621 1 64.31 334 ASP B CA 1
ATOM 6115 C C . ASP B 1 334 ? -14.25 -2.686 -6.242 1 64.31 334 ASP B C 1
ATOM 6117 O O . ASP B 1 334 ? -15.227 -2.793 -5.5 1 64.31 334 ASP B O 1
ATOM 6121 N N . TYR B 1 335 ? -13.125 -3.014 -5.855 1 78.88 335 TYR B N 1
ATOM 6122 C CA . TYR B 1 335 ? -13.078 -3.828 -4.648 1 78.88 335 TYR B CA 1
ATOM 6123 C C . TYR B 1 335 ? -12.297 -3.127 -3.545 1 78.88 335 TYR B C 1
ATOM 6125 O O . TYR B 1 335 ? -12.398 -3.494 -2.373 1 78.88 335 TYR B O 1
ATOM 6133 N N . GLY B 1 336 ? -11.57 -2.131 -3.945 1 85.69 336 GLY B N 1
ATOM 6134 C CA . GLY B 1 336 ? -10.781 -1.376 -2.984 1 85.69 336 GLY B CA 1
ATOM 6135 C C . GLY B 1 336 ? -9.656 -2.186 -2.363 1 85.69 336 GLY B C 1
ATOM 6136 O O . GLY B 1 336 ? -9.336 -2.006 -1.189 1 85.69 336 GLY B O 1
ATOM 6137 N N . HIS B 1 337 ? -9.18 -3.219 -3.035 1 90.56 337 HIS B N 1
ATOM 6138 C CA . HIS B 1 337 ? -8.047 -4 -2.535 1 90.56 337 HIS B CA 1
ATOM 6139 C C . HIS B 1 337 ? -6.727 -3.289 -2.797 1 90.56 337 HIS B C 1
ATOM 6141 O O . HIS B 1 337 ? -6.578 -2.59 -3.801 1 90.56 337 HIS B O 1
ATOM 6147 N N . PRO B 1 338 ? -5.738 -3.557 -1.867 1 93.75 338 PRO B N 1
ATOM 6148 C CA . PRO B 1 338 ? -5.855 -4.266 -0.592 1 93.75 338 PRO B CA 1
ATOM 6149 C C . PRO B 1 338 ? -6.555 -3.439 0.483 1 93.75 338 PRO B C 1
ATOM 6151 O O . PRO B 1 338 ? -6.477 -2.209 0.47 1 93.75 338 PRO B O 1
ATOM 6154 N N . ARG B 1 339 ? -7.215 -4.133 1.323 1 95.31 339 ARG B N 1
ATOM 6155 C CA . ARG B 1 339 ? -7.914 -3.494 2.432 1 95.31 339 ARG B CA 1
ATOM 6156 C C . ARG B 1 339 ? -6.953 -3.164 3.568 1 95.31 339 ARG B C 1
ATOM 6158 O O . ARG B 1 339 ? -6.023 -3.928 3.842 1 95.31 339 ARG B O 1
ATOM 6165 N N . ALA B 1 340 ? -7.23 -2.057 4.242 1 97.19 340 ALA B N 1
ATOM 6166 C CA . ALA B 1 340 ? -6.367 -1.58 5.32 1 97.19 340 ALA B CA 1
ATOM 6167 C C . ALA B 1 340 ? -6.25 -2.621 6.43 1 97.19 340 ALA B C 1
ATOM 6169 O O . ALA B 1 340 ? -5.18 -2.789 7.023 1 97.19 340 ALA B O 1
ATOM 6170 N N . VAL B 1 341 ? -7.332 -3.322 6.711 1 97.94 341 VAL B N 1
ATOM 6171 C CA . VAL B 1 341 ? -7.363 -4.285 7.805 1 97.94 341 VAL B CA 1
ATOM 6172 C C . VAL B 1 341 ? -6.461 -5.473 7.48 1 97.94 341 VAL B C 1
ATOM 6174 O O . VAL B 1 341 ? -5.816 -6.035 8.367 1 97.94 341 VAL B O 1
ATOM 6177 N N . LEU B 1 342 ? -6.41 -5.871 6.219 1 97.81 342 LEU B N 1
ATOM 6178 C CA . LEU B 1 342 ? -5.512 -6.949 5.816 1 97.81 342 LEU B CA 1
ATOM 6179 C C . LEU B 1 342 ? -4.055 -6.527 5.961 1 97.81 342 LEU B C 1
ATOM 6181 O O . LEU B 1 342 ? -3.234 -7.277 6.488 1 97.81 342 LEU B O 1
ATOM 6185 N N . LEU B 1 343 ? -3.73 -5.328 5.523 1 97.88 343 LEU B N 1
ATOM 6186 C CA . LEU B 1 343 ? -2.357 -4.84 5.59 1 97.88 343 LEU B CA 1
ATOM 6187 C C . LEU B 1 343 ? -1.85 -4.844 7.027 1 97.88 343 LEU B C 1
ATOM 6189 O O . LEU B 1 343 ? -0.75 -5.332 7.301 1 97.88 343 LEU B O 1
ATOM 6193 N N . GLY B 1 344 ? -2.646 -4.316 7.918 1 98.62 344 GLY B N 1
ATOM 6194 C CA . GLY B 1 344 ? -2.254 -4.32 9.32 1 98.62 344 GLY B CA 1
ATOM 6195 C C . GLY B 1 344 ? -2.119 -5.715 9.898 1 98.62 344 GLY B C 1
ATOM 6196 O O . GLY B 1 344 ? -1.186 -5.992 10.656 1 98.62 344 GLY B O 1
ATOM 6197 N N . SER B 1 345 ? -3 -6.598 9.5 1 98.62 345 SER B N 1
ATOM 6198 C CA . SER B 1 345 ? -3.051 -7.938 10.07 1 98.62 345 SER B CA 1
ATOM 6199 C C . SER B 1 345 ? -1.865 -8.781 9.609 1 98.62 345 SER B C 1
ATOM 6201 O O . SER B 1 345 ? -1.395 -9.656 10.344 1 98.62 345 SER B O 1
ATOM 6203 N N . LEU B 1 346 ? -1.392 -8.547 8.406 1 98.62 346 LEU B N 1
ATOM 6204 C CA . LEU B 1 346 ? -0.241 -9.297 7.902 1 98.62 346 LEU B CA 1
ATOM 6205 C C . LEU B 1 346 ? 0.978 -9.078 8.797 1 98.62 346 LEU B C 1
ATOM 6207 O O . LEU B 1 346 ? 1.713 -10.023 9.094 1 98.62 346 LEU B O 1
ATOM 6211 N N . GLY B 1 347 ? 1.21 -7.801 9.203 1 98.31 347 GLY B N 1
ATOM 6212 C CA . GLY B 1 347 ? 2.297 -7.52 10.133 1 98.31 347 GLY B CA 1
ATOM 6213 C C . GLY B 1 347 ? 2.049 -8.055 11.523 1 98.31 347 GLY B C 1
ATOM 6214 O O . GLY B 1 347 ? 2.951 -8.617 12.156 1 98.31 347 GLY B O 1
ATOM 6215 N N . ARG B 1 348 ? 0.829 -7.969 11.961 1 98.06 348 ARG B N 1
ATOM 6216 C CA . ARG B 1 348 ? 0.422 -8.344 13.312 1 98.06 348 ARG B CA 1
ATOM 6217 C C . ARG B 1 348 ? 0.687 -9.828 13.57 1 98.06 348 ARG B C 1
ATOM 6219 O O . ARG B 1 348 ? 1.056 -10.211 14.688 1 98.06 348 ARG B O 1
ATOM 6226 N N . HIS B 1 349 ? 0.531 -10.617 12.57 1 97.5 349 HIS B N 1
ATOM 6227 C CA . HIS B 1 349 ? 0.544 -12.062 12.789 1 97.5 349 HIS B CA 1
ATOM 6228 C C . HIS B 1 349 ? 1.854 -12.68 12.312 1 97.5 349 HIS B C 1
ATOM 6230 O O . HIS B 1 349 ? 1.939 -13.891 12.117 1 97.5 349 HIS B O 1
ATOM 6236 N N . ALA B 1 350 ? 2.877 -11.859 12.047 1 97.44 350 ALA B N 1
ATOM 6237 C CA . ALA B 1 350 ? 4.227 -12.375 11.844 1 97.44 350 ALA B CA 1
ATOM 6238 C C . ALA B 1 350 ? 4.738 -13.086 13.094 1 97.44 350 ALA B C 1
ATOM 6240 O O . ALA B 1 350 ? 4.219 -12.875 14.195 1 97.44 350 ALA B O 1
ATOM 6241 N N . PRO B 1 351 ? 5.699 -13.977 12.945 1 96.62 351 PRO B N 1
ATOM 6242 C CA . PRO B 1 351 ? 6.191 -14.672 14.141 1 96.62 351 PRO B CA 1
ATOM 6243 C C . PRO B 1 351 ? 6.887 -13.742 15.125 1 96.62 351 PRO B C 1
ATOM 6245 O O . PRO B 1 351 ? 7.469 -12.734 14.719 1 96.62 351 PRO B O 1
ATOM 6248 N N . SER B 1 352 ? 6.902 -14.094 16.328 1 92.62 352 SER B N 1
ATOM 6249 C CA . SER B 1 352 ? 7.359 -13.234 17.422 1 92.62 352 SER B CA 1
ATOM 6250 C C . SER B 1 352 ? 8.836 -12.875 17.266 1 92.62 352 SER B C 1
ATOM 6252 O O . SER B 1 352 ? 9.281 -11.828 17.734 1 92.62 352 SER B O 1
ATOM 6254 N N . ASN B 1 353 ? 9.547 -13.719 16.578 1 93.88 353 ASN B N 1
ATOM 6255 C CA . ASN B 1 353 ? 10.977 -13.477 16.469 1 93.88 353 ASN B CA 1
ATOM 6256 C C . ASN B 1 353 ? 11.297 -12.539 15.305 1 93.88 353 ASN B C 1
ATOM 6258 O O . ASN B 1 353 ? 12.461 -12.203 15.07 1 93.88 353 ASN B O 1
ATOM 6262 N N . ILE B 1 354 ? 10.375 -12.148 14.594 1 95.94 354 ILE B N 1
ATOM 6263 C CA . ILE B 1 354 ? 10.539 -11.172 13.523 1 95.94 354 ILE B CA 1
ATOM 6264 C C . ILE B 1 354 ? 9.992 -9.82 13.977 1 95.94 354 ILE B C 1
ATOM 6266 O O . ILE B 1 354 ? 8.789 -9.57 13.867 1 95.94 354 ILE B O 1
ATOM 6270 N N . ASP B 1 355 ? 10.773 -8.969 14.359 1 94.62 355 ASP B N 1
ATOM 6271 C CA . ASP B 1 355 ? 10.406 -7.66 14.898 1 94.62 355 ASP B CA 1
ATOM 6272 C C . ASP B 1 355 ? 9.938 -6.723 13.789 1 94.62 355 ASP B C 1
ATOM 6274 O O . ASP B 1 355 ? 9.133 -5.816 14.031 1 94.62 355 ASP B O 1
ATOM 6278 N N . ARG B 1 356 ? 10.477 -6.926 12.617 1 97.31 356 ARG B N 1
ATOM 6279 C CA . ARG B 1 356 ? 10.18 -6.066 11.477 1 97.31 356 ARG B CA 1
ATOM 6280 C C . ARG B 1 356 ? 9.781 -6.898 10.258 1 97.31 356 ARG B C 1
ATOM 6282 O O . ARG B 1 356 ? 10.539 -7 9.297 1 97.31 356 ARG B O 1
ATOM 6289 N N . PRO B 1 357 ? 8.586 -7.465 10.312 1 98.5 357 PRO B N 1
ATOM 6290 C CA . PRO B 1 357 ? 8.117 -8.227 9.148 1 98.5 357 PRO B CA 1
ATOM 6291 C C . PRO B 1 357 ? 7.906 -7.352 7.914 1 98.5 357 PRO B C 1
ATOM 6293 O O . PRO B 1 357 ? 7.887 -6.121 8.016 1 98.5 357 PRO B O 1
ATOM 6296 N N . LEU B 1 358 ? 7.875 -7.961 6.754 1 98.75 358 LEU B N 1
ATOM 6297 C CA . LEU B 1 358 ? 7.762 -7.238 5.492 1 98.75 358 LEU B CA 1
ATOM 6298 C C . LEU B 1 358 ? 6.367 -7.391 4.898 1 98.75 358 LEU B C 1
ATOM 6300 O O . LEU B 1 358 ? 5.781 -8.477 4.945 1 98.75 358 LEU B O 1
ATOM 6304 N N . VAL B 1 359 ? 5.785 -6.332 4.402 1 98.69 359 VAL B N 1
ATOM 6305 C CA . VAL B 1 359 ? 4.566 -6.375 3.605 1 98.69 359 VAL B CA 1
ATOM 6306 C C . VAL B 1 359 ? 4.781 -5.633 2.287 1 98.69 359 VAL B C 1
ATOM 6308 O O . VAL B 1 359 ? 4.867 -4.402 2.266 1 98.69 359 VAL B O 1
ATOM 6311 N N . PHE B 1 360 ? 4.883 -6.383 1.209 1 98.06 360 PHE B N 1
ATOM 6312 C CA . PHE B 1 360 ? 5.012 -5.832 -0.135 1 98.06 360 PHE B CA 1
ATOM 6313 C C . PHE B 1 360 ? 3.658 -5.797 -0.839 1 98.06 360 PHE B C 1
ATOM 6315 O O . PHE B 1 360 ? 2.814 -6.668 -0.615 1 98.06 360 PHE B O 1
ATOM 6322 N N . SER B 1 361 ? 3.424 -4.84 -1.648 1 96 361 SER B N 1
ATOM 6323 C CA . SER B 1 361 ? 2.24 -4.684 -2.488 1 96 361 SER B CA 1
ATOM 6324 C C . SER B 1 361 ? 2.619 -4.281 -3.908 1 96 361 SER B C 1
ATOM 6326 O O . SER B 1 361 ? 3.381 -3.332 -4.109 1 96 361 SER B O 1
ATOM 6328 N N . THR B 1 362 ? 2.088 -5.008 -4.879 1 95.31 362 THR B N 1
ATOM 6329 C CA . THR B 1 362 ? 2.402 -4.668 -6.262 1 95.31 362 THR B CA 1
ATOM 6330 C C . THR B 1 362 ? 1.887 -3.273 -6.609 1 95.31 362 THR B C 1
ATOM 6332 O O . THR B 1 362 ? 2.49 -2.564 -7.414 1 95.31 362 THR B O 1
ATOM 6335 N N . GLU B 1 363 ? 0.843 -2.869 -5.949 1 90.75 363 GLU B N 1
ATOM 6336 C CA . GLU B 1 363 ? 0.301 -1.532 -6.164 1 90.75 363 GLU B CA 1
ATOM 6337 C C . GLU B 1 363 ? 1.265 -0.459 -5.664 1 90.75 363 GLU B C 1
ATOM 6339 O O . GLU B 1 363 ? 1.476 0.554 -6.336 1 90.75 363 GLU B O 1
ATOM 6344 N N . ILE B 1 364 ? 1.822 -0.661 -4.527 1 89.38 364 ILE B N 1
ATOM 6345 C CA . ILE B 1 364 ? 2.764 0.288 -3.941 1 89.38 364 ILE B CA 1
ATOM 6346 C C . ILE B 1 364 ? 4.074 0.262 -4.723 1 89.38 364 ILE B C 1
ATOM 6348 O O . ILE B 1 364 ? 4.734 1.292 -4.875 1 89.38 364 ILE B O 1
ATOM 6352 N N . ALA B 1 365 ? 4.395 -0.875 -5.238 1 87.56 365 ALA B N 1
ATOM 6353 C CA . ALA B 1 365 ? 5.652 -1.034 -5.957 1 87.56 365 ALA B CA 1
ATOM 6354 C C . ALA B 1 365 ? 5.59 -0.363 -7.328 1 87.56 365 ALA B C 1
ATOM 6356 O O . ALA B 1 365 ? 6.621 -0.137 -7.965 1 87.56 365 ALA B O 1
ATOM 6357 N N . ALA B 1 366 ? 4.41 -0.093 -7.809 1 86.56 366 ALA B N 1
ATOM 6358 C CA . ALA B 1 366 ? 4.262 0.625 -9.07 1 86.56 366 ALA B CA 1
ATOM 6359 C C . ALA B 1 366 ? 4.406 2.131 -8.867 1 86.56 366 ALA B C 1
ATOM 6361 O O . ALA B 1 366 ? 4.105 2.648 -7.789 1 86.56 366 ALA B O 1
ATOM 6362 N N . THR B 1 367 ? 4.898 2.846 -9.859 1 83.31 367 THR B N 1
ATOM 6363 C CA . THR B 1 367 ? 5.039 4.297 -9.789 1 83.31 367 THR B CA 1
ATOM 6364 C C . THR B 1 367 ? 4.383 4.961 -11 1 83.31 367 THR B C 1
ATOM 6366 O O . THR B 1 367 ? 4.617 4.559 -12.141 1 83.31 367 THR B O 1
ATOM 6369 N N . PHE B 1 368 ? 3.553 5.871 -10.703 1 82.31 368 PHE B N 1
ATOM 6370 C CA . PHE B 1 368 ? 2.918 6.688 -11.734 1 82.31 368 PHE B CA 1
ATOM 6371 C C . PHE B 1 368 ? 3.467 8.109 -11.711 1 82.31 368 PHE B C 1
ATOM 6373 O O . PHE B 1 368 ? 3.697 8.672 -10.641 1 82.31 368 PHE B O 1
ATOM 6380 N N . LYS B 1 369 ? 3.732 8.648 -12.797 1 80.38 369 LYS B N 1
ATOM 6381 C CA . LYS B 1 369 ? 4.195 10.031 -12.93 1 80.38 369 LYS B CA 1
ATOM 6382 C C . LYS B 1 369 ? 3.199 10.875 -13.719 1 80.38 369 LYS B C 1
ATOM 6384 O O . LYS B 1 369 ? 2.713 10.445 -14.766 1 80.38 369 LYS B O 1
ATOM 6389 N N . GLU B 1 370 ? 2.8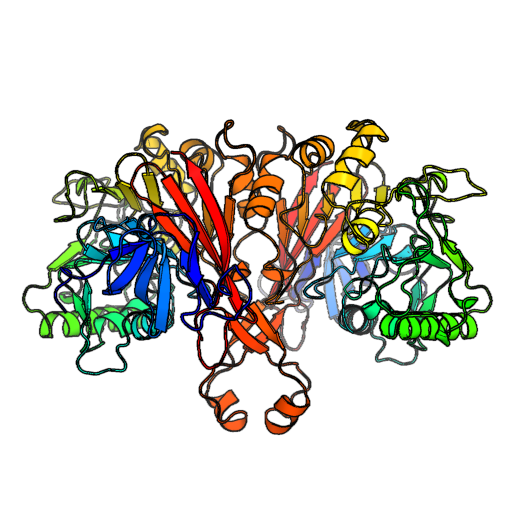95 12.016 -13.125 1 80.88 370 GLU B N 1
ATOM 6390 C CA . GLU B 1 370 ? 2.023 12.945 -13.836 1 80.88 370 GLU B CA 1
ATOM 6391 C C . GLU B 1 370 ? 2.701 13.5 -15.086 1 80.88 370 GLU B C 1
ATOM 6393 O O . GLU B 1 370 ? 3.883 13.844 -15.055 1 80.88 370 GLU B O 1
ATOM 6398 N N . ILE B 1 371 ? 1.86 13.523 -16.109 1 77.31 371 ILE B N 1
ATOM 6399 C CA . ILE B 1 371 ? 2.371 14.047 -17.375 1 77.31 371 ILE B CA 1
ATOM 6400 C C . ILE B 1 371 ? 2.154 15.555 -17.422 1 77.31 371 ILE B C 1
ATOM 6402 O O . ILE B 1 371 ? 1.072 16.047 -17.094 1 77.31 371 ILE B O 1
ATOM 6406 N N . SER B 1 372 ? 3.184 16.344 -17.625 1 66.75 372 SER B N 1
ATOM 6407 C CA . SER B 1 372 ? 3.117 17.797 -17.672 1 66.75 372 SER B CA 1
ATOM 6408 C C . SER B 1 372 ? 2.162 18.281 -18.75 1 66.75 372 SER B C 1
ATOM 6410 O O . SER B 1 372 ? 1.933 17.578 -19.734 1 66.75 372 SER B O 1
ATOM 6412 N N . GLU B 1 373 ? 1.451 19.438 -18.438 1 57.94 373 GLU B N 1
ATOM 6413 C CA . GLU B 1 373 ? 0.516 20.109 -19.328 1 57.94 373 GLU B CA 1
ATOM 6414 C C . GLU B 1 373 ? 1.103 20.25 -20.734 1 57.94 373 GLU B C 1
ATOM 6416 O O . GLU B 1 373 ? 0.386 20.141 -21.719 1 57.94 373 GLU B O 1
ATOM 6421 N N . LYS B 1 374 ? 2.361 20.781 -20.797 1 53.94 374 LYS B N 1
ATOM 6422 C CA . LYS B 1 374 ? 2.984 20.953 -22.109 1 53.94 374 LYS B CA 1
ATOM 6423 C C . LYS B 1 374 ? 2.941 19.656 -22.922 1 53.94 374 LYS B C 1
ATOM 6425 O O . LYS B 1 374 ? 2.715 19.688 -24.125 1 53.94 374 LYS B O 1
ATOM 6430 N N . GLU B 1 375 ? 3.096 18.547 -22.219 1 53.88 375 GLU B N 1
ATOM 6431 C CA . GLU B 1 375 ? 3.057 17.25 -22.875 1 53.88 375 GLU B CA 1
ATOM 6432 C C . GLU B 1 375 ? 1.627 16.859 -23.234 1 53.88 375 GLU B C 1
ATOM 6434 O O . GLU B 1 375 ? 1.393 16.203 -24.25 1 53.88 375 GLU B O 1
ATOM 6439 N N . PHE B 1 376 ? 0.647 17.391 -22.328 1 54.38 376 PHE B N 1
ATOM 6440 C CA . PHE B 1 376 ? -0.778 17.094 -22.406 1 54.38 376 PHE B CA 1
ATOM 6441 C C . PHE B 1 376 ? -1.438 17.938 -23.5 1 54.38 376 PHE B C 1
ATOM 6443 O O . PHE B 1 376 ? -2.371 17.469 -24.172 1 54.38 376 PHE B O 1
ATOM 6450 N N . ALA B 1 377 ? -1.319 19.328 -23.391 1 49.97 377 ALA B N 1
ATOM 6451 C CA . ALA B 1 377 ? -1.925 20.203 -24.391 1 49.97 377 ALA B CA 1
ATOM 6452 C C . ALA B 1 377 ? -1.934 19.531 -25.766 1 49.97 377 ALA B C 1
ATOM 6454 O O . ALA B 1 377 ? -2.875 19.719 -26.547 1 49.97 377 ALA B O 1
ATOM 6455 N N . HIS B 1 378 ? -0.905 18.859 -26.047 1 46.66 378 HIS B N 1
ATOM 6456 C CA . HIS B 1 378 ? -0.9 18.203 -27.359 1 46.66 378 HIS B CA 1
ATOM 6457 C C . HIS B 1 378 ? -1.835 17 -27.391 1 46.66 378 HIS B C 1
ATOM 6459 O O . HIS B 1 378 ? -2.193 16.516 -28.453 1 46.66 378 HIS B O 1
ATOM 6465 N N . MET B 1 379 ? -2.127 16.578 -26.172 1 47.34 379 MET B N 1
ATOM 6466 C CA . MET B 1 379 ? -2.836 15.305 -26.219 1 47.34 379 MET B CA 1
ATOM 6467 C C . MET B 1 379 ? -4.324 15.508 -25.938 1 47.34 379 MET B C 1
ATOM 6469 O O . MET B 1 379 ? -5.16 14.781 -26.484 1 47.34 379 MET B O 1
ATOM 6473 N N . SER B 1 380 ? -4.73 15.977 -24.719 1 50.56 380 SER B N 1
ATOM 6474 C CA . SER B 1 380 ? -6.145 15.922 -24.359 1 50.56 380 SER B CA 1
ATOM 6475 C C . SER B 1 380 ? -6.691 17.312 -24.047 1 50.56 380 SER B C 1
ATOM 6477 O O . SER B 1 380 ? -5.941 18.203 -23.672 1 50.56 380 SER B O 1
ATOM 6479 N N . THR B 1 381 ? -7.863 17.688 -24.562 1 47.88 381 THR B N 1
ATOM 6480 C CA . THR B 1 381 ? -8.688 18.844 -24.203 1 47.88 381 THR B CA 1
ATOM 6481 C C . THR B 1 381 ? -9.18 18.719 -22.766 1 47.88 381 THR B C 1
ATOM 6483 O O . THR B 1 381 ? -9.812 19.641 -22.234 1 47.88 381 THR B O 1
ATOM 6486 N N . LYS B 1 382 ? -9.016 17.609 -22.234 1 51.97 382 LYS B N 1
ATOM 6487 C CA . LYS B 1 382 ? -9.625 17.5 -20.906 1 51.97 382 LYS B CA 1
ATOM 6488 C C . LYS B 1 382 ? -8.719 18.078 -19.828 1 51.97 382 LYS B C 1
ATOM 6490 O O . LYS B 1 382 ? -7.496 18.016 -19.938 1 51.97 382 LYS B O 1
ATOM 6495 N N . SER B 1 383 ? -9.289 18.75 -18.828 1 57.69 383 SER B N 1
ATOM 6496 C CA . SER B 1 383 ? -8.688 19.469 -17.703 1 57.69 383 SER B CA 1
ATOM 6497 C C . SER B 1 383 ? -8.141 18.5 -16.656 1 57.69 383 SER B C 1
ATOM 6499 O O . SER B 1 383 ? -7.562 18.922 -15.648 1 57.69 383 SER B O 1
ATOM 6501 N N . THR B 1 384 ? -8.18 17.078 -16.984 1 64.56 384 THR B N 1
ATOM 6502 C CA . THR B 1 384 ? -7.711 16.203 -15.906 1 64.56 384 THR B CA 1
ATOM 6503 C C . THR B 1 384 ? -6.266 15.773 -16.141 1 64.56 384 THR B C 1
ATOM 6505 O O . THR B 1 384 ? -5.902 15.383 -17.266 1 64.56 384 THR B O 1
ATOM 6508 N N . PRO B 1 385 ? -5.5 15.812 -15.125 1 74.81 385 PRO B N 1
ATOM 6509 C CA . PRO B 1 385 ? -4.105 15.391 -15.281 1 74.81 385 PRO B CA 1
ATOM 6510 C C . PRO B 1 385 ? -3.979 13.922 -15.688 1 74.81 385 PRO B C 1
ATOM 6512 O O . PRO B 1 385 ? -4.766 13.086 -15.242 1 74.81 385 PRO B O 1
ATOM 6515 N N . LEU B 1 386 ? -3.127 13.648 -16.641 1 81.56 386 LEU B N 1
ATOM 6516 C CA . LEU B 1 386 ? -2.834 12.289 -17.094 1 81.56 386 LEU B CA 1
ATOM 6517 C C . LEU B 1 386 ? -1.533 11.781 -16.469 1 81.56 386 LEU B C 1
ATOM 6519 O O . LEU B 1 386 ? -0.684 12.578 -16.062 1 81.56 386 LEU B O 1
ATOM 6523 N N . TYR B 1 387 ? -1.473 10.461 -16.359 1 83.56 387 TYR B N 1
ATOM 6524 C CA . TYR B 1 387 ? -0.312 9.836 -15.75 1 83.56 387 TYR B CA 1
ATOM 6525 C C . TYR B 1 387 ? 0.26 8.742 -16.641 1 83.56 387 TYR B C 1
ATOM 6527 O O . TYR B 1 387 ? -0.448 8.188 -17.484 1 83.56 387 TYR B O 1
ATOM 6535 N N . GLU B 1 388 ? 1.524 8.492 -16.516 1 83.06 388 GLU B N 1
ATOM 6536 C CA . GLU B 1 388 ? 2.193 7.324 -17.078 1 83.06 388 GLU B CA 1
ATOM 6537 C C . GLU B 1 388 ? 2.766 6.434 -15.984 1 83.06 388 GLU B C 1
ATOM 6539 O O . GLU B 1 388 ? 3.256 6.926 -14.969 1 83.06 388 GLU B O 1
ATOM 6544 N N . LYS B 1 389 ? 2.625 5.195 -16.234 1 85.56 389 LYS B N 1
ATOM 6545 C CA . LYS B 1 389 ? 3.258 4.258 -15.312 1 85.56 389 LYS B CA 1
ATOM 6546 C C . LYS B 1 389 ? 4.738 4.078 -15.641 1 85.56 389 LYS B C 1
ATOM 6548 O O . LYS B 1 389 ? 5.086 3.506 -16.672 1 85.56 389 LYS B O 1
ATOM 6553 N N . THR B 1 390 ? 5.66 4.457 -14.727 1 81.25 390 THR B N 1
ATOM 6554 C CA . THR B 1 390 ? 7.09 4.473 -15.008 1 81.25 390 THR B CA 1
ATOM 6555 C C . THR B 1 390 ? 7.762 3.215 -14.461 1 81.25 390 THR B C 1
ATOM 6557 O O . THR B 1 390 ? 8.82 2.807 -14.945 1 81.25 390 THR B O 1
ATOM 6560 N N . ILE B 1 391 ? 7.344 2.682 -13.453 1 83.69 391 ILE B N 1
ATOM 6561 C CA . ILE B 1 391 ? 7.852 1.435 -12.891 1 83.69 391 ILE B CA 1
ATOM 6562 C C . ILE B 1 391 ? 6.707 0.436 -12.734 1 83.69 391 ILE B C 1
ATOM 6564 O O . ILE B 1 391 ? 5.664 0.761 -12.164 1 83.69 391 ILE B O 1
ATOM 6568 N N . GLN B 1 392 ? 7.031 -0.741 -13.211 1 85.38 392 GLN B N 1
ATOM 6569 C CA . GLN B 1 392 ? 6.066 -1.815 -13 1 85.38 392 GLN B CA 1
ATOM 6570 C C . GLN B 1 392 ? 6.172 -2.381 -11.586 1 85.38 392 GLN B C 1
ATOM 6572 O O . GLN B 1 392 ? 7.266 -2.459 -11.023 1 85.38 392 GLN B O 1
ATOM 6577 N N . GLY B 1 393 ? 5.137 -2.57 -10.93 1 90.44 393 GLY B N 1
ATOM 6578 C CA . GLY B 1 393 ? 5.039 -2.963 -9.531 1 90.44 393 GLY B CA 1
ATOM 6579 C C . GLY B 1 393 ? 5.34 -4.43 -9.305 1 90.44 393 GLY B C 1
ATOM 6580 O O . GLY B 1 393 ? 4.582 -5.125 -8.625 1 90.44 393 GLY B O 1
ATOM 6581 N N . VAL B 1 394 ? 6.609 -4.984 -9.82 1 95.75 394 VAL B N 1
ATOM 6582 C CA . VAL B 1 394 ? 6.977 -6.383 -9.641 1 95.75 394 VAL B CA 1
ATOM 6583 C C . VAL B 1 394 ? 7.645 -6.574 -8.281 1 95.75 394 VAL B C 1
ATOM 6585 O O . VAL B 1 394 ? 8.5 -5.777 -7.883 1 95.75 394 VAL B O 1
ATOM 6588 N N . ILE B 1 395 ? 7.262 -7.594 -7.535 1 98 395 ILE B N 1
ATOM 6589 C CA . ILE B 1 395 ? 7.926 -7.984 -6.297 1 98 395 ILE B CA 1
ATOM 6590 C C . ILE B 1 395 ? 8.766 -9.234 -6.531 1 98 395 ILE B C 1
ATOM 6592 O O . ILE B 1 395 ? 8.281 -10.219 -7.086 1 98 395 ILE B O 1
ATOM 6596 N N . HIS B 1 396 ? 10.023 -9.188 -6.117 1 97.94 396 HIS B N 1
ATOM 6597 C CA . HIS B 1 396 ? 10.977 -10.266 -6.336 1 97.94 396 HIS B CA 1
ATOM 6598 C C . HIS B 1 396 ? 11.227 -11.047 -5.051 1 97.94 396 HIS B C 1
ATOM 6600 O O . HIS B 1 396 ? 11.445 -10.461 -3.988 1 97.94 396 HIS B O 1
ATOM 6606 N N . VAL B 1 397 ? 11.188 -12.32 -5.121 1 98.81 397 VAL B N 1
ATOM 6607 C CA . VAL B 1 397 ? 11.609 -13.227 -4.062 1 98.81 397 VAL B CA 1
ATOM 6608 C C . VAL B 1 397 ? 12.742 -14.125 -4.574 1 98.81 397 VAL B C 1
ATOM 6610 O O . VAL B 1 397 ? 12.609 -14.758 -5.625 1 98.81 397 VAL B O 1
ATOM 6613 N N . ARG B 1 398 ? 13.859 -14.109 -3.883 1 98.44 398 ARG B N 1
ATOM 6614 C CA . ARG B 1 398 ? 15.031 -14.914 -4.203 1 98.44 398 ARG B CA 1
ATOM 6615 C C . ARG B 1 398 ? 15.461 -15.75 -3 1 98.44 398 ARG B C 1
ATOM 6617 O O . ARG B 1 398 ? 15.445 -15.266 -1.864 1 98.44 398 ARG B O 1
ATOM 6624 N N . SER B 1 399 ? 15.859 -17 -3.266 1 98.06 399 SER B N 1
ATOM 6625 C CA . SER B 1 399 ? 16.359 -17.781 -2.15 1 98.06 399 SER B CA 1
ATOM 6626 C C . SER B 1 399 ? 17.391 -18.812 -2.617 1 98.06 399 SER B C 1
ATOM 6628 O O . SER B 1 399 ? 17.25 -19.406 -3.686 1 98.06 399 SER B O 1
ATOM 6630 N N . ASP B 1 400 ? 18.422 -19 -1.832 1 96.31 400 ASP B N 1
ATOM 6631 C CA . ASP B 1 400 ? 19.359 -20.094 -2.037 1 96.31 400 ASP B CA 1
ATOM 6632 C C . ASP B 1 400 ? 19.078 -21.25 -1.074 1 96.31 400 ASP B C 1
ATOM 6634 O O . ASP B 1 400 ? 19.922 -22.141 -0.906 1 96.31 400 ASP B O 1
ATOM 6638 N N . GLY B 1 401 ? 17.938 -21.203 -0.453 1 96.06 401 GLY B N 1
ATOM 6639 C CA . GLY B 1 401 ? 17.562 -22.25 0.499 1 96.06 401 GLY B CA 1
ATOM 6640 C C . GLY B 1 401 ? 17.906 -21.891 1.933 1 96.06 401 GLY B C 1
ATOM 6641 O O . GLY B 1 401 ? 17.25 -22.359 2.867 1 96.06 401 GLY B O 1
ATOM 6642 N N . LYS B 1 402 ? 18.859 -21.016 2.176 1 96.5 402 LYS B N 1
ATOM 6643 C CA . LYS B 1 402 ? 19.281 -20.609 3.512 1 96.5 402 LYS B CA 1
ATOM 6644 C C . LYS B 1 402 ? 19.016 -19.125 3.736 1 96.5 402 LYS B C 1
ATOM 6646 O O . LYS B 1 402 ? 18.828 -18.688 4.871 1 96.5 402 LYS B O 1
ATOM 6651 N N . ASN B 1 403 ? 19.109 -18.375 2.689 1 97.25 403 ASN B N 1
ATOM 6652 C CA . ASN B 1 403 ? 18.797 -16.938 2.707 1 97.25 403 ASN B CA 1
ATOM 6653 C C . ASN B 1 403 ? 17.578 -16.609 1.854 1 97.25 403 ASN B C 1
ATOM 6655 O O . ASN B 1 403 ? 17.312 -17.297 0.869 1 97.25 403 ASN B O 1
ATOM 6659 N N . LEU B 1 404 ? 16.875 -15.695 2.291 1 98.31 404 LEU B N 1
ATOM 6660 C CA . LEU B 1 404 ? 15.703 -15.18 1.601 1 98.31 404 LEU B CA 1
ATOM 6661 C C . LEU B 1 404 ? 15.852 -13.688 1.326 1 98.31 404 LEU B C 1
ATOM 6663 O O . LEU B 1 404 ? 16.141 -12.906 2.236 1 98.31 404 LEU B O 1
ATOM 6667 N N . VAL B 1 405 ? 15.742 -13.312 0.1 1 98.5 405 VAL B N 1
ATOM 6668 C CA . VAL B 1 405 ? 15.82 -11.906 -0.278 1 98.5 405 VAL B CA 1
ATOM 6669 C C . VAL B 1 405 ? 14.523 -11.477 -0.963 1 98.5 405 VAL B C 1
ATOM 6671 O O . VAL B 1 405 ? 14.062 -12.141 -1.894 1 98.5 405 VAL B O 1
ATOM 6674 N N . LEU B 1 406 ? 13.898 -10.5 -0.491 1 98.44 406 LEU B N 1
ATOM 6675 C CA . LEU B 1 406 ? 12.781 -9.859 -1.172 1 98.44 406 LEU B CA 1
ATOM 6676 C C . LEU B 1 406 ? 13.164 -8.461 -1.641 1 98.44 406 LEU B C 1
ATOM 6678 O O . LEU B 1 406 ? 13.906 -7.754 -0.957 1 98.44 406 LEU B O 1
ATOM 6682 N N . GLY B 1 407 ? 12.672 -8.07 -2.773 1 95.81 407 GLY B N 1
ATOM 6683 C CA . GLY B 1 407 ? 13 -6.734 -3.256 1 95.81 407 GLY B CA 1
ATOM 6684 C C . GLY B 1 407 ? 12.047 -6.242 -4.332 1 95.81 407 GLY B C 1
ATOM 6685 O O . GLY B 1 407 ? 11.273 -7.023 -4.887 1 95.81 407 GLY B O 1
ATOM 6686 N N . ARG B 1 408 ? 12.016 -5 -4.578 1 93.75 408 ARG B N 1
ATOM 6687 C CA . ARG B 1 408 ? 11.328 -4.324 -5.672 1 93.75 408 ARG B CA 1
ATOM 6688 C C . ARG B 1 408 ? 12.133 -3.135 -6.18 1 93.75 408 ARG B C 1
ATOM 6690 O O . ARG B 1 408 ? 12.914 -2.545 -5.43 1 93.75 408 ARG B O 1
ATOM 6697 N N . VAL B 1 409 ? 11.992 -2.805 -7.457 1 90.06 409 VAL B N 1
ATOM 6698 C CA . VAL B 1 409 ? 12.609 -1.623 -8.055 1 90.06 409 VAL B CA 1
ATOM 6699 C C . VAL B 1 409 ? 11.805 -0.379 -7.68 1 90.06 409 VAL B C 1
ATOM 6701 O O . VAL B 1 409 ? 10.57 -0.392 -7.723 1 90.06 409 VAL B O 1
ATOM 6704 N N . PHE B 1 410 ? 12.43 0.735 -7.223 1 84.44 410 PHE B N 1
ATOM 6705 C CA . PHE B 1 410 ? 11.656 1.936 -6.934 1 84.44 410 PHE B CA 1
ATOM 6706 C C . PHE B 1 410 ? 12.211 3.135 -7.695 1 84.44 410 PHE B C 1
ATOM 6708 O O . PHE B 1 410 ? 11.656 4.234 -7.621 1 84.44 410 PHE B O 1
ATOM 6715 N N . GLY B 1 411 ? 13.141 3.01 -8.375 1 75.62 411 GLY B N 1
ATOM 6716 C CA . GLY B 1 411 ? 13.609 4.148 -9.148 1 75.62 411 GLY B CA 1
ATOM 6717 C C . GLY B 1 411 ? 14.648 3.775 -10.188 1 75.62 411 GLY B C 1
ATOM 6718 O O . GLY B 1 411 ? 15.203 2.678 -10.148 1 75.62 411 GLY B O 1
ATOM 6719 N N . ASP B 1 412 ? 14.461 4.555 -11.328 1 59.41 412 ASP B N 1
ATOM 6720 C CA . ASP B 1 412 ? 15.555 4.461 -12.281 1 59.41 412 ASP B CA 1
ATOM 6721 C C . ASP B 1 412 ? 16.75 5.305 -11.836 1 59.41 412 ASP B C 1
ATOM 6723 O O . ASP B 1 412 ? 16.625 6.512 -11.641 1 59.41 412 ASP B O 1
ATOM 6727 N N . SER B 1 413 ? 17.625 4.652 -11.18 1 51.44 413 SER B N 1
ATOM 6728 C CA . SER B 1 413 ? 18.797 5.383 -10.695 1 51.44 413 SER B CA 1
ATOM 6729 C C . SER B 1 413 ? 19.375 6.273 -11.789 1 51.44 413 SER B C 1
ATOM 6731 O O . SER B 1 413 ? 19.172 6.023 -12.977 1 51.44 413 SER B O 1
ATOM 6733 N N . LYS B 1 414 ? 19.703 7.547 -11.43 1 51.5 414 LYS B N 1
ATOM 6734 C CA . LYS B 1 414 ? 20.625 8.305 -12.266 1 51.5 414 LYS B CA 1
ATOM 6735 C C . LYS B 1 414 ? 21.578 7.383 -13.016 1 51.5 414 LYS B C 1
ATOM 6737 O O . LYS B 1 414 ? 22.281 7.816 -13.938 1 51.5 414 LYS B O 1
ATOM 6742 N N . LEU B 1 415 ? 21.562 6.242 -12.562 1 46.44 415 LEU B N 1
ATOM 6743 C CA . LEU B 1 415 ? 22.453 5.254 -13.164 1 46.44 415 LEU B CA 1
ATOM 6744 C C . LEU B 1 415 ? 21.859 4.699 -14.453 1 46.44 415 LEU B C 1
ATOM 6746 O O . LEU B 1 415 ? 22.578 4.113 -15.273 1 46.44 415 LEU B O 1
ATOM 6750 N N . ALA B 1 416 ? 20.359 4.844 -14.5 1 46.53 416 ALA B N 1
ATOM 6751 C CA . ALA B 1 416 ? 19.766 4.355 -15.75 1 46.53 416 ALA B CA 1
ATOM 6752 C C . ALA B 1 416 ? 20.031 5.328 -16.891 1 46.53 416 ALA B C 1
ATOM 6754 O O . ALA B 1 416 ? 19.656 6.496 -16.828 1 46.53 416 ALA B O 1
ATOM 6755 N N . ASN B 1 417 ? 21.062 5.438 -17.469 1 45.34 417 ASN B N 1
ATOM 6756 C CA . ASN B 1 417 ? 21.391 6.188 -18.688 1 45.34 417 ASN B CA 1
ATOM 6757 C C . ASN B 1 417 ? 21.266 5.324 -19.938 1 45.34 417 ASN B C 1
ATOM 6759 O O . ASN B 1 417 ? 20.828 4.172 -19.859 1 45.34 417 ASN B O 1
ATOM 6763 N N . ARG B 1 418 ? 21.312 6.094 -20.953 1 43.12 418 ARG B N 1
ATOM 6764 C CA . ARG B 1 418 ? 21.219 5.488 -22.281 1 43.12 418 ARG B CA 1
ATOM 6765 C C . ARG B 1 418 ? 22.016 4.199 -22.344 1 43.12 418 ARG B C 1
ATOM 6767 O O . ARG B 1 418 ? 21.641 3.264 -23.062 1 43.12 418 ARG B O 1
ATOM 6774 N N . GLU B 1 419 ? 22.984 4.27 -21.625 1 41.38 419 GLU B N 1
ATOM 6775 C CA . GLU B 1 419 ? 23.906 3.145 -21.766 1 41.38 419 GLU B CA 1
ATOM 6776 C C . GLU B 1 419 ? 23.531 2.008 -20.812 1 41.38 419 GLU B C 1
ATOM 6778 O O . GLU B 1 419 ? 23.844 0.845 -21.078 1 41.38 419 GLU B O 1
ATOM 6783 N N . ASN B 1 420 ? 23.031 2.414 -19.641 1 45.06 420 ASN B N 1
ATOM 6784 C CA . ASN B 1 420 ? 22.641 1.347 -18.719 1 45.06 420 ASN B CA 1
ATOM 6785 C C . ASN B 1 420 ? 21.172 1.479 -18.297 1 45.06 420 ASN B C 1
ATOM 6787 O O . ASN B 1 420 ? 20.891 1.948 -17.188 1 45.06 420 ASN B O 1
ATOM 6791 N N . PRO B 1 421 ? 20.359 1.171 -19.141 1 48.22 421 PRO B N 1
ATOM 6792 C CA . PRO B 1 421 ? 18.922 1.345 -18.906 1 48.22 421 PRO B CA 1
ATOM 6793 C C . PRO B 1 421 ? 18.406 0.526 -17.719 1 48.22 421 PRO B C 1
ATOM 6795 O O . PRO B 1 421 ? 17.25 0.672 -17.312 1 48.22 421 PRO B O 1
ATOM 6798 N N . ASN B 1 422 ? 19.438 -0.162 -17.109 1 55.47 422 ASN B N 1
ATOM 6799 C CA . ASN B 1 422 ? 18.984 -1.107 -16.094 1 55.47 422 ASN B CA 1
ATOM 6800 C C . ASN B 1 422 ? 19.516 -0.739 -14.711 1 55.47 422 ASN B C 1
ATOM 6802 O O . ASN B 1 422 ? 19.578 -1.59 -13.828 1 55.47 422 ASN B O 1
ATOM 6806 N N . GLY B 1 423 ? 19.922 0.43 -14.555 1 65.12 423 GLY B N 1
ATOM 6807 C CA . GLY B 1 423 ? 20.391 0.83 -13.234 1 65.12 423 GLY B CA 1
ATOM 6808 C C . GLY B 1 423 ? 19.281 1.137 -12.266 1 65.12 423 GLY B C 1
ATOM 6809 O O . GLY B 1 423 ? 19.141 2.271 -11.797 1 65.12 423 GLY B O 1
ATOM 6810 N N . TYR B 1 424 ? 18.75 0.036 -11.766 1 76.56 424 TYR B N 1
ATOM 6811 C CA . TYR B 1 424 ? 17.594 0.223 -10.906 1 76.56 424 TYR B CA 1
ATOM 6812 C C . TYR B 1 424 ? 18.016 0.456 -9.461 1 76.56 424 TYR B C 1
ATOM 6814 O O . TYR B 1 424 ? 19.016 -0.09 -9.008 1 76.56 424 TYR B O 1
ATOM 6822 N N . ASP B 1 425 ? 17.359 1.36 -8.805 1 85.38 425 ASP B N 1
ATOM 6823 C CA . ASP B 1 425 ? 17.422 1.389 -7.344 1 85.38 425 ASP B CA 1
ATOM 6824 C C . ASP B 1 425 ? 16.438 0.385 -6.73 1 85.38 425 ASP B C 1
ATOM 6826 O O . ASP B 1 425 ? 15.328 0.213 -7.23 1 85.38 425 ASP B O 1
ATOM 6830 N N . TRP B 1 426 ? 17.016 -0.324 -5.691 1 90.25 426 TRP B N 1
ATOM 6831 C CA . TRP B 1 426 ? 16.234 -1.41 -5.102 1 90.25 426 TRP B CA 1
ATOM 6832 C C . TRP B 1 426 ? 15.883 -1.106 -3.648 1 90.25 426 TRP B C 1
ATOM 6834 O O . TRP B 1 426 ? 16.719 -0.588 -2.9 1 90.25 426 TRP B O 1
ATOM 6844 N N . GLU B 1 427 ? 14.695 -1.333 -3.303 1 92.69 427 GLU B N 1
ATOM 6845 C CA . GLU B 1 427 ? 14.414 -1.745 -1.931 1 92.69 427 GLU B CA 1
ATOM 6846 C C . GLU B 1 427 ? 14.594 -3.252 -1.761 1 92.69 427 GLU B C 1
ATOM 6848 O O . GLU B 1 427 ? 14.023 -4.039 -2.52 1 92.69 427 GLU B O 1
ATOM 6853 N N . TYR B 1 428 ? 15.406 -3.635 -0.815 1 95.19 428 TYR B N 1
ATOM 6854 C CA . TYR B 1 428 ? 15.57 -5.07 -0.624 1 95.19 428 TYR B CA 1
ATOM 6855 C C . TYR B 1 428 ? 15.867 -5.398 0.834 1 95.19 428 TYR B C 1
ATOM 6857 O O . TYR B 1 428 ? 16.359 -4.543 1.58 1 95.19 428 TYR B O 1
ATOM 6865 N N . TYR B 1 429 ? 15.516 -6.562 1.196 1 97.44 429 TYR B N 1
ATOM 6866 C CA . TYR B 1 429 ? 15.727 -7.098 2.535 1 97.44 429 TYR B CA 1
ATOM 6867 C C . TYR B 1 429 ? 16.25 -8.531 2.473 1 97.44 429 TYR B C 1
ATOM 6869 O O . TYR B 1 429 ? 15.812 -9.328 1.644 1 97.44 429 TYR B O 1
ATOM 6877 N N . GLN B 1 430 ? 17.203 -8.828 3.268 1 97.81 430 GLN B N 1
ATOM 6878 C CA . GLN B 1 430 ? 17.688 -10.195 3.418 1 97.81 430 GLN B CA 1
ATOM 6879 C C . GLN B 1 430 ? 17.266 -10.781 4.766 1 97.81 430 GLN B C 1
ATOM 6881 O O . GLN B 1 430 ? 17.438 -10.133 5.805 1 97.81 430 GLN B O 1
ATOM 6886 N N . LEU B 1 431 ? 16.734 -11.914 4.742 1 97.44 431 LEU B N 1
ATOM 6887 C CA . LEU B 1 431 ? 16.359 -12.664 5.934 1 97.44 431 LEU B CA 1
ATOM 6888 C C . LEU B 1 431 ? 17.109 -13.992 5.996 1 97.44 431 LEU B C 1
ATOM 6890 O O . LEU B 1 431 ? 17.188 -14.711 4.996 1 97.44 431 LEU B O 1
ATOM 6894 N N . LYS B 1 432 ? 17.672 -14.297 7.121 1 96.38 432 LYS B N 1
ATOM 6895 C CA . LYS B 1 432 ? 18.297 -15.602 7.32 1 96.38 432 LYS B CA 1
ATOM 6896 C C . LYS B 1 432 ? 17.266 -16.625 7.785 1 96.38 432 LYS B C 1
ATOM 6898 O O . LYS B 1 432 ? 16.562 -16.422 8.773 1 96.38 432 LYS B O 1
ATOM 6903 N N . LEU B 1 433 ? 17.234 -17.641 7.02 1 96.38 433 LEU B N 1
ATOM 6904 C CA . LEU B 1 433 ? 16.203 -18.641 7.273 1 96.38 433 LEU B CA 1
ATOM 6905 C C . LEU B 1 433 ? 16.688 -19.672 8.289 1 96.38 433 LEU B C 1
ATOM 6907 O O . LEU B 1 433 ? 17.891 -19.953 8.375 1 96.38 433 LEU B O 1
#

Sequence (866 aa):
MPISDWRFTKNPLTLVRDSKKSSKKRRKTIARLLMGEWVKPIDMKNTESLVAYRGGKGYVDTSDFSTKRMLEIYFLDVGQGDAILVQTPDDRRILIDGGRDGKAHSFLKWKYNLKKTTNKIHFDAIVMTHPDQDHAKGLVPVLSDPQITVDSVYHNGIVRFKGDKIGKIKNKQLVELYDDVTEIDKRDLSRDYQGFVAALNLAKQKNSNLTIKHLDQLSKKLPEFDSDDLIIKVLGPLNVGTKSEIKYRYFKDNGVTLNGNSVSLMLEYDRCKVLLCGDMNEPAETKFLEYHNGSKLRANVFKANHHGSQDFTSAFLNAIKPWASVVSSGDSPDYGHPRAVLLGSLGRHAPSNIDRPLVFSTEIAATFKEISEKEFAHMSTKSTPLYEKTIQGVIHVRSDGKNLVLGRVFGDSKLANRENPNGYDWEYYQLKLMPISDWRFTKNPLTLVRDSKKSSKKRRKTIARLLMGEWVKPIDMKNTESLVAYRGGKGYVDTSDFSTKRMLEIYFLDVGQGDAILVQTPDDRRILIDGGRDGKAHSFLKWKYNLKKTTNKIHFDAIVMTHPDQDHAKGLVPVLSDPQITVDSVYHNGIVRFKGDKIGKIKNKQLVELYDDVTEIDKRDLSRDYQGFVAALNLAKQKNSNLTIKHLDQLSKKLPEFDSDDLIIKVLGPLNVGTKSEIKYRYFKDNGVTLNGNSVSLMLEYDRCKVLLCGDMNEPAETKFLEYHNGSKLRANVFKANHHGSQDFTSAFLNAIKPWASVVSSGDSPDYGHPRAVLLGSLGRHAPSNIDRPLVFSTEIAATFKEISEKEFAHMSTKSTPLYEKTIQGVIHVRSDGKNLVLGRVFGDSKLANRENPNGYDWEYYQLKL

Solvent-accessible surface area (backbone atoms only — not comparable to full-atom values): 42093 Å² total; per-residue (Å²): 123,72,73,82,59,47,29,12,30,67,36,71,66,38,60,23,20,46,77,68,72,57,94,64,90,75,58,55,70,42,31,52,38,48,40,46,39,66,30,33,68,75,47,82,45,84,62,54,16,36,27,36,38,95,91,40,72,27,31,30,52,36,87,41,42,39,78,64,57,30,37,34,36,37,42,42,49,34,33,50,23,40,24,34,43,36,37,41,49,89,72,43,30,36,36,38,31,11,2,51,40,59,48,46,36,50,48,50,35,60,77,60,43,46,81,42,81,85,41,69,45,70,28,58,31,36,35,34,27,36,79,48,54,33,23,36,45,7,37,25,61,41,36,53,32,89,48,40,46,50,44,30,40,35,29,39,23,59,48,53,24,52,90,81,36,51,62,50,70,56,96,58,20,37,60,46,64,39,49,55,64,72,77,54,65,61,91,49,33,20,72,71,49,37,48,40,41,52,16,49,53,47,32,35,72,74,27,80,78,43,43,51,37,48,44,26,30,86,56,47,42,52,83,93,45,75,49,97,53,35,42,37,31,25,66,15,18,67,58,77,50,47,93,90,48,54,25,34,71,43,58,92,44,68,67,54,24,46,27,34,36,11,31,16,39,38,40,35,29,70,64,40,28,37,36,40,38,45,35,31,28,44,74,37,45,53,53,47,48,71,71,38,60,45,77,78,52,49,18,46,33,30,44,43,37,43,28,20,40,74,54,63,47,70,66,56,42,56,31,25,25,27,48,26,35,40,28,32,18,24,53,38,53,78,75,39,34,55,26,33,46,34,48,3,27,56,15,43,30,24,41,88,88,48,78,62,18,33,36,44,38,19,49,69,36,30,27,48,42,77,52,54,60,83,69,32,68,68,27,48,94,62,93,66,70,40,28,35,71,77,38,71,8,41,39,39,39,27,30,76,28,49,43,39,32,41,33,34,54,32,23,73,28,91,41,35,35,96,80,30,77,61,9,44,33,70,50,70,49,78,43,82,95,124,72,74,82,60,46,29,14,29,66,37,71,66,37,59,23,19,46,77,67,73,55,96,62,92,74,58,54,70,39,32,52,38,49,40,48,38,65,30,32,68,75,47,81,46,84,62,53,16,36,27,35,39,97,93,37,72,26,31,29,52,36,85,40,41,39,78,64,58,29,37,35,35,37,42,42,49,34,32,50,23,41,24,34,43,36,36,41,50,87,73,44,31,36,37,38,31,9,2,51,41,59,48,46,36,51,47,50,34,58,77,61,44,46,84,41,80,84,41,70,47,70,28,58,30,36,36,33,27,37,78,48,54,32,22,35,46,6,37,26,61,41,36,53,33,90,47,40,46,50,43,29,39,36,29,40,23,60,48,52,25,52,90,81,36,52,62,51,69,55,96,60,20,37,59,44,63,39,50,53,64,73,77,53,65,62,93,48,32,19,73,73,49,38,49,41,40,52,16,50,52,49,32,35,73,76,27,81,76,43,43,52,36,49,44,27,31,87,55,47,41,53,82,93,46,75,50,99,53,34,41,36,31,24,65,15,18,64,59,77,51,49,93,91,47,54,24,32,70,43,58,93,44,69,68,55,23,47,28,35,36,12,31,16,38,38,40,33,31,71,64,42,27,37,36,38,36,44,34,32,29,44,74,36,44,54,53,46,49,72,70,38,63,46,77,77,51,49,20,46,33,30,44,42,36,44,28,20,39,74,53,63,48,71,68,55,44,58,28,24,26,26,47,27,35,39,26,32,17,23,55,39,56,77,74,40,36,55,26,33,46,34,49,3,28,56,15,44,30,24,39,88,88,50,78,62,19,33,36,44,39,20,51,70,36,29,27,46,39,77,51,53,59,84,70,32,69,69,27,47,94,60,92,65,71,39,26,34,72,77,38,72,8,42,40,39,38,28,29,76,30,49,42,38,30,42,33,33,55,31,25,74,28,92,39,34,36,95,79,30,76,62,8,43,34,70,49,72,48,78,45,82,92

Organism: NCBI:txid859350

Secondary structure (DSSP, 8-state):
--GGG-EEE-SSEEEEE-SS--SSSSPPEEEEEETT-EEEEEE--SSEEEEEETTEEEEEEGGGEES---EEEEE---SSS--EEEE-TTS-EEEE---SSSHHHHHHHHHTTTTSTT--EEESEEE--S--HHHHTTHHHHHH-TTEEESEEEE-S---BTTTB-S-EETTEE----S-GGGS-GGGB-HHHHHHHHHHHHHHHH-TT-EEEE--GGG-B-TT---SSEEEEEEES-B-S-SSS--EE--SSHHHHHHHT--EEEEEETTEEEEE-TT--HHHHHHHHHHS-GGGG--SEEEPGGGG-S---HHHHHHH--SEEEE-----TTT-PSPHHHHHHHHHTS-TT-SS-EEEEHHHH-EEEEPPHHHHHTT-SSSSPEEEEEE---EEEEE-SSEEEEEEEEEE-TT--SS-TT-EEEEEEEEE-/--GGG-EEE-SSEEEEE-SS--SSSSPPEEEEEETT-EEEEEE--SSEEEEEETTEEEEEEGGGEES---EEEEE---SSS--EEEE-TTS-EEEE---SSSHHHHHHHHHTTTTSTT--EEESEEE--S--HHHHTTHHHHHH-TTEEESEEEE-S---BTTTB-S-EETTEE----S-GGGS-GGGB-HHHHHHHHHHHHHHHH-TT-EEEE--GGG-B-TT---SSEEEEEEES-B-S-SSS--EE--SSHHHHHHHT--EEEEEETTEEEEE-TT--HHHHHHHHHHS-GGGG--SEEEPGGGG-S---HHHHHHH--SEEEE-----TTT-PSPHHHHHHHHHTS-TT-SS-EEEEHHHH-EEEEPPHHHHHTT-SSSSPEEEEEE---EEEEE-SSEEEEEEEEEE-TT--SS-TT-EEEEEEEEE-